Protein AF-0000000082933936 (afdb_homodimer)

Sequence (1116 aa):
MKKISDKMVIATLLIILVTALGIGIPSYHTTVTQSDQILYTQMDQQTASLFSIIEGFRAVAPSEEAAKNQFVKYLSNRVIGKTGYGFIISGEGKFVFHPKKELIGTDALQYPFAQIMLDNKDNVNNNGYGRAKVRMISYIWEGKEKFAYYTYHQDWDIFVALSGVYDEFIAAQKTALRTLILFGTIVLILSGILVYVIMTQQMKPIEFLSKAMKEVEKGDLSVKITNIKSKDEIGILTNGFNGMIHTLRELTSNIKDSTDILHTAIQDTKQSIDQTVNNSKEVAKAINEIAHSNQVLAMDVEKGTSAMQVISKSAQHTRDTITYMSKITDEVEMAVEQGSMATEDLSAKSNETIKTFNWLNEQIKLLEEKSIEISSVTGVIRSILDQTNLLSLNAAIESARAGESGKGFAVVADEIRKLAIKTAEQTVSINHFIKEIQQQIQGVAEYMIKGRETVEEQDQTVKKTNIALFEIHNKMKDMSKYINSITKQIIEVTKSTESSVAMVENILITSQQTCANSQEVTALTEQQLASVQTIEITVNKLNELSNNLTLMVNKFALMKKISDKMVIATLLIILVTALGIGIPSYHTTVTQSDQILYTQMDQQTASLFSIIEGFRAVAPSEEAAKNQFVKYLSNRVIGKTGYGFIISGEGKFVFHPKKELIGTDALQYPFAQIMLDNKDNVNNNGYGRAKVRMISYIWEGKEKFAYYTYHQDWDIFVALSGVYDEFIAAQKTALRTLILFGTIVLILSGILVYVIMTQQMKPIEFLSKAMKEVEKGDLSVKITNIKSKDEIGILTNGFNGMIHTLRELTSNIKDSTDILHTAIQDTKQSIDQTVNNSKEVAKAINEIAHSNQVLAMDVEKGTSAMQVISKSAQHTRDTITYMSKITDEVEMAVEQGSMATEDLSAKSNETIKTFNWLNEQIKLLEEKSIEISSVTGVIRSILDQTNLLSLNAAIESARAGESGKGFAVVADEIRKLAIKTAEQTVSINHFIKEIQQQIQGVAEYMIKGRETVEEQDQTVKKTNIALFEIHNKMKDMSKYINSITKQIIEVTKSTESSVAMVENILITSQQTCANSQEVTALTEQQLASVQTIEITVNKLNELSNNLTLMVNKFAL

Nearest PDB structures (foldseek):
  3zx6-assembly1_B  TM=6.314E-01  e=4.617E-11  Archaeoglobus fulgidus DSM 4304
  1qu7-assembly1_B  TM=8.188E-01  e=7.909E-07  Escherichia coli
  8c5v-assembly1_I  TM=3.299E-01  e=2.379E-09  Escherichia coli
  6h2f-assembly1_I  TM=2.685E-01  e=3.048E-03  Aeromonas hydrophila subsp. hydrophila AL09-71
  8to0-assembly1_F  TM=2.772E-01  e=9.609E-01  Mus musculus

Foldseek 3Di:
DDAPLNVQLVVVLVVLVVVLCVVLVVVLVVVVVVLVVVVVVVQLQVQQVLQVQLVVLVVPPPDNVRSVVVSLVVQLVDADQPHKGKWKAALVQATCHDNPPVRHRPGNVVFVVSVVCNVCQVVQEDDDDDGGDWDKDWDDDPRFIKMWIWHAYPVRRMIMIIMDTPCSSCVVSVVVSVVSVVVSVVVSVVVSVVSSVVSCVVCVLVVVLVVQVVVVVQFELVDADDPDPDPDPSVVSNVVSVVVSVVLVVVLVVLVVVLVVLVVVLVVLVVVLVVLLVVLVVLLVVLVVLLVVLVVLLVVLVVLLVVLVVLLVVLVVLLVVLVVVLVVLVVLLVVLVVLLVVLVVLLVVLVVVLVVLVVVLVVLVVLLVVLVVQLVVLVVLLVVLVVQLVVLVVQLVVLVVVPPVRPVSNVVSVVSNVVSVVVNVVSVVSNVVSVVSNVVSVVVSVVSVVVSVVSVVVSVVSVVSNVVSVVSNVVSVVVSVVSVVVNVVSVVSNVVSVVSSVVSVVSNVVSVVSNVVSVVSNVVSVVSNVVSVVVVVVSVVSVVVSVVSVVVSVSHDD/DDAPLNVQLVVVLVVLVVVLCVVLVVVLVVVVVVLVVVVVVVQQQVQQVLQVQLVVLVVPPPDNVRSVVVSLVVQLPDDDQPHKGKWKAALVQATCHDNPPVRHGPGNVVFVVSVVCNVCCVVQEDPPDDGGDWDKDWDDDPRFIKIWIWHAYPVRRMIMIIMDTPCSSCVVSVVVSVVSVVVSVVVSVVVSVVSSVVSCVVCVLVVVLVVVVVVVVQFELVDADDPDPDPDVSVVSNV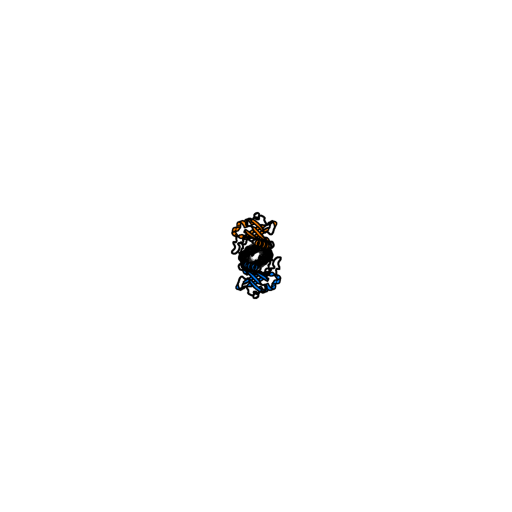VSNVVSVVLVVVLVVLVVVLVVLVVVLVVLVVVLVVLLVVLVVLLVVLVVLLVVLVVLLVVLVVLLVVLVVLLVVLVVLLVVLVVVLVVLVVLLVVLVVLLVVLVVLLVVLVVVLVVLVVVLVVLVVLLVVLVVQLVVLVVLLVVLVVQLVVLVVQLVVLVVVPPVRPVSNVVSVVSNVVSVVVNVVSVVSNVVSVVSNVVSVVVSVVSVVVSVVSVVVSVVSVVSNVVSVVSNVVSVVVSVVSVVVNVVSVVSNVVSVVSSVVSVVSNVVSVVSNVVSVVSNVVSVVSNVVSVVVVVVSVVSVVVSVVSVVVSVSHDD

Secondary structure (DSSP, 8-state):
---HHHHHHHHHHHHHHHHHHHHHHHHHHHHHHHHHHHHHHHHHHHHHHHHHHHHHHHHH-SSHHHHHHHHHHHHHT-EETTTEEEEEEETTSBEEE-SSGGGTTSBGGGSHHHHHHHHTGGGGEE-SSSSPP-EEEEEEETTEEEEEEEEEETTTTEEEEEEEEHHHHHHHHHHHHHHHHHHHHHHHHHHHHHHHHHHHHHHHHHHHHHHHHHHHHTTB------S---SSHHHHHHHHHHHHHHHHHHHHHHHHHHHHHHHHHHHHHHHHHHHHHHHHHHHHHHHHHHHHHHHHHHHHHHHHHHHHHHHHHHHHHHHHHHHHHHHHHHHHHHHHHHHHHHHHHHHHHHHHHHHHHHHHHHHHHHHHHHHHHHHHHHHHHHHHHHHHHHHHHHHHHHHHHTGGGGHHHHHHHHHHHHHHHHHHHHHHHHHHHHHHHHHHHHHHHHHHHHHHHHHHHHHHHHHHHHHHHHHHHHHHHHHHHHHHHHHHHHHHHHHHHHHHHHHHHHHHHHHHHHHHHHHHHHHHHHHHHHHHHHHHHHHHHHHHHHHHHHHHHTT-B-/---HHHHHHHHHHHHHHHHHHHHHHHHHHHHHHHHHHHHHHHHHHHHHHHHHHHHHHHHHSSSHHHHHHHHHHHHHT-EETTTEEEEEEETTSBEEE-SSGGGTTSBGGGSHHHHHHHHTGGGGEE-SSSSPP-EEEEEEETTEEEEEEEEEETTTTEEEEEEEEHHHHHHHHHHHHHHHHHHHHHHHHHHHHHHHHHHHHHHHHHHHHHHHHHHHHTTB------S---SSHHHHHHHHHHHHHHHHHHHHHHHHHHHHHHHHHHHHHHHHHHHHHHHHHHHHHHHHHHHHHHHHHHHHHHHHHHHHHHHHHHHHHHHHHHHHHHHHHHHHHHHHHHHHHHHHHHHHHHHHHHHHHHHHHHHHHHHHHHHHHHHHHHHHHHHHHHHHHHHHHHHHHHHHHTGGGGHHHHHHHHHHHHHHHHHHHHHHHHHHHHHHHHHHHHHHHHHHHHHHHHHHHHHHHHHHHHHHHHHHHHHHHHHHHHHHHHHHHHHHHHHHHHHHHHHHHHHHHHHHHHHHHHHHHHHHHHHHHHHHHHHHHHHHHHHHHHHHHHHHHHT-B-

InterPro domains:
  IPR003660 HAMP domain [PF00672] (199-250)
  IPR003660 HAMP domain [PS50885] (200-253)
  IPR003660 HAMP domain [SM00304] (200-253)
  IPR004010 Double Cache domain 2 [PF08269] (64-170)
  IPR004089 Methyl-accepting chemotaxis protein (MCP) signalling domain [PF00015] (356-500)
  IPR004089 Methyl-accepting chemotaxis protein (MCP) signalling domain [PS50111] (272-508)
  IPR004089 Methyl-accepting chemotaxis protein (MCP) signalling domain [SM00283] (282-557)
  IPR033480 Single Cache domain 2 [SM01049] (35-115)

Structure (mmCIF, N/CA/C/O backbone):
data_AF-0000000082933936-model_v1
#
loop_
_entity.id
_entity.type
_entity.pdbx_description
1 polymer 'HAMP domain-containing protein'
#
loop_
_atom_site.group_PDB
_atom_site.id
_atom_site.type_symbol
_atom_site.label_atom_id
_atom_site.label_alt_id
_atom_site.label_comp_id
_atom_site.label_asym_id
_atom_site.label_entity_id
_atom_site.label_seq_id
_atom_site.pdbx_PDB_ins_code
_atom_site.Cartn_x
_atom_site.Cartn_y
_atom_site.Cartn_z
_atom_site.occupancy
_atom_site.B_iso_or_equiv
_atom_site.auth_seq_id
_atom_site.auth_comp_id
_atom_site.auth_asym_id
_atom_site.auth_atom_id
_atom_site.pdbx_PDB_model_num
ATOM 1 N N . MET A 1 1 ? -8.008 72.688 18.672 1 52.91 1 MET A N 1
ATOM 2 C CA . MET A 1 1 ? -8.258 72 19.922 1 52.91 1 MET A CA 1
ATOM 3 C C . MET A 1 1 ? -7.613 72.75 21.094 1 52.91 1 MET A C 1
ATOM 5 O O . MET A 1 1 ? -6.48 73.25 20.984 1 52.91 1 MET A O 1
ATOM 9 N N . LYS A 1 2 ? -8.414 73.25 21.844 1 70.75 2 LYS A N 1
ATOM 10 C CA . LYS A 1 2 ? -7.934 74.125 22.938 1 70.75 2 LYS A CA 1
ATOM 11 C C . LYS A 1 2 ? -7.113 73.312 23.922 1 70.75 2 LYS A C 1
ATOM 13 O O . LYS A 1 2 ? -7.543 72.188 24.359 1 70.75 2 LYS A O 1
ATOM 18 N N . LYS A 1 3 ? -5.828 73.688 24.078 1 83 3 LYS A N 1
ATOM 19 C CA . LYS A 1 3 ? -4.91 72.938 24.969 1 83 3 LYS A CA 1
ATOM 20 C C . LYS A 1 3 ? -5.371 73 26.422 1 83 3 LYS A C 1
ATOM 22 O O . LYS A 1 3 ? -5.949 74 26.844 1 83 3 LYS A O 1
ATOM 27 N N . ILE A 1 4 ? -5.293 71.938 27.156 1 80.25 4 ILE A N 1
ATOM 28 C CA . ILE A 1 4 ? -5.645 71.875 28.562 1 80.25 4 ILE A CA 1
ATOM 29 C C . ILE A 1 4 ? -4.855 72.938 29.344 1 80.25 4 ILE A C 1
ATOM 31 O O . ILE A 1 4 ? -5.375 73.562 30.266 1 80.25 4 ILE A O 1
ATOM 35 N N . SER A 1 5 ? -3.627 73.125 28.891 1 81.44 5 SER A N 1
ATOM 36 C CA . SER A 1 5 ? -2.822 74.188 29.547 1 81.44 5 SER A CA 1
ATOM 37 C C . SER A 1 5 ? -3.475 75.562 29.422 1 81.44 5 SER A C 1
ATOM 39 O O . SER A 1 5 ? -3.518 76.312 30.391 1 81.44 5 SER A O 1
ATOM 41 N N . ASP A 1 6 ? -4.031 75.875 28.234 1 82.94 6 ASP A N 1
ATOM 42 C CA . ASP A 1 6 ? -4.66 77.188 27.984 1 82.94 6 ASP A CA 1
ATOM 43 C C . ASP A 1 6 ? -5.902 77.312 28.844 1 82.94 6 ASP A C 1
ATOM 45 O O . ASP A 1 6 ? -6.141 78.438 29.391 1 82.94 6 ASP A O 1
ATOM 49 N N . LYS A 1 7 ? -6.609 76.25 28.984 1 81.94 7 LYS A N 1
ATOM 50 C CA . LYS A 1 7 ? -7.809 76.312 29.828 1 81.94 7 LYS A CA 1
ATOM 51 C C . LYS A 1 7 ? -7.449 76.625 31.281 1 81.94 7 LYS A C 1
ATOM 53 O O . LYS A 1 7 ? -8.109 77.438 31.938 1 81.94 7 LYS A O 1
ATOM 58 N N . MET A 1 8 ? -6.375 76 31.719 1 82.5 8 MET A N 1
ATOM 59 C CA . MET A 1 8 ? -5.945 76.188 33.094 1 82.5 8 MET A CA 1
ATOM 60 C C . MET A 1 8 ? -5.363 77.625 33.312 1 82.5 8 MET A C 1
ATOM 62 O O . MET A 1 8 ? -5.598 78.25 34.344 1 82.5 8 MET A O 1
ATOM 66 N N . VAL A 1 9 ? -4.668 78.062 32.312 1 83.25 9 VAL A N 1
ATOM 67 C CA . VAL A 1 9 ? -4.074 79.375 32.406 1 83.25 9 VAL A CA 1
ATOM 68 C C . VAL A 1 9 ? -5.176 80.438 32.469 1 83.25 9 VAL A C 1
ATOM 70 O O . VAL A 1 9 ? -5.133 81.312 33.344 1 83.25 9 VAL A O 1
ATOM 73 N N . ILE A 1 10 ? -6.184 80.312 31.656 1 84.25 10 ILE A N 1
ATOM 74 C CA . ILE A 1 10 ? -7.266 81.312 31.609 1 84.25 10 ILE A CA 1
ATOM 75 C C . ILE A 1 10 ? -8.023 81.312 32.938 1 84.25 10 ILE A C 1
ATOM 77 O O . ILE A 1 10 ? -8.32 82.375 33.5 1 84.25 10 ILE A O 1
ATOM 81 N N . ALA A 1 11 ? -8.258 80.062 33.438 1 82.12 11 ALA A N 1
ATOM 82 C CA . ALA A 1 11 ? -8.992 79.938 34.688 1 82.12 11 ALA A CA 1
ATOM 83 C C . ALA A 1 11 ? -8.203 80.562 35.844 1 82.12 11 ALA A C 1
ATOM 85 O O . ALA A 1 11 ? -8.75 81.25 36.688 1 82.12 11 ALA A O 1
ATOM 86 N N . THR A 1 12 ? -6.895 80.312 35.844 1 83.5 12 THR A N 1
ATOM 87 C CA . THR A 1 12 ? -6.047 80.812 36.906 1 83.5 12 THR A CA 1
ATOM 88 C C . THR A 1 12 ? -5.891 82.375 36.812 1 83.5 12 THR A C 1
ATOM 90 O O . THR A 1 12 ? -5.906 83.062 37.844 1 83.5 12 THR A O 1
ATOM 93 N N . LEU A 1 13 ? -5.848 82.875 35.562 1 84.31 13 LEU A N 1
ATOM 94 C CA . LEU A 1 13 ? -5.715 84.312 35.375 1 84.31 13 LEU A CA 1
ATOM 95 C C . LEU A 1 13 ? -6.973 85.062 35.844 1 84.31 13 LEU A C 1
ATOM 97 O O . LEU A 1 13 ? -6.891 86.125 36.406 1 84.31 13 LEU A O 1
ATOM 101 N N . LEU A 1 14 ? -8.07 84.375 35.625 1 84.38 14 LEU A N 1
ATOM 102 C CA . LEU A 1 14 ? -9.328 85 36.062 1 84.38 14 LEU A CA 1
ATOM 103 C C . LEU A 1 14 ? -9.391 85.062 37.594 1 84.38 14 LEU A C 1
ATOM 105 O O . LEU A 1 14 ? -9.844 86.062 38.156 1 84.38 14 LEU A O 1
ATOM 109 N N . ILE A 1 15 ? -8.859 84.062 38.219 1 84.56 15 ILE A N 1
ATOM 110 C CA . ILE A 1 15 ? -8.875 84.062 39.656 1 84.56 15 ILE A CA 1
ATOM 111 C C . ILE A 1 15 ? -7.906 85.125 40.219 1 84.56 15 ILE A C 1
ATOM 113 O O . ILE A 1 15 ? -8.219 85.812 41.188 1 84.56 15 ILE A O 1
ATOM 117 N N . ILE A 1 16 ? -6.777 85.25 39.531 1 84.12 16 ILE A N 1
ATOM 118 C CA . ILE A 1 16 ? -5.785 86.25 39.938 1 84.12 16 ILE A CA 1
ATOM 119 C C . ILE A 1 16 ? -6.348 87.625 39.781 1 84.12 16 ILE A C 1
ATOM 121 O O . ILE A 1 16 ? -6.152 88.5 40.625 1 84.12 16 ILE A O 1
ATOM 125 N N . LEU A 1 17 ? -7.109 87.812 38.719 1 83.62 17 LEU A N 1
ATOM 126 C CA . LEU A 1 17 ? -7.727 89.125 38.469 1 83.62 17 LEU A CA 1
ATOM 127 C C . LEU A 1 17 ? -8.773 89.438 39.5 1 83.62 17 LEU A C 1
ATOM 129 O O . LEU A 1 17 ? -8.82 90.562 40.031 1 83.62 17 LEU A O 1
ATOM 133 N N . VAL A 1 18 ? -9.539 88.5 39.906 1 82.25 18 VAL A N 1
ATOM 134 C CA . VAL A 1 18 ? -10.57 88.688 40.938 1 82.25 18 VAL A CA 1
ATOM 135 C C . VAL A 1 18 ? -9.914 89 42.281 1 82.25 18 VAL A C 1
ATOM 137 O O . VAL A 1 18 ? -10.398 89.812 43.062 1 82.25 18 VAL A O 1
ATOM 140 N N . THR A 1 19 ? -8.773 88.312 42.5 1 80.06 19 THR A N 1
ATOM 141 C CA . THR A 1 19 ? -8.047 88.562 43.719 1 80.06 19 THR A CA 1
ATOM 142 C C . THR A 1 19 ? -7.457 89.938 43.781 1 80.06 19 THR A C 1
ATOM 144 O O . THR A 1 19 ? -7.535 90.625 44.812 1 80.06 19 THR A O 1
ATOM 147 N N . ALA A 1 20 ? -6.957 90.375 42.625 1 80.19 20 ALA A N 1
ATOM 148 C CA . ALA A 1 20 ? -6.352 91.688 42.562 1 80.19 20 ALA A CA 1
ATOM 149 C C . ALA A 1 20 ? -7.398 92.812 42.75 1 80.19 20 ALA A C 1
ATOM 151 O O . ALA A 1 20 ? -7.172 93.75 43.5 1 80.19 20 ALA A O 1
ATOM 152 N N . LEU A 1 21 ? -8.555 92.625 42.219 1 80.5 21 LEU A N 1
ATOM 153 C CA . LEU A 1 21 ? -9.633 93.625 42.312 1 80.5 21 LEU A CA 1
ATOM 154 C C . LEU A 1 21 ? -10.266 93.562 43.719 1 80.5 21 LEU A C 1
ATOM 156 O O . LEU A 1 21 ? -10.641 94.562 44.25 1 80.5 21 LEU A O 1
ATOM 160 N N . GLY A 1 22 ? -10.32 92.375 44.25 1 78.56 22 GLY A N 1
ATOM 161 C CA . GLY A 1 22 ? -10.906 92.25 45.594 1 78.56 22 GLY A CA 1
ATOM 162 C C . GLY A 1 22 ? -10.086 92.875 46.688 1 78.56 22 GLY A C 1
ATOM 163 O O . GLY A 1 22 ? -10.633 93.312 47.688 1 78.56 22 GLY A O 1
ATOM 164 N N . ILE A 1 23 ? -8.812 93 46.406 1 76.94 23 ILE A N 1
ATOM 165 C CA . ILE A 1 23 ? -7.934 93.625 47.375 1 76.94 23 ILE A CA 1
ATOM 166 C C . ILE A 1 23 ? -7.742 95.062 47.031 1 76.94 23 ILE A C 1
ATOM 168 O O . ILE A 1 23 ? -7.773 95.938 47.906 1 76.94 23 ILE A O 1
ATOM 172 N N . GLY A 1 24 ? -7.711 95.438 45.719 1 75.94 24 GLY A N 1
ATOM 173 C CA . GLY A 1 24 ? -7.402 96.75 45.25 1 75.94 24 GLY A CA 1
ATOM 174 C C . GLY A 1 24 ? -8.516 97.75 45.5 1 75.94 24 GLY A C 1
ATOM 175 O O . GLY A 1 24 ? -8.273 98.875 45.969 1 75.94 24 GLY A O 1
ATOM 176 N N . ILE A 1 25 ? -9.75 97.375 45.375 1 79.38 25 ILE A N 1
ATOM 177 C CA . ILE A 1 25 ? -10.875 98.312 45.469 1 79.38 25 ILE A CA 1
ATOM 178 C C . ILE A 1 25 ? -11.125 98.688 46.906 1 79.38 25 ILE A C 1
ATOM 180 O O . ILE A 1 25 ? -11.164 99.875 47.25 1 79.38 25 ILE A O 1
ATOM 184 N N . PRO A 1 26 ? -11.172 97.688 47.75 1 76.44 26 PRO A N 1
ATOM 185 C CA . PRO A 1 26 ? -11.367 98.062 49.156 1 76.44 26 PRO A CA 1
ATOM 186 C C . PRO A 1 26 ? -10.172 98.875 49.688 1 76.44 26 PRO A C 1
ATOM 188 O O . PRO A 1 26 ? -10.352 99.75 50.531 1 76.44 26 PRO A O 1
ATOM 191 N N . SER A 1 27 ? -8.969 98.562 49.25 1 76.25 27 SER A N 1
ATOM 192 C CA . SER A 1 27 ? -7.781 99.312 49.656 1 76.25 27 SER A CA 1
ATOM 193 C C . SER A 1 27 ? -7.852 100.75 49.25 1 76.25 27 SER A C 1
ATOM 195 O O . SER A 1 27 ? -7.543 101.688 50.062 1 76.25 27 SER A O 1
ATOM 197 N N . TYR A 1 28 ? -8.383 101.062 48.094 1 76.69 28 TYR A N 1
ATOM 198 C CA . TYR A 1 28 ? -8.516 102.438 47.625 1 76.69 28 TYR A CA 1
ATOM 199 C C . TYR A 1 28 ? -9.617 103.188 48.375 1 76.69 28 TYR A C 1
ATOM 201 O O . TYR A 1 28 ? -9.438 104.312 48.781 1 76.69 28 TYR A O 1
ATOM 209 N N . HIS A 1 29 ? -10.688 102.5 48.625 1 77.19 29 HIS A N 1
ATOM 210 C CA . HIS A 1 29 ? -11.805 103.125 49.344 1 77.19 29 HIS A CA 1
ATOM 211 C C . HIS A 1 29 ? -11.414 103.5 50.75 1 77.19 29 HIS A C 1
ATOM 213 O O . HIS A 1 29 ? -11.789 104.562 51.25 1 77.19 29 HIS A O 1
ATOM 219 N N . THR A 1 30 ? -10.641 102.625 51.312 1 74.88 30 THR A N 1
ATOM 220 C CA . THR A 1 30 ? -10.203 102.875 52.688 1 74.88 30 THR A CA 1
ATOM 221 C C . THR A 1 30 ? -9.227 104.062 52.719 1 74.88 30 THR A C 1
ATOM 223 O O . THR A 1 30 ? -9.289 104.875 53.625 1 74.88 30 THR A O 1
ATOM 226 N N . THR A 1 31 ? -8.383 104.188 51.656 1 74.06 31 THR A N 1
ATOM 227 C CA . THR A 1 31 ? -7.418 105.312 51.562 1 74.06 31 THR A CA 1
ATOM 228 C C . THR A 1 31 ? -8.133 106.625 51.438 1 74.06 31 THR A C 1
ATOM 230 O O . THR A 1 31 ? -7.793 107.625 52.094 1 74.06 31 THR A O 1
ATOM 233 N N . VAL A 1 32 ? -9.219 106.688 50.656 1 75.81 32 VAL A N 1
ATOM 234 C CA . VAL A 1 32 ? -9.961 107.875 50.406 1 75.81 32 VAL A CA 1
ATOM 235 C C . VAL A 1 32 ? -10.734 108.312 51.656 1 75.81 32 VAL A C 1
ATOM 237 O O . VAL A 1 32 ? -10.68 109.5 52.062 1 75.81 32 VAL A O 1
ATOM 240 N N . THR A 1 33 ? -11.359 107.375 52.281 1 76.06 33 THR A N 1
ATOM 241 C CA . THR A 1 33 ? -12.195 107.688 53.438 1 76.06 33 THR A CA 1
ATOM 242 C C . THR A 1 33 ? -11.352 108.188 54.594 1 76.06 33 THR A C 1
ATOM 244 O O . THR A 1 33 ? -11.734 109.125 55.281 1 76.06 33 THR A O 1
ATOM 247 N N . GLN A 1 34 ? -10.203 107.625 54.719 1 74 34 GLN A N 1
ATOM 248 C CA . GLN A 1 34 ? -9.344 108.062 55.812 1 74 34 GLN A CA 1
ATOM 249 C C . GLN A 1 34 ? -8.734 109.438 55.562 1 74 34 GLN A C 1
ATOM 251 O O . GLN A 1 34 ? -8.625 110.25 56.5 1 74 34 GLN A O 1
ATOM 256 N N . SER A 1 35 ? -8.391 109.688 54.375 1 74.62 35 SER A N 1
ATOM 257 C CA . SER A 1 35 ? -7.852 111 54 1 74.62 35 SER A CA 1
ATOM 258 C C . SER A 1 35 ? -8.883 112.125 54.219 1 74.62 35 SER A C 1
ATOM 260 O O . SER A 1 35 ? -8.562 113.188 54.719 1 74.62 35 SER A O 1
ATOM 262 N N . ASP A 1 36 ? -10.094 111.688 53.938 1 75 36 ASP A N 1
ATOM 263 C CA . ASP A 1 36 ? -11.18 112.688 54.094 1 75 36 ASP A CA 1
ATOM 264 C C . ASP A 1 36 ? -11.453 112.938 55.562 1 75 36 ASP A C 1
ATOM 266 O O . ASP A 1 36 ? -11.711 114.125 55.938 1 75 36 ASP A O 1
ATOM 270 N N . GLN A 1 37 ? -11.359 112 56.375 1 76.31 37 GLN A N 1
ATOM 271 C CA . GLN A 1 37 ? -11.625 112.188 57.812 1 76.31 37 GLN A CA 1
ATOM 272 C C . GLN A 1 37 ? -10.578 113.062 58.469 1 76.31 37 GLN A C 1
ATOM 274 O O . GLN A 1 37 ? -10.906 113.875 59.312 1 76.31 37 GLN A O 1
ATOM 279 N N . ILE A 1 38 ? -9.398 112.875 58.094 1 73.88 38 ILE A N 1
ATOM 280 C CA . ILE A 1 38 ? -8.32 113.625 58.656 1 73.88 38 ILE A CA 1
ATOM 281 C C . ILE A 1 38 ? -8.5 115.125 58.25 1 73.88 38 ILE A C 1
ATOM 283 O O . ILE A 1 38 ? -8.367 116 59.094 1 73.88 38 ILE A O 1
ATOM 287 N N . LEU A 1 39 ? -8.867 115.312 57.031 1 75.31 39 LEU A N 1
ATOM 288 C CA . LEU A 1 39 ? -9.086 116.625 56.531 1 75.31 39 LEU A CA 1
ATOM 289 C C . LEU A 1 39 ? -10.234 117.312 57.281 1 75.31 39 LEU A C 1
ATOM 291 O O . LEU A 1 39 ? -10.109 118.5 57.688 1 75.31 39 LEU A O 1
ATOM 295 N N . TYR A 1 40 ? -11.234 116.625 57.438 1 77.75 40 TYR A N 1
ATOM 296 C CA . TYR A 1 40 ? -12.414 117.188 58.125 1 77.75 40 TYR A CA 1
ATOM 297 C C . TYR A 1 40 ? -12.094 117.562 59.562 1 77.75 40 TYR A C 1
ATOM 299 O O . TYR A 1 40 ? -12.43 118.688 59.969 1 77.75 40 TYR A O 1
ATOM 307 N N . THR A 1 41 ? -11.461 116.625 60.188 1 77.12 41 THR A N 1
ATOM 308 C CA . THR A 1 41 ? -11.172 116.875 61.594 1 77.12 41 THR A CA 1
ATOM 309 C C . THR A 1 41 ? -10.266 118.125 61.75 1 77.12 41 THR A C 1
ATOM 311 O O . THR A 1 41 ? -10.5 118.938 62.594 1 77.12 41 THR A O 1
ATOM 314 N N . GLN A 1 42 ? -9.352 118.25 60.875 1 76.31 42 GLN A N 1
ATOM 315 C CA . GLN A 1 42 ? -8.375 119.312 60.969 1 76.31 42 GLN A CA 1
ATOM 316 C C . GLN A 1 42 ? -9 120.688 60.594 1 76.31 42 GLN A C 1
ATOM 318 O O . GLN A 1 42 ? -8.789 121.688 61.281 1 76.31 42 GLN A O 1
ATOM 323 N N . MET A 1 43 ? -9.82 120.625 59.625 1 82.5 43 MET A N 1
ATOM 324 C CA . MET A 1 43 ? -10.453 121.875 59.188 1 82.5 43 MET A CA 1
ATOM 325 C C . MET A 1 43 ? -11.523 122.312 60.156 1 82.5 43 MET A C 1
ATOM 327 O O . MET A 1 43 ? -11.695 123.5 60.406 1 82.5 43 MET A O 1
ATOM 331 N N . ASP A 1 44 ? -12.172 121.375 60.656 1 83.5 44 ASP A N 1
ATOM 332 C CA . ASP A 1 44 ? -13.172 121.688 61.688 1 83.5 44 ASP A CA 1
ATOM 333 C C . ASP A 1 44 ? -12.539 122.375 62.875 1 83.5 44 ASP A C 1
ATOM 335 O O . ASP A 1 44 ? -13.047 123.438 63.344 1 83.5 44 ASP A O 1
ATOM 339 N N . GLN A 1 45 ? -11.445 121.938 63.281 1 79.88 45 GLN A N 1
ATOM 340 C CA . GLN A 1 45 ? -10.773 122.5 64.438 1 79.88 45 GLN A CA 1
ATOM 341 C C . GLN A 1 45 ? -10.18 123.875 64.125 1 79.88 45 GLN A C 1
ATOM 343 O O . GLN A 1 45 ? -10.242 124.75 64.938 1 79.88 45 GLN A O 1
ATOM 348 N N . GLN A 1 46 ? -9.688 124 63 1 81.06 46 GLN A N 1
ATOM 349 C CA . GLN A 1 46 ? -9.125 125.312 62.594 1 81.06 46 GLN A CA 1
ATOM 350 C C . GLN A 1 46 ? -10.203 126.375 62.531 1 81.06 46 GLN A C 1
ATOM 352 O O . GLN A 1 46 ? -9.992 127.5 62.969 1 81.06 46 GLN A O 1
ATOM 357 N N . THR A 1 47 ? -11.289 126.062 62.062 1 85.44 47 THR A N 1
ATOM 358 C CA . THR A 1 47 ? -12.383 127 61.938 1 85.44 47 THR A CA 1
ATOM 359 C C . THR A 1 47 ? -12.992 127.312 63.281 1 85.44 47 THR A C 1
ATOM 361 O O . THR A 1 47 ? -13.312 128.5 63.562 1 85.44 47 THR A O 1
ATOM 364 N N . ALA A 1 48 ? -13.047 126.375 64.125 1 84.81 48 ALA A N 1
ATOM 365 C CA . ALA A 1 48 ? -13.555 126.625 65.5 1 84.81 48 ALA A CA 1
ATOM 366 C C . ALA A 1 48 ? -12.656 127.625 66.25 1 84.81 48 ALA A C 1
ATOM 368 O O . ALA A 1 48 ? -13.141 128.375 67 1 84.81 48 ALA A O 1
ATOM 369 N N . SER A 1 49 ? -11.445 127.5 65.938 1 84 49 SER A N 1
ATOM 370 C CA . SER A 1 49 ? -10.477 128.375 66.625 1 84 49 SER A CA 1
ATOM 371 C C . SER A 1 49 ? -10.641 129.875 66.25 1 84 49 SER A C 1
ATOM 373 O O . SER A 1 49 ? -10.234 130.75 67 1 84 49 SER A O 1
ATOM 375 N N . LEU A 1 50 ? -11.188 130.125 65.125 1 86.81 50 LEU A N 1
ATOM 376 C CA . LEU A 1 50 ? -11.422 131.5 64.688 1 86.81 50 LEU A CA 1
ATOM 377 C C . LEU A 1 50 ? -12.352 132.125 65.688 1 86.81 50 LEU A C 1
ATOM 379 O O . LEU A 1 50 ? -12.18 133.375 65.938 1 86.81 50 LEU A O 1
ATOM 383 N N . PHE A 1 51 ? -13.273 131.5 66.188 1 85.06 51 PHE A N 1
ATOM 384 C CA . PHE A 1 51 ? -14.188 132.125 67.125 1 85.06 51 PHE A CA 1
ATOM 385 C C . PHE A 1 51 ? -13.438 132.625 68.375 1 85.06 51 PHE A C 1
ATOM 387 O O . PHE A 1 51 ? -13.648 133.75 68.812 1 85.06 51 PHE A O 1
ATOM 394 N N . SER A 1 52 ? -12.578 131.75 68.812 1 83.75 52 SER A N 1
ATOM 395 C CA . SER A 1 52 ? -11.781 132.125 70 1 83.75 52 SER A CA 1
ATOM 396 C C . SER A 1 52 ? -10.859 133.25 69.688 1 83.75 52 SER A C 1
ATOM 398 O O . SER A 1 52 ? -10.602 134.125 70.562 1 83.75 52 SER A O 1
ATOM 400 N N . ILE A 1 53 ? -10.492 133.375 68.562 1 88.25 53 ILE A N 1
ATOM 401 C CA . ILE A 1 53 ? -9.625 134.5 68.188 1 88.25 53 ILE A CA 1
ATOM 402 C C . ILE A 1 53 ? -10.414 135.75 68.125 1 88.25 53 ILE A C 1
ATOM 404 O O . ILE A 1 53 ? -9.953 136.75 68.688 1 88.25 53 ILE A O 1
ATOM 408 N N . ILE A 1 54 ? -11.523 135.75 67.688 1 89.12 54 ILE A N 1
ATOM 409 C CA . ILE A 1 54 ? -12.398 136.875 67.688 1 89.12 54 ILE A CA 1
ATOM 410 C C . ILE A 1 54 ? -12.688 137.375 69.125 1 89.12 54 ILE A C 1
ATOM 412 O O . ILE A 1 54 ? -12.531 138.5 69.438 1 89.12 54 ILE A O 1
ATOM 416 N N . GLU A 1 55 ? -13.031 136.375 69.875 1 87.56 55 GLU A N 1
ATOM 417 C CA . GLU A 1 55 ? -13.344 136.75 71.25 1 87.56 55 GLU A CA 1
ATOM 418 C C . GLU A 1 55 ? -12.117 137.25 72 1 87.56 55 GLU A C 1
ATOM 420 O O . GLU A 1 55 ? -12.234 138.125 72.875 1 87.56 55 GLU A O 1
ATOM 425 N N . GLY A 1 56 ? -11.039 136.75 71.625 1 87.12 56 GLY A N 1
ATOM 426 C CA . GLY A 1 56 ? -9.805 137.25 72.188 1 87.12 56 GLY A CA 1
ATOM 427 C C . GLY A 1 56 ? -9.508 138.75 71.812 1 87.12 56 GLY A C 1
ATOM 428 O O . GLY A 1 56 ? -9.148 139.5 72.688 1 87.12 56 GLY A O 1
ATOM 429 N N . PHE A 1 57 ? -9.695 139 70.625 1 90.94 57 PHE A N 1
ATOM 430 C CA . PHE A 1 57 ? -9.492 140.375 70.188 1 90.94 57 PHE A CA 1
ATOM 431 C C . PHE A 1 57 ? -10.516 141.375 70.812 1 90.94 57 PHE A C 1
ATOM 433 O O . PHE A 1 57 ? -10.18 142.5 71.188 1 90.94 57 PHE A O 1
ATOM 440 N N . ARG A 1 58 ? -11.656 140.875 70.938 1 89.69 58 ARG A N 1
ATOM 441 C CA . ARG A 1 58 ? -12.711 141.75 71.562 1 89.69 58 ARG A CA 1
ATOM 442 C C . ARG A 1 58 ? -12.391 142 73 1 89.69 58 ARG A C 1
ATOM 444 O O . ARG A 1 58 ? -12.711 143.125 73.562 1 89.69 58 ARG A O 1
ATOM 451 N N . ALA A 1 59 ? -11.828 141.125 73.625 1 88.69 59 ALA A N 1
ATOM 452 C CA . ALA A 1 59 ? -11.555 141.25 75.062 1 88.69 59 ALA A CA 1
ATOM 453 C C . ALA A 1 59 ? -10.414 142.25 75.312 1 88.69 59 ALA A C 1
ATOM 455 O O . ALA A 1 59 ? -10.383 142.875 76.375 1 88.69 59 ALA A O 1
ATOM 456 N N . VAL A 1 60 ? -9.586 142.375 74.375 1 88.31 60 VAL A N 1
ATOM 457 C CA . VAL A 1 60 ? -8.375 143.125 74.688 1 88.31 60 VAL A CA 1
ATOM 458 C C . VAL A 1 60 ? -8.32 144.5 73.875 1 88.31 60 VAL A C 1
ATOM 460 O O . VAL A 1 60 ? -7.633 145.375 74.25 1 88.31 60 VAL A O 1
ATOM 463 N N . ALA A 1 61 ? -9.07 144.5 72.875 1 89.69 61 ALA A N 1
ATOM 464 C CA . ALA A 1 61 ? -9.016 145.625 72.062 1 89.69 61 ALA A CA 1
ATOM 465 C C . ALA A 1 61 ? -9.695 146.875 72.688 1 89.69 61 ALA A C 1
ATOM 467 O O . ALA A 1 61 ? -10.633 146.75 73.5 1 89.69 61 ALA A O 1
ATOM 468 N N . PRO A 1 62 ? -9.219 148.125 72.375 1 88.81 62 PRO A N 1
ATOM 469 C CA . PRO A 1 62 ? -9.805 149.375 73 1 88.81 62 PRO A CA 1
ATOM 470 C C . PRO A 1 62 ? -11.203 149.625 72.438 1 88.81 62 PRO A C 1
ATOM 472 O O . PRO A 1 62 ? -11.977 150.375 73.125 1 88.81 62 PRO A O 1
ATOM 475 N N . SER A 1 63 ? -11.469 149.25 71.312 1 89.5 63 SER A N 1
ATOM 476 C CA . SER A 1 63 ? -12.781 149.5 70.688 1 89.5 63 SER A CA 1
ATOM 477 C C . SER A 1 63 ? -13.172 148.25 69.812 1 89.5 63 SER A C 1
ATOM 479 O O . SER A 1 63 ? -12.312 147.5 69.438 1 89.5 63 SER A O 1
ATOM 481 N N . GLU A 1 64 ? -14.367 148.25 69.5 1 91 64 GLU A N 1
ATOM 482 C CA . GLU A 1 64 ? -14.867 147.125 68.688 1 91 64 GLU A CA 1
ATOM 483 C C . GLU A 1 64 ? -14.305 147.25 67.25 1 91 64 GLU A C 1
ATOM 485 O O . GLU A 1 64 ? -14.016 146.25 66.625 1 91 64 GLU A O 1
ATOM 490 N N . GLU A 1 65 ? -14.188 148.5 66.875 1 89.06 65 GLU A N 1
ATOM 491 C CA . GLU A 1 65 ? -13.656 148.75 65.562 1 89.06 65 GLU A CA 1
ATOM 492 C C . GLU A 1 65 ? -12.195 148.25 65.438 1 89.06 65 GLU A C 1
ATOM 494 O O . GLU A 1 65 ? -11.789 147.625 64.438 1 89.06 65 GLU A O 1
ATOM 499 N N . ALA A 1 66 ? -11.516 148.375 66.438 1 90.25 66 ALA A N 1
ATOM 500 C CA . ALA A 1 66 ? -10.117 148 66.5 1 90.25 66 ALA A CA 1
ATOM 501 C C . ALA A 1 66 ? -10.008 146.5 66.438 1 90.25 66 ALA A C 1
ATOM 503 O O . ALA A 1 66 ? -9.125 145.875 65.812 1 90.25 66 ALA A O 1
ATOM 504 N N . ALA A 1 67 ? -10.867 146 67.188 1 91.94 67 ALA A N 1
ATOM 505 C CA . ALA A 1 67 ? -10.898 144.5 67.188 1 91.94 67 ALA A CA 1
ATOM 506 C C . ALA A 1 67 ? -11.219 143.875 65.812 1 91.94 67 ALA A C 1
ATOM 508 O O . ALA A 1 67 ? -10.57 143 65.375 1 91.94 67 ALA A O 1
ATOM 509 N N . LYS A 1 68 ? -12.141 144.5 65.25 1 93.06 68 LYS A N 1
ATOM 510 C CA . LYS A 1 68 ? -12.555 144 63.906 1 93.06 68 LYS A CA 1
ATOM 511 C C . LYS A 1 68 ? -11.438 144.125 62.875 1 93.06 68 LYS A C 1
ATOM 513 O O . LYS A 1 68 ? -11.172 143.25 62.094 1 93.06 68 LYS A O 1
ATOM 518 N N . ASN A 1 69 ? -10.82 145.25 62.906 1 90.38 69 ASN A N 1
ATOM 519 C CA . ASN A 1 69 ? -9.734 145.5 61.969 1 90.38 69 ASN A CA 1
ATOM 520 C C . ASN A 1 69 ? -8.57 144.625 62.188 1 90.38 69 ASN A C 1
ATOM 522 O O . ASN A 1 69 ? -7.988 144.125 61.219 1 90.38 69 ASN A O 1
ATOM 526 N N . GLN A 1 70 ? -8.352 144.25 63.375 1 89.88 70 GLN A N 1
ATOM 527 C CA . GLN A 1 70 ? -7.254 143.375 63.656 1 89.88 70 GLN A CA 1
ATOM 528 C C . 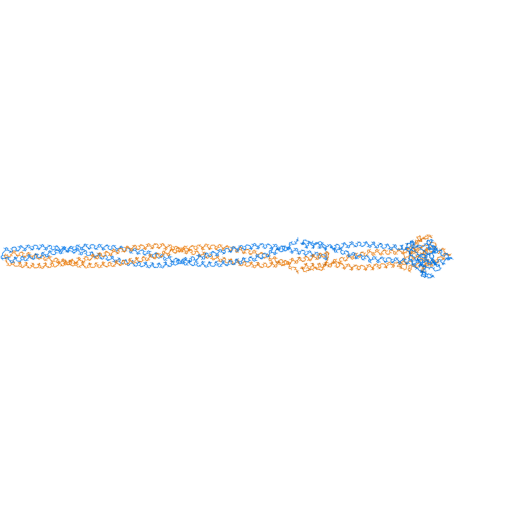GLN A 1 70 ? -7.602 142 63.219 1 89.88 70 GLN A C 1
ATOM 530 O O . GLN A 1 70 ? -6.738 141.25 62.75 1 89.88 70 GLN A O 1
ATOM 535 N N . PHE A 1 71 ? -8.711 141.5 63.469 1 89.56 71 PHE A N 1
ATOM 536 C CA . PHE A 1 71 ? -9.141 140.125 63.031 1 89.56 71 PHE A CA 1
ATOM 537 C C . PHE A 1 71 ? -9.07 140 61.531 1 89.56 71 PHE A C 1
ATOM 539 O O . PHE A 1 71 ? -8.633 139 61 1 89.56 71 PHE A O 1
ATOM 546 N N . VAL A 1 72 ? -9.578 141 60.812 1 90.62 72 VAL A N 1
ATOM 547 C CA . VAL A 1 72 ? -9.516 141 59.344 1 90.62 72 VAL A CA 1
ATOM 548 C C . VAL A 1 72 ? -8.062 140.875 58.906 1 90.62 72 VAL A C 1
ATOM 550 O O . VAL A 1 72 ? -7.75 140.125 57.938 1 90.62 72 VAL A O 1
ATOM 553 N N . LYS A 1 73 ? -7.234 141.625 59.562 1 89.12 73 LYS A N 1
ATOM 554 C CA . LYS A 1 73 ? -5.812 141.5 59.219 1 89.12 73 LYS A CA 1
ATOM 555 C C . LYS A 1 73 ? -5.277 140.125 59.469 1 89.12 73 LYS A C 1
ATOM 557 O O . LYS A 1 73 ? -4.52 139.625 58.656 1 89.12 73 LYS A O 1
ATOM 562 N N . TYR A 1 74 ? -5.672 139.5 60.531 1 85.81 74 TYR A N 1
ATOM 563 C CA . TYR A 1 74 ? -5.301 138.125 60.812 1 85.81 74 TYR A CA 1
ATOM 564 C C . TYR A 1 74 ? -5.793 137.25 59.719 1 85.81 74 TYR A C 1
ATOM 566 O O . TYR A 1 74 ? -5.023 136.375 59.219 1 85.81 74 TYR A O 1
ATOM 574 N N . LEU A 1 75 ? -7.031 137.375 59.5 1 89.44 75 LEU A N 1
ATOM 575 C CA . LEU A 1 75 ? -7.648 136.5 58.5 1 89.44 75 LEU A CA 1
ATOM 576 C C . LEU A 1 75 ? -7.023 136.625 57.125 1 89.44 75 LEU A C 1
ATOM 578 O O . LEU A 1 75 ? -6.902 135.625 56.375 1 89.44 75 LEU A O 1
ATOM 582 N N . SER A 1 76 ? -6.668 137.875 56.781 1 86.94 76 SER A N 1
ATOM 583 C CA . SER A 1 76 ? -6.074 138.125 55.5 1 86.94 76 SER A CA 1
ATOM 584 C C . SER A 1 76 ? -4.715 137.5 55.344 1 86.94 76 SER A C 1
ATOM 586 O O . SER A 1 76 ? -4.312 137.125 54.219 1 86.94 76 SER A O 1
ATOM 588 N N . ASN A 1 77 ? -4.094 137.125 56.375 1 83 77 ASN A N 1
ATOM 589 C CA . ASN A 1 77 ? -2.756 136.625 56.312 1 83 77 ASN A CA 1
ATOM 590 C C . ASN A 1 77 ? -2.801 135 56.469 1 83 77 ASN A C 1
ATOM 592 O O . ASN A 1 77 ? -1.765 134.375 56.375 1 83 77 ASN A O 1
ATOM 596 N N . ARG A 1 78 ? -3.99 134.5 56.625 1 80.81 78 ARG A N 1
ATOM 597 C CA . ARG A 1 78 ? -4.133 133.125 56.812 1 80.81 78 ARG A CA 1
ATOM 598 C C . ARG A 1 78 ? -4.301 132.375 55.5 1 80.81 78 ARG A C 1
ATOM 600 O O . ARG A 1 78 ? -5.133 132.75 54.656 1 80.81 78 ARG A O 1
ATOM 607 N N . VAL A 1 79 ? -3.449 131.375 55.312 1 82.69 79 VAL A N 1
ATOM 608 C CA . VAL A 1 79 ? -3.535 130.625 54.094 1 82.69 79 VAL A CA 1
ATOM 609 C C . VAL A 1 79 ? -3.934 129.125 54.469 1 82.69 79 VAL A C 1
ATOM 611 O O . VAL A 1 79 ? -3.404 128.625 55.406 1 82.69 79 VAL A O 1
ATOM 614 N N . ILE A 1 80 ? -4.961 128.75 53.906 1 81.06 80 ILE A N 1
ATOM 615 C CA . ILE A 1 80 ? -5.426 127.312 54.062 1 81.06 80 ILE A CA 1
ATOM 616 C C . ILE A 1 80 ? -4.992 126.5 52.875 1 81.06 80 ILE A C 1
ATOM 618 O O . ILE A 1 80 ? -5.363 126.812 51.719 1 81.06 80 ILE A O 1
ATOM 622 N N . GLY A 1 81 ? -4.293 125.438 53.156 1 77.81 81 GLY A N 1
ATOM 623 C CA . GLY A 1 81 ? -3.729 124.688 52.062 1 77.81 81 GLY A CA 1
ATOM 624 C C . GLY A 1 81 ? -2.674 125.438 51.281 1 77.81 81 GLY A C 1
ATOM 625 O O . GLY A 1 81 ? -1.722 125.938 51.875 1 77.81 81 GLY A O 1
ATOM 626 N N . LYS A 1 82 ? -2.734 125.375 49.969 1 81.62 82 LYS A N 1
ATOM 627 C CA . LYS A 1 82 ? -1.792 126.125 49.125 1 81.62 82 LYS A CA 1
ATOM 628 C C . LYS A 1 82 ? -2.391 127.5 48.688 1 81.62 82 LYS A C 1
ATOM 630 O O . LYS A 1 82 ? -1.703 128.5 48.688 1 81.62 82 LYS A O 1
ATOM 635 N N . THR A 1 83 ? -3.648 127.312 48.469 1 82.75 83 THR A N 1
ATOM 636 C CA . THR A 1 83 ? -4.238 128.5 47.875 1 82.75 83 THR A CA 1
ATOM 637 C C . THR A 1 83 ? -5.516 128.875 48.625 1 82.75 83 THR A C 1
ATOM 639 O O . THR A 1 83 ? -6.227 129.875 48.219 1 82.75 83 THR A O 1
ATOM 642 N N . GLY A 1 84 ? -5.809 128.25 49.75 1 87.44 84 GLY A N 1
ATOM 643 C CA . GLY A 1 84 ? -7.027 128.5 50.469 1 87.44 84 GLY A CA 1
ATOM 644 C C . GLY A 1 84 ? -6.934 129.875 51.281 1 87.44 84 GLY A C 1
ATOM 645 O O . GLY A 1 84 ? -5.84 130.375 51.5 1 87.44 84 GLY A O 1
ATOM 646 N N . TYR A 1 85 ? -8.102 130.5 51.625 1 89.81 85 TYR A N 1
ATOM 647 C CA . TYR A 1 85 ? -8.148 131.75 52.375 1 89.81 85 TYR A CA 1
ATOM 648 C C . TYR A 1 85 ? -9.391 131.875 53.25 1 89.81 85 TYR A C 1
ATOM 650 O O . TYR A 1 85 ? -10.289 131 53.125 1 89.81 85 TYR A O 1
ATOM 658 N N . GLY A 1 86 ? -9.344 132.75 54.094 1 89.88 86 GLY A N 1
ATOM 659 C CA . GLY A 1 86 ? -10.508 133 54.906 1 89.88 86 GLY A CA 1
ATOM 660 C C . GLY A 1 86 ? -11.344 134.25 54.375 1 89.88 86 GLY A C 1
ATOM 661 O O . GLY A 1 86 ? -10.82 135.125 53.688 1 89.88 86 GLY A O 1
ATOM 662 N N . PHE A 1 87 ? -12.562 134.125 54.625 1 93.56 87 PHE A N 1
ATOM 663 C CA . PHE A 1 87 ? -13.438 135.25 54.25 1 93.56 87 PHE A CA 1
ATOM 664 C C . PHE A 1 87 ? -14.516 135.5 55.312 1 93.56 87 PHE A C 1
ATOM 666 O O . PHE A 1 87 ? -14.719 134.625 56.188 1 93.56 87 PHE A O 1
ATOM 673 N N . ILE A 1 88 ? -15.102 136.625 55.188 1 93.31 88 ILE A N 1
ATOM 674 C CA . ILE A 1 88 ? -16.141 137 56.156 1 93.31 88 ILE A CA 1
ATOM 675 C C . ILE A 1 88 ? -17.391 137.5 55.438 1 93.31 88 ILE A C 1
ATOM 677 O O . ILE A 1 88 ? -17.297 138.375 54.531 1 93.31 88 ILE A O 1
ATOM 681 N N . ILE A 1 89 ? -18.484 137 55.875 1 94.88 89 ILE A N 1
ATOM 682 C CA . ILE A 1 89 ? -19.781 137.375 55.344 1 94.88 89 ILE A CA 1
ATOM 683 C C . ILE A 1 89 ? -20.641 137.875 56.5 1 94.88 89 ILE A C 1
ATOM 685 O O . ILE A 1 89 ? -20.703 137.25 57.562 1 94.88 89 ILE A O 1
ATOM 689 N N . SER A 1 90 ? -21.328 139.125 56.281 1 93.5 90 SER A N 1
ATOM 690 C CA . SER A 1 90 ? -22.188 139.625 57.312 1 93.5 90 SER A CA 1
ATOM 691 C C . SER A 1 90 ? -23.5 138.875 57.406 1 93.5 90 SER A C 1
ATOM 693 O O . SER A 1 90 ? -23.875 138.125 56.5 1 93.5 90 SER A O 1
ATOM 695 N N . GLY A 1 91 ? -24.078 139 58.531 1 90.56 91 GLY A N 1
ATOM 696 C CA . GLY A 1 91 ? -25.375 138.375 58.75 1 90.56 91 GLY A CA 1
ATOM 697 C C . GLY A 1 91 ? -26.422 138.75 57.719 1 90.56 91 GLY A C 1
ATOM 698 O O . GLY A 1 91 ? -27.422 138 57.562 1 90.56 91 GLY A O 1
ATOM 699 N N . GLU A 1 92 ? -26.172 139.875 57.094 1 87.88 92 GLU A N 1
ATOM 700 C CA . GLU A 1 92 ? -27.094 140.375 56.062 1 87.88 92 GLU A CA 1
ATOM 701 C C . GLU A 1 92 ? -26.688 139.875 54.688 1 87.88 92 GLU A C 1
ATOM 703 O O . GLU A 1 92 ? -27.375 140.125 53.688 1 87.88 92 GLU A O 1
ATOM 708 N N . GLY A 1 93 ? -25.609 139.125 54.531 1 91.44 93 GLY A N 1
ATOM 709 C CA . GLY A 1 93 ? -25.219 138.5 53.281 1 91.44 93 GLY A CA 1
ATOM 710 C C . GLY A 1 93 ? -24.266 139.375 52.438 1 91.44 93 GLY A C 1
ATOM 711 O O . GLY A 1 93 ? -24.312 139.375 51.219 1 91.44 93 GLY A O 1
ATOM 712 N N . LYS A 1 94 ? -23.484 140.25 53.062 1 91.81 94 LYS A N 1
ATOM 713 C CA . LYS A 1 94 ? -22.5 141.125 52.375 1 91.81 94 LYS A CA 1
ATOM 714 C C . LYS A 1 94 ? -21.078 140.625 52.719 1 91.81 94 LYS A C 1
ATOM 716 O O . LYS A 1 94 ? -20.797 140.25 53.875 1 91.81 94 LYS A O 1
ATOM 721 N N . PHE A 1 95 ? -20.219 140.625 51.75 1 94.38 95 PHE A N 1
ATOM 722 C CA . PHE A 1 95 ? -18.828 140.375 52.031 1 94.38 95 PHE A CA 1
ATOM 723 C C . PHE A 1 95 ? -18.219 141.5 52.906 1 94.38 95 PHE A C 1
ATOM 725 O O . PHE A 1 95 ? -18.156 142.625 52.5 1 94.38 95 PHE A O 1
ATOM 732 N N . VAL A 1 96 ? -17.906 141.125 54 1 94.19 96 VAL A N 1
ATOM 733 C CA . VAL A 1 96 ? -17.234 142.125 54.906 1 94.19 96 VAL A CA 1
ATOM 734 C C . VAL A 1 96 ? -15.734 142.125 54.625 1 94.19 96 VAL A C 1
ATOM 736 O O . VAL A 1 96 ? -15.078 143.125 54.656 1 94.19 96 VAL A O 1
ATOM 739 N N . PHE A 1 97 ? -15.234 140.875 54.375 1 93.31 97 PHE A N 1
ATOM 740 C CA . PHE A 1 97 ? -13.836 140.75 54 1 93.31 97 PHE A CA 1
ATOM 741 C C . PHE A 1 97 ? -13.672 139.625 53 1 93.31 97 PHE A C 1
ATOM 743 O O . PHE A 1 97 ? -14.32 138.5 53.125 1 93.31 97 PHE A O 1
ATOM 750 N N . HIS A 1 98 ? -12.859 139.75 52.125 1 92.12 98 HIS A N 1
ATOM 751 C CA . HIS A 1 98 ? -12.438 138.75 51.125 1 92.12 98 HIS A CA 1
ATOM 752 C C . HIS A 1 98 ? -11.086 139.125 50.531 1 92.12 98 HIS A C 1
ATOM 754 O O . HIS A 1 98 ? -10.781 140.375 50.344 1 92.12 98 HIS A O 1
ATOM 760 N N . PRO A 1 99 ? -10.328 138.125 50.281 1 88.75 99 PRO A N 1
ATOM 761 C CA . PRO A 1 99 ? -9.023 138.5 49.688 1 88.75 99 PRO A CA 1
ATOM 762 C C . PRO A 1 99 ? -9.148 139.25 48.375 1 88.75 99 PRO A C 1
ATOM 764 O O . PRO A 1 99 ? -8.258 140 48 1 88.75 99 PRO A O 1
ATOM 767 N N . LYS A 1 100 ? -10.133 139.125 47.562 1 91.81 100 LYS A N 1
ATOM 768 C CA . LYS A 1 100 ? -10.469 140 46.406 1 91.81 100 LYS A CA 1
ATOM 769 C C . LYS A 1 100 ? -11.172 141.25 46.812 1 91.81 100 LYS A C 1
ATOM 771 O O . LYS A 1 100 ? -12.375 141.25 47.094 1 91.81 100 LYS A O 1
ATOM 776 N N . LYS A 1 101 ? -10.438 142.25 46.812 1 91.19 101 LYS A N 1
ATOM 777 C CA . LYS A 1 101 ? -10.898 143.5 47.312 1 91.19 101 LYS A CA 1
ATOM 778 C C . LYS A 1 101 ? -12.156 144 46.594 1 91.19 101 LYS A C 1
ATOM 780 O O . LYS A 1 101 ? -12.984 144.625 47.156 1 91.19 101 LYS A O 1
ATOM 785 N N . GLU A 1 102 ? -12.344 143.5 45.375 1 91.19 102 GLU A N 1
ATOM 786 C CA . GLU A 1 102 ? -13.5 143.875 44.562 1 91.19 102 GLU A CA 1
ATOM 787 C C . GLU A 1 102 ? -14.797 143.25 45.156 1 91.19 102 GLU A C 1
ATOM 789 O O . GLU A 1 102 ? -15.883 143.875 44.906 1 91.19 102 GLU A O 1
ATOM 794 N N . LEU A 1 103 ? -14.664 142.375 46.062 1 91.56 103 LEU A N 1
ATOM 795 C CA . LEU A 1 103 ? -15.852 141.625 46.594 1 91.56 103 LEU A CA 1
ATOM 796 C C . LEU A 1 103 ? -16.297 142.375 47.906 1 91.56 103 LEU A C 1
ATOM 798 O O . LEU A 1 103 ? -17.422 142.125 48.344 1 91.56 103 LEU A O 1
ATOM 802 N N . ILE A 1 104 ? -15.5 143 48.375 1 90 104 ILE A N 1
ATOM 803 C CA . ILE A 1 104 ? -15.797 143.625 49.688 1 90 104 ILE A CA 1
ATOM 804 C C . ILE A 1 104 ? -16.938 144.625 49.562 1 90 104 ILE A C 1
ATOM 806 O O . ILE A 1 104 ? -16.906 145.5 48.688 1 90 104 ILE A O 1
ATOM 810 N N . GLY A 1 105 ? -17.859 144.375 50.25 1 90.25 105 GLY A N 1
ATOM 811 C CA . GLY A 1 105 ? -19.016 145.375 50.25 1 90.25 105 GLY A CA 1
ATOM 812 C C . GLY A 1 105 ? -20.109 144.875 49.312 1 90.25 105 GLY A C 1
ATOM 813 O O . GLY A 1 105 ? -21.234 145.375 49.344 1 90.25 105 GLY A O 1
ATOM 814 N N . THR A 1 106 ? -19.812 143.875 48.469 1 92.56 106 THR A N 1
ATOM 815 C CA . THR A 1 106 ? -20.797 143.375 47.531 1 92.56 106 THR A CA 1
ATOM 816 C C . THR A 1 106 ? -21.672 142.25 48.156 1 92.56 106 THR A C 1
ATOM 818 O O . THR A 1 106 ? -21.344 141.75 49.25 1 92.56 106 THR A O 1
ATOM 821 N N . ASP A 1 107 ? -22.75 142 47.531 1 93 107 ASP A N 1
ATOM 822 C CA . ASP A 1 107 ? -23.703 141 48 1 93 107 ASP A CA 1
ATOM 823 C C . ASP A 1 107 ? -23.203 139.625 47.75 1 93 107 ASP A C 1
ATOM 825 O O . ASP A 1 107 ? -23.062 139.125 46.594 1 93 107 ASP A O 1
ATOM 829 N N . ALA A 1 108 ? -22.938 138.875 48.844 1 93.31 108 ALA A N 1
ATOM 830 C CA . ALA A 1 108 ? -22.453 137.5 48.75 1 93.31 108 ALA A CA 1
ATOM 831 C C . ALA A 1 108 ? -23.578 136.625 48.375 1 93.31 108 ALA A C 1
ATOM 833 O O . ALA A 1 108 ? -23.312 135.5 47.938 1 93.31 108 ALA A O 1
ATOM 834 N N . LEU A 1 109 ? -24.891 137 48.562 1 91.31 109 LEU A N 1
ATOM 835 C CA . LEU A 1 109 ? -26.062 136.125 48.344 1 91.31 109 LEU A CA 1
ATOM 836 C C . LEU A 1 109 ? -26.219 135.875 46.875 1 91.31 109 LEU A C 1
ATOM 838 O O . LEU A 1 109 ? -27.031 135 46.5 1 91.31 109 LEU A O 1
ATOM 842 N N . GLN A 1 110 ? -25.453 136.625 45.969 1 90.5 110 GLN A N 1
ATOM 843 C CA . GLN A 1 110 ? -25.453 136.25 44.562 1 90.5 110 GLN A CA 1
ATOM 844 C C . GLN A 1 110 ? -24.812 134.875 44.312 1 90.5 110 GLN A C 1
ATOM 846 O O . GLN A 1 110 ? -25.031 134.25 43.25 1 90.5 110 GLN A O 1
ATOM 851 N N . TYR A 1 111 ? -24.094 134.5 45.25 1 89.19 111 TYR A N 1
ATOM 852 C CA . TYR A 1 111 ? -23.469 133.125 45.156 1 89.19 111 TYR A CA 1
ATOM 853 C C . TYR A 1 111 ? -24.203 132.125 46.031 1 89.19 111 TYR A C 1
ATOM 855 O O . TYR A 1 111 ? -24.469 132.375 47.219 1 89.19 111 TYR A O 1
ATOM 863 N N . PRO A 1 112 ? -24.484 131.125 45.531 1 90.06 112 PRO A N 1
ATOM 864 C CA . PRO A 1 112 ? -25.312 130.125 46.25 1 90.06 112 PRO A CA 1
ATOM 865 C C . PRO A 1 112 ? -24.703 129.625 47.594 1 90.06 112 PRO A C 1
ATOM 867 O O . PRO A 1 112 ? -25.438 129.375 48.562 1 90.06 112 PRO A O 1
ATOM 870 N N . PHE A 1 113 ? -23.406 129.625 47.75 1 91.88 113 PHE A N 1
ATOM 871 C CA . PHE A 1 113 ? -22.812 129.125 49 1 91.88 113 PHE A CA 1
ATOM 872 C C . PHE A 1 113 ? -23.141 130.125 50.156 1 91.88 113 PHE A C 1
ATOM 874 O O . PHE A 1 113 ? -23.312 129.625 51.281 1 91.88 113 PHE A O 1
ATOM 881 N N . ALA A 1 114 ? -23.219 131.375 49.906 1 91.62 114 ALA A N 1
ATOM 882 C CA . ALA A 1 114 ? -23.5 132.375 50.906 1 91.62 114 ALA A CA 1
ATOM 883 C C . ALA A 1 114 ? -24.938 132.25 51.438 1 91.62 114 ALA A C 1
ATOM 885 O O . ALA A 1 114 ? -25.188 132.375 52.625 1 91.62 114 ALA A O 1
ATOM 886 N N . GLN A 1 115 ? -25.844 131.875 50.531 1 91.44 115 GLN A N 1
ATOM 887 C CA . GLN A 1 115 ? -27.219 131.625 50.938 1 91.44 115 GLN A CA 1
ATOM 888 C C . GLN A 1 115 ? -27.312 130.5 51.875 1 91.44 115 GLN A C 1
ATOM 890 O O . GLN A 1 115 ? -28.047 130.5 52.875 1 91.44 115 GLN A O 1
ATOM 895 N N . ILE A 1 116 ? -26.562 129.5 51.531 1 89.75 116 ILE A N 1
ATOM 896 C CA . ILE A 1 116 ? -26.562 128.375 52.375 1 89.75 116 ILE A CA 1
ATOM 897 C C . ILE A 1 116 ? -26.016 128.625 53.75 1 89.75 116 ILE A C 1
ATOM 899 O O . ILE A 1 116 ? -26.531 128.25 54.781 1 89.75 116 ILE A O 1
ATOM 903 N N . MET A 1 117 ? -25 129.375 53.844 1 90.31 117 MET A N 1
ATOM 904 C CA . MET A 1 117 ? -24.422 129.75 55.125 1 90.31 117 MET A CA 1
ATOM 905 C C . MET A 1 117 ? -25.438 130.5 55.938 1 90.31 117 MET A C 1
ATOM 907 O O . MET A 1 117 ? -25.609 130.25 57.125 1 90.31 117 MET A O 1
ATOM 911 N N . LEU A 1 118 ? -26.141 131.5 55.219 1 90.94 118 LEU A N 1
ATOM 912 C CA . LEU A 1 118 ? -27.125 132.375 55.906 1 90.94 118 LEU A CA 1
ATOM 913 C C . LEU A 1 118 ? -28.297 131.5 56.406 1 90.94 118 LEU A C 1
ATOM 915 O O . LEU A 1 118 ? -28.797 131.75 57.531 1 90.94 118 LEU A O 1
ATOM 919 N N . ASP A 1 119 ? -28.703 130.5 55.625 1 90.06 119 ASP A N 1
ATOM 920 C CA . ASP A 1 119 ? -29.797 129.625 56 1 90.06 119 ASP A CA 1
ATOM 921 C C . ASP A 1 119 ? -29.438 128.75 57.219 1 90.06 119 ASP A C 1
ATOM 923 O O . ASP A 1 119 ? -30.312 128.375 57.938 1 90.06 119 ASP A O 1
ATOM 927 N N . ASN A 1 120 ? -28.141 128.625 57.469 1 87.94 120 ASN A N 1
ATOM 928 C CA . ASN A 1 120 ? -27.688 127.75 58.562 1 87.94 120 ASN A CA 1
ATOM 929 C C . ASN A 1 120 ? -27.219 128.625 59.75 1 87.94 120 ASN A C 1
ATOM 931 O O . ASN A 1 120 ? -26.484 128.125 60.594 1 87.94 120 ASN A O 1
ATOM 935 N N . LYS A 1 121 ? -27.594 129.875 59.812 1 88.69 121 LYS A N 1
ATOM 936 C CA . LYS A 1 121 ? -27.109 130.75 60.844 1 88.69 121 LYS A CA 1
ATOM 937 C C . LYS A 1 121 ? -27.422 130.25 62.219 1 88.69 121 LYS A C 1
ATOM 939 O O . LYS A 1 121 ? -26.562 130.25 63.125 1 88.69 121 LYS A O 1
ATOM 944 N N . ASP A 1 122 ? -28.453 129.625 62.406 1 81.44 122 ASP A N 1
ATOM 945 C CA . ASP A 1 122 ? -28.891 129.25 63.719 1 81.44 122 ASP A CA 1
ATOM 946 C C . ASP A 1 122 ? -28.078 128 64.125 1 81.44 122 ASP A C 1
ATOM 948 O O . ASP A 1 122 ? -27.828 127.75 65.312 1 81.44 122 ASP A O 1
ATOM 952 N N . ASN A 1 123 ? -27.578 127.25 63.156 1 80.69 123 ASN A N 1
ATOM 953 C CA . ASN A 1 123 ? -26.859 126 63.438 1 80.69 123 ASN A CA 1
ATOM 954 C C . ASN A 1 123 ? -25.391 126.25 63.75 1 80.69 123 ASN A C 1
ATOM 956 O O . ASN A 1 123 ? -24.719 125.375 64.312 1 80.69 123 ASN A O 1
ATOM 960 N N . VAL A 1 124 ? -24.875 127.312 63.375 1 80.94 124 VAL A N 1
ATOM 961 C CA . VAL A 1 124 ? -23.469 127.625 63.625 1 80.94 124 VAL A CA 1
ATOM 962 C C . VAL A 1 124 ? -23.359 128.75 64.562 1 80.94 124 VAL A C 1
ATOM 964 O O . VAL A 1 124 ? -22.297 129.375 64.688 1 80.94 124 VAL A O 1
ATOM 967 N N . ASN A 1 125 ? -24.469 129.125 65.125 1 70.25 125 ASN A N 1
ATOM 968 C CA . ASN A 1 125 ? -24.484 130.25 66.062 1 70.25 125 ASN A CA 1
ATOM 969 C C . ASN A 1 125 ? -23.781 129.875 67.375 1 70.25 125 ASN A C 1
ATOM 971 O O . ASN A 1 125 ? -24.094 129 68.062 1 70.25 125 ASN A O 1
ATOM 975 N N . ASN A 1 126 ? -22.703 130.625 67.688 1 69.88 126 ASN A N 1
ATOM 976 C CA . ASN A 1 126 ? -21.906 130.5 68.875 1 69.88 126 ASN A CA 1
ATOM 977 C C . ASN A 1 126 ? -22.109 131.625 69.875 1 69.88 126 ASN A C 1
ATOM 979 O O . ASN A 1 126 ? -22.047 132.75 69.5 1 69.88 126 ASN A O 1
ATOM 983 N N . ASN A 1 127 ? -22.844 131.5 71 1 56.81 127 ASN A N 1
ATOM 984 C CA . ASN A 1 127 ? -23.156 132.625 72 1 56.81 127 ASN A CA 1
ATOM 985 C C . ASN A 1 127 ? -22.109 132.625 73.062 1 56.81 127 ASN A C 1
ATOM 987 O O . ASN A 1 127 ? -22.359 133.25 74.125 1 56.81 127 ASN A O 1
ATOM 991 N N . GLY A 1 128 ? -21.078 132.25 73.125 1 52.41 128 GLY A N 1
ATOM 992 C CA . GLY A 1 128 ? -20.062 132.625 74.062 1 52.41 128 GLY A CA 1
ATOM 993 C C . GLY A 1 128 ? -19.234 131.5 74.5 1 52.41 128 GLY A C 1
ATOM 994 O O . GLY A 1 128 ? -18.016 131.5 74.625 1 52.41 128 GLY A O 1
ATOM 995 N N . TYR A 1 129 ? -19.781 130.375 75.375 1 51.19 129 TYR A N 1
ATOM 996 C CA . TYR A 1 129 ? -18.984 129.375 76.125 1 51.19 129 TYR A CA 1
ATOM 997 C C . TYR A 1 129 ? -18.922 128 75.375 1 51.19 129 TYR A C 1
ATOM 999 O O . TYR A 1 129 ? -19.922 127.625 74.75 1 51.19 129 TYR A O 1
ATOM 1007 N N . GLY A 1 130 ? -17.703 127.625 75.062 1 56.69 130 GLY A N 1
ATOM 1008 C CA . GLY A 1 130 ? -17.438 126.25 74.562 1 56.69 130 GLY A CA 1
ATOM 1009 C C . GLY A 1 130 ? -16.891 126.25 73.188 1 56.69 130 GLY A C 1
ATOM 1010 O O . GLY A 1 130 ? -16.469 127.25 72.625 1 56.69 130 GLY A O 1
ATOM 1011 N N . ARG A 1 131 ? -16.875 125.125 72.562 1 67.81 131 ARG A N 1
ATOM 1012 C CA . ARG A 1 131 ? -16.359 124.938 71.25 1 67.81 131 ARG A CA 1
ATOM 1013 C C . ARG A 1 131 ? -17.344 125.438 70.188 1 67.81 131 ARG A C 1
ATOM 1015 O O . ARG A 1 131 ? -18.516 125.062 70.188 1 67.81 131 ARG A O 1
ATOM 1022 N N . ALA A 1 132 ? -16.812 126.438 69.312 1 76 132 ALA A N 1
ATOM 1023 C CA . ALA A 1 132 ? -17.641 127.062 68.25 1 76 132 ALA A CA 1
ATOM 1024 C C . ALA A 1 132 ? -18.172 126 67.25 1 76 132 ALA A C 1
ATOM 1026 O O . ALA A 1 132 ? -17.453 125.062 66.938 1 76 132 ALA A O 1
ATOM 1027 N N . LYS A 1 133 ? -19.5 126 67 1 85.75 133 LYS A N 1
ATOM 1028 C CA . LYS A 1 133 ? -20.078 125.125 65.938 1 85.75 133 LYS A CA 1
ATOM 1029 C C . LYS A 1 133 ? -19.562 125.5 64.562 1 85.75 133 LYS A C 1
ATOM 1031 O O . LYS A 1 133 ? -19.5 126.625 64.188 1 85.75 133 LYS A O 1
ATOM 1036 N N . VAL A 1 134 ? -18.953 124.5 63.875 1 87.62 134 VAL A N 1
ATOM 1037 C CA . VAL A 1 134 ? -18.391 124.688 62.531 1 87.62 134 VAL A CA 1
ATOM 1038 C C . VAL A 1 134 ? -19.172 123.812 61.531 1 87.62 134 VAL A C 1
ATOM 1040 O O . VAL A 1 134 ? -19.609 122.688 61.844 1 87.62 134 VAL A O 1
ATOM 1043 N N . ARG A 1 135 ? -19.469 124.312 60.438 1 88.75 135 ARG A N 1
ATOM 1044 C CA . ARG A 1 135 ? -20.094 123.562 59.344 1 88.75 135 ARG A CA 1
ATOM 1045 C C . ARG A 1 135 ? -19.266 123.625 58.062 1 88.75 135 ARG A C 1
ATOM 1047 O O . ARG A 1 135 ? -18.5 124.625 57.906 1 88.75 135 ARG A O 1
ATOM 1054 N N . MET A 1 136 ? -19.406 122.625 57.312 1 87.94 136 MET A N 1
ATOM 1055 C CA . MET A 1 136 ? -18.656 122.625 56.062 1 87.94 136 MET A CA 1
ATOM 1056 C C . MET A 1 136 ? -19.594 122.75 54.875 1 87.94 136 MET A C 1
ATOM 1058 O O . MET A 1 136 ? -20.703 122.188 54.875 1 87.94 136 MET A O 1
ATOM 1062 N N . ILE A 1 137 ? -19.219 123.5 53.938 1 86.75 137 ILE A N 1
ATOM 1063 C CA . ILE A 1 137 ? -19.953 123.562 52.656 1 86.75 137 ILE A CA 1
ATOM 1064 C C . ILE A 1 137 ? -18.984 123.438 51.5 1 86.75 137 ILE A C 1
ATOM 1066 O O . ILE A 1 137 ? -17.859 123.875 51.531 1 86.75 137 ILE A O 1
ATOM 1070 N N . SER A 1 138 ? -19.391 122.625 50.594 1 87.12 138 SER A N 1
ATOM 1071 C CA . SER A 1 138 ? -18.672 122.5 49.312 1 87.12 138 SER A CA 1
ATOM 1072 C C . SER A 1 138 ? -19.312 123.375 48.219 1 87.12 138 SER A C 1
ATOM 1074 O O . SER A 1 138 ? -20.547 123.438 48.125 1 87.12 138 SER A O 1
ATOM 1076 N N . TYR A 1 139 ? -18.531 124.125 47.531 1 84.75 139 TYR A N 1
ATOM 1077 C CA . TYR A 1 139 ? -19.062 125 46.5 1 84.75 139 TYR A CA 1
ATOM 1078 C C . TYR A 1 139 ? -18.062 125.188 45.375 1 84.75 139 TYR A C 1
ATOM 1080 O O . TYR A 1 139 ? -16.906 124.812 45.5 1 84.75 139 TYR A O 1
ATOM 1088 N N . ILE A 1 140 ? -18.578 125.688 44.281 1 88.69 140 ILE A N 1
ATOM 1089 C CA . ILE A 1 140 ? -17.766 126 43.094 1 88.69 140 ILE A CA 1
ATOM 1090 C C . ILE A 1 140 ? -17.453 127.5 43.031 1 88.69 140 ILE A C 1
ATOM 1092 O O . ILE A 1 140 ? -18.344 128.25 43.156 1 88.69 140 ILE A O 1
ATOM 1096 N N . TRP A 1 141 ? -16.25 127.812 43.094 1 87.38 141 TRP A N 1
ATOM 1097 C CA . TRP A 1 141 ? -15.781 129.25 43 1 87.38 141 TRP A CA 1
ATOM 1098 C C . TRP A 1 141 ? -14.789 129.375 41.875 1 87.38 141 TRP A C 1
ATOM 1100 O O . TRP A 1 141 ? -13.742 128.75 41.844 1 87.38 141 TRP A O 1
ATOM 1110 N N . GLU A 1 142 ? -15.164 130.125 40.844 1 86.31 142 GLU A N 1
ATOM 1111 C CA . GLU A 1 142 ? -14.32 130.375 39.688 1 86.31 142 GLU A CA 1
ATOM 1112 C C . GLU A 1 142 ? -13.883 129.125 39 1 86.31 142 GLU A C 1
ATOM 1114 O O . GLU A 1 142 ? -12.711 128.875 38.656 1 86.31 142 GLU A O 1
ATOM 1119 N N . GLY A 1 143 ? -14.742 128 38.969 1 84.44 143 GLY A N 1
ATOM 1120 C CA . GLY A 1 143 ? -14.523 126.812 38.219 1 84.44 143 GLY A CA 1
ATOM 1121 C C . GLY A 1 143 ? -13.828 125.75 39.031 1 84.44 143 GLY A C 1
ATOM 1122 O O . GLY A 1 143 ? -13.594 124.625 38.531 1 84.44 143 GLY A O 1
ATOM 1123 N N . LYS A 1 144 ? -13.492 126.062 40.156 1 89.38 144 LYS A N 1
ATOM 1124 C CA . LYS A 1 144 ? -12.82 125.062 40.969 1 89.38 144 LYS A CA 1
ATOM 1125 C C . LYS A 1 144 ? -13.719 124.625 42.125 1 89.38 144 LYS A C 1
ATOM 1127 O O . LYS A 1 144 ? -14.445 125.438 42.719 1 89.38 144 LYS A O 1
ATOM 1132 N N . GLU A 1 145 ? -13.656 123.375 42.469 1 87.62 145 GLU A N 1
ATOM 1133 C CA . GLU A 1 145 ? -14.383 122.875 43.625 1 87.62 145 GLU A CA 1
ATOM 1134 C C . GLU A 1 145 ? -13.688 123.25 44.938 1 87.62 145 GLU A C 1
ATOM 1136 O O . GLU A 1 145 ? -12.523 122.875 45.156 1 87.62 145 GLU A O 1
ATOM 1141 N N . LYS A 1 146 ? -14.375 124 45.75 1 86.94 146 LYS A N 1
ATOM 1142 C CA . LYS A 1 146 ? -13.828 124.5 47 1 86.94 146 LYS A CA 1
ATOM 1143 C C . LYS A 1 146 ? -14.68 124 48.188 1 86.94 146 LYS A C 1
ATOM 1145 O O . LYS A 1 146 ? -15.82 123.562 48 1 86.94 146 LYS A O 1
ATOM 1150 N N . PHE A 1 147 ? -14.031 123.875 49.312 1 89.44 147 PHE A N 1
ATOM 1151 C CA . PHE A 1 147 ? -14.75 123.688 50.562 1 89.44 147 PHE A CA 1
ATOM 1152 C C . PHE A 1 147 ? -14.531 124.875 51.5 1 89.44 147 PHE A C 1
ATOM 1154 O O . PHE A 1 147 ? -13.531 125.625 51.406 1 89.44 147 PHE A O 1
ATOM 1161 N N . ALA A 1 148 ? -15.539 125.25 52.25 1 89.44 148 ALA A N 1
ATOM 1162 C CA . ALA A 1 148 ? -15.406 126.25 53.281 1 89.44 148 ALA A CA 1
ATOM 1163 C C . ALA A 1 148 ? -15.953 125.75 54.625 1 89.44 148 ALA A C 1
ATOM 1165 O O . ALA A 1 148 ? -17.031 125.188 54.688 1 89.44 148 ALA A O 1
ATOM 1166 N N . TYR A 1 149 ? -15.164 125.75 55.562 1 90.31 149 TYR A N 1
ATOM 1167 C CA . TYR A 1 149 ? -15.602 125.562 56.938 1 90.31 149 TYR A CA 1
ATOM 1168 C C . TYR A 1 149 ? -15.906 126.938 57.594 1 90.31 149 TYR A C 1
ATOM 1170 O O . TYR A 1 149 ? -15.086 127.875 57.531 1 90.31 149 TYR A O 1
ATOM 1178 N N . TYR A 1 150 ? -17.016 127 58.125 1 91.25 150 TYR A N 1
ATOM 1179 C CA . TYR A 1 150 ? -17.391 128.375 58.594 1 91.25 150 TYR A CA 1
ATOM 1180 C C . TYR A 1 150 ? -18.078 128.25 59.969 1 91.25 150 TYR A C 1
ATOM 1182 O O . TYR A 1 150 ? -18.609 127.188 60.312 1 91.25 150 TYR A O 1
ATOM 1190 N N . THR A 1 151 ? -17.984 129.25 60.594 1 90.62 151 THR A N 1
ATOM 1191 C CA . THR A 1 151 ? -18.656 129.375 61.875 1 90.62 151 THR A CA 1
ATOM 1192 C C . THR A 1 151 ? -19.297 130.875 61.938 1 90.62 151 THR A C 1
ATOM 1194 O O . THR A 1 151 ? -19.094 131.625 61.031 1 90.62 151 THR A O 1
ATOM 1197 N N . TYR A 1 152 ? -20.172 131.125 62.938 1 92.12 152 TYR A N 1
ATOM 1198 C CA . TYR A 1 152 ? -20.922 132.375 63.062 1 92.12 152 TYR A CA 1
ATOM 1199 C C . TYR A 1 152 ? -20.703 133 64.438 1 92.12 152 TYR A C 1
ATOM 1201 O O . TYR A 1 152 ? -20.828 132.375 65.438 1 92.12 152 TYR A O 1
ATOM 1209 N N . HIS A 1 153 ? -20.375 134.125 64.312 1 90.69 153 HIS A N 1
ATOM 1210 C CA . HIS A 1 153 ? -20.203 135 65.5 1 90.69 153 HIS A CA 1
ATOM 1211 C C . HIS A 1 153 ? -21.406 135.875 65.688 1 90.69 153 HIS A C 1
ATOM 1213 O O . HIS A 1 153 ? -21.531 136.875 65 1 90.69 153 HIS A O 1
ATOM 1219 N N . GLN A 1 154 ? -22.156 135.75 66.625 1 88.88 154 GLN A N 1
ATOM 1220 C CA . GLN A 1 154 ? -23.453 136.5 66.875 1 88.88 154 GLN A CA 1
ATOM 1221 C C . GLN A 1 154 ? -23.266 138 67.125 1 88.88 154 GLN A C 1
ATOM 1223 O O . GLN A 1 154 ? -23.969 138.75 66.625 1 88.88 154 GLN A O 1
ATOM 1228 N N . ASP A 1 155 ? -22.453 138.375 68 1 87.81 155 ASP A N 1
ATOM 1229 C CA . ASP A 1 155 ? -22.281 139.75 68.438 1 87.81 155 ASP A CA 1
ATOM 1230 C C . ASP A 1 155 ? -21.891 140.625 67.25 1 87.81 155 ASP A C 1
ATOM 1232 O O . ASP A 1 155 ? -22.375 141.75 67.125 1 87.81 155 ASP A O 1
ATOM 1236 N N . TRP A 1 156 ? -21.078 140.125 66.438 1 90.88 156 TRP A N 1
ATOM 1237 C CA . TRP A 1 156 ? -20.641 141 65.312 1 90.88 156 TRP A CA 1
ATOM 1238 C C . TRP A 1 156 ? -21.531 140.625 64.062 1 90.88 156 TRP A C 1
ATOM 1240 O O . TRP A 1 156 ? -21.406 141.375 63.062 1 90.88 156 TRP A O 1
ATOM 1250 N N . ASP A 1 157 ? -22.344 139.75 64.188 1 91.88 157 ASP A N 1
ATOM 1251 C CA . ASP A 1 157 ? -23.25 139.25 63.156 1 91.88 157 ASP A CA 1
ATOM 1252 C C . ASP A 1 157 ? -22.469 139 61.875 1 91.88 157 ASP A C 1
ATOM 1254 O O . ASP A 1 157 ? -22.812 139.5 60.812 1 91.88 157 ASP A O 1
ATOM 1258 N N . ILE A 1 158 ? -21.438 138.125 61.938 1 93.38 158 ILE A N 1
ATOM 1259 C CA . ILE A 1 158 ? -20.609 137.875 60.781 1 93.38 158 ILE A CA 1
ATOM 1260 C C . ILE A 1 158 ? -20.375 136.375 60.75 1 93.38 158 ILE A C 1
ATOM 1262 O O . ILE A 1 158 ? -20.281 135.625 61.781 1 93.38 158 ILE A O 1
ATOM 1266 N N . PHE A 1 159 ? -20.266 135.75 59.531 1 91.81 159 PHE A N 1
ATOM 1267 C CA . PHE A 1 159 ? -19.766 134.5 59.25 1 91.81 159 PHE A CA 1
ATOM 1268 C C . PHE A 1 159 ? -18.266 134.5 58.906 1 91.81 159 PHE A C 1
ATOM 1270 O O . PHE A 1 159 ? -17.844 135.25 58.062 1 91.81 159 PHE A O 1
ATOM 1277 N N . VAL A 1 160 ? -17.484 133.75 59.531 1 93.38 160 VAL A N 1
ATOM 1278 C CA . VAL A 1 160 ? -16.062 133.625 59.219 1 93.38 160 VAL A CA 1
ATOM 1279 C C . VAL A 1 160 ? -15.812 132.25 58.625 1 93.38 160 VAL A C 1
ATOM 1281 O O . VAL A 1 160 ? -16.188 131.25 59.219 1 93.38 160 VAL A O 1
ATOM 1284 N N . ALA A 1 161 ? -15.219 132.25 57.562 1 92.25 161 ALA A N 1
ATOM 1285 C CA . ALA A 1 161 ? -15.023 131 56.844 1 92.25 161 ALA A CA 1
ATOM 1286 C C . ALA A 1 161 ? -13.57 130.75 56.406 1 92.25 161 ALA A C 1
ATOM 1288 O O . ALA A 1 161 ? -12.891 131.75 56.094 1 92.25 161 ALA A O 1
ATOM 1289 N N . LEU A 1 162 ? -13.125 129.5 56.469 1 91.31 162 LEU A N 1
ATOM 1290 C CA . LEU A 1 162 ? -11.867 129.125 55.875 1 91.31 162 LEU A CA 1
ATOM 1291 C C . LEU A 1 162 ? -12.117 128.25 54.656 1 91.31 162 LEU A C 1
ATOM 1293 O O . LEU A 1 162 ? -12.711 127.125 54.812 1 91.31 162 LEU A O 1
ATOM 1297 N N . SER A 1 163 ? -11.75 128.625 53.594 1 91.25 163 SER A N 1
ATOM 1298 C CA . SER A 1 163 ? -12.039 128 52.344 1 91.25 163 SER A CA 1
ATOM 1299 C C . SER A 1 163 ? -10.766 127.438 51.688 1 91.25 163 SER A C 1
ATOM 1301 O O . SER A 1 163 ? -9.711 128.125 51.781 1 91.25 163 SER A O 1
ATOM 1303 N N . GLY A 1 164 ? -10.797 126.25 51.156 1 85.69 164 GLY A N 1
ATOM 1304 C CA . GLY A 1 164 ? -9.711 125.625 50.438 1 85.69 164 GLY A CA 1
ATOM 1305 C C . GLY A 1 164 ? -10.164 124.938 49.156 1 85.69 164 GLY A C 1
ATOM 1306 O O . GLY A 1 164 ? -11.367 124.75 48.938 1 85.69 164 GLY A O 1
ATOM 1307 N N . VAL A 1 165 ? -9.211 124.688 48.25 1 85.88 165 VAL A N 1
ATOM 1308 C CA . VAL A 1 165 ? -9.477 124 47 1 85.88 165 VAL A CA 1
ATOM 1309 C C . VAL A 1 165 ? -9.391 122.5 47.219 1 85.88 165 VAL A C 1
ATOM 1311 O O . VAL A 1 165 ? -8.383 122 47.719 1 85.88 165 VAL A O 1
ATOM 1314 N N . TYR A 1 166 ? -10.516 121.938 46.875 1 79.56 166 TYR A N 1
ATOM 1315 C CA . TYR A 1 166 ? -10.656 120.5 47.125 1 79.56 166 TYR A CA 1
ATOM 1316 C C . TYR A 1 166 ? -9.523 119.75 46.5 1 79.56 166 TYR A C 1
ATOM 1318 O O . TYR A 1 166 ? -8.969 118.812 47.094 1 79.56 166 TYR A O 1
ATOM 1326 N N . ASP A 1 167 ? -9.094 120.062 45.281 1 80 167 ASP A N 1
ATOM 1327 C CA . ASP A 1 167 ? -8.094 119.312 44.5 1 80 167 ASP A CA 1
ATOM 1328 C C . ASP A 1 167 ? -6.746 119.312 45.219 1 80 167 ASP A C 1
ATOM 1330 O O . ASP A 1 167 ? -5.965 118.375 45.062 1 80 167 ASP A O 1
ATOM 1334 N N . GLU A 1 168 ? -6.5 120.375 46 1 73.56 168 GLU A N 1
ATOM 1335 C CA . GLU A 1 168 ? -5.23 120.438 46.719 1 73.56 168 GLU A CA 1
ATOM 1336 C C . GLU A 1 168 ? -5.121 119.375 47.812 1 73.56 168 GLU A C 1
ATOM 1338 O O . GLU A 1 168 ? -4.016 119 48.188 1 73.56 168 GLU A O 1
ATOM 1343 N N . PHE A 1 169 ? -6.234 118.875 48.156 1 69.19 169 PHE A N 1
ATOM 1344 C CA . PHE A 1 169 ? -6.219 117.938 49.281 1 69.19 169 PHE A CA 1
ATOM 1345 C C . PHE A 1 169 ? -6.395 116.5 48.781 1 69.19 169 PHE A C 1
ATOM 1347 O O . PHE A 1 169 ? -6.113 115.562 49.5 1 69.19 169 PHE A O 1
ATOM 1354 N N . ILE A 1 170 ? -6.855 116.375 47.562 1 73.5 170 ILE A N 1
ATOM 1355 C CA . ILE A 1 170 ? -7.066 115.062 47.031 1 73.5 170 ILE A CA 1
ATOM 1356 C C . ILE A 1 170 ? -5.867 114.625 46.188 1 73.5 170 ILE A C 1
ATOM 1358 O O . ILE A 1 170 ? -5.852 113.562 45.625 1 73.5 170 ILE A O 1
ATOM 1362 N N . ALA A 1 171 ? -4.922 115.5 46.031 1 70.81 171 ALA A N 1
ATOM 1363 C CA . ALA A 1 171 ? -3.734 115.188 45.25 1 70.81 171 ALA A CA 1
ATOM 1364 C C . ALA A 1 171 ? -3.068 113.938 45.781 1 70.81 171 ALA A C 1
ATOM 1366 O O . ALA A 1 171 ? -2.605 113.062 45 1 70.81 171 ALA A O 1
ATOM 1367 N N . ALA A 1 172 ? -3.182 113.812 47.031 1 67 172 ALA A N 1
ATOM 1368 C CA . ALA A 1 172 ? -2.6 112.625 47.656 1 67 172 ALA A CA 1
ATOM 1369 C C . ALA A 1 172 ? -3.367 111.312 47.281 1 67 172 ALA A C 1
ATOM 1371 O O . ALA A 1 172 ? -2.771 110.312 47.094 1 67 172 ALA A O 1
ATOM 1372 N N . GLN A 1 173 ? -4.68 111.562 47.156 1 73.06 173 GLN A N 1
ATOM 1373 C CA . GLN A 1 173 ? -5.531 110.438 46.781 1 73.06 173 GLN A CA 1
ATOM 1374 C C . GLN A 1 173 ? -5.246 109.938 45.344 1 73.06 173 GLN A C 1
ATOM 1376 O O . GLN A 1 173 ? -5.219 108.75 45.094 1 73.06 173 GLN A O 1
ATOM 1381 N N . LYS A 1 174 ? -5.043 110.812 44.406 1 76.31 174 LYS A N 1
ATOM 1382 C CA . LYS A 1 174 ? -4.758 110.5 43.031 1 76.31 174 LYS A CA 1
ATOM 1383 C C . LYS A 1 174 ? -3.422 109.75 42.906 1 76.31 174 LYS A C 1
ATOM 1385 O O . LYS A 1 174 ? -3.299 108.812 42.125 1 76.31 174 LYS A O 1
ATOM 1390 N N . THR A 1 175 ? -2.471 110.125 43.781 1 72.12 175 THR A N 1
ATOM 1391 C CA . THR A 1 175 ? -1.167 109.438 43.75 1 72.12 175 THR A CA 1
ATOM 1392 C C . THR A 1 175 ? -1.267 108 44.312 1 72.12 175 THR A C 1
ATOM 1394 O O . THR A 1 175 ? -0.642 107.125 43.781 1 72.12 175 THR A O 1
ATOM 1397 N N . ALA A 1 176 ? -2.203 107.938 45.281 1 71.38 176 ALA A N 1
ATOM 1398 C CA . ALA A 1 176 ? -2.406 106.625 45.812 1 71.38 176 ALA A CA 1
ATOM 1399 C C . ALA A 1 176 ? -3.025 105.688 44.781 1 71.38 176 ALA A C 1
ATOM 1401 O O . ALA A 1 176 ? -2.611 104.5 44.656 1 71.38 176 ALA A O 1
ATOM 1402 N N . LEU A 1 177 ? -4 106.188 44.125 1 77.31 177 LEU A N 1
ATOM 1403 C CA . LEU A 1 177 ? -4.676 105.375 43.094 1 77.31 177 LEU A CA 1
ATOM 1404 C C . LEU A 1 177 ? -3.705 105 42 1 77.31 177 LEU A C 1
ATOM 1406 O O . LEU A 1 177 ? -3.699 103.812 41.562 1 77.31 177 LEU A O 1
ATOM 1410 N N . ARG A 1 178 ? -2.877 105.938 41.594 1 78.31 178 ARG A N 1
ATOM 1411 C CA . ARG A 1 178 ? -1.928 105.688 40.5 1 78.31 178 ARG A CA 1
ATOM 1412 C C . ARG A 1 178 ? -0.903 104.625 40.938 1 78.31 178 ARG A C 1
ATOM 1414 O O . ARG A 1 178 ? -0.549 103.75 40.156 1 78.31 178 ARG A O 1
ATOM 1421 N N . THR A 1 179 ? -0.533 104.688 42.25 1 75.31 179 THR A N 1
ATOM 1422 C CA . THR A 1 179 ? 0.43 103.688 42.75 1 75.31 179 THR A CA 1
ATOM 1423 C C . THR A 1 179 ? -0.195 102.312 42.844 1 75.31 179 THR A C 1
ATOM 1425 O O . THR A 1 179 ? 0.435 101.312 42.438 1 75.31 179 THR A O 1
ATOM 1428 N N . LEU A 1 180 ? -1.451 102.312 43.188 1 76.06 180 LEU A N 1
ATOM 1429 C CA . LEU A 1 180 ? -2.143 101 43.281 1 76.06 180 LEU A CA 1
ATOM 1430 C C . LEU A 1 180 ? -2.32 100.375 41.906 1 76.06 180 LEU A C 1
ATOM 1432 O O . LEU A 1 180 ? -2.104 99.188 41.75 1 76.06 180 LEU A O 1
ATOM 1436 N N . ILE A 1 181 ? -2.709 101.188 40.938 1 79.94 181 ILE A N 1
ATOM 1437 C CA . ILE A 1 181 ? -2.953 100.688 39.594 1 79.94 181 ILE A CA 1
ATOM 1438 C C . ILE A 1 181 ? -1.641 100.25 38.969 1 79.94 181 ILE A C 1
ATOM 1440 O O . ILE A 1 181 ? -1.585 99.188 38.344 1 79.94 181 ILE A O 1
ATOM 1444 N N . LEU A 1 182 ? -0.573 101.062 39.25 1 81 182 LEU A N 1
ATOM 1445 C CA . LEU A 1 182 ? 0.716 100.688 38.688 1 81 182 LEU A CA 1
ATOM 1446 C C . LEU A 1 182 ? 1.245 99.375 39.25 1 81 182 LEU A C 1
ATOM 1448 O O . LEU A 1 182 ? 1.602 98.5 38.5 1 81 182 LEU A O 1
ATOM 1452 N N . PHE A 1 183 ? 1.146 99.25 40.594 1 78.38 183 PHE A N 1
ATOM 1453 C CA . PHE A 1 183 ? 1.664 98 41.219 1 78.38 183 PHE A CA 1
ATOM 1454 C C . PHE A 1 183 ? 0.739 96.812 40.938 1 78.38 183 PHE A C 1
ATOM 1456 O O . PHE A 1 183 ? 1.202 95.688 40.75 1 78.38 183 PHE A O 1
ATOM 1463 N N . GLY A 1 184 ? -0.503 97.188 40.906 1 76.75 184 GLY A N 1
ATOM 1464 C CA . GLY A 1 184 ? -1.449 96.125 40.594 1 76.75 184 GLY A CA 1
ATOM 1465 C C . GLY A 1 184 ? -1.259 95.562 39.188 1 76.75 184 GLY A C 1
ATOM 1466 O O . GLY A 1 184 ? -1.271 94.375 39 1 76.75 184 GLY A O 1
ATOM 1467 N N . THR A 1 185 ? -1.041 96.438 38.188 1 83.12 185 THR A N 1
ATOM 1468 C CA . THR A 1 185 ? -0.87 96 36.812 1 83.12 185 THR A CA 1
ATOM 1469 C C . THR A 1 185 ? 0.429 95.188 36.625 1 83.12 185 THR A C 1
ATOM 1471 O O . THR A 1 185 ? 0.461 94.188 35.938 1 83.12 185 THR A O 1
ATOM 1474 N N . ILE A 1 186 ? 1.501 95.562 37.375 1 83.19 186 ILE A N 1
ATOM 1475 C CA . ILE A 1 186 ? 2.787 94.875 37.281 1 83.19 186 ILE A CA 1
ATOM 1476 C C . ILE A 1 186 ? 2.67 93.5 37.875 1 83.19 186 ILE A C 1
ATOM 1478 O O . ILE A 1 186 ? 3.127 92.5 37.25 1 83.19 186 ILE A O 1
ATOM 1482 N N . VAL A 1 187 ? 1.95 93.375 38.969 1 81.12 187 VAL A N 1
ATOM 1483 C CA . VAL A 1 187 ? 1.82 92.062 39.625 1 81.12 187 VAL A CA 1
ATOM 1484 C C . VAL A 1 187 ? 0.945 91.125 38.781 1 81.12 187 VAL A C 1
ATOM 1486 O O . VAL A 1 187 ? 1.221 89.938 38.656 1 81.12 187 VAL A O 1
ATOM 1489 N N . LEU A 1 188 ? -0.035 91.688 38.156 1 83.06 188 LEU A N 1
ATOM 1490 C CA . LEU A 1 188 ? -0.917 90.938 37.312 1 83.06 188 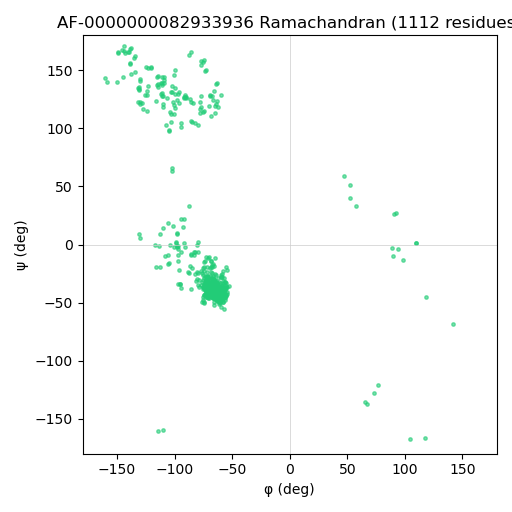LEU A CA 1
ATOM 1491 C C . LEU A 1 188 ? -0.16 90.375 36.094 1 83.06 188 LEU A C 1
ATOM 1493 O O . LEU A 1 188 ? -0.333 89.188 35.75 1 83.06 188 LEU A O 1
ATOM 1497 N N . ILE A 1 189 ? 0.689 91.188 35.5 1 86.19 189 ILE A N 1
ATOM 1498 C CA . ILE A 1 189 ? 1.446 90.75 34.312 1 86.19 189 ILE A CA 1
ATOM 1499 C C . ILE A 1 189 ? 2.463 89.688 34.719 1 86.19 189 ILE A C 1
ATOM 1501 O O . ILE A 1 189 ? 2.578 88.688 34.062 1 86.19 189 ILE A O 1
ATOM 1505 N N . LEU A 1 190 ? 3.131 89.875 35.906 1 85.19 190 LEU A N 1
ATOM 1506 C CA . LEU A 1 190 ? 4.133 88.938 36.375 1 85.19 190 LEU A CA 1
ATOM 1507 C C . LEU A 1 190 ? 3.484 87.562 36.75 1 85.19 190 LEU A C 1
ATOM 1509 O O . LEU A 1 190 ? 4.004 86.5 36.375 1 85.19 190 LEU A O 1
ATOM 1513 N N . SER A 1 191 ? 2.342 87.688 37.375 1 83.06 191 SER A N 1
ATOM 1514 C CA . SER A 1 191 ? 1.622 86.5 37.75 1 83.06 191 SER A CA 1
ATOM 1515 C C . SER A 1 191 ? 1.115 85.75 36.5 1 83.06 191 SER A C 1
ATOM 1517 O O . SER A 1 191 ? 1.147 84.5 36.469 1 83.06 191 SER A O 1
ATOM 1519 N N . GLY A 1 192 ? 0.692 86.5 35.562 1 83.25 192 GLY A N 1
ATOM 1520 C CA . GLY A 1 192 ? 0.235 85.938 34.312 1 83.25 192 GLY A CA 1
ATOM 1521 C C . GLY A 1 192 ? 1.321 85.125 33.562 1 83.25 192 GLY A C 1
ATOM 1522 O O . GLY A 1 192 ? 1.093 84 33.094 1 83.25 192 GLY A O 1
ATOM 1523 N N . ILE A 1 193 ? 2.494 85.688 33.5 1 87.25 193 ILE A N 1
ATOM 1524 C CA . ILE A 1 193 ? 3.623 85 32.844 1 87.25 193 ILE A CA 1
ATOM 1525 C C . ILE A 1 193 ? 4 83.75 33.625 1 87.25 193 ILE A C 1
ATOM 1527 O O . ILE A 1 193 ? 4.211 82.688 33 1 87.25 193 ILE A O 1
ATOM 1531 N N . LEU A 1 194 ? 3.902 83.75 34.969 1 84.75 194 LEU A N 1
ATOM 1532 C CA . LEU A 1 194 ? 4.289 82.625 35.781 1 84.75 194 LEU A CA 1
ATOM 1533 C C . LEU A 1 194 ? 3.293 81.5 35.625 1 84.75 194 LEU A C 1
ATOM 1535 O O . LEU A 1 194 ? 3.691 80.312 35.5 1 84.75 194 LEU A O 1
ATOM 1539 N N . VAL A 1 195 ? 2.016 81.812 35.562 1 83.5 195 VAL A N 1
ATOM 1540 C CA . VAL A 1 195 ? 0.978 80.812 35.406 1 83.5 195 VAL A CA 1
ATOM 1541 C C . VAL A 1 195 ? 1.109 80.125 34.062 1 83.5 195 VAL A C 1
ATOM 1543 O O . VAL A 1 195 ? 1.006 78.938 33.938 1 83.5 195 VAL A O 1
ATOM 1546 N N . TYR A 1 196 ? 1.376 80.938 33.094 1 85.25 196 TYR A N 1
ATOM 1547 C CA . TYR A 1 196 ? 1.503 80.438 31.734 1 85.25 196 TYR A CA 1
ATOM 1548 C C . TYR A 1 196 ? 2.668 79.438 31.625 1 85.25 196 TYR A C 1
ATOM 1550 O O . TYR A 1 196 ? 2.518 78.375 31.094 1 85.25 196 TYR A O 1
ATOM 1558 N N . VAL A 1 197 ? 3.787 79.75 32.219 1 86.25 197 VAL A N 1
ATOM 1559 C CA . VAL A 1 197 ? 4.984 78.938 32.125 1 86.25 197 VAL A CA 1
ATOM 1560 C C . VAL A 1 197 ? 4.77 77.625 32.906 1 86.25 197 VAL A C 1
ATOM 1562 O O . VAL A 1 197 ? 5.062 76.562 32.438 1 86.25 197 VAL A O 1
ATOM 1565 N N . ILE A 1 198 ? 4.141 77.688 34.031 1 81.62 198 ILE A N 1
ATOM 1566 C CA . ILE A 1 198 ? 3.973 76.5 34.906 1 81.62 198 ILE A CA 1
ATOM 1567 C C . ILE A 1 198 ? 2.955 75.562 34.281 1 81.62 198 ILE A C 1
ATOM 1569 O O . ILE A 1 198 ? 3.201 74.312 34.188 1 81.62 198 ILE A O 1
ATOM 1573 N N . MET A 1 199 ? 1.891 76.188 33.844 1 81.88 199 MET A N 1
ATOM 1574 C CA . MET A 1 199 ? 0.83 75.312 33.281 1 81.88 199 MET A CA 1
ATOM 1575 C C . MET A 1 199 ? 1.283 74.625 32 1 81.88 199 MET A C 1
ATOM 1577 O O . MET A 1 199 ? 1.01 73.5 31.781 1 81.88 199 MET A O 1
ATOM 1581 N N . THR A 1 200 ? 2.02 75.375 31.203 1 82.75 200 THR A N 1
ATOM 1582 C CA . THR A 1 200 ? 2.484 74.812 29.938 1 82.75 200 THR A CA 1
ATOM 1583 C C . THR A 1 200 ? 3.559 73.75 30.172 1 82.75 200 THR A C 1
ATOM 1585 O O . THR A 1 200 ? 3.588 72.75 29.484 1 82.75 200 THR A O 1
ATOM 1588 N N . GLN A 1 201 ? 4.387 73.938 31.125 1 82.56 201 GLN A N 1
ATOM 1589 C CA . GLN A 1 201 ? 5.453 73 31.422 1 82.56 201 GLN A CA 1
ATOM 1590 C C . GLN A 1 201 ? 4.887 71.688 32 1 82.56 201 GLN A C 1
ATOM 1592 O O . GLN A 1 201 ? 5.348 70.625 31.688 1 82.56 201 GLN A O 1
ATOM 1597 N N . GLN A 1 202 ? 3.855 71.812 32.75 1 78.31 202 GLN A N 1
ATOM 1598 C CA . GLN A 1 202 ? 3.309 70.625 33.438 1 78.31 202 GLN A CA 1
ATOM 1599 C C . GLN A 1 202 ? 2.445 69.812 32.5 1 78.31 202 GLN A C 1
ATOM 1601 O O . GLN A 1 202 ? 2.299 68.562 32.688 1 78.31 202 GLN A O 1
ATOM 1606 N N . MET A 1 203 ? 1.912 70.375 31.484 1 84.06 203 MET A N 1
ATOM 1607 C CA . MET A 1 203 ? 0.983 69.688 30.609 1 84.06 203 MET A CA 1
ATOM 1608 C C . MET A 1 203 ? 1.692 69.125 29.359 1 84.06 203 MET A C 1
ATOM 1610 O O . MET A 1 203 ? 1.118 68.375 28.578 1 84.06 203 MET A O 1
ATOM 1614 N N . LYS A 1 204 ? 2.977 69.5 29.156 1 86 204 LYS A N 1
ATOM 1615 C CA . LYS A 1 204 ? 3.746 69.125 27.984 1 86 204 LYS A CA 1
ATOM 1616 C C . LYS A 1 204 ? 3.801 67.562 27.844 1 86 204 LYS A C 1
ATOM 1618 O O . LYS A 1 204 ? 3.607 67.062 26.734 1 86 204 LYS A O 1
ATOM 1623 N N . PRO A 1 205 ? 3.975 66.875 28.969 1 85 205 PRO A N 1
ATOM 1624 C CA . PRO A 1 205 ? 4.008 65.375 28.844 1 85 205 PRO A CA 1
ATOM 1625 C C . PRO A 1 205 ? 2.695 64.812 28.328 1 85 205 PRO A C 1
ATOM 1627 O O . PRO A 1 205 ? 2.701 63.844 27.578 1 85 205 PRO A O 1
ATOM 1630 N N . ILE A 1 206 ? 1.631 65.375 28.688 1 83.75 206 ILE A N 1
ATOM 1631 C CA . ILE A 1 206 ? 0.321 64.875 28.25 1 83.75 206 ILE A CA 1
ATOM 1632 C C . ILE A 1 206 ? 0.184 65.125 26.734 1 83.75 206 ILE A C 1
ATOM 1634 O O . ILE A 1 206 ? -0.4 64.25 26.031 1 83.75 206 ILE A O 1
ATOM 1638 N N . GLU A 1 207 ? 0.708 66.188 26.297 1 84.62 207 GLU A N 1
ATOM 1639 C CA . GLU A 1 207 ? 0.711 66.5 24.859 1 84.62 207 GLU A CA 1
ATOM 1640 C C . GLU A 1 207 ? 1.55 65.438 24.109 1 84.62 207 GLU A C 1
ATOM 1642 O O . GLU A 1 207 ? 1.139 64.938 23.062 1 84.62 207 GLU A O 1
ATOM 1647 N N . PHE A 1 208 ? 2.678 65.125 24.672 1 86.06 208 PHE A N 1
ATOM 1648 C CA . PHE A 1 208 ? 3.557 64.125 24.078 1 86.06 208 PHE A CA 1
ATOM 1649 C C . PHE A 1 208 ? 2.887 62.75 24.047 1 86.06 208 PHE A C 1
ATOM 1651 O O . PHE A 1 208 ? 2.939 62.031 23.031 1 86.06 208 PHE A O 1
ATOM 1658 N N . LEU A 1 209 ? 2.297 62.312 25.078 1 86.75 209 LEU A N 1
ATOM 1659 C CA . LEU A 1 209 ? 1.591 61.031 25.172 1 86.75 209 LEU A CA 1
ATOM 1660 C C . LEU A 1 209 ? 0.452 60.969 24.156 1 86.75 209 LEU A C 1
ATOM 1662 O O . LEU A 1 209 ? 0.23 59.938 23.531 1 86.75 209 LEU A O 1
ATOM 1666 N N . SER A 1 210 ? -0.272 62.094 24.094 1 87 210 SER A N 1
ATOM 1667 C CA . SER A 1 210 ? -1.382 62.156 23.156 1 87 210 SER A CA 1
ATOM 1668 C C . SER A 1 210 ? -0.895 62 21.719 1 87 210 SER A C 1
ATOM 1670 O O . SER A 1 210 ? -1.52 61.281 20.922 1 87 210 SER A O 1
ATOM 1672 N N . LYS A 1 211 ? 0.257 62.625 21.312 1 85.31 211 LYS A N 1
ATOM 1673 C CA . LYS A 1 211 ? 0.833 62.469 19.984 1 85.31 211 LYS A CA 1
ATOM 1674 C C . LYS A 1 211 ? 1.289 61.031 19.734 1 85.31 211 LYS A C 1
ATOM 1676 O O . LYS A 1 211 ? 1.052 60.469 18.656 1 85.31 211 LYS A O 1
ATOM 1681 N N . ALA A 1 212 ? 1.904 60.406 20.719 1 86.94 212 ALA A N 1
ATOM 1682 C CA . ALA A 1 212 ? 2.357 59.031 20.609 1 86.94 212 ALA A CA 1
ATOM 1683 C C . ALA A 1 212 ? 1.178 58.094 20.438 1 86.94 212 ALA A C 1
ATOM 1685 O O . ALA A 1 212 ? 1.251 57.125 19.672 1 86.94 212 ALA A O 1
ATOM 1686 N N . MET A 1 213 ? 0.16 58.312 21.125 1 85.62 213 MET A N 1
ATOM 1687 C CA . MET A 1 213 ? -1.05 57.5 21.047 1 85.62 213 MET A CA 1
ATOM 1688 C C . MET A 1 213 ? -1.634 57.562 19.641 1 85.62 213 MET A C 1
ATOM 1690 O O . MET A 1 213 ? -2.098 56.531 19.141 1 85.62 213 MET A O 1
ATOM 1694 N N . LYS A 1 214 ? -1.614 58.719 19.016 1 85.12 214 LYS A N 1
ATOM 1695 C CA . LYS A 1 214 ? -2.115 58.844 17.641 1 85.12 214 LYS A CA 1
ATOM 1696 C C . LYS A 1 214 ? -1.283 58 16.672 1 85.12 214 LYS A C 1
ATOM 1698 O O . LYS A 1 214 ? -1.822 57.406 15.742 1 85.12 214 LYS A O 1
ATOM 1703 N N . GLU A 1 215 ? -0.056 57.969 16.891 1 87.06 215 GLU A N 1
ATOM 1704 C CA . GLU A 1 215 ? 0.822 57.188 16.047 1 87.06 215 GLU A CA 1
ATOM 1705 C C . GLU A 1 215 ? 0.536 55.688 16.219 1 87.06 215 GLU A C 1
ATOM 1707 O O . GLU A 1 215 ? 0.545 54.938 15.234 1 87.06 215 GLU A O 1
ATOM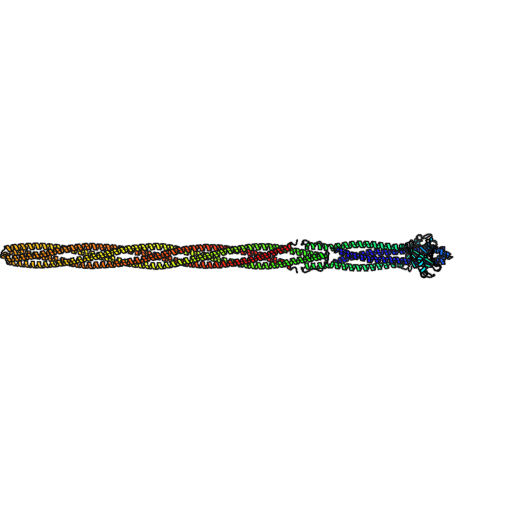 1712 N N . VAL A 1 216 ? 0.35 55.312 17.406 1 85 216 VAL A N 1
ATOM 1713 C CA . VAL A 1 216 ? 0.033 53.906 17.688 1 85 216 VAL A CA 1
ATOM 1714 C C . VAL A 1 216 ? -1.3 53.531 17.031 1 85 216 VAL A C 1
ATOM 1716 O O . VAL A 1 216 ? -1.463 52.438 16.516 1 85 216 VAL A O 1
ATOM 1719 N N . GLU A 1 217 ? -2.266 54.438 17.109 1 82.06 217 GLU A N 1
ATOM 1720 C CA . GLU A 1 217 ? -3.557 54.219 16.469 1 82.06 217 GLU A CA 1
ATOM 1721 C C . GLU A 1 217 ? -3.387 53.938 14.969 1 82.06 217 GLU A C 1
ATOM 1723 O O . GLU A 1 217 ? -4.184 53.219 14.375 1 82.06 217 GLU A O 1
ATOM 1728 N N . LYS A 1 218 ? -2.348 54.562 14.352 1 82.38 218 LYS A N 1
ATOM 1729 C CA . LYS A 1 218 ? -2.07 54.375 12.938 1 82.38 218 LYS A CA 1
ATOM 1730 C C . LYS A 1 218 ? -1.278 53.094 12.703 1 82.38 218 LYS A C 1
ATOM 1732 O O . LYS A 1 218 ? -0.976 52.719 11.562 1 82.38 218 LYS A O 1
ATOM 1737 N N . GLY A 1 219 ? -0.881 52.469 13.789 1 85.31 219 GLY A N 1
ATOM 1738 C CA . GLY A 1 219 ? -0.248 51.156 13.672 1 85.31 219 GLY A CA 1
ATOM 1739 C C . GLY A 1 219 ? 1.235 51.188 13.984 1 85.31 219 GLY A C 1
ATOM 1740 O O . GLY A 1 219 ? 1.912 50.156 13.898 1 85.31 219 GLY A O 1
ATOM 1741 N N . ASP A 1 220 ? 1.831 52.312 14.344 1 88.75 220 ASP A N 1
ATOM 1742 C CA . ASP A 1 220 ? 3.252 52.406 14.664 1 88.75 220 ASP A CA 1
ATOM 1743 C C . ASP A 1 220 ? 3.52 52.031 16.109 1 88.75 220 ASP A C 1
ATOM 1745 O O . ASP A 1 220 ? 3.268 52.812 17.031 1 88.75 220 ASP A O 1
ATOM 1749 N N . LEU A 1 221 ? 4.078 50.844 16.281 1 87.5 221 LEU A N 1
ATOM 1750 C CA . LEU A 1 221 ? 4.355 50.375 17.641 1 87.5 221 LEU A CA 1
ATOM 1751 C C . LEU A 1 221 ? 5.82 50.625 18 1 87.5 221 LEU A C 1
ATOM 1753 O O . LEU A 1 221 ? 6.293 50.094 19.031 1 87.5 221 LEU A O 1
ATOM 1757 N N . SER A 1 222 ? 6.574 51.344 17.25 1 88.06 222 SER A N 1
ATOM 1758 C CA . SER A 1 222 ? 7.984 51.594 17.516 1 88.06 222 SER A CA 1
ATOM 1759 C C . SER A 1 222 ? 8.156 52.781 18.469 1 88.06 222 SER A C 1
ATOM 1761 O O . SER A 1 222 ? 9.258 53.031 18.969 1 88.06 222 SER A O 1
ATOM 1763 N N . VAL A 1 223 ? 7.086 53.469 18.734 1 84.19 223 VAL A N 1
ATOM 1764 C CA . VAL A 1 223 ? 7.141 54.656 19.547 1 84.19 223 VAL A CA 1
ATOM 1765 C C . VAL A 1 223 ? 7.445 54.312 21 1 84.19 223 VAL A C 1
ATOM 1767 O O . VAL A 1 223 ? 6.949 53.312 21.516 1 84.19 223 VAL A O 1
ATOM 1770 N N . LYS A 1 224 ? 8.43 54.875 21.703 1 83.5 224 LYS A N 1
ATOM 1771 C CA . LYS A 1 224 ? 8.758 54.75 23.125 1 83.5 224 LYS A CA 1
ATOM 1772 C C . LYS A 1 224 ? 8.953 56.094 23.781 1 83.5 224 LYS A C 1
ATOM 1774 O O . LYS A 1 224 ? 9.672 56.969 23.25 1 83.5 224 LYS A O 1
ATOM 1779 N N . ILE A 1 225 ? 8.172 56.25 24.75 1 80.31 225 ILE A N 1
ATOM 1780 C CA . ILE A 1 225 ? 8.312 57.531 25.484 1 80.31 225 ILE A CA 1
ATOM 1781 C C . ILE A 1 225 ? 9.25 57.312 26.672 1 80.31 225 ILE A C 1
ATOM 1783 O O . ILE A 1 225 ? 8.906 56.625 27.625 1 80.31 225 ILE A O 1
ATOM 1787 N N . THR A 1 226 ? 10.523 57.75 26.656 1 76.19 226 THR A N 1
ATOM 1788 C CA . THR A 1 226 ? 11.516 57.5 27.703 1 76.19 226 THR A CA 1
ATOM 1789 C C . THR A 1 226 ? 11.789 58.781 28.484 1 76.19 226 THR A C 1
ATOM 1791 O O . THR A 1 226 ? 12.273 58.75 29.625 1 76.19 226 THR A O 1
ATOM 1794 N N . ASN A 1 227 ? 11.344 59.875 28.078 1 72.38 227 ASN A N 1
ATOM 1795 C CA . ASN A 1 227 ? 11.852 61.156 28.609 1 72.38 227 ASN A CA 1
ATOM 1796 C C . ASN A 1 227 ? 10.93 61.719 29.688 1 72.38 227 ASN A C 1
ATOM 1798 O O . ASN A 1 227 ? 11.156 62.812 30.188 1 72.38 227 ASN A O 1
ATOM 1802 N N . ILE A 1 228 ? 9.883 61.062 30.031 1 75.44 228 ILE A N 1
ATOM 1803 C CA . ILE A 1 228 ? 8.953 61.625 31.016 1 75.44 228 ILE A CA 1
ATOM 1804 C C . ILE A 1 228 ? 9.133 60.906 32.344 1 75.44 228 ILE A C 1
ATOM 1806 O O . ILE A 1 228 ? 8.805 59.75 32.5 1 75.44 228 ILE A O 1
ATOM 1810 N N . LYS A 1 229 ? 9.961 61.531 33.344 1 78.25 229 LYS A N 1
ATOM 1811 C CA . LYS A 1 229 ? 10.188 61 34.688 1 78.25 229 LYS A CA 1
ATOM 1812 C C . LYS A 1 229 ? 9.344 61.75 35.719 1 78.25 229 LYS A C 1
ATOM 1814 O O . LYS A 1 229 ? 9.781 62.75 36.312 1 78.25 229 LYS A O 1
ATOM 1819 N N . SER A 1 230 ? 8.023 61.562 35.562 1 77.62 230 SER A N 1
ATOM 1820 C CA . SER A 1 230 ? 7.141 62.156 36.531 1 77.62 230 SER A CA 1
ATOM 1821 C C . SER A 1 230 ? 6.633 61.125 37.531 1 77.62 230 SER A C 1
ATOM 1823 O O . SER A 1 230 ? 6.434 59.969 37.188 1 77.62 230 SER A O 1
ATOM 1825 N N . LYS A 1 231 ? 6.59 61.406 38.75 1 83.44 231 LYS A N 1
ATOM 1826 C CA . LYS A 1 231 ? 6.141 60.469 39.781 1 83.44 231 LYS A CA 1
ATOM 1827 C C . LYS A 1 231 ? 4.652 60.625 40.062 1 83.44 231 LYS A C 1
ATOM 1829 O O . LYS A 1 231 ? 4.156 60.156 41.094 1 83.44 231 LYS A O 1
ATOM 1834 N N . ASP A 1 232 ? 3.934 61.312 39.188 1 82 232 ASP A N 1
ATOM 1835 C CA . ASP A 1 232 ? 2.502 61.531 39.375 1 82 232 ASP A CA 1
ATOM 1836 C C . ASP A 1 232 ? 1.688 60.75 38.375 1 82 232 ASP A C 1
ATOM 1838 O O . ASP A 1 232 ? 2.164 59.719 37.844 1 82 232 ASP A O 1
ATOM 1842 N N . GLU A 1 233 ? 0.356 61.125 38.094 1 85.5 233 GLU A N 1
ATOM 1843 C CA . GLU A 1 233 ? -0.548 60.438 37.188 1 85.5 233 GLU A CA 1
ATOM 1844 C C . GLU A 1 233 ? 0.011 60.406 35.781 1 85.5 233 GLU A C 1
ATOM 1846 O O . GLU A 1 233 ? -0.257 59.469 35 1 85.5 233 GLU A O 1
ATOM 1851 N N . ILE A 1 234 ? 0.814 61.375 35.438 1 82.88 234 ILE A N 1
ATOM 1852 C CA . ILE A 1 234 ? 1.419 61.406 34.094 1 82.88 234 ILE A CA 1
ATOM 1853 C C . ILE A 1 234 ? 2.453 60.312 33.969 1 82.88 234 ILE A C 1
ATOM 1855 O O . ILE A 1 234 ? 2.551 59.656 32.906 1 82.88 234 ILE A O 1
ATOM 1859 N N . GLY A 1 235 ? 3.236 60.094 35 1 86.06 235 GLY A N 1
ATOM 1860 C CA . GLY A 1 235 ? 4.184 59 35 1 86.06 235 GLY A CA 1
ATOM 1861 C C . GLY A 1 235 ? 3.521 57.656 34.875 1 86.06 235 GLY A C 1
ATOM 1862 O O . GLY A 1 235 ? 3.988 56.781 34.094 1 86.06 235 GLY A O 1
ATOM 1863 N N . ILE A 1 236 ? 2.416 57.438 35.562 1 84.31 236 ILE A N 1
ATOM 1864 C CA . ILE A 1 236 ? 1.667 56.188 35.5 1 84.31 236 ILE A CA 1
ATOM 1865 C C . ILE A 1 236 ? 1.133 56 34.062 1 84.31 236 ILE A C 1
ATOM 1867 O O . ILE A 1 236 ? 1.221 54.906 33.531 1 84.31 236 ILE A O 1
ATOM 1871 N N . LEU A 1 237 ? 0.623 57 33.5 1 85.56 237 LEU A N 1
ATOM 1872 C CA . LEU A 1 237 ? 0.1 56.938 32.156 1 85.56 237 LEU A CA 1
ATOM 1873 C C . LEU A 1 237 ? 1.208 56.594 31.156 1 85.56 237 LEU A C 1
ATOM 1875 O O . LEU A 1 237 ? 1.008 55.781 30.25 1 85.56 237 LEU A O 1
ATOM 1879 N N . THR A 1 238 ? 2.379 57.281 31.344 1 87.75 238 THR A N 1
ATOM 1880 C CA . THR A 1 238 ? 3.51 57.031 30.453 1 87.75 238 THR A CA 1
ATOM 1881 C C . THR A 1 238 ? 3.977 55.594 30.547 1 87.75 238 THR A C 1
ATOM 1883 O O . THR A 1 238 ? 4.168 54.938 29.531 1 87.75 238 THR A O 1
ATOM 1886 N N . ASN A 1 239 ? 4.129 55.062 31.781 1 87.12 239 ASN A N 1
ATOM 1887 C CA . ASN A 1 239 ? 4.547 53.688 32 1 87.12 239 ASN A CA 1
ATOM 1888 C C . ASN A 1 239 ? 3.506 52.719 31.469 1 87.12 239 ASN A C 1
ATOM 1890 O O . ASN A 1 239 ? 3.855 51.688 30.859 1 87.12 239 ASN A O 1
ATOM 1894 N N . GLY A 1 240 ? 2.27 53.031 31.766 1 84.06 240 GLY A N 1
ATOM 1895 C CA . GLY A 1 240 ? 1.199 52.188 31.25 1 84.06 240 GLY A CA 1
ATOM 1896 C C . GLY A 1 240 ? 1.154 52.156 29.734 1 84.06 240 GLY A C 1
ATOM 1897 O O . GLY A 1 240 ? 0.968 51.094 29.141 1 84.06 240 GLY A O 1
ATOM 1898 N N . PHE A 1 241 ? 1.31 53.312 29.078 1 87.62 241 PHE A N 1
ATOM 1899 C CA . PHE A 1 241 ? 1.379 53.406 27.625 1 87.62 241 PHE A CA 1
ATOM 1900 C C . PHE A 1 241 ? 2.527 52.562 27.094 1 87.62 241 PHE A C 1
ATOM 1902 O O . PHE A 1 241 ? 2.33 51.75 26.203 1 87.62 241 PHE A O 1
ATOM 1909 N N . ASN A 1 242 ? 3.691 52.719 27.656 1 87.25 242 ASN A N 1
ATOM 1910 C CA . ASN A 1 242 ? 4.852 51.938 27.234 1 87.25 242 ASN A CA 1
ATOM 1911 C C . ASN A 1 242 ? 4.637 50.438 27.438 1 87.25 242 ASN A C 1
ATOM 1913 O O . ASN A 1 242 ? 5.035 49.625 26.594 1 87.25 242 ASN A O 1
ATOM 1917 N N . GLY A 1 243 ? 4.07 50.094 28.547 1 85.81 243 GLY A N 1
ATOM 1918 C CA . GLY A 1 243 ? 3.752 48.719 28.797 1 85.81 243 GLY A CA 1
ATOM 1919 C C . GLY A 1 243 ? 2.795 48.125 27.781 1 85.81 243 GLY A C 1
ATOM 1920 O O . GLY A 1 243 ? 2.992 46.969 27.328 1 85.81 243 GLY A O 1
ATOM 1921 N N . MET A 1 244 ? 1.807 48.781 27.391 1 83.88 244 MET A N 1
ATOM 1922 C CA . MET A 1 244 ? 0.836 48.344 26.391 1 83.88 244 MET A CA 1
ATOM 1923 C C . MET A 1 244 ? 1.487 48.188 25.016 1 83.88 244 MET A C 1
ATOM 1925 O O . MET A 1 244 ? 1.223 47.219 24.312 1 83.88 244 MET A O 1
ATOM 1929 N N . ILE A 1 245 ? 2.25 49.188 24.672 1 87 245 ILE A N 1
ATOM 1930 C CA . ILE A 1 245 ? 2.959 49.094 23.391 1 87 245 ILE A CA 1
ATOM 1931 C C . ILE A 1 245 ? 3.861 47.875 23.375 1 87 245 ILE A C 1
ATOM 1933 O O . ILE A 1 245 ? 3.924 47.156 22.375 1 87 245 ILE A O 1
ATOM 1937 N N . HIS A 1 246 ? 4.562 47.656 24.484 1 88.12 246 HIS A N 1
ATOM 1938 C CA . HIS A 1 246 ? 5.426 46.5 24.609 1 88.12 246 HIS A CA 1
ATOM 1939 C C . HIS A 1 246 ? 4.633 45.188 24.438 1 88.12 246 HIS A C 1
ATOM 1941 O O . HIS A 1 246 ? 5.055 44.281 23.703 1 88.12 246 HIS A O 1
ATOM 1947 N N . THR A 1 247 ? 3.545 45.125 25.062 1 85.81 247 THR A N 1
ATOM 1948 C CA . THR A 1 247 ? 2.689 43.938 24.969 1 85.81 247 THR A CA 1
ATOM 1949 C C . THR A 1 247 ? 2.174 43.75 23.547 1 85.81 247 THR A C 1
ATOM 1951 O O . THR A 1 247 ? 2.178 42.656 23.016 1 85.81 247 THR A O 1
ATOM 1954 N N . LEU A 1 248 ? 1.718 44.812 22.906 1 85.69 248 LEU A N 1
ATOM 1955 C CA . LEU A 1 248 ? 1.255 44.781 21.516 1 85.69 248 LEU A CA 1
ATOM 1956 C C . LEU A 1 248 ? 2.373 44.312 20.594 1 85.69 248 LEU A C 1
ATOM 1958 O O . LEU A 1 248 ? 2.148 43.5 19.688 1 85.69 248 LEU A O 1
ATOM 1962 N N . ARG A 1 249 ? 3.58 44.844 20.828 1 89.81 249 ARG A N 1
ATOM 1963 C CA . ARG A 1 249 ? 4.734 44.438 20.031 1 89.81 249 ARG A CA 1
ATOM 1964 C C . ARG A 1 249 ? 5.039 42.969 20.234 1 89.81 249 ARG A C 1
ATOM 1966 O O . ARG A 1 249 ? 5.301 42.25 19.266 1 89.81 249 ARG A O 1
ATOM 1973 N N . GLU A 1 250 ? 4.992 42.562 21.422 1 87.44 250 GLU A N 1
ATOM 1974 C CA . GLU A 1 250 ? 5.258 41.156 21.734 1 87.44 250 GLU A CA 1
ATOM 1975 C C . GLU A 1 250 ? 4.223 40.219 21.094 1 87.44 250 GLU A C 1
ATOM 1977 O O . GLU A 1 250 ? 4.578 39.219 20.469 1 87.44 250 GLU A O 1
ATOM 1982 N N . LEU A 1 251 ? 2.994 40.531 21.219 1 85.25 251 LEU A N 1
ATOM 1983 C CA . LEU A 1 251 ? 1.929 39.75 20.625 1 85.25 251 LEU A CA 1
ATOM 1984 C C . LEU A 1 251 ? 2.068 39.719 19.094 1 85.25 251 LEU A C 1
ATOM 1986 O O . LEU A 1 251 ? 1.989 38.656 18.484 1 85.25 251 LEU A O 1
ATOM 1990 N N . THR A 1 252 ? 2.215 40.906 18.5 1 88.06 252 THR A N 1
ATOM 1991 C CA . THR A 1 252 ? 2.344 41 17.047 1 88.06 252 THR A CA 1
ATOM 1992 C C . THR A 1 252 ? 3.557 40.219 16.562 1 88.06 252 THR A C 1
ATOM 1994 O O . THR A 1 252 ? 3.471 39.469 15.586 1 88.06 252 THR A O 1
ATOM 1997 N N . SER A 1 253 ? 4.707 40.344 17.25 1 89.94 253 SER A N 1
ATOM 1998 C CA . SER A 1 253 ? 5.914 39.594 16.891 1 89.94 253 SER A CA 1
ATOM 1999 C C . SER A 1 253 ? 5.703 38.094 17.016 1 89.94 253 SER A C 1
ATOM 2001 O O . SER A 1 253 ? 6.102 37.312 16.125 1 89.94 253 SER A O 1
ATOM 2003 N N . ASN A 1 254 ? 5.09 37.656 18.062 1 86.88 254 ASN A N 1
ATOM 2004 C CA . ASN A 1 254 ? 4.82 36.25 18.281 1 86.88 254 ASN A CA 1
ATOM 2005 C C . ASN A 1 254 ? 3.879 35.688 17.203 1 86.88 254 ASN A C 1
ATOM 2007 O O . ASN A 1 254 ? 4.051 34.562 16.75 1 86.88 254 ASN A O 1
ATOM 2011 N N . ILE A 1 255 ? 2.893 36.469 16.875 1 87.25 255 ILE A N 1
ATOM 2012 C CA . ILE A 1 255 ? 1.979 36.031 15.812 1 87.25 255 ILE A CA 1
ATOM 2013 C C . ILE A 1 255 ? 2.742 35.906 14.492 1 87.25 255 ILE A C 1
ATOM 2015 O O . ILE A 1 255 ? 2.547 34.938 13.75 1 87.25 255 ILE A O 1
ATOM 2019 N N . LYS A 1 256 ? 3.557 36.938 14.242 1 89.06 256 LYS A N 1
ATOM 2020 C CA . LYS A 1 256 ? 4.359 36.875 13.023 1 89.06 256 LYS A CA 1
ATOM 2021 C C . LYS A 1 256 ? 5.238 35.625 13.008 1 89.06 256 LYS A C 1
ATOM 2023 O O . LYS A 1 256 ? 5.281 34.875 12.008 1 89.06 256 LYS A O 1
ATOM 2028 N N . ASP A 1 257 ? 5.926 35.281 14.094 1 88.94 257 ASP A N 1
ATOM 2029 C CA . ASP A 1 257 ? 6.75 34.062 14.219 1 88.94 257 ASP A CA 1
ATOM 2030 C C . ASP A 1 257 ? 5.914 32.812 14.039 1 88.94 257 ASP A C 1
ATOM 2032 O O . ASP A 1 257 ? 6.328 31.875 13.344 1 88.94 257 ASP A O 1
ATOM 2036 N N . SER A 1 258 ? 4.797 32.844 14.711 1 86.38 258 SER A N 1
ATOM 2037 C CA . SER A 1 258 ? 3.898 31.688 14.617 1 86.38 258 SER A CA 1
ATOM 2038 C C . SER A 1 258 ? 3.426 31.469 13.188 1 86.38 258 SER A C 1
ATOM 2040 O O . SER A 1 258 ? 3.332 30.328 12.727 1 86.38 258 SER A O 1
ATOM 2042 N N . THR A 1 259 ? 3.078 32.531 12.5 1 88.69 259 THR A N 1
ATOM 2043 C CA . THR A 1 259 ? 2.631 32.438 11.117 1 88.69 259 THR A CA 1
ATOM 2044 C C . THR A 1 259 ? 3.748 31.891 10.227 1 88.69 259 THR A C 1
ATOM 2046 O O . THR A 1 259 ? 3.49 31.125 9.289 1 88.69 259 THR A O 1
ATOM 2049 N N . ASP A 1 260 ? 4.988 32.25 10.484 1 89.44 260 ASP A N 1
ATOM 2050 C CA . ASP A 1 260 ? 6.121 31.719 9.734 1 89.44 260 ASP A CA 1
ATOM 2051 C C . ASP A 1 260 ? 6.27 30.219 9.953 1 89.44 260 ASP A C 1
ATOM 2053 O O . ASP A 1 260 ? 6.465 29.453 9 1 89.44 260 ASP A O 1
ATOM 2057 N N . ILE A 1 261 ? 6.176 29.812 11.172 1 87.19 261 ILE A N 1
ATOM 2058 C CA . ILE A 1 261 ? 6.254 28.406 11.5 1 87.19 261 ILE A CA 1
ATOM 2059 C C . ILE A 1 261 ? 5.102 27.656 10.844 1 87.19 261 ILE A C 1
ATOM 2061 O O . ILE A 1 261 ? 5.293 26.578 10.273 1 87.19 261 ILE A O 1
ATOM 2065 N N . LEU A 1 262 ? 3.92 28.25 10.922 1 86.69 262 LEU A N 1
ATOM 2066 C CA . LEU A 1 262 ? 2.738 27.641 10.32 1 86.69 262 LEU A CA 1
ATOM 2067 C C . LEU A 1 262 ? 2.906 27.516 8.805 1 86.69 262 LEU A C 1
ATOM 2069 O O . LEU A 1 262 ? 2.605 26.469 8.234 1 86.69 262 LEU A O 1
ATOM 2073 N N . HIS A 1 263 ? 3.422 28.547 8.195 1 89.31 263 HIS A N 1
ATOM 2074 C CA . HIS A 1 263 ? 3.646 28.516 6.758 1 89.31 263 HIS A CA 1
ATOM 2075 C C . HIS A 1 263 ? 4.605 27.391 6.371 1 89.31 263 HIS A C 1
ATOM 2077 O O . HIS A 1 263 ? 4.352 26.656 5.418 1 89.31 263 HIS A O 1
ATOM 2083 N N . THR A 1 264 ? 5.688 27.266 7.047 1 89.12 264 THR A N 1
ATOM 2084 C CA . THR A 1 264 ? 6.66 26.219 6.785 1 89.12 264 THR A CA 1
ATOM 2085 C C . THR A 1 264 ? 6.039 24.844 7.004 1 89.12 264 THR A C 1
ATOM 2087 O O . THR A 1 264 ? 6.234 23.922 6.199 1 89.12 264 THR A O 1
ATOM 2090 N N . ALA A 1 265 ? 5.316 24.703 8.109 1 85.81 265 ALA A N 1
ATOM 2091 C CA . ALA A 1 265 ? 4.648 23.438 8.414 1 85.81 265 ALA A CA 1
ATOM 2092 C C . ALA A 1 265 ? 3.666 23.062 7.309 1 85.81 265 ALA A C 1
ATOM 2094 O O . ALA A 1 265 ? 3.59 21.906 6.91 1 85.81 265 ALA A O 1
ATOM 2095 N N . ILE A 1 266 ? 2.916 24.031 6.84 1 88.69 266 ILE A N 1
ATOM 2096 C CA . ILE A 1 266 ? 1.945 23.828 5.77 1 88.69 266 ILE A CA 1
ATOM 2097 C C . ILE A 1 266 ? 2.664 23.359 4.508 1 88.69 266 ILE A C 1
ATOM 2099 O O . ILE A 1 266 ? 2.24 22.391 3.865 1 88.69 266 ILE A O 1
ATOM 2103 N N . GLN A 1 267 ? 3.771 24 4.176 1 89.94 267 GLN A N 1
ATOM 2104 C CA . GLN A 1 267 ? 4.527 23.641 2.982 1 89.94 267 GLN A CA 1
ATOM 2105 C C . GLN A 1 267 ? 5.094 22.234 3.1 1 89.94 267 GLN A C 1
ATOM 2107 O O . GLN A 1 267 ? 5.008 21.438 2.154 1 89.94 267 GLN A O 1
ATOM 2112 N N . ASP A 1 268 ? 5.633 21.906 4.23 1 88 268 ASP A N 1
ATOM 2113 C CA . ASP A 1 268 ? 6.18 20.562 4.469 1 88 268 ASP A CA 1
ATOM 2114 C C . ASP A 1 268 ? 5.086 19.5 4.383 1 88 268 ASP A C 1
ATOM 2116 O O . ASP A 1 268 ? 5.289 18.453 3.777 1 88 268 ASP A O 1
ATOM 2120 N N . THR A 1 269 ? 3.984 19.766 4.965 1 87.06 269 THR A N 1
ATOM 2121 C CA . THR A 1 269 ? 2.877 18.812 4.957 1 87.06 269 THR A CA 1
ATOM 2122 C C . THR A 1 269 ? 2.334 18.625 3.543 1 87.06 269 THR A C 1
ATOM 2124 O O . THR A 1 269 ? 2.029 17.5 3.133 1 87.06 269 THR A O 1
ATOM 2127 N N . LYS A 1 270 ? 2.24 19.766 2.826 1 89.12 270 LYS A N 1
ATOM 2128 C CA . LYS A 1 270 ? 1.769 19.672 1.447 1 89.12 270 LYS A CA 1
ATOM 2129 C C . LYS A 1 270 ? 2.682 18.781 0.608 1 89.12 270 LYS A C 1
ATOM 2131 O O . LYS A 1 270 ? 2.205 17.984 -0.192 1 89.12 270 LYS A O 1
ATOM 2136 N N . GLN A 1 271 ? 3.969 18.969 0.73 1 89.12 271 GLN A N 1
ATOM 2137 C CA . GLN A 1 271 ? 4.93 18.125 0.019 1 89.12 271 GLN A CA 1
ATOM 2138 C C . GLN A 1 271 ? 4.754 16.656 0.386 1 89.12 271 GLN A C 1
ATOM 2140 O O . GLN A 1 271 ? 4.777 15.781 -0.487 1 89.12 271 GLN A O 1
ATOM 2145 N N . SER A 1 272 ? 4.586 16.406 1.659 1 86 272 SER A N 1
ATOM 2146 C CA . SER A 1 272 ? 4.41 15.039 2.131 1 86 272 SER A CA 1
ATOM 2147 C C . SER A 1 272 ? 3.096 14.445 1.629 1 86 272 SER A C 1
ATOM 2149 O O . SER A 1 272 ? 3.027 13.258 1.305 1 86 272 SER A O 1
ATOM 2151 N N . ILE A 1 273 ? 2.057 15.234 1.545 1 87.44 273 ILE A N 1
ATOM 2152 C CA . ILE A 1 273 ? 0.766 14.812 1.009 1 87.44 273 ILE A CA 1
ATOM 2153 C C . ILE A 1 273 ? 0.919 14.422 -0.458 1 87.44 273 ILE A C 1
ATOM 2155 O O . ILE A 1 273 ? 0.459 13.352 -0.87 1 87.44 273 ILE A O 1
ATOM 2159 N N . ASP A 1 274 ? 1.614 15.242 -1.192 1 89.31 274 ASP A N 1
ATOM 2160 C CA . ASP A 1 274 ? 1.835 14.953 -2.607 1 89.31 274 ASP A CA 1
ATOM 2161 C C . ASP A 1 274 ? 2.582 13.641 -2.793 1 89.31 274 ASP A C 1
ATOM 2163 O O . ASP A 1 274 ? 2.227 12.836 -3.658 1 89.31 274 ASP A O 1
ATOM 2167 N N . GLN A 1 275 ? 3.547 13.484 -2.008 1 87 275 GLN A N 1
ATOM 2168 C CA . GLN A 1 275 ? 4.324 12.25 -2.078 1 87 275 GLN A CA 1
ATOM 2169 C C . GLN A 1 275 ? 3.467 11.039 -1.72 1 87 275 GLN A C 1
ATOM 2171 O O . GLN A 1 275 ? 3.537 10 -2.385 1 87 275 GLN A O 1
ATOM 2176 N N . THR A 1 276 ? 2.656 11.125 -0.713 1 84.31 276 THR A N 1
ATOM 2177 C CA . THR A 1 276 ? 1.811 10.016 -0.276 1 84.31 276 THR A CA 1
ATOM 2178 C C . THR A 1 276 ? 0.769 9.68 -1.339 1 84.31 276 THR A C 1
ATOM 2180 O O . THR A 1 276 ? 0.501 8.508 -1.603 1 84.31 276 THR A O 1
ATOM 2183 N N . VAL A 1 277 ? 0.168 10.758 -1.901 1 87.5 277 VAL A N 1
ATOM 2184 C CA . VAL A 1 277 ? -0.811 10.555 -2.965 1 87.5 277 VAL A CA 1
ATOM 2185 C C . VAL A 1 277 ? -0.155 9.828 -4.141 1 87.5 277 VAL A C 1
ATOM 2187 O O . VAL A 1 277 ? -0.698 8.852 -4.652 1 87.5 277 VAL A O 1
ATOM 2190 N N . ASN A 1 278 ? 1.015 10.242 -4.543 1 90.44 278 ASN A N 1
ATOM 2191 C CA . ASN A 1 278 ? 1.73 9.617 -5.645 1 90.44 278 ASN A CA 1
ATOM 2192 C C . ASN A 1 278 ? 2.086 8.164 -5.328 1 90.44 278 ASN A C 1
ATOM 2194 O O . ASN A 1 278 ? 1.906 7.277 -6.164 1 90.44 278 ASN A O 1
ATOM 2198 N N . ASN A 1 279 ? 2.621 7.961 -4.117 1 87.75 279 ASN A N 1
ATOM 2199 C CA . ASN A 1 279 ? 2.939 6.602 -3.695 1 87.75 279 ASN A CA 1
ATOM 2200 C C . ASN A 1 279 ? 1.704 5.707 -3.705 1 87.75 279 ASN A C 1
ATOM 2202 O O . ASN A 1 279 ? 1.771 4.555 -4.137 1 87.75 279 ASN A O 1
ATOM 2206 N N . SER A 1 280 ? 0.599 6.195 -3.246 1 86.88 280 SER A N 1
ATOM 2207 C CA . SER A 1 280 ? -0.643 5.426 -3.209 1 86.88 280 SER A CA 1
ATOM 2208 C C . SER A 1 280 ? -1.113 5.07 -4.617 1 86.88 280 SER A C 1
ATOM 2210 O O . SER A 1 280 ? -1.597 3.963 -4.852 1 86.88 280 SER A O 1
ATOM 2212 N N . LYS A 1 281 ? -0.968 6.023 -5.559 1 87.81 281 LYS A N 1
ATOM 2213 C CA . LYS A 1 281 ? -1.328 5.75 -6.945 1 87.81 281 LYS A CA 1
ATOM 2214 C C . LYS A 1 281 ? -0.454 4.648 -7.535 1 87.81 281 LYS A C 1
ATOM 2216 O O . LYS A 1 281 ? -0.948 3.77 -8.242 1 87.81 281 LYS A O 1
ATOM 2221 N N . GLU A 1 282 ? 0.802 4.699 -7.195 1 89.88 282 GLU A N 1
ATOM 2222 C CA . GLU A 1 282 ? 1.728 3.68 -7.684 1 89.88 282 GLU A CA 1
ATOM 2223 C C . GLU A 1 282 ? 1.422 2.316 -7.066 1 89.88 282 GLU A C 1
ATOM 2225 O O . GLU A 1 282 ? 1.519 1.29 -7.742 1 89.88 282 GLU A O 1
ATOM 2230 N N . VAL A 1 283 ? 1.107 2.281 -5.805 1 87.81 283 VAL A N 1
ATOM 2231 C CA . VAL A 1 283 ? 0.701 1.043 -5.148 1 87.81 283 VAL A CA 1
ATOM 2232 C C . VAL A 1 283 ? -0.544 0.48 -5.828 1 87.81 283 VAL A C 1
ATOM 2234 O O . VAL A 1 283 ? -0.605 -0.711 -6.141 1 87.81 283 VAL A O 1
ATOM 2237 N N . ALA A 1 284 ? -1.517 1.383 -6.062 1 87.5 284 ALA A N 1
ATOM 2238 C CA . ALA A 1 284 ? -2.748 0.963 -6.727 1 87.5 284 ALA A CA 1
ATOM 2239 C C . ALA A 1 284 ? -2.455 0.353 -8.094 1 87.5 284 ALA A C 1
ATOM 2241 O O . ALA A 1 284 ? -3.027 -0.678 -8.461 1 87.5 284 ALA A O 1
ATOM 2242 N N . LYS A 1 285 ? -1.574 0.944 -8.852 1 90.38 285 LYS A N 1
ATOM 2243 C CA . LYS A 1 285 ? -1.186 0.436 -10.164 1 90.38 285 LYS A CA 1
ATOM 2244 C C . LYS A 1 285 ? -0.527 -0.936 -10.047 1 90.38 285 LYS A C 1
ATOM 2246 O O . LYS A 1 285 ? -0.873 -1.86 -10.789 1 90.38 285 LYS A O 1
ATOM 2251 N N . ALA A 1 286 ? 0.436 -1.014 -9.102 1 87.88 286 ALA A N 1
ATOM 2252 C CA . ALA A 1 286 ? 1.157 -2.268 -8.898 1 87.88 286 ALA A CA 1
ATOM 2253 C C . ALA A 1 286 ? 0.207 -3.387 -8.484 1 87.88 286 ALA A C 1
ATOM 2255 O O . ALA A 1 286 ? 0.319 -4.516 -8.969 1 87.88 286 ALA A O 1
ATOM 2256 N N . ILE A 1 287 ? -0.715 -3.111 -7.656 1 89.44 287 ILE A N 1
ATOM 2257 C CA . ILE A 1 287 ? -1.657 -4.113 -7.164 1 89.44 287 ILE A CA 1
ATOM 2258 C C . ILE A 1 287 ? -2.607 -4.52 -8.289 1 89.44 287 ILE A C 1
ATOM 2260 O O . ILE A 1 287 ? -3.021 -5.68 -8.367 1 89.44 287 ILE A O 1
ATOM 2264 N N . ASN A 1 288 ? -3.023 -3.561 -9.141 1 88.94 288 ASN A N 1
ATOM 2265 C CA . ASN A 1 288 ? -3.844 -3.889 -10.305 1 88.94 288 ASN A CA 1
ATOM 2266 C C . ASN A 1 288 ? -3.117 -4.836 -11.25 1 88.94 288 ASN A C 1
ATOM 2268 O O . ASN A 1 288 ? -3.73 -5.734 -11.828 1 88.94 288 ASN A O 1
ATOM 2272 N N . GLU A 1 289 ? -1.872 -4.652 -11.391 1 89.06 289 GLU A N 1
ATOM 2273 C CA . GLU A 1 289 ? -1.066 -5.543 -12.219 1 89.06 289 GLU A CA 1
ATOM 2274 C C . GLU A 1 289 ? -0.995 -6.941 -11.617 1 89.06 289 GLU A C 1
ATOM 2276 O O . GLU A 1 289 ? -1.071 -7.941 -12.336 1 89.06 289 GLU A O 1
ATOM 2281 N N . ILE A 1 290 ? -0.855 -6.965 -10.281 1 86.75 290 ILE A N 1
ATOM 2282 C CA . ILE A 1 290 ? -0.838 -8.25 -9.586 1 86.75 290 ILE A CA 1
ATOM 2283 C C . ILE A 1 290 ? -2.178 -8.953 -9.773 1 86.75 290 ILE A C 1
ATOM 2285 O O . ILE A 1 290 ? -2.219 -10.156 -10.07 1 86.75 290 ILE A O 1
ATOM 2289 N N . ALA A 1 291 ? -3.268 -8.164 -9.641 1 85.81 291 ALA A N 1
ATOM 2290 C CA . ALA A 1 291 ? -4.602 -8.727 -9.828 1 85.81 291 ALA A CA 1
ATOM 2291 C C . ALA A 1 291 ? -4.781 -9.266 -11.242 1 85.81 291 ALA A C 1
ATOM 2293 O O . ALA A 1 291 ? -5.32 -10.359 -11.438 1 85.81 291 ALA A O 1
ATOM 2294 N N . HIS A 1 292 ? -4.324 -8.57 -12.281 1 87.75 292 HIS A N 1
ATOM 2295 C CA . HIS A 1 292 ? -4.395 -9 -13.672 1 87.75 292 HIS A CA 1
ATOM 2296 C C . HIS A 1 292 ? -3.559 -10.258 -13.906 1 87.75 292 HIS A C 1
ATOM 2298 O O . HIS A 1 292 ? -4.008 -11.195 -14.562 1 87.75 292 HIS A O 1
ATOM 2304 N N . SER A 1 293 ? -2.307 -10.227 -13.367 1 84.12 293 SER A N 1
ATOM 2305 C CA . SER A 1 293 ? -1.43 -11.391 -13.453 1 84.12 293 SER A CA 1
ATOM 2306 C C . SER A 1 293 ? -2.09 -12.625 -12.852 1 84.12 293 SER A C 1
ATOM 2308 O O . SER A 1 293 ? -1.958 -13.727 -13.383 1 84.12 293 SER A O 1
ATOM 2310 N N . ASN A 1 294 ? -2.818 -12.469 -11.797 1 85.06 294 ASN A N 1
ATOM 2311 C CA . ASN A 1 294 ? -3.512 -13.57 -11.133 1 85.06 294 ASN A CA 1
ATOM 2312 C C . ASN A 1 294 ? -4.652 -14.109 -11.992 1 85.06 294 ASN A C 1
ATOM 2314 O O . ASN A 1 294 ? -4.949 -15.305 -11.961 1 85.06 294 ASN A O 1
ATOM 2318 N N . GLN A 1 295 ? -5.359 -13.203 -12.719 1 84.12 295 GLN A N 1
ATOM 2319 C CA . GLN A 1 295 ? -6.41 -13.641 -13.633 1 84.12 295 GLN A CA 1
ATOM 2320 C C . GLN A 1 295 ? -5.844 -14.508 -14.75 1 84.12 295 GLN A C 1
ATOM 2322 O O . GLN A 1 295 ? -6.414 -15.547 -15.094 1 84.12 295 GLN A O 1
ATOM 2327 N N . VAL A 1 296 ? -4.73 -14.07 -15.312 1 84.81 296 VAL A N 1
ATOM 2328 C CA . VAL A 1 296 ? -4.051 -14.828 -16.359 1 84.81 296 VAL A CA 1
ATOM 2329 C C . VAL A 1 296 ? -3.592 -16.172 -15.797 1 84.81 296 VAL A C 1
ATOM 2331 O O . VAL A 1 296 ? -3.734 -17.203 -16.469 1 84.81 296 VAL A O 1
ATOM 2334 N N . LEU A 1 297 ? -3.076 -16.141 -14.539 1 84.06 297 LEU A N 1
ATOM 2335 C CA . LEU A 1 297 ? -2.625 -17.359 -13.875 1 84.06 297 LEU A CA 1
ATOM 2336 C C . LEU A 1 297 ? -3.777 -18.344 -13.695 1 84.06 297 LEU A C 1
ATOM 2338 O O . LEU A 1 297 ? -3.611 -19.547 -13.914 1 84.06 297 LEU A O 1
ATOM 2342 N N . ALA A 1 298 ? -4.984 -17.844 -13.305 1 82.81 298 ALA A N 1
ATOM 2343 C CA . ALA A 1 298 ? -6.156 -18.703 -13.125 1 82.81 298 ALA A CA 1
ATOM 2344 C C . ALA A 1 298 ? -6.535 -19.391 -14.422 1 82.81 298 ALA A C 1
ATOM 2346 O O . ALA A 1 298 ? -6.867 -20.578 -14.422 1 82.81 298 ALA A O 1
ATOM 2347 N N . MET A 1 299 ? -6.449 -18.703 -15.555 1 86.38 299 MET A N 1
ATOM 2348 C CA . MET A 1 299 ? -6.758 -19.281 -16.859 1 86.38 299 MET A CA 1
ATOM 2349 C C . MET A 1 299 ? -5.742 -20.344 -17.234 1 86.38 299 MET A C 1
ATOM 2351 O O . MET A 1 299 ? -6.113 -21.406 -17.766 1 86.38 299 MET A O 1
ATOM 2355 N N . ASP A 1 300 ? -4.469 -20.047 -16.938 1 85.31 300 ASP A N 1
ATOM 2356 C CA . ASP A 1 300 ? -3.406 -21 -17.234 1 85.31 300 ASP A CA 1
ATOM 2357 C C . ASP A 1 300 ? -3.555 -22.266 -16.391 1 85.31 300 ASP A C 1
ATOM 2359 O O . ASP A 1 300 ? -3.346 -23.375 -16.891 1 85.31 300 ASP A O 1
ATOM 2363 N N . VAL A 1 301 ? -3.922 -22.125 -15.18 1 84.56 301 VAL A N 1
ATOM 2364 C CA . VAL A 1 301 ? -4.121 -23.25 -14.266 1 84.56 301 VAL A CA 1
ATOM 2365 C C . VAL A 1 301 ? -5.262 -24.141 -14.773 1 84.56 301 VAL A C 1
ATOM 2367 O O . VAL A 1 301 ? -5.172 -25.359 -14.727 1 84.56 301 VAL A O 1
ATOM 2370 N N . GLU A 1 302 ? -6.312 -23.484 -15.266 1 86.62 302 GLU A N 1
ATOM 2371 C CA . GLU A 1 302 ? -7.43 -24.25 -15.82 1 86.62 302 GLU A CA 1
ATOM 2372 C C . GLU A 1 302 ? -6.984 -25.078 -17.016 1 86.62 302 GLU A C 1
ATOM 2374 O O . GLU A 1 302 ? -7.348 -26.266 -17.125 1 86.62 302 GLU A O 1
ATOM 2379 N N . LYS A 1 303 ? -6.234 -24.484 -17.891 1 87.56 303 LYS A N 1
ATOM 2380 C CA . LYS A 1 303 ? -5.695 -25.188 -19.047 1 87.56 303 LYS A CA 1
ATOM 2381 C C . LYS A 1 303 ? -4.793 -26.344 -18.609 1 87.56 303 LYS A C 1
ATOM 2383 O O . LYS A 1 303 ? -4.855 -27.438 -19.172 1 87.56 303 LYS A O 1
ATOM 2388 N N . GLY A 1 304 ? -4.012 -26.031 -17.625 1 84.81 304 GLY A N 1
ATOM 2389 C CA . GLY A 1 304 ? -3.127 -27.062 -17.094 1 84.81 304 GLY A CA 1
ATOM 2390 C C . GLY A 1 304 ? -3.871 -28.219 -16.469 1 84.81 304 GLY A C 1
ATOM 2391 O O . GLY A 1 304 ? -3.52 -29.375 -16.703 1 84.81 304 GLY A O 1
ATOM 2392 N N . THR A 1 305 ? -4.879 -27.953 -15.734 1 87.19 305 THR A N 1
ATOM 2393 C CA . THR A 1 305 ? -5.695 -28.984 -15.109 1 87.19 305 THR A CA 1
ATOM 2394 C C . THR A 1 305 ? -6.305 -29.891 -16.172 1 87.19 305 THR A C 1
ATOM 2396 O O . THR A 1 305 ? -6.297 -31.125 -16.016 1 87.19 305 THR A O 1
ATOM 2399 N N . SER A 1 306 ? -6.785 -29.297 -17.234 1 92.06 306 SER A N 1
ATOM 2400 C CA . SER A 1 306 ? -7.379 -30.062 -18.328 1 92.06 306 SER A CA 1
ATOM 2401 C C . SER A 1 306 ? -6.348 -30.953 -19 1 92.06 306 SER A C 1
ATOM 2403 O O . SER A 1 306 ? -6.637 -32.125 -19.312 1 92.06 306 SER A O 1
ATOM 2405 N N . ALA A 1 307 ? -5.156 -30.359 -19.203 1 91.44 307 ALA A N 1
ATOM 2406 C CA . ALA A 1 307 ? -4.078 -31.141 -19.812 1 91.44 307 ALA A CA 1
ATOM 2407 C C . ALA A 1 307 ? -3.713 -32.344 -18.938 1 91.44 307 ALA A C 1
ATOM 2409 O O . ALA A 1 307 ? -3.506 -33.438 -19.453 1 91.44 307 ALA A O 1
ATOM 2410 N N . MET A 1 308 ? -3.693 -32.188 -17.672 1 90.25 308 MET A N 1
ATOM 2411 C CA . MET A 1 308 ? -3.336 -33.25 -16.734 1 90.25 308 MET A CA 1
ATOM 2412 C C . MET A 1 308 ? -4.41 -34.344 -16.703 1 90.25 308 MET A C 1
ATOM 2414 O O . MET A 1 308 ? -4.102 -35.531 -16.547 1 90.25 308 MET A O 1
ATOM 2418 N N . GLN A 1 309 ? -5.617 -33.906 -16.891 1 91.56 309 GLN A N 1
ATOM 2419 C CA . GLN A 1 309 ? -6.711 -34.875 -16.938 1 91.56 309 GLN A CA 1
ATOM 2420 C C . GLN A 1 309 ? -6.598 -35.781 -18.172 1 91.56 309 GLN A C 1
ATOM 2422 O O . GLN A 1 309 ? -6.832 -36.969 -18.109 1 91.56 309 GLN A O 1
ATOM 2427 N N . VAL A 1 310 ? -6.254 -35.125 -19.266 1 94.56 310 VAL A N 1
ATOM 2428 C CA . VAL A 1 310 ? -6.066 -35.875 -20.516 1 94.56 310 VAL A CA 1
ATOM 2429 C C . VAL A 1 310 ? -4.926 -36.875 -20.344 1 94.56 310 VAL A C 1
ATOM 2431 O O . VAL A 1 310 ? -5.055 -38.031 -20.719 1 94.56 310 VAL A O 1
ATOM 2434 N N . ILE A 1 311 ? -3.842 -36.438 -19.719 1 94.19 311 ILE A N 1
ATOM 2435 C CA . ILE A 1 311 ? -2.691 -37.312 -19.5 1 94.19 311 ILE A CA 1
ATOM 2436 C C . ILE A 1 311 ? -3.09 -38.5 -18.594 1 94.19 311 ILE A C 1
ATOM 2438 O O . ILE A 1 311 ? -2.766 -39.625 -18.875 1 94.19 311 ILE A O 1
ATOM 2442 N N . SER A 1 312 ? -3.773 -38.188 -17.531 1 94.06 312 SER A N 1
ATOM 2443 C CA . SER A 1 312 ? -4.211 -39.219 -16.578 1 94.06 312 SER A CA 1
ATOM 2444 C C . SER A 1 312 ? -5.09 -40.25 -17.266 1 94.06 312 SER A C 1
ATOM 2446 O O . SER A 1 312 ? -4.887 -41.469 -17.078 1 94.06 312 SER A O 1
ATOM 2448 N N . LYS A 1 313 ? -6.055 -39.812 -18.062 1 95.5 313 LYS A N 1
ATOM 2449 C CA . LYS A 1 313 ? -6.953 -40.719 -18.781 1 95.5 313 LYS A CA 1
ATOM 2450 C C . LYS A 1 313 ? -6.188 -41.562 -19.781 1 95.5 313 LYS A C 1
ATOM 2452 O O . LYS A 1 313 ? -6.43 -42.781 -19.875 1 95.5 313 LYS A O 1
ATOM 2457 N N . SER A 1 314 ? -5.285 -40.875 -20.438 1 96 314 SER A N 1
ATOM 2458 C CA . SER A 1 314 ? -4.48 -41.594 -21.422 1 96 314 SER A CA 1
ATOM 2459 C C . SER A 1 314 ? -3.584 -42.625 -20.766 1 96 314 SER A C 1
ATOM 2461 O O . SER A 1 314 ? -3.404 -43.719 -21.297 1 96 314 SER A O 1
ATOM 2463 N N . ALA A 1 315 ? -2.998 -42.281 -19.656 1 93.81 315 ALA A N 1
ATOM 2464 C CA . ALA A 1 315 ? -2.156 -43.219 -18.906 1 93.81 315 ALA A CA 1
ATOM 2465 C C . ALA A 1 315 ? -2.959 -44.438 -18.438 1 93.81 315 ALA A C 1
ATOM 2467 O O . ALA A 1 315 ? -2.498 -45.562 -18.531 1 93.81 315 ALA A O 1
ATOM 2468 N N . GLN A 1 316 ? -4.16 -44.188 -17.969 1 94.19 316 GLN A N 1
ATOM 2469 C CA . GLN A 1 316 ? -5.023 -45.281 -17.516 1 94.19 316 GLN A CA 1
ATOM 2470 C C . GLN A 1 316 ? -5.398 -46.188 -18.672 1 94.19 316 GLN A C 1
ATOM 2472 O O . GLN A 1 316 ? -5.359 -47.438 -18.531 1 94.19 316 GLN A O 1
ATOM 2477 N N . HIS A 1 317 ? -5.742 -45.562 -19.781 1 95.69 317 HIS A N 1
ATOM 2478 C CA . HIS A 1 317 ? -6.066 -46.344 -20.969 1 95.69 317 HIS A CA 1
ATOM 2479 C C . HIS A 1 317 ? -4.883 -47.219 -21.406 1 95.69 317 HIS A C 1
ATOM 2481 O O . HIS A 1 317 ? -5.051 -48.375 -21.766 1 95.69 317 HIS A O 1
ATOM 2487 N N . THR A 1 318 ? -3.756 -46.625 -21.375 1 96.06 318 THR A N 1
ATOM 2488 C CA . THR A 1 318 ? -2.551 -47.344 -21.766 1 96.06 318 THR A CA 1
ATOM 2489 C C . THR A 1 318 ? -2.287 -48.5 -20.797 1 96.06 318 THR A C 1
ATOM 2491 O O . THR A 1 318 ? -1.928 -49.594 -21.234 1 96.06 318 THR A O 1
ATOM 2494 N N . ARG A 1 319 ? -2.428 -48.281 -19.531 1 95.44 319 ARG A N 1
ATOM 2495 C CA . ARG A 1 319 ? -2.25 -49.312 -18.547 1 95.44 319 ARG A CA 1
ATOM 2496 C C . ARG A 1 319 ? -3.174 -50.5 -18.828 1 95.44 319 ARG A C 1
ATOM 2498 O O . ARG A 1 319 ? -2.742 -51.656 -18.797 1 95.44 319 ARG A O 1
ATOM 2505 N N . ASP A 1 320 ? -4.422 -50.25 -19.125 1 96.19 320 ASP A N 1
ATOM 2506 C CA . ASP A 1 320 ? -5.395 -51.281 -19.422 1 96.19 320 ASP A CA 1
ATOM 2507 C C . ASP A 1 320 ? -5.012 -52.031 -20.703 1 96.19 320 ASP A C 1
ATOM 2509 O O . ASP A 1 320 ? -5.074 -53.281 -20.75 1 96.19 320 ASP A O 1
ATOM 2513 N N . THR A 1 321 ? -4.625 -51.219 -21.656 1 97.31 321 THR A N 1
ATOM 2514 C CA . THR A 1 321 ? -4.262 -51.781 -22.938 1 97.31 321 THR A CA 1
ATOM 2515 C C . THR A 1 321 ? -3.061 -52.719 -22.797 1 97.31 321 THR A C 1
ATOM 2517 O O . THR A 1 321 ? -3.031 -53.812 -23.375 1 97.31 321 THR A O 1
ATOM 2520 N N . ILE A 1 322 ? -2.129 -52.312 -21.969 1 96.88 322 ILE A N 1
ATOM 2521 C CA . ILE A 1 322 ? -0.915 -53.094 -21.75 1 96.88 322 ILE A CA 1
ATOM 2522 C C . ILE A 1 322 ? -1.262 -54.438 -21.062 1 96.88 322 ILE A C 1
ATOM 2524 O O . ILE A 1 322 ? -0.65 -55.469 -21.344 1 96.88 322 ILE A O 1
ATOM 2528 N N . THR A 1 323 ? -2.182 -54.406 -20.141 1 96.12 323 THR A N 1
ATOM 2529 C CA . THR A 1 323 ? -2.627 -55.625 -19.453 1 96.12 323 THR A CA 1
ATOM 2530 C C . THR A 1 323 ? -3.203 -56.625 -20.453 1 96.12 323 THR A C 1
ATOM 2532 O O . THR A 1 323 ? -2.9 -57.812 -20.391 1 96.12 323 THR A O 1
ATOM 2535 N N . TYR A 1 324 ? -3.934 -56.094 -21.406 1 96.94 324 TYR A N 1
ATOM 2536 C CA . TYR A 1 324 ? -4.504 -56.969 -22.438 1 96.94 324 TYR A CA 1
ATOM 2537 C C . TYR A 1 324 ? -3.42 -57.5 -23.359 1 96.94 324 TYR A C 1
ATOM 2539 O O . TYR A 1 324 ? -3.461 -58.656 -23.766 1 96.94 324 TYR A O 1
ATOM 2547 N N . MET A 1 325 ? -2.475 -56.625 -23.656 1 97.81 325 MET A N 1
ATOM 2548 C CA . MET A 1 325 ? -1.372 -57.062 -24.516 1 97.81 325 MET A CA 1
ATOM 2549 C C . MET A 1 325 ? -0.563 -58.156 -23.859 1 97.81 325 MET A C 1
ATOM 2551 O O . MET A 1 325 ? -0.111 -59.094 -24.531 1 97.81 325 MET A O 1
ATOM 2555 N N . SER A 1 326 ? -0.392 -58.062 -22.562 1 97.62 326 SER A N 1
ATOM 2556 C CA . SER A 1 326 ? 0.303 -59.125 -21.812 1 97.62 326 SER A CA 1
ATOM 2557 C C . SER A 1 326 ? -0.427 -60.469 -21.938 1 97.62 326 SER A C 1
ATOM 2559 O O . SER A 1 326 ? 0.2 -61.5 -22.125 1 97.62 326 SER A O 1
ATOM 2561 N N . LYS A 1 327 ? -1.732 -60.438 -21.844 1 97.75 327 LYS A N 1
ATOM 2562 C CA . LYS A 1 327 ? -2.537 -61.625 -21.984 1 97.75 327 LYS A CA 1
ATOM 2563 C C . LYS A 1 327 ? -2.393 -62.219 -23.375 1 97.75 327 LYS A C 1
ATOM 2565 O O . LYS A 1 327 ? -2.27 -63.438 -23.531 1 97.75 327 LYS A O 1
ATOM 2570 N N . ILE A 1 328 ? -2.398 -61.344 -24.359 1 98 328 ILE A N 1
ATOM 2571 C CA . ILE A 1 328 ? -2.24 -61.781 -25.734 1 98 328 ILE A CA 1
ATOM 2572 C C . ILE A 1 328 ? -0.889 -62.469 -25.891 1 98 328 ILE A C 1
ATOM 2574 O O . ILE A 1 328 ? -0.798 -63.531 -26.531 1 98 328 ILE A O 1
ATOM 2578 N N . THR A 1 329 ? 0.125 -61.906 -25.344 1 98 329 THR A N 1
ATOM 2579 C CA . THR A 1 329 ? 1.461 -62.469 -25.438 1 98 329 THR A CA 1
ATOM 2580 C C . THR A 1 329 ? 1.484 -63.875 -24.828 1 98 329 THR A C 1
ATOM 2582 O O . THR A 1 329 ? 2.068 -64.812 -25.406 1 98 329 THR A O 1
ATOM 2585 N N . ASP A 1 330 ? 0.8 -64.062 -23.703 1 97 330 ASP A N 1
ATOM 2586 C CA . ASP A 1 330 ? 0.71 -65.375 -23.062 1 97 330 ASP A CA 1
ATOM 2587 C C . ASP A 1 330 ? -0.028 -66.375 -23.938 1 97 330 ASP A C 1
ATOM 2589 O O . ASP A 1 330 ? 0.391 -67.562 -24.062 1 97 330 ASP A O 1
ATOM 2593 N N . GLU A 1 331 ? -1.048 -65.938 -24.547 1 97.44 331 GLU A N 1
ATOM 2594 C CA . GLU A 1 331 ? -1.853 -66.812 -25.391 1 97.44 331 GLU A CA 1
ATOM 2595 C C . GLU A 1 331 ? -1.083 -67.188 -26.641 1 97.44 331 GLU A C 1
ATOM 2597 O O . GLU A 1 331 ? -1.175 -68.375 -27.078 1 97.44 331 GLU A O 1
ATOM 2602 N N . VAL A 1 332 ? -0.367 -66.25 -27.156 1 98.38 332 VAL A N 1
ATOM 2603 C CA . VAL A 1 332 ? 0.455 -66.562 -28.328 1 98.38 332 VAL A CA 1
ATOM 2604 C C . VAL A 1 332 ? 1.52 -67.625 -27.938 1 98.38 332 VAL A C 1
ATOM 2606 O O . VAL A 1 332 ? 1.769 -68.562 -28.688 1 98.38 332 VAL A O 1
ATOM 2609 N N . GLU A 1 333 ? 2.117 -67.438 -26.766 1 97.38 333 GLU A N 1
ATOM 2610 C CA . GLU A 1 333 ? 3.127 -68.375 -26.297 1 97.38 333 GLU A CA 1
ATOM 2611 C C . GLU A 1 333 ? 2.543 -69.75 -26.125 1 97.38 333 GLU A C 1
ATOM 2613 O O . GLU A 1 333 ? 3.195 -70.75 -26.438 1 97.38 333 GLU A O 1
ATOM 2618 N N . MET A 1 334 ? 1.341 -69.812 -25.656 1 97.12 334 MET A N 1
ATOM 2619 C CA . MET A 1 334 ? 0.672 -71.125 -25.5 1 97.12 334 MET A CA 1
ATOM 2620 C C . MET A 1 334 ? 0.424 -71.75 -26.859 1 97.12 334 MET A C 1
ATOM 2622 O O . MET A 1 334 ? 0.622 -73 -27.031 1 97.12 334 MET A O 1
ATOM 2626 N N . ALA A 1 335 ? -0.029 -70.938 -27.781 1 97.25 335 ALA A N 1
ATOM 2627 C CA . ALA A 1 335 ? -0.26 -71.438 -29.125 1 97.25 335 ALA A CA 1
ATOM 2628 C C . ALA A 1 335 ? 1.039 -71.938 -29.766 1 97.25 335 ALA A C 1
ATOM 2630 O O . ALA A 1 335 ? 1.053 -72.938 -30.453 1 97.25 335 ALA A O 1
ATOM 2631 N N . VAL A 1 336 ? 2.109 -71.25 -29.516 1 97.88 336 VAL A N 1
ATOM 2632 C CA . VAL A 1 336 ? 3.424 -71.625 -30.016 1 97.88 336 VAL A CA 1
ATOM 2633 C C . VAL A 1 336 ? 3.838 -72.938 -29.406 1 97.88 336 VAL A C 1
ATOM 2635 O O . VAL A 1 336 ? 4.352 -73.812 -30.109 1 97.88 336 VAL A O 1
ATOM 2638 N N . GLU A 1 337 ? 3.611 -73.125 -28.125 1 96.5 337 GLU A N 1
ATOM 2639 C CA . GLU A 1 337 ? 3.939 -74.375 -27.453 1 96.5 337 GLU A CA 1
ATOM 2640 C C . GLU A 1 337 ? 3.145 -75.562 -28.047 1 96.5 337 GLU A C 1
ATOM 2642 O O . GLU A 1 337 ? 3.699 -76.625 -28.297 1 96.5 337 GLU A O 1
ATOM 2647 N N . GLN A 1 338 ? 1.921 -75.312 -28.281 1 95.69 338 GLN A N 1
ATOM 2648 C CA . GLN A 1 338 ? 1.077 -76.375 -28.891 1 95.69 338 GLN A CA 1
ATOM 2649 C C . GLN A 1 338 ? 1.554 -76.688 -30.297 1 95.69 338 GLN A C 1
ATOM 2651 O O . GLN A 1 338 ? 1.623 -77.875 -30.672 1 95.69 338 GLN A O 1
ATOM 2656 N N . GLY A 1 339 ? 1.847 -75.562 -30.969 1 95.44 339 GLY A N 1
ATOM 2657 C CA . GLY A 1 339 ? 2.371 -75.812 -32.312 1 95.44 339 GLY A CA 1
ATOM 2658 C C . GLY A 1 339 ? 3.684 -76.562 -32.344 1 95.44 339 GLY A C 1
ATOM 2659 O O . GLY A 1 339 ? 3.879 -77.438 -33.156 1 95.44 339 GLY A O 1
ATOM 2660 N N . SER A 1 340 ? 4.531 -76.25 -31.422 1 95.75 340 SER A N 1
ATOM 2661 C CA . SER A 1 340 ? 5.828 -76.938 -31.328 1 95.75 340 SER A CA 1
ATOM 2662 C C . SER A 1 340 ? 5.676 -78.438 -30.969 1 95.75 340 SER A C 1
ATOM 2664 O O . SER A 1 340 ? 6.371 -79.25 -31.531 1 95.75 340 SER A O 1
ATOM 2666 N N . MET A 1 341 ? 4.766 -78.75 -30.109 1 95.94 341 MET A N 1
ATOM 2667 C CA . MET A 1 341 ? 4.492 -80.125 -29.75 1 95.94 341 MET A CA 1
ATOM 2668 C C . MET A 1 341 ? 3.951 -80.875 -30.953 1 95.94 341 MET A C 1
ATOM 2670 O O . MET A 1 341 ? 4.344 -82.062 -31.203 1 95.94 341 MET A O 1
ATOM 2674 N N . ALA A 1 342 ? 3.104 -80.188 -31.641 1 95.94 342 ALA A N 1
ATOM 2675 C CA . ALA A 1 342 ? 2.535 -80.812 -32.844 1 95.94 342 ALA A CA 1
ATOM 2676 C C . ALA A 1 342 ? 3.619 -81.062 -33.875 1 95.94 342 ALA A C 1
ATOM 2678 O O . ALA A 1 342 ? 3.637 -82.188 -34.5 1 95.94 342 ALA A O 1
ATOM 2679 N N . THR A 1 343 ? 4.508 -80.188 -34 1 95.81 343 THR A N 1
ATOM 2680 C CA . THR A 1 343 ? 5.574 -80.375 -35 1 95.81 343 THR A CA 1
ATOM 2681 C C . THR A 1 343 ? 6.535 -81.438 -34.562 1 95.81 343 THR A C 1
ATOM 2683 O O . THR A 1 343 ? 7.078 -82.188 -35.375 1 95.81 343 THR A O 1
ATOM 2686 N N . GLU A 1 344 ? 6.773 -81.625 -33.281 1 95.19 344 GLU A N 1
ATOM 2687 C CA . GLU A 1 344 ? 7.586 -82.75 -32.781 1 95.19 344 GLU A CA 1
ATOM 2688 C C . GLU A 1 344 ? 6.934 -84.062 -33.062 1 95.19 344 GLU A C 1
ATOM 2690 O O . GLU A 1 344 ? 7.605 -85 -33.469 1 95.19 344 GLU A O 1
ATOM 2695 N N . ASP A 1 345 ? 5.664 -84.062 -32.906 1 96.06 345 ASP A N 1
ATOM 2696 C CA . ASP A 1 345 ? 4.906 -85.312 -33.219 1 96.06 345 ASP A CA 1
ATOM 2697 C C . ASP A 1 345 ? 4.969 -85.625 -34.719 1 96.06 345 ASP A C 1
ATOM 2699 O O . ASP A 1 345 ? 5.145 -86.812 -35.094 1 96.06 345 ASP A O 1
ATOM 2703 N N . LEU A 1 346 ? 4.883 -84.562 -35.469 1 95.69 346 LEU A N 1
ATOM 2704 C CA . LEU A 1 346 ? 4.949 -84.75 -36.906 1 95.69 346 LEU A CA 1
ATOM 2705 C C . LEU A 1 346 ? 6.305 -85.312 -37.312 1 95.69 346 LEU A C 1
ATOM 2707 O O . LEU A 1 346 ? 6.375 -86.188 -38.188 1 95.69 346 LEU A O 1
ATOM 2711 N N . SER A 1 347 ? 7.328 -84.812 -36.719 1 95.25 347 SER A N 1
ATOM 2712 C CA . SER A 1 347 ? 8.672 -85.312 -37.031 1 95.25 347 SER A CA 1
ATOM 2713 C C . SER A 1 347 ? 8.82 -86.75 -36.656 1 95.25 347 SER A C 1
ATOM 2715 O O . SER A 1 347 ? 9.383 -87.562 -37.406 1 95.25 347 SER A O 1
ATOM 2717 N N . ALA A 1 348 ? 8.289 -87.188 -35.531 1 95.62 348 ALA A N 1
ATOM 2718 C CA . ALA A 1 348 ? 8.344 -88.562 -35.062 1 95.62 348 ALA A CA 1
ATOM 2719 C C . ALA A 1 348 ? 7.578 -89.5 -36.031 1 95.62 348 ALA A C 1
ATOM 2721 O O . ALA A 1 348 ? 8.055 -90.562 -36.375 1 95.62 348 ALA A O 1
ATOM 2722 N N . LYS A 1 349 ? 6.465 -89 -36.375 1 94.56 349 LYS A N 1
ATOM 2723 C CA . LYS A 1 349 ? 5.633 -89.812 -37.281 1 94.56 349 LYS A CA 1
ATOM 2724 C C . LYS A 1 349 ? 6.27 -89.938 -38.656 1 94.56 349 LYS A C 1
ATOM 2726 O O . LYS A 1 349 ? 6.176 -90.938 -39.312 1 94.56 349 LYS A O 1
ATOM 2731 N N . SER A 1 350 ? 6.871 -88.812 -39.094 1 94.19 350 SER A N 1
ATOM 2732 C CA . SER A 1 350 ? 7.602 -88.875 -40.344 1 94.19 350 SER A CA 1
ATOM 2733 C C . SER A 1 350 ? 8.719 -89.938 -40.312 1 94.19 350 SER A C 1
ATOM 2735 O O . SER A 1 350 ? 8.883 -90.688 -41.219 1 94.19 350 SER A O 1
ATOM 2737 N N . ASN A 1 351 ? 9.406 -90 -39.219 1 94.5 351 ASN A N 1
ATOM 2738 C CA . ASN A 1 351 ? 10.477 -90.938 -39.031 1 94.5 351 ASN A CA 1
ATOM 2739 C C . ASN A 1 351 ? 9.93 -92.375 -39.031 1 94.5 351 ASN A C 1
ATOM 2741 O O . ASN A 1 351 ? 10.531 -93.312 -39.594 1 94.5 351 ASN A O 1
ATOM 2745 N N . GLU A 1 352 ? 8.812 -92.562 -38.406 1 95.38 352 GLU A N 1
ATOM 2746 C CA . GLU A 1 352 ? 8.164 -93.812 -38.375 1 95.38 352 GLU A CA 1
ATOM 2747 C C . GLU A 1 352 ? 7.762 -94.312 -39.781 1 95.38 352 GLU A C 1
ATOM 2749 O O . GLU A 1 352 ? 7.938 -95.438 -40.156 1 95.38 352 GLU A O 1
ATOM 2754 N N . THR A 1 353 ? 7.285 -93.312 -40.5 1 95.12 353 THR A N 1
ATOM 2755 C CA . THR A 1 353 ? 6.848 -93.625 -41.875 1 95.12 353 THR A CA 1
ATOM 2756 C C . THR A 1 353 ? 8.039 -94 -42.75 1 95.12 353 THR A C 1
ATOM 2758 O O . THR A 1 353 ? 7.961 -94.875 -43.594 1 95.12 353 THR A O 1
ATOM 2761 N N . ILE A 1 354 ? 9.094 -93.25 -42.531 1 94.44 354 ILE A N 1
ATOM 2762 C CA . ILE A 1 354 ? 10.312 -93.562 -43.281 1 94.44 354 ILE A CA 1
ATOM 2763 C C . ILE A 1 354 ? 10.797 -95 -42.969 1 94.44 354 ILE A C 1
ATOM 2765 O O . ILE A 1 354 ? 11.148 -95.75 -43.875 1 94.44 354 ILE A O 1
ATOM 2769 N N . LYS A 1 355 ? 10.75 -95.438 -41.75 1 94.94 355 LYS A N 1
ATOM 2770 C CA . LYS A 1 355 ? 11.133 -96.75 -41.375 1 94.94 355 LYS A CA 1
ATOM 2771 C C . LYS A 1 355 ? 10.227 -97.812 -42 1 94.94 355 LYS A C 1
ATOM 2773 O O . LYS A 1 355 ? 10.688 -98.875 -42.406 1 94.94 355 LYS A O 1
ATOM 2778 N N . THR A 1 356 ? 9 -97.375 -42 1 94.5 356 THR A N 1
ATOM 2779 C CA . THR A 1 356 ? 8.031 -98.25 -42.625 1 94.5 356 THR A CA 1
ATOM 2780 C C . THR A 1 356 ? 8.367 -98.5 -44.094 1 94.5 356 THR A C 1
ATOM 2782 O O . THR A 1 356 ? 8.414 -99.625 -44.594 1 94.5 356 THR A O 1
ATOM 2785 N N . PHE A 1 357 ? 8.719 -97.438 -44.781 1 95.12 357 PHE A N 1
ATOM 2786 C CA . PHE A 1 357 ? 9.078 -97.5 -46.188 1 95.12 357 PHE A CA 1
ATOM 2787 C C . PHE A 1 357 ? 10.367 -98.312 -46.375 1 95.12 357 PHE A C 1
ATOM 2789 O O . PHE A 1 357 ? 10.508 -99.062 -47.344 1 95.12 357 PHE A O 1
ATOM 2796 N N . ASN A 1 358 ? 11.305 -98.188 -45.5 1 94.06 358 ASN A N 1
ATOM 2797 C CA . ASN A 1 358 ? 12.547 -99 -45.562 1 94.06 358 ASN A CA 1
ATOM 2798 C C . ASN A 1 358 ? 12.297 -100.5 -45.406 1 94.06 358 ASN A C 1
ATOM 2800 O O . ASN A 1 358 ? 12.852 -101.25 -46.156 1 94.06 358 ASN A O 1
ATOM 2804 N N . TRP A 1 359 ? 11.438 -100.75 -44.469 1 94.88 359 TRP A N 1
ATOM 2805 C CA . TRP A 1 359 ? 11.094 -102.188 -44.25 1 94.88 359 TRP A CA 1
ATOM 2806 C C . TRP A 1 359 ? 10.375 -102.75 -45.469 1 94.88 359 TRP A C 1
ATOM 2808 O O . TRP A 1 359 ? 10.688 -103.875 -45.906 1 94.88 359 TRP A O 1
ATOM 2818 N N . LEU A 1 360 ? 9.531 -101.938 -45.938 1 94.5 360 LEU A N 1
ATOM 2819 C CA . LEU A 1 360 ? 8.781 -102.375 -47.094 1 94.5 360 LEU A CA 1
ATOM 2820 C C . LEU A 1 360 ? 9.703 -102.562 -48.281 1 94.5 360 LEU A C 1
ATOM 2822 O O . LEU A 1 360 ? 9.539 -103.562 -49.031 1 94.5 360 LEU A O 1
ATOM 2826 N N . ASN A 1 361 ? 10.633 -101.75 -48.438 1 92.81 361 ASN A N 1
ATOM 2827 C CA . ASN A 1 361 ? 11.609 -101.875 -49.5 1 92.81 361 ASN A CA 1
ATOM 2828 C C . ASN A 1 361 ? 12.398 -103.188 -49.406 1 92.81 361 ASN A C 1
ATOM 2830 O O . ASN A 1 361 ? 12.664 -103.812 -50.406 1 92.81 361 ASN A O 1
ATOM 2834 N N . GLU A 1 362 ? 12.75 -103.562 -48.25 1 94.62 362 GLU A N 1
ATOM 2835 C CA . GLU A 1 362 ? 13.469 -104.812 -48 1 94.62 362 GLU A CA 1
ATOM 2836 C C . GLU A 1 362 ? 12.602 -106.062 -48.344 1 94.62 362 GLU A C 1
ATOM 2838 O O . GLU A 1 362 ? 13.07 -107 -48.969 1 94.62 362 GLU A O 1
ATOM 2843 N N . GLN A 1 363 ? 11.359 -105.875 -47.969 1 94.25 363 GLN A N 1
ATOM 2844 C CA . GLN A 1 363 ? 10.438 -106.938 -48.219 1 94.25 363 GLN A CA 1
ATOM 2845 C C . GLN A 1 363 ? 10.211 -107.125 -49.719 1 94.25 363 GLN A C 1
ATOM 2847 O O . GLN A 1 363 ? 10.125 -108.25 -50.219 1 94.25 363 GLN A O 1
ATOM 2852 N N . ILE A 1 364 ? 10.188 -106 -50.375 1 93.94 364 ILE A N 1
ATOM 2853 C CA . ILE A 1 364 ? 9.945 -106.062 -51.812 1 93.94 364 ILE A CA 1
ATOM 2854 C C . ILE A 1 364 ? 11.148 -106.625 -52.531 1 93.94 364 ILE A C 1
ATOM 2856 O O . ILE A 1 364 ? 11 -107.375 -53.5 1 93.94 364 ILE A O 1
ATOM 2860 N N . LYS A 1 365 ? 12.312 -106.5 -52.062 1 94 365 LYS A N 1
ATOM 2861 C CA . LYS A 1 365 ? 13.516 -107.125 -52.625 1 94 365 LYS A CA 1
ATOM 2862 C C . LYS A 1 365 ? 13.5 -108.625 -52.438 1 94 365 LYS A C 1
ATOM 2864 O O . LYS A 1 365 ? 13.875 -109.375 -53.344 1 94 365 LYS A O 1
ATOM 2869 N N . LEU A 1 366 ? 13.031 -109.062 -51.375 1 94.75 366 LEU A N 1
ATOM 2870 C CA . LEU A 1 366 ? 12.93 -110.5 -51.094 1 94.75 366 LEU A CA 1
ATOM 2871 C C . LEU A 1 366 ? 11.906 -111.125 -52.031 1 94.75 366 LEU A C 1
ATOM 2873 O O . LEU A 1 366 ? 12.117 -112.25 -52.531 1 94.75 366 LEU A O 1
ATOM 2877 N N . LEU A 1 367 ? 10.859 -110.312 -52.156 1 94.5 367 LEU A N 1
ATOM 2878 C CA . LEU A 1 367 ? 9.836 -110.812 -53.062 1 94.5 367 LEU A CA 1
ATOM 2879 C C . LEU A 1 367 ? 10.391 -110.938 -54.5 1 94.5 367 LEU A C 1
ATOM 2881 O O . LEU A 1 367 ? 10.07 -111.875 -55.188 1 94.5 367 LEU A O 1
ATOM 2885 N N . GLU A 1 368 ? 11.148 -110 -54.844 1 94 368 GLU A N 1
ATOM 2886 C CA . GLU A 1 368 ? 11.797 -110.062 -56.156 1 94 368 GLU A CA 1
ATOM 2887 C C . GLU A 1 368 ? 12.703 -111.25 -56.312 1 94 368 GLU A C 1
ATOM 2889 O O . GLU A 1 368 ? 12.664 -111.938 -57.312 1 94 368 GLU A O 1
ATOM 2894 N N . GLU A 1 369 ? 13.469 -111.562 -55.344 1 95.25 369 GLU A N 1
ATOM 2895 C CA . GLU A 1 369 ? 14.391 -112.688 -55.375 1 95.25 369 GLU A CA 1
ATOM 2896 C C . GLU A 1 369 ? 13.641 -114 -55.469 1 95.25 369 GLU A C 1
ATOM 2898 O O . GLU A 1 369 ? 14.008 -114.875 -56.25 1 95.25 369 GLU A O 1
ATOM 2903 N N . LYS A 1 370 ? 12.648 -114.062 -54.688 1 94.81 370 LYS A N 1
ATOM 2904 C CA . LYS A 1 370 ? 11.867 -115.312 -54.688 1 94.81 370 LYS A CA 1
ATOM 2905 C C . LYS A 1 370 ? 11.164 -115.5 -56.031 1 94.81 370 LYS A C 1
ATOM 2907 O O . LYS A 1 370 ? 11.039 -116.625 -56.5 1 94.81 370 LYS A O 1
ATOM 2912 N N . SER A 1 371 ? 10.734 -114.375 -56.562 1 95.25 371 SER A N 1
ATOM 2913 C CA . SER A 1 371 ? 10.07 -114.438 -57.875 1 95.25 371 SER A CA 1
ATOM 2914 C C . SER A 1 371 ? 11.047 -114.938 -58.969 1 95.25 371 SER A C 1
ATOM 2916 O O . SER A 1 371 ? 10.664 -115.688 -59.875 1 95.25 371 SER A O 1
ATOM 2918 N N . ILE A 1 372 ? 12.25 -114.562 -58.812 1 95.31 372 ILE A N 1
ATOM 2919 C CA . ILE A 1 372 ? 13.281 -115 -59.75 1 95.31 372 ILE A CA 1
ATOM 2920 C C . ILE A 1 372 ? 13.578 -116.5 -59.594 1 95.31 372 ILE A C 1
ATOM 2922 O O . ILE A 1 372 ? 13.75 -117.188 -60.562 1 95.31 372 ILE A O 1
ATOM 2926 N N . GLU A 1 373 ? 13.531 -116.938 -58.406 1 94.88 373 GLU A N 1
ATOM 2927 C CA . GLU A 1 373 ? 13.742 -118.375 -58.125 1 94.88 373 GLU A CA 1
ATOM 2928 C C . GLU A 1 373 ? 12.633 -119.188 -58.719 1 94.88 373 GLU A C 1
ATOM 2930 O O . GLU A 1 373 ? 12.898 -120.25 -59.312 1 94.88 373 GLU A O 1
ATOM 2935 N N . ILE A 1 374 ? 11.539 -118.688 -58.562 1 94.62 374 ILE A N 1
ATOM 2936 C CA . ILE A 1 374 ? 10.414 -119.375 -59.125 1 94.62 374 ILE A CA 1
ATOM 2937 C C . ILE A 1 374 ? 10.547 -119.438 -60.656 1 94.62 374 ILE A C 1
ATOM 2939 O O . ILE A 1 374 ? 10.32 -120.5 -61.25 1 94.62 374 ILE A O 1
ATOM 2943 N N . SER A 1 375 ? 10.867 -118.375 -61.219 1 94.31 375 SER A N 1
ATOM 2944 C CA . SER A 1 375 ? 11.078 -118.312 -62.688 1 94.31 375 SER A CA 1
ATOM 2945 C C . SER A 1 375 ? 12.148 -119.312 -63.125 1 94.31 375 SER A C 1
ATOM 2947 O O . SER A 1 375 ? 11.984 -120 -64.125 1 94.31 375 SER A O 1
ATOM 2949 N N . SER A 1 376 ? 13.156 -119.5 -62.375 1 95.25 376 SER A N 1
ATOM 2950 C CA . SER A 1 376 ? 14.25 -120.438 -62.688 1 95.25 376 SER A CA 1
ATOM 2951 C C . SER A 1 376 ? 13.797 -121.875 -62.594 1 95.25 376 SER A C 1
ATOM 2953 O O . SER A 1 376 ? 14.062 -122.688 -63.5 1 95.25 376 SER A O 1
ATOM 2955 N N . VAL A 1 377 ? 13.156 -122.062 -61.594 1 95.31 377 VAL A N 1
ATOM 2956 C CA . VAL A 1 377 ? 12.695 -123.438 -61.344 1 95.31 377 VAL A CA 1
ATOM 2957 C C . VAL A 1 377 ? 11.672 -123.812 -62.406 1 95.31 377 VAL A C 1
ATOM 2959 O O 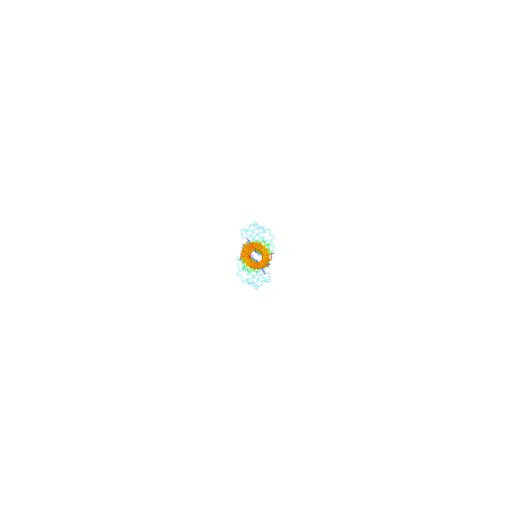. VAL A 1 377 ? 11.656 -124.938 -62.875 1 95.31 377 VAL A O 1
ATOM 2962 N N . THR A 1 378 ? 10.859 -122.812 -62.75 1 94.12 378 THR A N 1
ATOM 2963 C CA . THR A 1 378 ? 9.859 -123.062 -63.781 1 94.12 378 THR A CA 1
ATOM 2964 C C . THR A 1 378 ? 10.539 -123.375 -65.125 1 94.12 378 THR A C 1
ATOM 2966 O O . THR A 1 378 ? 10.055 -124.188 -65.938 1 94.12 378 THR A O 1
ATOM 2969 N N . GLY A 1 379 ? 11.641 -122.812 -65.312 1 92.56 379 GLY A N 1
ATOM 2970 C CA . GLY A 1 379 ? 12.43 -123.125 -66.5 1 92.56 379 GLY A CA 1
ATOM 2971 C C . GLY A 1 379 ? 12.984 -124.5 -66.562 1 92.56 379 GLY A C 1
ATOM 2972 O O . GLY A 1 379 ? 12.961 -125.188 -67.562 1 92.56 379 GLY A O 1
ATOM 2973 N N . VAL A 1 380 ? 13.391 -124.938 -65.438 1 94.19 380 VAL A N 1
ATOM 2974 C CA . VAL A 1 380 ? 13.922 -126.25 -65.312 1 94.19 380 VAL A CA 1
ATOM 2975 C C . VAL A 1 380 ? 12.805 -127.312 -65.562 1 94.19 380 VAL A C 1
ATOM 2977 O O . VAL A 1 380 ? 12.992 -128.25 -66.312 1 94.19 380 VAL A O 1
ATOM 2980 N N . ILE A 1 381 ? 11.758 -126.875 -65.062 1 92.81 381 ILE A N 1
ATOM 2981 C CA . ILE A 1 381 ? 10.609 -127.75 -65.188 1 92.81 381 ILE A CA 1
ATOM 2982 C C . ILE A 1 381 ? 10.242 -127.875 -66.688 1 92.81 381 ILE A C 1
ATOM 2984 O O . ILE A 1 381 ? 10.008 -129 -67.188 1 92.81 381 ILE A O 1
ATOM 2988 N N . ARG A 1 382 ? 10.188 -126.875 -67.375 1 92.25 382 ARG A N 1
ATOM 2989 C CA . ARG A 1 382 ? 9.867 -126.875 -68.75 1 92.25 382 ARG A CA 1
ATOM 2990 C C . ARG A 1 382 ? 10.852 -127.688 -69.562 1 92.25 382 ARG A C 1
ATOM 2992 O O . ARG A 1 382 ? 10.453 -128.375 -70.5 1 92.25 382 ARG A O 1
ATOM 2999 N N . SER A 1 383 ? 12.039 -127.625 -69.188 1 93.69 383 SER A N 1
ATOM 3000 C CA . SER A 1 383 ? 13.07 -128.375 -69.875 1 93.69 383 SER A CA 1
ATOM 3001 C C . SER A 1 383 ? 12.875 -129.875 -69.625 1 93.69 383 SER A C 1
ATOM 3003 O O . SER A 1 383 ? 13.078 -130.75 -70.562 1 93.69 383 SER A O 1
ATOM 3005 N N . ILE A 1 384 ? 12.57 -130.125 -68.5 1 91.75 384 ILE A N 1
ATOM 3006 C CA . ILE A 1 384 ? 12.344 -131.5 -68.125 1 91.75 384 ILE A CA 1
ATOM 3007 C C . ILE A 1 384 ? 11.117 -132 -68.875 1 91.75 384 ILE A C 1
ATOM 3009 O O . ILE A 1 384 ? 11.109 -133.125 -69.375 1 91.75 384 ILE A O 1
ATOM 3013 N N . LEU A 1 385 ? 10.172 -131.25 -69 1 92.5 385 LEU A N 1
ATOM 3014 C CA . LEU A 1 385 ? 8.938 -131.625 -69.625 1 92.5 385 LEU A CA 1
ATOM 3015 C C . LEU A 1 385 ? 9.156 -131.75 -71.125 1 92.5 385 LEU A C 1
ATOM 3017 O O . LEU A 1 385 ? 8.562 -132.625 -71.75 1 92.5 385 LEU A O 1
ATOM 3021 N N . ASP A 1 386 ? 10.008 -131.125 -71.688 1 92.12 386 ASP A N 1
ATOM 3022 C CA . ASP A 1 386 ? 10.383 -131.25 -73.062 1 92.12 386 ASP A CA 1
ATOM 3023 C C . ASP A 1 386 ? 11.102 -132.625 -73.312 1 92.12 386 ASP A C 1
ATOM 3025 O O . ASP A 1 386 ? 10.859 -133.25 -74.312 1 92.12 386 ASP A O 1
ATOM 3029 N N . GLN A 1 387 ? 11.836 -132.875 -72.438 1 93 387 GLN A N 1
ATOM 3030 C CA . GLN A 1 387 ? 12.547 -134.125 -72.5 1 93 387 GLN A CA 1
ATOM 3031 C C . GLN A 1 387 ? 11.586 -135.25 -72.312 1 93 387 GLN A C 1
ATOM 3033 O O . GLN A 1 387 ? 11.703 -136.25 -73 1 93 387 GLN A O 1
ATOM 3038 N N . THR A 1 388 ? 10.727 -135 -71.375 1 89.44 388 THR A N 1
ATOM 3039 C CA . THR A 1 388 ? 9.734 -136 -71.125 1 89.44 388 THR A CA 1
ATOM 3040 C C . THR A 1 388 ? 8.836 -136.25 -72.312 1 89.44 388 THR A C 1
ATOM 3042 O O . THR A 1 388 ? 8.516 -137.375 -72.688 1 89.44 388 THR A O 1
ATOM 3045 N N . ASN A 1 389 ? 8.43 -135.25 -72.938 1 90.69 389 ASN A N 1
ATOM 3046 C CA . ASN A 1 389 ? 7.621 -135.375 -74.125 1 90.69 389 ASN A CA 1
ATOM 3047 C C . ASN A 1 389 ? 8.359 -136 -75.312 1 90.69 389 ASN A C 1
ATOM 3049 O O . ASN A 1 389 ? 7.781 -136.875 -76 1 90.69 389 ASN A O 1
ATOM 3053 N N . LEU A 1 390 ? 9.586 -135.75 -75.375 1 91.19 390 LEU A N 1
ATOM 3054 C CA . LEU A 1 390 ? 10.398 -136.375 -76.438 1 91.19 390 LEU A CA 1
ATOM 3055 C C . LEU A 1 390 ? 10.602 -137.875 -76.188 1 91.19 390 LEU A C 1
ATOM 3057 O O . LEU A 1 390 ? 10.523 -138.75 -77.125 1 91.19 390 LEU A O 1
ATOM 3061 N N . LEU A 1 391 ? 10.891 -138.125 -75.062 1 90.81 391 LEU A N 1
ATOM 3062 C CA . LEU A 1 391 ? 11.086 -139.5 -74.688 1 90.81 391 LEU A CA 1
ATOM 3063 C C . LEU A 1 391 ? 9.797 -140.25 -74.875 1 90.81 391 LEU A C 1
ATOM 3065 O O . LEU A 1 391 ? 9.828 -141.375 -75.375 1 90.81 391 LEU A O 1
ATOM 3069 N N . SER A 1 392 ? 8.688 -139.75 -74.562 1 87.69 392 SER A N 1
ATOM 3070 C CA . SER A 1 392 ? 7.395 -140.375 -74.688 1 87.69 392 SER A CA 1
ATOM 3071 C C . SER A 1 392 ? 6.996 -140.5 -76.125 1 87.69 392 SER A C 1
ATOM 3073 O O . SER A 1 392 ? 6.406 -141.5 -76.562 1 87.69 392 SER A O 1
ATOM 3075 N N . LEU A 1 393 ? 7.398 -139.625 -76.938 1 89.44 393 LEU A N 1
ATOM 3076 C CA . LEU A 1 393 ? 7.152 -139.75 -78.375 1 89.44 393 LEU A CA 1
ATOM 3077 C C . LEU A 1 393 ? 7.977 -140.875 -79.062 1 89.44 393 LEU A C 1
ATOM 3079 O O . LEU A 1 393 ? 7.453 -141.625 -79.812 1 89.44 393 LEU A O 1
ATOM 3083 N N . ASN A 1 394 ? 9.102 -140.875 -78.625 1 86.56 394 ASN A N 1
ATOM 3084 C CA . ASN A 1 394 ? 9.969 -142 -79.188 1 86.56 394 ASN A CA 1
ATOM 3085 C C . ASN A 1 394 ? 9.5 -143.375 -78.75 1 86.56 394 ASN A C 1
ATOM 3087 O O . ASN A 1 394 ? 9.562 -144.25 -79.562 1 86.56 394 ASN A O 1
ATOM 3091 N N . ALA A 1 395 ? 9.102 -143.25 -77.5 1 84.75 395 ALA A N 1
ATOM 3092 C CA . ALA A 1 395 ? 8.578 -144.5 -77 1 84.75 395 ALA A CA 1
ATOM 3093 C C . ALA A 1 395 ? 7.285 -144.875 -77.688 1 84.75 395 ALA A C 1
ATOM 3095 O O . ALA A 1 395 ? 7.059 -146.125 -77.938 1 84.75 395 ALA A O 1
ATOM 3096 N N . ALA A 1 396 ? 6.5 -144 -78.062 1 86 396 ALA A N 1
ATOM 3097 C CA . ALA A 1 396 ? 5.266 -144.25 -78.812 1 86 396 ALA A CA 1
ATOM 3098 C C . ALA A 1 396 ? 5.566 -144.75 -80.25 1 86 396 ALA A C 1
ATOM 3100 O O . ALA A 1 396 ? 4.922 -145.625 -80.75 1 86 396 ALA A O 1
ATOM 3101 N N . ILE A 1 397 ? 6.484 -144.375 -80.812 1 83.62 397 ILE A N 1
ATOM 3102 C CA . ILE A 1 397 ? 6.879 -144.625 -82.188 1 83.62 397 ILE A CA 1
ATOM 3103 C C . ILE A 1 397 ? 7.453 -146.125 -82.188 1 83.62 397 ILE A C 1
ATOM 3105 O O . ILE A 1 397 ? 7.086 -146.875 -83.062 1 83.62 397 ILE A O 1
ATOM 3109 N N . GLU A 1 398 ? 8.281 -146.375 -81.312 1 80.38 398 GLU A N 1
ATOM 3110 C CA . GLU A 1 398 ? 8.945 -147.625 -81.25 1 80.38 398 GLU A CA 1
ATOM 3111 C C . GLU A 1 398 ? 7.957 -148.75 -80.875 1 80.38 398 GLU A C 1
ATOM 3113 O O . GLU A 1 398 ? 8.047 -149.875 -81.438 1 80.38 398 GLU A O 1
ATOM 3118 N N . SER A 1 399 ? 7.031 -148.375 -80 1 84 399 SER A N 1
ATOM 3119 C CA . SER A 1 399 ? 6.004 -149.375 -79.625 1 84 399 SER A CA 1
ATOM 3120 C C . SER A 1 399 ? 5.086 -149.625 -80.812 1 84 399 SER A C 1
ATOM 3122 O O . SER A 1 399 ? 4.648 -150.75 -80.938 1 84 399 SER A O 1
ATOM 3124 N N . ALA A 1 400 ? 4.871 -148.875 -81.625 1 80.69 400 ALA A N 1
ATOM 3125 C CA . ALA A 1 400 ? 4.062 -149 -82.812 1 80.69 400 ALA A CA 1
ATOM 3126 C C . ALA A 1 400 ? 4.801 -150 -83.812 1 80.69 400 ALA A C 1
ATOM 3128 O O . ALA A 1 400 ? 4.188 -150.75 -84.5 1 80.69 400 ALA A O 1
ATOM 3129 N N . ARG A 1 401 ? 5.98 -149.875 -83.938 1 79.38 401 ARG A N 1
ATOM 3130 C CA . ARG A 1 401 ? 6.832 -150.625 -84.812 1 79.38 401 ARG A CA 1
ATOM 3131 C C . ARG A 1 401 ? 6.926 -152.125 -84.438 1 79.38 401 ARG A C 1
ATOM 3133 O O . ARG A 1 401 ? 7.121 -153 -85.312 1 79.38 401 ARG A O 1
ATOM 3140 N N . ALA A 1 402 ? 6.75 -152.25 -83.125 1 80.44 402 ALA A N 1
ATOM 3141 C CA . ALA A 1 402 ? 6.887 -153.625 -82.562 1 80.44 402 ALA A CA 1
ATOM 3142 C C . ALA A 1 402 ? 5.613 -154.375 -82.812 1 80.44 402 ALA A C 1
ATOM 3144 O O . ALA A 1 402 ? 5.535 -155.625 -82.438 1 80.44 402 ALA A O 1
ATOM 3145 N N . GLY A 1 403 ? 4.52 -153.875 -83.5 1 77.5 403 GLY A N 1
ATOM 3146 C CA . GLY A 1 403 ? 3.322 -154.625 -83.938 1 77.5 403 GLY A CA 1
ATOM 3147 C C . GLY A 1 403 ? 2.365 -155 -82.812 1 77.5 403 GLY A C 1
ATOM 3148 O O . GLY A 1 403 ? 2.023 -154.125 -82 1 77.5 403 GLY A O 1
ATOM 3149 N N . GLU A 1 404 ? 2.035 -156.25 -82.75 1 76.12 404 GLU A N 1
ATOM 3150 C CA . GLU A 1 404 ? 1.001 -156.75 -81.812 1 76.12 404 GLU A CA 1
ATOM 3151 C C . GLU A 1 404 ? 1.512 -156.875 -80.375 1 76.12 404 GLU A C 1
ATOM 3153 O O . GLU A 1 404 ? 0.745 -156.625 -79.438 1 76.12 404 GLU A O 1
ATOM 3158 N N . SER A 1 405 ? 2.789 -157 -80.188 1 75.5 405 SER A N 1
ATOM 3159 C CA . SER A 1 405 ? 3.412 -157.125 -78.875 1 75.5 405 SER A CA 1
ATOM 3160 C C . SER A 1 405 ? 3.611 -155.75 -78.25 1 75.5 405 SER A C 1
ATOM 3162 O O . SER A 1 405 ? 3.807 -155.625 -77 1 75.5 405 SER A O 1
ATOM 3164 N N . GLY A 1 406 ? 3.324 -154.625 -79 1 79.56 406 GLY A N 1
ATOM 3165 C CA . GLY A 1 406 ? 3.625 -153.25 -78.5 1 79.56 406 GLY A CA 1
ATOM 3166 C C . GLY A 1 406 ? 2.393 -152.375 -78.312 1 79.56 406 GLY A C 1
ATOM 3167 O O . GLY A 1 406 ? 2.494 -151.25 -77.938 1 79.56 406 GLY A O 1
ATOM 3168 N N . LYS A 1 407 ? 1.355 -153 -78.625 1 84.06 407 LYS A N 1
ATOM 3169 C CA . LYS A 1 407 ? 0.126 -152.125 -78.625 1 84.06 407 LYS A CA 1
ATOM 3170 C C . LYS A 1 407 ? -0.188 -151.625 -77.25 1 84.06 407 LYS A C 1
ATOM 3172 O O . LYS A 1 407 ? -0.572 -150.375 -77.125 1 84.06 407 LYS A O 1
ATOM 3177 N N . GLY A 1 408 ? 0.002 -152.25 -76.188 1 81.31 408 GLY A N 1
ATOM 3178 C CA . GLY A 1 408 ? -0.233 -151.875 -74.875 1 81.31 408 GLY A CA 1
ATOM 3179 C C . GLY A 1 408 ? 0.716 -150.75 -74.438 1 81.31 408 GLY A C 1
ATOM 3180 O O . GLY A 1 408 ? 0.299 -149.75 -73.812 1 81.31 408 GLY A O 1
ATOM 3181 N N . PHE A 1 409 ? 1.966 -150.75 -74.938 1 83.5 409 PHE A N 1
ATOM 3182 C CA . PHE A 1 409 ? 2.99 -149.875 -74.562 1 83.5 409 PHE A CA 1
ATOM 3183 C C . PHE A 1 409 ? 2.787 -148.5 -75.312 1 83.5 409 PHE A C 1
ATOM 3185 O O . PHE A 1 409 ? 3.076 -147.5 -74.812 1 83.5 409 PHE A O 1
ATOM 3192 N N . ALA A 1 410 ? 2.191 -148.625 -76.5 1 85.81 410 ALA A N 1
ATOM 3193 C CA . ALA A 1 410 ? 1.893 -147.5 -77.312 1 85.81 410 ALA A CA 1
ATOM 3194 C C . ALA A 1 410 ? 0.826 -146.625 -76.625 1 85.81 410 ALA A C 1
ATOM 3196 O O . ALA A 1 410 ? 0.922 -145.375 -76.625 1 85.81 410 ALA A O 1
ATOM 3197 N N . VAL A 1 411 ? -0.036 -147.25 -75.875 1 88.06 411 VAL A N 1
ATOM 3198 C CA . VAL A 1 411 ? -1.119 -146.5 -75.188 1 88.06 411 VAL A CA 1
ATOM 3199 C C . VAL A 1 411 ? -0.577 -145.875 -74 1 88.06 411 VAL A C 1
ATOM 3201 O O . VAL A 1 411 ? -0.911 -144.625 -73.75 1 88.06 411 VAL A O 1
ATOM 3204 N N . VAL A 1 412 ? 0.318 -146.5 -73.375 1 88.62 412 VAL A N 1
ATOM 3205 C CA . VAL A 1 412 ? 0.91 -145.875 -72.188 1 88.62 412 VAL A CA 1
ATOM 3206 C C . VAL A 1 412 ? 1.831 -144.75 -72.562 1 88.62 412 VAL A C 1
ATOM 3208 O O . VAL A 1 412 ? 1.799 -143.625 -71.875 1 88.62 412 VAL A O 1
ATOM 3211 N N . ALA A 1 413 ? 2.6 -144.875 -73.5 1 86.88 413 ALA A N 1
ATOM 3212 C CA . ALA A 1 413 ? 3.506 -143.875 -74 1 86.88 413 ALA A CA 1
ATOM 3213 C C . ALA A 1 413 ? 2.73 -142.625 -74.5 1 86.88 413 ALA A C 1
ATOM 3215 O O . ALA A 1 413 ? 3.141 -141.5 -74.25 1 86.88 413 ALA A O 1
ATOM 3216 N N . ASP A 1 414 ? 1.571 -142.875 -75 1 87.81 414 ASP A N 1
ATOM 3217 C CA . ASP A 1 414 ? 0.748 -141.75 -75.5 1 87.81 414 ASP A CA 1
ATOM 3218 C C . ASP A 1 414 ? 0.083 -141.125 -74.375 1 87.81 414 ASP A C 1
ATOM 3220 O O . ASP A 1 414 ? -0.078 -139.875 -74.438 1 87.81 414 ASP A O 1
ATOM 3224 N N . GLU A 1 415 ? -0.224 -141.875 -73.375 1 92.06 415 GLU A N 1
ATOM 3225 C CA . GLU A 1 415 ? -0.835 -141.25 -72.25 1 92.06 415 GLU A CA 1
ATOM 3226 C C . GLU A 1 415 ? 0.176 -140.375 -71.438 1 92.06 415 GLU A C 1
ATOM 3228 O O . GLU A 1 415 ? -0.152 -139.25 -71 1 92.06 415 GLU A O 1
ATOM 3233 N N . ILE A 1 416 ? 1.364 -140.75 -71.375 1 91.5 416 ILE A N 1
ATOM 3234 C CA . ILE A 1 416 ? 2.422 -140 -70.688 1 91.5 416 ILE A CA 1
ATOM 3235 C C . ILE A 1 416 ? 2.758 -138.75 -71.5 1 91.5 416 ILE A C 1
ATOM 3237 O O . ILE A 1 416 ? 3.014 -137.75 -70.938 1 91.5 416 ILE A O 1
ATOM 3241 N N . ARG A 1 417 ? 2.697 -139 -72.75 1 91.19 417 ARG A N 1
ATOM 3242 C CA . ARG A 1 417 ? 2.924 -137.875 -73.625 1 91.19 417 ARG A CA 1
ATOM 3243 C C . ARG A 1 417 ? 1.855 -136.75 -73.438 1 91.19 417 ARG A C 1
ATOM 3245 O O . ARG A 1 417 ? 2.172 -135.625 -73.312 1 91.19 417 ARG A O 1
ATOM 3252 N N . LYS A 1 418 ? 0.654 -137.125 -73.25 1 92.44 418 LYS A N 1
ATOM 3253 C CA . LYS A 1 418 ? -0.456 -136.25 -73.062 1 92.44 418 LYS A CA 1
ATOM 3254 C C . LYS A 1 418 ? -0.331 -135.625 -71.688 1 92.44 418 LYS A C 1
ATOM 3256 O O . LYS A 1 418 ? -0.617 -134.375 -71.562 1 92.44 418 LYS A O 1
ATOM 3261 N N . LEU A 1 419 ? 0.174 -136.25 -70.812 1 91.31 419 LEU A N 1
ATOM 3262 C CA . LEU A 1 419 ? 0.363 -135.625 -69.5 1 91.31 419 LEU A CA 1
ATOM 3263 C C . LEU A 1 419 ? 1.525 -134.625 -69.438 1 91.31 419 LEU A C 1
ATOM 3265 O O . LEU A 1 419 ? 1.465 -133.625 -68.75 1 91.31 419 LEU A O 1
ATOM 3269 N N . ALA A 1 420 ? 2.508 -134.875 -70.188 1 91 420 ALA A N 1
ATOM 3270 C CA . ALA A 1 420 ? 3.641 -134 -70.312 1 91 420 ALA A CA 1
ATOM 3271 C C . ALA A 1 420 ? 3.225 -132.75 -71 1 91 420 ALA A C 1
ATOM 3273 O O . ALA A 1 420 ? 3.648 -131.625 -70.562 1 91 420 ALA A O 1
ATOM 3274 N N . ILE A 1 421 ? 2.355 -132.875 -71.938 1 92.12 421 ILE A N 1
ATOM 3275 C CA . ILE A 1 421 ? 1.868 -131.75 -72.688 1 92.12 421 ILE A CA 1
ATOM 3276 C C . ILE A 1 421 ? 0.975 -130.875 -71.75 1 92.12 421 ILE A C 1
ATOM 3278 O O . ILE A 1 421 ? 1.082 -129.625 -71.688 1 92.12 421 ILE A O 1
ATOM 3282 N N . LYS A 1 422 ? 0.241 -131.625 -71 1 92.81 422 LYS A N 1
ATOM 3283 C CA . LYS A 1 422 ? -0.636 -130.875 -70.062 1 92.81 422 LYS A CA 1
ATOM 3284 C C . LYS A 1 422 ? 0.171 -130.125 -68.938 1 92.81 422 LYS A C 1
ATOM 3286 O O . LYS A 1 422 ? -0.146 -129 -68.562 1 92.81 422 LYS A O 1
ATOM 3291 N N . THR A 1 423 ? 1.175 -130.75 -68.5 1 92.94 423 THR A N 1
ATOM 3292 C CA . THR A 1 423 ? 2.035 -130.125 -67.5 1 92.94 423 THR A CA 1
ATOM 3293 C C . THR A 1 423 ? 2.797 -128.875 -68.062 1 92.94 423 THR A C 1
ATOM 3295 O O . THR A 1 423 ? 2.986 -127.875 -67.375 1 92.94 423 THR A O 1
ATOM 3298 N N . ALA A 1 424 ? 3.201 -129.125 -69.25 1 91.94 424 ALA A N 1
ATOM 3299 C CA . ALA A 1 424 ? 3.9 -128 -69.938 1 91.94 424 ALA A CA 1
ATOM 3300 C C . ALA A 1 424 ? 2.998 -126.812 -70.062 1 91.94 424 ALA A C 1
ATOM 3302 O O . ALA A 1 424 ? 3.451 -125.688 -69.938 1 91.94 424 ALA A O 1
ATOM 3303 N N . GLU A 1 425 ? 1.758 -127.125 -70.312 1 93.56 425 GLU A N 1
ATOM 3304 C CA . GLU A 1 425 ? 0.795 -126.062 -70.438 1 93.56 425 GLU A CA 1
ATOM 3305 C C . GLU A 1 425 ? 0.61 -125.312 -69.062 1 93.56 425 GLU A C 1
ATOM 3307 O O . GLU A 1 425 ? 0.526 -124.125 -69.062 1 93.56 425 GLU A O 1
ATOM 3312 N N . GLN A 1 426 ? 0.588 -126.062 -68.125 1 93.12 426 GLN A N 1
ATOM 3313 C CA . GLN A 1 426 ? 0.486 -125.5 -66.75 1 93.12 426 GLN A CA 1
ATOM 3314 C C . GLN A 1 426 ? 1.744 -124.688 -66.438 1 93.12 426 GLN A C 1
ATOM 3316 O O . GLN A 1 426 ? 1.665 -123.625 -65.75 1 93.12 426 GLN A O 1
ATOM 3321 N N . THR A 1 427 ? 2.867 -125.125 -66.812 1 93.5 427 THR A N 1
ATOM 3322 C CA . THR A 1 427 ? 4.129 -124.5 -66.562 1 93.5 427 THR A CA 1
ATOM 3323 C C . THR A 1 427 ? 4.199 -123.125 -67.25 1 93.5 427 THR A C 1
ATOM 3325 O O . THR A 1 427 ? 4.762 -122.188 -66.75 1 93.5 427 THR A O 1
ATOM 3328 N N . VAL A 1 428 ? 3.551 -123.188 -68.438 1 94.25 428 VAL A N 1
ATOM 3329 C CA . VAL A 1 428 ? 3.473 -121.938 -69.188 1 94.25 428 VAL A CA 1
ATOM 3330 C C . VAL A 1 428 ? 2.602 -120.938 -68.438 1 94.25 428 VAL A C 1
ATOM 3332 O O . VAL A 1 428 ? 2.918 -119.75 -68.375 1 94.25 428 VAL A O 1
ATOM 3335 N N . SER A 1 429 ? 1.632 -121.438 -67.812 1 94.19 429 SER A N 1
ATOM 3336 C CA . SER A 1 429 ? 0.765 -120.625 -67 1 94.19 429 SER A CA 1
ATOM 3337 C C . SER A 1 429 ? 1.506 -120.062 -65.812 1 94.19 429 SER A C 1
ATOM 3339 O O . SER A 1 429 ? 1.377 -118.875 -65.438 1 94.19 429 SER A O 1
ATOM 3341 N N . ILE A 1 430 ? 2.273 -120.75 -65.188 1 93.94 430 ILE A N 1
ATOM 3342 C CA . ILE A 1 430 ? 3.049 -120.312 -64.062 1 93.94 430 ILE A CA 1
ATOM 3343 C C . ILE A 1 430 ? 4.027 -119.188 -64.438 1 93.94 430 ILE A C 1
ATOM 3345 O O . ILE A 1 430 ? 4.176 -118.188 -63.781 1 93.94 430 ILE A O 1
ATOM 3349 N N . ASN A 1 431 ? 4.645 -119.562 -65.625 1 93.69 431 ASN A N 1
ATOM 3350 C CA . ASN A 1 431 ? 5.598 -118.562 -66.125 1 93.69 431 ASN A CA 1
ATOM 3351 C C . ASN A 1 431 ? 4.934 -117.25 -66.375 1 93.69 431 ASN A C 1
ATOM 3353 O O . ASN A 1 431 ? 5.527 -116.188 -66.188 1 93.69 431 ASN A O 1
ATOM 3357 N N . HIS A 1 432 ? 3.691 -117.312 -66.812 1 94.94 432 HIS A N 1
ATOM 3358 C CA . HIS A 1 432 ? 2.943 -116.062 -67.125 1 94.94 432 HIS A CA 1
ATOM 3359 C C . HIS A 1 432 ? 2.635 -115.312 -65.812 1 94.94 432 HIS A C 1
ATOM 3361 O O . HIS A 1 432 ? 2.861 -114.125 -65.688 1 94.94 432 HIS A O 1
ATOM 3367 N N . PHE A 1 433 ? 2.238 -116 -64.812 1 93.56 433 PHE A N 1
ATOM 3368 C CA . PHE A 1 433 ? 1.886 -115.375 -63.562 1 93.56 433 PHE A CA 1
ATOM 3369 C C . PHE A 1 433 ? 3.121 -114.812 -62.844 1 93.56 433 PHE A C 1
ATOM 3371 O O . PHE A 1 433 ? 3.072 -113.75 -62.281 1 93.56 433 PHE A O 1
ATOM 3378 N N . ILE A 1 434 ? 4.203 -115.5 -62.969 1 95.06 434 ILE A N 1
ATOM 3379 C CA . ILE A 1 434 ? 5.414 -115.062 -62.281 1 95.06 434 ILE A CA 1
ATOM 3380 C C . ILE A 1 434 ? 5.953 -113.812 -62.938 1 95.06 434 ILE A C 1
ATOM 3382 O O . ILE A 1 434 ? 6.492 -112.938 -62.281 1 95.06 434 ILE A O 1
ATOM 3386 N N . LYS A 1 435 ? 5.797 -113.812 -64.312 1 94.56 435 LYS A N 1
ATOM 3387 C CA . LYS A 1 435 ? 6.211 -112.625 -65 1 94.56 435 LYS A CA 1
ATOM 3388 C C . LYS A 1 435 ? 5.363 -111.438 -64.562 1 94.56 435 LYS A C 1
ATOM 3390 O O . LYS A 1 435 ? 5.879 -110.312 -64.438 1 94.56 435 LYS A O 1
ATOM 3395 N N . GLU A 1 436 ? 4.133 -111.625 -64.312 1 93.75 436 GLU A N 1
ATOM 3396 C CA . GLU A 1 436 ? 3.242 -110.562 -63.844 1 93.75 436 GLU A CA 1
ATOM 3397 C C . GLU A 1 436 ? 3.607 -110.125 -62.438 1 93.75 436 GLU A C 1
ATOM 3399 O O . GLU A 1 436 ? 3.605 -108.938 -62.125 1 93.75 436 GLU A O 1
ATOM 3404 N N . ILE A 1 437 ? 3.934 -111.062 -61.656 1 94.38 437 ILE A N 1
ATOM 3405 C CA . ILE A 1 437 ? 4.336 -110.75 -60.281 1 94.38 437 ILE A CA 1
ATOM 3406 C C . ILE A 1 437 ? 5.609 -109.875 -60.312 1 94.38 437 ILE A C 1
ATOM 3408 O O . ILE A 1 437 ? 5.711 -108.938 -59.562 1 94.38 437 ILE A O 1
ATOM 3412 N N . GLN A 1 438 ? 6.555 -110.375 -61.125 1 94.62 438 GLN A N 1
ATOM 3413 C CA . GLN A 1 438 ? 7.82 -109.625 -61.219 1 94.62 438 GLN A CA 1
ATOM 3414 C C . GLN A 1 438 ? 7.609 -108.188 -61.688 1 94.62 438 GLN A C 1
ATOM 3416 O O . GLN A 1 438 ? 8.242 -107.25 -61.156 1 94.62 438 GLN A O 1
ATOM 3421 N N . GLN A 1 439 ? 6.617 -108 -62.656 1 94.31 439 GLN A N 1
ATOM 3422 C CA . GLN A 1 439 ? 6.312 -106.688 -63.125 1 94.31 439 GLN A CA 1
ATOM 3423 C C . GLN A 1 439 ? 5.645 -105.812 -62.062 1 94.31 439 GLN A C 1
ATOM 3425 O O . GLN A 1 439 ? 5.969 -104.688 -61.875 1 94.31 439 GLN A O 1
ATOM 3430 N N . GLN A 1 440 ? 4.832 -106.438 -61.312 1 92.81 440 GLN A N 1
ATOM 3431 C CA . GLN A 1 440 ? 4.137 -105.75 -60.25 1 92.81 440 GLN A CA 1
ATOM 3432 C C . GLN A 1 440 ? 5.098 -105.375 -59.125 1 92.81 440 GLN A C 1
ATOM 3434 O O . GLN A 1 440 ? 5.004 -104.312 -58.531 1 92.81 440 GLN A O 1
ATOM 3439 N N . ILE A 1 441 ? 6 -106.25 -58.812 1 94.88 441 ILE A N 1
ATOM 3440 C CA . ILE A 1 441 ? 6.996 -106 -57.781 1 94.88 441 ILE A CA 1
ATOM 3441 C C . ILE A 1 441 ? 7.852 -104.812 -58.156 1 94.88 441 ILE A C 1
ATOM 3443 O O . ILE A 1 441 ? 8.156 -103.938 -57.312 1 94.88 441 ILE A O 1
ATOM 3447 N N . GLN A 1 442 ? 8.164 -104.812 -59.469 1 93.75 442 GLN A N 1
ATOM 3448 C CA . GLN A 1 442 ? 8.961 -103.688 -59.938 1 93.75 442 GLN A CA 1
ATOM 3449 C C . GLN A 1 442 ? 8.211 -102.375 -59.781 1 93.75 442 GLN A C 1
ATOM 3451 O O . GLN A 1 442 ? 8.789 -101.312 -59.375 1 93.75 442 GLN A O 1
ATOM 3456 N N . GLY A 1 443 ? 6.91 -102.375 -60.094 1 91.56 443 GLY A N 1
ATOM 3457 C CA . GLY A 1 443 ? 6.082 -101.188 -59.906 1 91.56 443 GLY A CA 1
ATOM 3458 C C . GLY A 1 443 ? 5.957 -100.75 -58.438 1 91.56 443 GLY A C 1
ATOM 3459 O O . GLY A 1 443 ? 6.07 -99.562 -58.125 1 91.56 443 GLY A O 1
ATOM 3460 N N . VAL A 1 444 ? 5.801 -101.688 -57.594 1 94.69 444 VAL A N 1
ATOM 3461 C CA . VAL A 1 444 ? 5.68 -101.375 -56.156 1 94.69 444 VAL A CA 1
ATOM 3462 C C . VAL A 1 444 ? 6.98 -100.812 -55.625 1 94.69 444 VAL A C 1
ATOM 3464 O O . VAL A 1 444 ? 6.961 -99.812 -54.875 1 94.69 444 VAL A O 1
ATOM 3467 N N . ALA A 1 445 ? 8.133 -101.438 -56.031 1 93.25 445 ALA A N 1
ATOM 3468 C CA . ALA A 1 445 ? 9.438 -100.938 -55.594 1 93.25 445 ALA A CA 1
ATOM 3469 C C . ALA A 1 445 ? 9.625 -99.438 -56 1 93.25 445 ALA A C 1
ATOM 3471 O O . ALA A 1 445 ? 10.117 -98.688 -55.188 1 93.25 445 ALA A O 1
ATOM 3472 N N . GLU A 1 446 ? 9.156 -99.062 -57.219 1 92.94 446 GLU A N 1
ATOM 3473 C CA . GLU A 1 446 ? 9.297 -97.688 -57.719 1 92.94 446 GLU A CA 1
ATOM 3474 C C . GLU A 1 446 ? 8.422 -96.75 -56.906 1 92.94 446 GLU A C 1
ATOM 3476 O O . GLU A 1 446 ? 8.867 -95.625 -56.562 1 92.94 446 GLU A O 1
ATOM 3481 N N . TYR A 1 447 ? 7.293 -97.125 -56.562 1 91.56 447 TYR A N 1
ATOM 3482 C CA . TYR A 1 447 ? 6.371 -96.312 -55.844 1 91.56 447 TYR A CA 1
ATOM 3483 C C . TYR A 1 447 ? 6.805 -96.125 -54.375 1 91.56 447 TYR A C 1
ATOM 3485 O O . TYR A 1 447 ? 6.594 -95.125 -53.75 1 91.56 447 TYR A O 1
ATOM 3493 N N . MET A 1 448 ? 7.441 -97.125 -53.875 1 92.81 448 MET A N 1
ATOM 3494 C CA . MET A 1 448 ? 7.949 -97.062 -52.5 1 92.81 448 MET A CA 1
ATOM 3495 C C . MET A 1 448 ? 9.086 -96 -52.406 1 92.81 448 MET A C 1
ATOM 3497 O O . MET A 1 448 ? 9.164 -95.25 -51.406 1 92.81 448 MET A O 1
ATOM 3501 N N . ILE A 1 449 ? 9.875 -96.062 -53.469 1 93.25 449 ILE A N 1
ATOM 3502 C CA . ILE A 1 449 ? 10.977 -95.062 -53.5 1 93.25 449 ILE A CA 1
ATOM 3503 C C . ILE A 1 449 ? 10.414 -93.688 -53.562 1 93.25 449 ILE A C 1
ATOM 3505 O O . ILE A 1 449 ? 10.852 -92.812 -52.812 1 93.25 449 ILE A O 1
ATOM 3509 N N . LYS A 1 450 ? 9.391 -93.5 -54.344 1 93.5 450 LYS A N 1
ATOM 3510 C CA . LYS A 1 450 ? 8.766 -92.188 -54.438 1 93.5 450 LYS A CA 1
ATOM 3511 C C . LYS A 1 450 ? 8.055 -91.812 -53.156 1 93.5 450 LYS A C 1
ATOM 3513 O O . LYS A 1 450 ? 8.125 -90.625 -52.719 1 93.5 450 LYS A O 1
ATOM 3518 N N . GLY A 1 451 ? 7.383 -92.688 -52.594 1 93.12 451 GLY A N 1
ATOM 3519 C CA . GLY A 1 451 ? 6.719 -92.438 -51.312 1 93.12 451 GLY A CA 1
ATOM 3520 C C . GLY A 1 451 ? 7.684 -92.062 -50.219 1 93.12 451 GLY A C 1
ATOM 3521 O O . GLY A 1 451 ? 7.43 -91.125 -49.469 1 93.12 451 GLY A O 1
ATOM 3522 N N . ARG A 1 452 ? 8.781 -92.75 -50.125 1 93.81 452 ARG A N 1
ATOM 3523 C CA . ARG A 1 452 ? 9.797 -92.438 -49.125 1 93.81 452 ARG A CA 1
ATOM 3524 C C . ARG A 1 452 ? 10.352 -91.062 -49.312 1 93.81 452 ARG A C 1
ATOM 3526 O O . ARG A 1 452 ? 10.547 -90.312 -48.344 1 93.81 452 ARG A O 1
ATOM 3533 N N . GLU A 1 453 ? 10.539 -90.625 -50.594 1 95.38 453 GLU A N 1
ATOM 3534 C CA . GLU A 1 453 ? 11.039 -89.312 -50.906 1 95.38 453 GLU A CA 1
ATOM 3535 C C . GLU A 1 453 ? 10.055 -88.25 -50.469 1 95.38 453 GLU A C 1
ATOM 3537 O O . GLU A 1 453 ? 10.445 -87.188 -49.969 1 95.38 453 GLU A O 1
ATOM 3542 N N . THR A 1 454 ? 8.797 -88.562 -50.656 1 95 454 THR A N 1
ATOM 3543 C CA . THR A 1 454 ? 7.758 -87.625 -50.25 1 95 454 THR A CA 1
ATOM 3544 C C . THR A 1 454 ? 7.746 -87.375 -48.75 1 95 454 THR A C 1
ATOM 3546 O O . THR A 1 454 ? 7.621 -86.25 -48.281 1 95 454 THR A O 1
ATOM 3549 N N . VAL A 1 455 ? 7.941 -88.438 -47.969 1 95.5 455 VAL A N 1
ATOM 3550 C CA . VAL A 1 455 ? 7.938 -88.312 -46.531 1 95.5 455 VAL A CA 1
ATOM 3551 C C . VAL A 1 455 ? 9.195 -87.625 -46.031 1 95.5 455 VAL A C 1
ATOM 3553 O O . VAL A 1 455 ? 9.164 -86.875 -45.062 1 95.5 455 VAL A O 1
ATOM 3556 N N . GLU A 1 456 ? 10.312 -87.812 -46.781 1 94.88 456 GLU A N 1
ATOM 3557 C CA . GLU A 1 456 ? 11.539 -87.125 -46.469 1 94.88 456 GLU A CA 1
ATOM 3558 C C . GLU A 1 456 ? 11.375 -85.625 -46.656 1 94.88 456 GLU A C 1
ATOM 3560 O O . GLU A 1 456 ? 11.836 -84.812 -45.844 1 94.88 456 GLU A O 1
ATOM 3565 N N . GLU A 1 457 ? 10.648 -85.25 -47.75 1 95 457 GLU A N 1
ATOM 3566 C CA . GLU A 1 457 ? 10.344 -83.875 -48 1 95 457 GLU A CA 1
ATOM 3567 C C . GLU A 1 457 ? 9.406 -83.312 -46.938 1 95 457 GLU A C 1
ATOM 3569 O O . GLU A 1 457 ? 9.531 -82.125 -46.531 1 95 457 GLU A O 1
ATOM 3574 N N . GLN A 1 458 ? 8.508 -84.125 -46.5 1 94.38 458 GLN A N 1
ATOM 3575 C CA . GLN A 1 458 ? 7.594 -83.75 -45.438 1 94.38 458 GLN A CA 1
ATOM 3576 C C . GLN A 1 458 ? 8.352 -83.438 -44.125 1 94.38 458 GLN A C 1
ATOM 3578 O O . GLN A 1 458 ? 8.055 -82.5 -43.438 1 94.38 458 GLN A O 1
ATOM 3583 N N . ASP A 1 459 ? 9.281 -84.25 -43.875 1 93.75 459 ASP A N 1
ATOM 3584 C CA . ASP A 1 459 ? 10.078 -84.062 -42.656 1 93.75 459 ASP A CA 1
ATOM 3585 C C . ASP A 1 459 ? 10.844 -82.75 -42.719 1 93.75 459 ASP A C 1
ATOM 3587 O O . ASP A 1 459 ? 10.961 -82.062 -41.719 1 93.75 459 ASP A O 1
ATOM 3591 N N . GLN A 1 460 ? 11.344 -82.375 -43.906 1 94.88 460 GLN A N 1
ATOM 3592 C CA . GLN A 1 460 ? 12.039 -81.125 -44.094 1 94.88 460 GLN A CA 1
ATOM 3593 C C . GLN A 1 460 ? 11.086 -79.938 -43.875 1 94.88 460 GLN A C 1
ATOM 3595 O O . GLN A 1 460 ? 11.461 -78.875 -43.281 1 94.88 460 GLN A O 1
ATOM 3600 N N . THR A 1 461 ? 9.891 -80.062 -44.312 1 95.19 461 THR A N 1
ATOM 3601 C CA . THR A 1 461 ? 8.898 -79.062 -44.188 1 95.19 461 THR A CA 1
ATOM 3602 C C . THR A 1 461 ? 8.469 -78.875 -42.719 1 95.19 461 THR A C 1
ATOM 3604 O O . THR A 1 461 ? 8.188 -77.75 -42.25 1 95.19 461 THR A O 1
ATOM 3607 N N . VAL A 1 462 ? 8.422 -79.938 -41.969 1 96.12 462 VAL A N 1
ATOM 3608 C CA . VAL A 1 462 ? 8.133 -79.938 -40.531 1 96.12 462 VAL A CA 1
ATOM 3609 C C . VAL A 1 462 ? 9.211 -79.062 -39.812 1 96.12 462 VAL A C 1
ATOM 3611 O O . VAL A 1 462 ? 8.898 -78.25 -38.938 1 96.12 462 VAL A O 1
ATOM 3614 N N . LYS A 1 463 ? 10.453 -79.25 -40.25 1 94.5 463 LYS A N 1
ATOM 3615 C CA . LYS A 1 463 ? 11.555 -78.5 -39.656 1 94.5 463 LYS A CA 1
ATOM 3616 C C . LYS A 1 463 ? 11.414 -77 -39.938 1 94.5 463 LYS A C 1
ATOM 3618 O O . LYS A 1 463 ? 11.688 -76.188 -39.062 1 94.5 463 LYS A O 1
ATOM 3623 N N . LYS A 1 464 ? 10.906 -76.688 -41.094 1 94.25 464 LYS A N 1
ATOM 3624 C CA . LYS A 1 464 ? 10.664 -75.25 -41.438 1 94.25 464 LYS A CA 1
ATOM 3625 C C . LYS A 1 464 ? 9.562 -74.688 -40.562 1 94.25 464 LYS A C 1
ATOM 3627 O O . LYS A 1 464 ? 9.656 -73.562 -40.125 1 94.25 464 LYS A O 1
ATOM 3632 N N . THR A 1 465 ? 8.57 -75.438 -40.312 1 95.5 465 THR A N 1
ATOM 3633 C CA . THR A 1 465 ? 7.477 -75 -39.469 1 95.5 465 THR A CA 1
ATOM 3634 C C . THR A 1 465 ? 7.961 -74.75 -38.031 1 95.5 465 THR A C 1
ATOM 3636 O O . THR A 1 465 ? 7.586 -73.812 -37.406 1 95.5 465 THR A O 1
ATOM 3639 N N . ASN A 1 466 ? 8.773 -75.688 -37.688 1 95.06 466 ASN A N 1
ATOM 3640 C CA . ASN A 1 466 ? 9.328 -75.562 -36.344 1 95.06 466 ASN A CA 1
ATOM 3641 C C . ASN A 1 466 ? 10.188 -74.312 -36.188 1 95.06 466 ASN A C 1
ATOM 3643 O O . ASN A 1 466 ? 10.172 -73.688 -35.156 1 95.06 466 ASN A O 1
ATOM 3647 N N . ILE A 1 467 ? 10.898 -73.938 -37.25 1 95.06 467 ILE A N 1
ATOM 3648 C CA . ILE A 1 467 ? 11.727 -72.75 -37.219 1 95.06 467 ILE A CA 1
ATOM 3649 C C . ILE A 1 467 ? 10.844 -71.5 -37.156 1 95.06 467 ILE A C 1
ATOM 3651 O O . ILE A 1 467 ? 11.141 -70.562 -36.406 1 95.06 467 ILE A O 1
ATOM 3655 N N . ALA A 1 468 ? 9.766 -71.562 -37.875 1 96.06 468 ALA A N 1
ATOM 3656 C CA . ALA A 1 468 ? 8.828 -70.438 -37.844 1 96.06 468 ALA A CA 1
ATOM 3657 C C . ALA A 1 468 ? 8.242 -70.25 -36.438 1 96.06 468 ALA A C 1
ATOM 3659 O O . ALA A 1 468 ? 8.172 -69.125 -35.938 1 96.06 468 ALA A O 1
ATOM 3660 N N . LEU A 1 469 ? 7.887 -71.375 -35.781 1 97 469 LEU A N 1
ATOM 3661 C CA . LEU A 1 469 ? 7.32 -71.312 -34.469 1 97 469 LEU A CA 1
ATOM 3662 C C . LEU A 1 469 ? 8.359 -70.812 -33.438 1 97 469 LEU A C 1
ATOM 3664 O O . LEU A 1 469 ? 8.031 -70.062 -32.531 1 97 469 LEU A O 1
ATOM 3668 N N . PHE A 1 470 ? 9.555 -71.25 -33.719 1 95.81 470 PHE A N 1
ATOM 3669 C CA . PHE A 1 470 ? 10.641 -70.812 -32.844 1 95.81 470 PHE A CA 1
ATOM 3670 C C . PHE A 1 470 ? 10.891 -69.312 -32.969 1 95.81 470 PHE A C 1
ATOM 3672 O O . PHE A 1 470 ? 11.133 -68.625 -31.984 1 95.81 470 PHE A O 1
ATOM 3679 N N . GLU A 1 471 ? 10.82 -68.875 -34.156 1 96.75 471 GLU A N 1
ATOM 3680 C CA . GLU A 1 471 ? 10.961 -67.438 -34.375 1 96.75 471 GLU A CA 1
ATOM 3681 C C . GLU A 1 471 ? 9.852 -66.625 -33.688 1 96.75 471 GLU A C 1
ATOM 3683 O O . GLU A 1 471 ? 10.102 -65.562 -33.094 1 96.75 471 GLU A O 1
ATOM 3688 N N . ILE A 1 472 ? 8.688 -67.125 -33.75 1 97.56 472 ILE A N 1
ATOM 3689 C CA . ILE A 1 472 ? 7.555 -66.438 -33.094 1 97.56 472 ILE A CA 1
ATOM 3690 C C . ILE A 1 472 ? 7.777 -66.438 -31.578 1 97.56 472 ILE A C 1
ATOM 3692 O O . ILE A 1 472 ? 7.547 -65.438 -30.922 1 97.56 472 ILE A O 1
ATOM 3696 N N . HIS A 1 473 ? 8.227 -67.562 -31.078 1 97.5 473 HIS A N 1
ATOM 3697 C CA . HIS A 1 473 ? 8.523 -67.625 -29.641 1 97.5 473 HIS A CA 1
ATOM 3698 C C . HIS A 1 473 ? 9.516 -66.562 -29.219 1 97.5 473 HIS A C 1
ATOM 3700 O O . HIS A 1 473 ? 9.281 -65.875 -28.234 1 97.5 473 HIS A O 1
ATOM 3706 N N . ASN A 1 474 ? 10.586 -66.375 -30 1 97.44 474 ASN A N 1
ATOM 3707 C CA . ASN A 1 474 ? 11.617 -65.375 -29.672 1 97.44 474 ASN A CA 1
ATOM 3708 C C . ASN A 1 474 ? 11.086 -63.938 -29.766 1 97.44 474 ASN A C 1
ATOM 3710 O O . ASN A 1 474 ? 11.383 -63.094 -28.906 1 97.44 474 ASN A O 1
ATOM 3714 N N . LYS A 1 475 ? 10.336 -63.719 -30.734 1 97.56 475 LYS A N 1
ATOM 3715 C CA . LYS A 1 475 ? 9.766 -62.375 -30.922 1 97.56 475 LYS A CA 1
ATOM 3716 C C . LYS A 1 475 ? 8.766 -62.062 -29.812 1 97.56 475 LYS A C 1
ATOM 3718 O O . LYS A 1 475 ? 8.68 -60.906 -29.375 1 97.56 475 LYS A O 1
ATOM 3723 N N . MET A 1 476 ? 8.055 -63.094 -29.375 1 97.44 476 MET A N 1
ATOM 3724 C CA . MET A 1 476 ? 7.086 -62.875 -28.312 1 97.44 476 MET A CA 1
ATOM 3725 C C . MET A 1 476 ? 7.789 -62.625 -26.984 1 97.44 476 MET A C 1
ATOM 3727 O O . MET A 1 476 ? 7.301 -61.844 -26.156 1 97.44 476 MET A O 1
ATOM 3731 N N . LYS A 1 477 ? 8.961 -63.156 -26.812 1 97.12 477 LYS A N 1
ATOM 3732 C CA . LYS A 1 477 ? 9.789 -62.844 -25.641 1 97.12 477 LYS A CA 1
ATOM 3733 C C . LYS A 1 477 ? 10.211 -61.375 -25.656 1 97.12 477 LYS A C 1
ATOM 3735 O O . LYS A 1 477 ? 10.164 -60.719 -24.641 1 97.12 477 LYS A O 1
ATOM 3740 N N . ASP A 1 478 ? 10.555 -60.969 -26.797 1 97.06 478 ASP A N 1
ATOM 3741 C CA . ASP A 1 478 ? 10.898 -59.531 -26.969 1 97.06 478 ASP A CA 1
ATOM 3742 C C . ASP A 1 478 ? 9.688 -58.656 -26.688 1 97.06 478 ASP A C 1
ATOM 3744 O O . ASP A 1 478 ? 9.805 -57.625 -26 1 97.06 478 ASP A O 1
ATOM 3748 N N . MET A 1 479 ? 8.578 -59.094 -27.203 1 97.5 479 MET A N 1
ATOM 3749 C CA . MET A 1 479 ? 7.344 -58.344 -26.984 1 97.5 479 MET A CA 1
ATOM 3750 C C . MET A 1 479 ? 7.051 -58.188 -25.5 1 97.5 479 MET A C 1
ATOM 3752 O O . MET A 1 479 ? 6.707 -57.125 -25.016 1 97.5 479 MET A O 1
ATOM 3756 N N . SER A 1 480 ? 7.207 -59.281 -24.797 1 97.69 480 SER A N 1
ATOM 3757 C CA . SER A 1 480 ? 6.973 -59.281 -23.359 1 97.69 480 SER A CA 1
ATOM 3758 C C . SER A 1 480 ? 7.891 -58.281 -22.656 1 97.69 480 SER A C 1
ATOM 3760 O O . SER A 1 480 ? 7.473 -57.594 -21.703 1 97.69 480 SER A O 1
ATOM 3762 N N . LYS A 1 481 ? 9.141 -58.156 -23.109 1 97.38 481 LYS A N 1
ATOM 3763 C CA . LYS A 1 481 ? 10.086 -57.188 -22.547 1 97.38 481 LYS A CA 1
ATOM 3764 C C . LYS A 1 481 ? 9.609 -55.75 -22.766 1 97.38 481 LYS A C 1
ATOM 3766 O O . LYS A 1 481 ? 9.695 -54.938 -21.859 1 97.38 481 LYS A O 1
ATOM 3771 N N . TYR A 1 482 ? 9.125 -55.5 -23.906 1 96.5 482 TYR A N 1
ATOM 3772 C CA . TYR A 1 482 ? 8.68 -54.156 -24.234 1 96.5 482 TYR A CA 1
ATOM 3773 C C . TYR A 1 482 ? 7.391 -53.812 -23.5 1 96.5 482 TYR A C 1
ATOM 3775 O O . TYR A 1 482 ? 7.199 -52.688 -23.062 1 96.5 482 TYR A O 1
ATOM 3783 N N . ILE A 1 483 ? 6.52 -54.781 -23.344 1 97.38 483 ILE A N 1
ATOM 3784 C CA . ILE A 1 483 ? 5.309 -54.594 -22.547 1 97.38 483 ILE A CA 1
ATOM 3785 C C . ILE A 1 483 ? 5.68 -54.219 -21.109 1 97.38 483 ILE A C 1
ATOM 3787 O O . ILE A 1 483 ? 5.125 -53.281 -20.547 1 97.38 483 ILE A O 1
ATOM 3791 N N . ASN A 1 484 ? 6.668 -54.906 -20.609 1 96.81 484 ASN A N 1
ATOM 3792 C CA . ASN A 1 484 ? 7.141 -54.625 -19.266 1 96.81 484 ASN A CA 1
ATOM 3793 C C . ASN A 1 484 ? 7.762 -53.219 -19.188 1 96.81 484 ASN A C 1
ATOM 3795 O O . ASN A 1 484 ? 7.59 -52.531 -18.188 1 96.81 484 ASN A O 1
ATOM 3799 N N . SER A 1 485 ? 8.445 -52.875 -20.188 1 96.62 485 SER A N 1
ATOM 3800 C CA . SER A 1 485 ? 9.055 -51.562 -20.25 1 96.62 485 SER A CA 1
ATOM 3801 C C . SER A 1 485 ? 8 -50.469 -20.234 1 96.62 485 SER A C 1
ATOM 3803 O O . SER A 1 485 ? 8.109 -49.469 -19.5 1 96.62 485 SER A O 1
ATOM 3805 N N . ILE A 1 486 ? 6.957 -50.594 -21 1 96.12 486 ILE A N 1
ATOM 3806 C CA . ILE A 1 486 ? 5.891 -49.594 -21.062 1 96.12 486 ILE A CA 1
ATOM 3807 C C . ILE A 1 486 ? 5.145 -49.562 -19.734 1 96.12 486 ILE A C 1
ATOM 3809 O O . ILE A 1 486 ? 4.727 -48.5 -19.281 1 96.12 486 ILE A O 1
ATOM 3813 N N . THR A 1 487 ? 4.988 -50.75 -19.172 1 96.5 487 THR A N 1
ATOM 3814 C CA . THR A 1 487 ? 4.34 -50.812 -17.859 1 96.5 487 THR A CA 1
ATOM 3815 C C . THR A 1 487 ? 5.074 -49.938 -16.844 1 96.5 487 THR A C 1
ATOM 3817 O O . THR A 1 487 ? 4.453 -49.156 -16.125 1 96.5 487 THR A O 1
ATOM 3820 N N . LYS A 1 488 ? 6.395 -49.969 -16.844 1 96.5 488 LYS A N 1
ATOM 3821 C CA . LYS A 1 488 ? 7.211 -49.156 -15.93 1 96.5 488 LYS A CA 1
ATOM 3822 C C . LYS A 1 488 ? 7.082 -47.688 -16.234 1 96.5 488 LYS A C 1
ATOM 3824 O O . LYS A 1 488 ? 6.965 -46.875 -15.328 1 96.5 488 LYS A O 1
ATOM 3829 N N . GLN A 1 489 ? 7.07 -47.375 -17.5 1 95.69 489 GLN A N 1
ATOM 3830 C CA . GLN A 1 489 ? 6.957 -46 -17.906 1 95.69 489 GLN A CA 1
ATOM 3831 C C . GLN A 1 489 ? 5.602 -45.406 -17.516 1 95.69 489 GLN A C 1
ATOM 3833 O O . GLN A 1 489 ? 5.523 -44.25 -17.062 1 95.69 489 GLN A O 1
ATOM 3838 N N . ILE A 1 490 ? 4.57 -46.156 -17.625 1 95.19 490 ILE A N 1
ATOM 3839 C CA . ILE A 1 490 ? 3.221 -45.656 -17.359 1 95.19 490 ILE A CA 1
ATOM 3840 C C . ILE A 1 490 ? 3.037 -45.469 -15.852 1 95.19 490 ILE A C 1
ATOM 3842 O O . ILE A 1 490 ? 2.32 -44.562 -15.43 1 95.19 490 ILE A O 1
ATOM 3846 N N . ILE A 1 491 ? 3.688 -46.25 -15.055 1 94.38 491 ILE A N 1
ATOM 3847 C CA . ILE A 1 491 ? 3.666 -46.062 -13.609 1 94.38 491 ILE A CA 1
ATOM 3848 C C . ILE A 1 491 ? 4.305 -44.719 -13.258 1 94.38 491 ILE A C 1
ATOM 3850 O O . ILE A 1 491 ? 3.758 -43.969 -12.469 1 94.38 491 ILE A O 1
ATOM 3854 N N . GLU A 1 492 ? 5.383 -44.406 -13.961 1 93.62 492 GLU A N 1
ATOM 3855 C CA . GLU A 1 492 ? 6.062 -43.125 -13.75 1 93.62 492 GLU A CA 1
ATOM 3856 C C . GLU A 1 492 ? 5.199 -41.969 -14.211 1 93.62 492 GLU A C 1
ATOM 3858 O O . GLU A 1 492 ? 5.125 -40.938 -13.531 1 93.62 492 GLU A O 1
ATOM 3863 N N . VAL A 1 493 ? 4.562 -42.125 -15.281 1 94.44 493 VAL A N 1
ATOM 3864 C CA . VAL A 1 493 ? 3.678 -41.094 -15.812 1 94.44 493 VAL A CA 1
ATOM 3865 C C . VAL A 1 493 ? 2.523 -40.844 -14.844 1 94.44 493 VAL A C 1
ATOM 3867 O O . VAL A 1 493 ? 2.178 -39.688 -14.555 1 94.44 493 VAL A O 1
ATOM 3870 N N . THR A 1 494 ? 1.95 -41.938 -14.367 1 94.25 494 THR A N 1
ATOM 3871 C CA . THR A 1 494 ? 0.83 -41.844 -13.438 1 94.25 494 THR A CA 1
ATOM 3872 C C . THR A 1 494 ? 1.251 -41.094 -12.164 1 94.25 494 THR A C 1
ATOM 3874 O O . THR A 1 494 ? 0.566 -40.188 -11.719 1 94.25 494 THR A O 1
ATOM 3877 N N . LYS A 1 495 ? 2.414 -41.406 -11.602 1 94.25 495 LYS A N 1
ATOM 3878 C CA . LYS A 1 495 ? 2.932 -40.781 -10.398 1 94.25 495 LYS A CA 1
ATOM 3879 C C . LYS A 1 495 ? 3.227 -39.281 -10.648 1 94.25 495 LYS A C 1
ATOM 3881 O O . LYS A 1 495 ? 2.861 -38.438 -9.844 1 94.25 495 LYS A O 1
ATOM 3886 N N . SER A 1 496 ? 3.863 -39.062 -11.75 1 93.81 496 SER A N 1
ATOM 3887 C CA . SER A 1 496 ? 4.23 -37.688 -12.086 1 93.81 496 SER A CA 1
ATOM 3888 C C . SER A 1 496 ? 2.994 -36.844 -12.367 1 93.81 496 SER A C 1
ATOM 3890 O O . SER A 1 496 ? 2.965 -35.656 -12.039 1 93.81 496 SER A O 1
ATOM 3892 N N . THR A 1 497 ? 1.988 -37.406 -12.945 1 92.56 497 THR A N 1
ATOM 3893 C CA . THR A 1 497 ? 0.74 -36.688 -13.211 1 92.56 497 THR A CA 1
ATOM 3894 C C . THR A 1 497 ? 0.033 -36.344 -11.906 1 92.56 497 THR A C 1
ATOM 3896 O O . THR A 1 497 ? -0.494 -35.25 -11.758 1 92.56 497 THR A O 1
ATOM 3899 N N . GLU A 1 498 ? 0.048 -37.281 -10.977 1 91.12 498 GLU A N 1
ATOM 3900 C CA . GLU A 1 498 ? -0.543 -37 -9.672 1 91.12 498 GLU A CA 1
ATOM 3901 C C . GLU A 1 498 ? 0.164 -35.844 -8.969 1 91.12 498 GLU A C 1
ATOM 3903 O O . GLU A 1 498 ? -0.487 -34.969 -8.398 1 91.12 498 GLU A O 1
ATOM 3908 N N . SER A 1 499 ? 1.424 -35.875 -9.078 1 90.44 499 SER A N 1
ATOM 3909 C CA . SER A 1 499 ? 2.215 -34.781 -8.5 1 90.44 499 SER A CA 1
ATOM 3910 C C . SER A 1 499 ? 1.906 -33.469 -9.188 1 90.44 499 SER A C 1
ATOM 3912 O O . SER A 1 499 ? 1.813 -32.406 -8.523 1 90.44 499 SER A O 1
ATOM 3914 N N . SER A 1 500 ? 1.739 -33.469 -10.445 1 89.81 500 SER A N 1
ATOM 3915 C CA . SER A 1 500 ? 1.44 -32.281 -11.219 1 89.81 500 SER A CA 1
ATOM 3916 C C . SER A 1 500 ? 0.047 -31.734 -10.891 1 89.81 500 SER A C 1
ATOM 3918 O O . SER A 1 500 ? -0.157 -30.516 -10.805 1 89.81 500 SER A O 1
ATOM 3920 N N . VAL A 1 501 ? -0.891 -32.688 -10.734 1 88.69 501 VAL A N 1
ATOM 3921 C CA . VAL A 1 501 ? -2.244 -32.281 -10.359 1 88.69 501 VAL A CA 1
ATOM 3922 C C . VAL A 1 501 ? -2.225 -31.609 -9 1 88.69 501 VAL A C 1
ATOM 3924 O O . VAL A 1 501 ? -2.857 -30.562 -8.812 1 88.69 501 VAL A O 1
ATOM 3927 N N . ALA A 1 502 ? -1.477 -32.156 -8.102 1 87.88 502 ALA A N 1
ATOM 3928 C CA . ALA A 1 502 ? -1.338 -31.562 -6.773 1 87.88 502 ALA A CA 1
ATOM 3929 C C . ALA A 1 502 ? -0.714 -30.172 -6.863 1 87.88 502 ALA A C 1
ATOM 3931 O O . ALA A 1 502 ? -1.145 -29.25 -6.176 1 87.88 502 ALA A O 1
ATOM 3932 N N . MET A 1 503 ? 0.226 -30 -7.711 1 86.81 503 MET A N 1
ATOM 3933 C CA . MET A 1 503 ? 0.887 -28.703 -7.926 1 86.81 503 MET A CA 1
ATOM 3934 C C . MET A 1 503 ? -0.1 -27.672 -8.445 1 86.81 503 MET A C 1
ATOM 3936 O O . MET A 1 503 ? -0.146 -26.547 -7.945 1 86.81 503 MET A O 1
ATOM 3940 N N . VAL A 1 504 ? -0.866 -28.078 -9.375 1 87.06 504 VAL A N 1
ATOM 3941 C CA . VAL A 1 504 ? -1.825 -27.156 -9.992 1 87.06 504 VAL A CA 1
ATOM 3942 C C . VAL A 1 504 ? -2.879 -26.75 -8.969 1 87.06 504 VAL A C 1
ATOM 3944 O O . VAL A 1 504 ? -3.281 -25.578 -8.922 1 87.06 504 VAL A O 1
ATOM 3947 N N . GLU A 1 505 ? -3.252 -27.672 -8.164 1 87.5 505 GLU A N 1
ATOM 3948 C CA . GLU A 1 505 ? -4.207 -27.375 -7.105 1 87.5 505 GLU A CA 1
ATOM 3949 C C . GLU A 1 505 ? -3.631 -26.359 -6.109 1 87.5 505 GLU A C 1
ATOM 3951 O O . GLU A 1 505 ? -4.32 -25.438 -5.688 1 87.5 505 GLU A O 1
ATOM 3956 N N . ASN A 1 506 ? -2.42 -26.547 -5.805 1 88.25 506 ASN A N 1
ATOM 3957 C CA . ASN A 1 506 ? -1.753 -25.625 -4.887 1 88.25 506 ASN A CA 1
ATOM 3958 C C . ASN A 1 506 ? -1.604 -24.234 -5.5 1 88.25 506 ASN A C 1
ATOM 3960 O O . ASN A 1 506 ? -1.761 -23.234 -4.809 1 88.25 506 ASN A O 1
ATOM 3964 N N . ILE A 1 507 ? -1.281 -24.203 -6.734 1 85.88 507 ILE A N 1
ATOM 3965 C CA . ILE A 1 507 ? -1.143 -22.938 -7.438 1 85.88 507 ILE A CA 1
ATOM 3966 C C . ILE A 1 507 ? -2.479 -22.203 -7.434 1 85.88 507 ILE A C 1
ATOM 3968 O O . ILE A 1 507 ? -2.52 -20.984 -7.242 1 85.88 507 ILE A O 1
ATOM 3972 N N . LEU A 1 508 ? -3.561 -22.953 -7.625 1 85.5 508 LEU A N 1
ATOM 3973 C CA . LEU A 1 508 ? -4.891 -22.344 -7.594 1 85.5 508 LEU A CA 1
ATOM 3974 C C . LEU A 1 508 ? -5.176 -21.734 -6.23 1 85.5 508 LEU A C 1
ATOM 3976 O O . LEU A 1 508 ? -5.688 -20.609 -6.148 1 85.5 508 LEU A O 1
ATOM 3980 N N . ILE A 1 509 ? -4.859 -22.406 -5.145 1 87.44 509 ILE A N 1
ATOM 3981 C CA . ILE A 1 509 ? -5.062 -21.922 -3.783 1 87.44 509 ILE A CA 1
ATOM 3982 C C . ILE A 1 509 ? -4.234 -20.656 -3.553 1 87.44 509 ILE A C 1
ATOM 3984 O O . ILE A 1 509 ? -4.746 -19.656 -3.053 1 87.44 509 ILE A O 1
ATOM 3988 N N . THR A 1 510 ? -2.975 -20.703 -3.988 1 83.44 510 THR A N 1
ATOM 3989 C CA . THR A 1 510 ? -2.076 -19.578 -3.83 1 83.44 510 THR A CA 1
ATOM 3990 C C . THR A 1 510 ? -2.566 -18.375 -4.648 1 83.44 510 THR A C 1
ATOM 3992 O O . THR A 1 510 ? -2.498 -17.234 -4.188 1 83.44 510 THR A O 1
ATOM 3995 N N . SER A 1 511 ? -3.018 -18.562 -5.863 1 85 511 SER A N 1
ATOM 3996 C CA . SER A 1 511 ? -3.566 -17.531 -6.723 1 85 511 SER A CA 1
ATOM 3997 C C . SER A 1 511 ? -4.781 -16.859 -6.082 1 85 511 SER A C 1
ATOM 3999 O O . SER A 1 511 ? -4.918 -15.641 -6.113 1 85 511 SER A O 1
ATOM 4001 N N . GLN A 1 512 ? -5.66 -17.703 -5.469 1 85.75 512 GLN A N 1
ATOM 4002 C CA . GLN A 1 512 ? -6.84 -17.172 -4.793 1 85.75 512 GLN A CA 1
ATOM 4003 C C . GLN A 1 512 ? -6.449 -16.297 -3.604 1 85.75 512 GLN A C 1
ATOM 4005 O O . GLN A 1 512 ? -7.039 -15.242 -3.379 1 85.75 512 GLN A O 1
ATOM 4010 N N . GLN A 1 513 ? -5.484 -16.734 -2.902 1 86.31 513 GLN A N 1
ATOM 4011 C CA . GLN A 1 513 ? -4.984 -15.969 -1.769 1 86.31 513 GLN A CA 1
ATOM 4012 C C . GLN A 1 513 ? -4.379 -14.648 -2.225 1 86.31 513 GLN A C 1
ATOM 4014 O O . GLN A 1 513 ? -4.617 -13.602 -1.61 1 86.31 513 GLN A O 1
ATOM 4019 N N . THR A 1 514 ? -3.596 -14.664 -3.27 1 85.38 514 THR A N 1
ATOM 4020 C CA . THR A 1 514 ? -2.994 -13.453 -3.83 1 85.38 514 THR A CA 1
ATOM 4021 C C . THR A 1 514 ? -4.074 -12.484 -4.297 1 85.38 514 THR A C 1
ATOM 4023 O O . THR A 1 514 ? -3.959 -11.273 -4.082 1 85.38 514 THR A O 1
ATOM 4026 N N . CYS A 1 515 ? -5.121 -13.023 -4.914 1 86.25 515 CYS A N 1
ATOM 4027 C CA . CYS A 1 515 ? -6.242 -12.203 -5.344 1 86.25 515 CYS A CA 1
ATOM 4028 C C . CYS A 1 515 ? -6.91 -11.523 -4.152 1 86.25 515 CYS A C 1
ATOM 4030 O O . CYS A 1 515 ? -7.164 -10.32 -4.18 1 86.25 515 CYS A O 1
ATOM 4032 N N . ALA A 1 516 ? -7.172 -12.281 -3.086 1 88.88 516 ALA A N 1
ATOM 4033 C CA . ALA A 1 516 ? -7.797 -11.734 -1.884 1 88.88 516 ALA A CA 1
ATOM 4034 C C . ALA A 1 516 ? -6.926 -10.648 -1.256 1 88.88 516 ALA A C 1
ATOM 4036 O O . ALA A 1 516 ? -7.422 -9.578 -0.903 1 88.88 516 ALA A O 1
ATOM 4037 N N . ASN A 1 517 ? -5.637 -10.945 -1.19 1 89.31 517 ASN A N 1
ATOM 4038 C CA . ASN A 1 517 ? -4.699 -9.984 -0.625 1 89.31 517 ASN A CA 1
ATOM 4039 C C . ASN A 1 517 ? -4.598 -8.727 -1.489 1 89.31 517 ASN A C 1
ATOM 4041 O O . ASN A 1 517 ? -4.477 -7.617 -0.968 1 89.31 517 ASN A O 1
ATOM 4045 N N . SER A 1 518 ? -4.598 -8.859 -2.801 1 88.44 518 SER A N 1
ATOM 4046 C CA . SER A 1 518 ? -4.555 -7.719 -3.715 1 88.44 518 SER A CA 1
ATOM 4047 C C . SER A 1 518 ? -5.785 -6.836 -3.557 1 88.44 518 SER A C 1
ATOM 4049 O O . SER A 1 518 ? -5.684 -5.609 -3.582 1 88.44 518 SER A O 1
ATOM 4051 N N . GLN A 1 519 ? -6.977 -7.465 -3.35 1 89.06 519 GLN A N 1
ATOM 4052 C CA . GLN A 1 519 ? -8.203 -6.711 -3.117 1 89.06 519 GLN A CA 1
ATOM 4053 C C . GLN A 1 519 ? -8.133 -5.934 -1.807 1 89.06 519 GLN A C 1
ATOM 4055 O O . GLN A 1 519 ? -8.562 -4.777 -1.738 1 89.06 519 GLN A O 1
ATOM 4060 N N . GLU A 1 520 ? -7.582 -6.629 -0.844 1 90.25 520 GLU A N 1
ATOM 4061 C CA . GLU A 1 520 ? -7.406 -5.969 0.446 1 90.25 520 GLU A CA 1
ATOM 4062 C C . GLU A 1 520 ? -6.484 -4.758 0.327 1 90.25 520 GLU A C 1
ATOM 4064 O O . GLU A 1 520 ? -6.785 -3.688 0.857 1 90.25 520 GLU A O 1
ATOM 4069 N N . VAL A 1 521 ? -5.359 -4.879 -0.402 1 89.5 521 VAL A N 1
ATOM 4070 C CA . VAL A 1 521 ? -4.414 -3.783 -0.594 1 89.5 521 VAL A CA 1
ATOM 4071 C C . VAL A 1 521 ? -5.086 -2.648 -1.36 1 89.5 521 VAL A C 1
ATOM 4073 O O . VAL A 1 521 ? -4.879 -1.473 -1.049 1 89.5 521 VAL A O 1
ATOM 4076 N N . THR A 1 522 ? -5.891 -2.992 -2.363 1 90 522 THR A N 1
ATOM 4077 C CA . THR A 1 522 ? -6.629 -1.984 -3.117 1 90 522 THR A CA 1
ATOM 4078 C C . THR A 1 522 ? -7.543 -1.183 -2.195 1 90 522 THR A C 1
ATOM 4080 O O . THR A 1 522 ? -7.543 0.05 -2.232 1 90 522 THR A O 1
ATOM 4083 N N . ALA A 1 523 ? -8.312 -1.88 -1.327 1 90.5 523 ALA A N 1
ATOM 4084 C CA . ALA A 1 523 ? -9.227 -1.229 -0.386 1 90.5 523 ALA A CA 1
ATOM 4085 C C . ALA A 1 523 ? -8.461 -0.332 0.583 1 90.5 523 ALA A C 1
ATOM 4087 O O . ALA A 1 523 ? -8.867 0.798 0.853 1 90.5 523 ALA A O 1
ATOM 4088 N N . LEU A 1 524 ? -7.328 -0.872 1.061 1 88.69 524 LEU A N 1
ATOM 4089 C CA . LEU A 1 524 ? -6.5 -0.127 2.004 1 88.69 524 LEU A CA 1
ATOM 4090 C C . LEU A 1 524 ? -5.91 1.115 1.347 1 88.69 524 LEU A C 1
ATOM 4092 O O . LEU A 1 524 ? -5.824 2.174 1.973 1 88.69 524 LEU A O 1
ATOM 4096 N N . THR A 1 525 ? -5.496 1.021 0.123 1 88.69 525 THR A N 1
ATOM 4097 C CA . THR A 1 525 ? -4.938 2.145 -0.623 1 88.69 525 THR A CA 1
ATOM 4098 C C . THR A 1 525 ? -5.996 3.219 -0.852 1 88.69 525 THR A C 1
ATOM 4100 O O . THR A 1 525 ? -5.711 4.414 -0.747 1 88.69 525 THR A O 1
ATOM 4103 N N . GLU A 1 526 ? -7.266 2.826 -1.109 1 89.56 526 GLU A N 1
ATOM 4104 C CA . GLU A 1 526 ? -8.367 3.775 -1.255 1 89.56 526 GLU A CA 1
ATOM 4105 C C . GLU A 1 526 ? -8.625 4.52 0.051 1 89.56 526 GLU A C 1
ATOM 4107 O O . GLU A 1 526 ? -8.844 5.734 0.045 1 89.56 526 GLU A O 1
ATOM 4112 N N . GLN A 1 527 ? -8.617 3.777 1.132 1 88.88 527 GLN A N 1
ATOM 4113 C CA . GLN A 1 527 ? -8.789 4.391 2.443 1 88.88 527 GLN A CA 1
ATOM 4114 C C . GLN A 1 527 ? -7.664 5.379 2.74 1 88.88 527 GLN A C 1
ATOM 4116 O O . GLN A 1 527 ? -7.902 6.445 3.314 1 88.88 527 GLN A O 1
ATOM 4121 N N . GLN A 1 528 ? -6.449 5 2.324 1 85.06 528 GLN A N 1
ATOM 4122 C CA . GLN A 1 528 ? -5.293 5.875 2.51 1 85.06 528 GLN A CA 1
ATOM 4123 C C . GLN A 1 528 ? -5.453 7.168 1.718 1 85.06 528 GLN A C 1
ATOM 4125 O O . GLN A 1 528 ? -5.164 8.25 2.227 1 85.06 528 GLN A O 1
ATOM 4130 N N . LEU A 1 529 ? -5.941 7.07 0.499 1 87.19 529 LEU A N 1
ATOM 4131 C CA . LEU A 1 529 ? -6.168 8.25 -0.33 1 87.19 529 LEU A CA 1
ATOM 4132 C C . LEU A 1 529 ? -7.23 9.148 0.288 1 87.19 529 LEU A C 1
ATOM 4134 O O . LEU A 1 529 ? -7.094 10.375 0.273 1 87.19 529 LEU A O 1
ATOM 4138 N N . ALA A 1 530 ? -8.266 8.508 0.901 1 88.31 530 ALA A N 1
ATOM 4139 C CA . ALA A 1 530 ? -9.297 9.273 1.592 1 88.31 530 ALA A CA 1
ATOM 4140 C C . ALA A 1 530 ? -8.727 10 2.807 1 88.31 530 ALA A C 1
ATOM 4142 O O . ALA A 1 530 ? -9.055 11.156 3.057 1 88.31 530 ALA A O 1
ATOM 4143 N N . SER A 1 531 ? -7.859 9.281 3.533 1 85.62 531 SER A N 1
ATOM 4144 C CA . SER A 1 531 ? -7.227 9.875 4.707 1 85.62 531 SER A CA 1
ATOM 4145 C C . SER A 1 531 ? -6.332 11.047 4.324 1 85.62 531 SER A C 1
ATOM 4147 O O . SER A 1 531 ? -6.332 12.078 4.996 1 85.62 531 SER A O 1
ATOM 4149 N N . VAL A 1 532 ? -5.605 11 3.223 1 85.06 532 VAL A N 1
ATOM 4150 C CA . VAL A 1 532 ? -4.703 12.047 2.754 1 85.06 532 VAL A CA 1
ATOM 4151 C C . VAL A 1 532 ? -5.512 13.25 2.27 1 85.06 532 VAL A C 1
ATOM 4153 O O . VAL A 1 532 ? -5.09 14.391 2.441 1 85.06 532 VAL A O 1
ATOM 4156 N N . GLN A 1 533 ? -6.68 13 1.703 1 87.38 533 GLN A N 1
ATOM 4157 C CA . GLN A 1 533 ? -7.562 14.094 1.297 1 87.38 533 GLN A CA 1
ATOM 4158 C C . GLN A 1 533 ? -8.031 14.898 2.504 1 87.38 533 GLN A C 1
ATOM 4160 O O . GLN A 1 533 ? -8.117 16.125 2.439 1 87.38 533 GLN A O 1
ATOM 4165 N N . THR A 1 534 ? -8.352 14.156 3.596 1 88.12 534 THR A N 1
ATOM 4166 C CA . THR A 1 534 ? -8.742 14.836 4.828 1 88.12 534 THR A CA 1
ATOM 4167 C C . THR A 1 534 ? -7.605 15.703 5.352 1 88.12 534 THR A C 1
ATOM 4169 O O . THR A 1 534 ? -7.836 16.844 5.785 1 88.12 534 THR A O 1
ATOM 4172 N N . ILE A 1 535 ? -6.359 15.234 5.266 1 86.5 535 ILE A N 1
ATOM 4173 C CA . ILE A 1 535 ? -5.199 16.016 5.684 1 86.5 535 ILE A CA 1
ATOM 4174 C C . ILE A 1 535 ? -5.051 17.234 4.789 1 86.5 535 ILE A C 1
ATOM 4176 O O . ILE A 1 535 ? -4.754 18.344 5.27 1 86.5 535 ILE A O 1
ATOM 4180 N N . GLU A 1 536 ? -5.277 17.062 3.49 1 88.88 536 GLU A N 1
ATOM 4181 C CA . GLU A 1 536 ? -5.195 18.172 2.539 1 88.88 536 GLU A CA 1
ATOM 4182 C C . GLU A 1 536 ? -6.203 19.266 2.875 1 88.88 536 GLU A C 1
ATOM 4184 O O . GLU A 1 536 ? -5.875 20.453 2.834 1 88.88 536 GLU A O 1
ATOM 4189 N N . ILE A 1 537 ? -7.422 18.891 3.25 1 89.62 537 ILE A N 1
ATOM 4190 C CA . ILE A 1 537 ? -8.461 19.828 3.633 1 89.62 537 ILE A CA 1
ATOM 4191 C C . ILE A 1 537 ? -8.031 20.594 4.883 1 89.62 537 ILE A C 1
ATOM 4193 O O . ILE A 1 537 ? -8.18 21.828 4.953 1 89.62 537 ILE A O 1
ATOM 4197 N N . THR A 1 538 ? -7.453 19.797 5.809 1 88.31 538 THR A N 1
ATOM 4198 C CA . THR A 1 538 ? -6.984 20.406 7.051 1 88.31 538 THR A CA 1
ATOM 4199 C C . THR A 1 538 ? -5.848 21.391 6.773 1 88.31 538 THR A C 1
ATOM 4201 O O . THR A 1 538 ? -5.816 22.484 7.336 1 88.31 538 THR A O 1
ATOM 4204 N N . VAL A 1 539 ? -4.91 21.094 5.859 1 88.75 539 VAL A N 1
ATOM 4205 C CA . VAL A 1 539 ? -3.779 21.938 5.496 1 88.75 539 VAL A CA 1
ATOM 4206 C C . VAL A 1 539 ? -4.281 23.219 4.828 1 88.75 539 VAL A C 1
ATOM 4208 O O . VAL A 1 539 ? -3.746 24.297 5.07 1 88.75 539 VAL A O 1
ATOM 4211 N N . ASN A 1 540 ? -5.312 23.141 4.055 1 89.69 540 ASN A N 1
ATOM 4212 C CA . ASN A 1 540 ? -5.898 24.328 3.424 1 89.69 540 ASN A CA 1
ATOM 4213 C C . ASN A 1 540 ? -6.512 25.266 4.457 1 89.69 540 ASN A C 1
ATOM 4215 O O . ASN A 1 540 ? -6.375 26.484 4.348 1 89.69 540 ASN A O 1
ATOM 4219 N N . LYS A 1 541 ? -7.199 24.672 5.453 1 87.38 541 LYS A N 1
ATOM 4220 C CA . LYS A 1 541 ? -7.734 25.469 6.551 1 87.38 541 LYS A CA 1
ATOM 4221 C C . LYS A 1 541 ? -6.617 26.188 7.301 1 87.38 541 LYS A C 1
A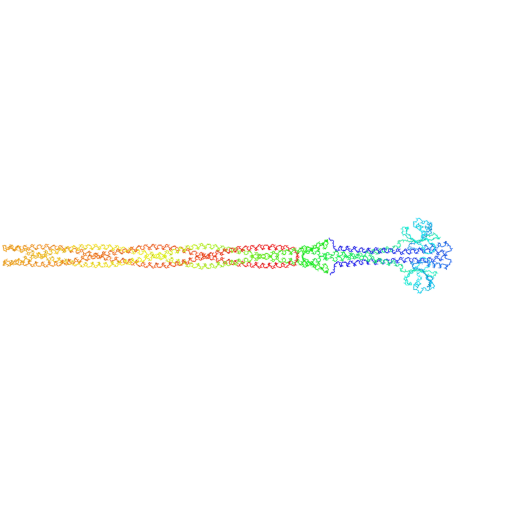TOM 4223 O O . LYS A 1 541 ? -6.758 27.359 7.656 1 87.38 541 LYS A O 1
ATOM 4228 N N . LEU A 1 542 ? -5.52 25.453 7.484 1 88.06 542 LEU A N 1
ATOM 4229 C CA . LEU A 1 542 ? -4.363 26.031 8.164 1 88.06 542 LEU A CA 1
ATOM 4230 C C . LEU A 1 542 ? -3.742 27.141 7.332 1 88.06 542 LEU A C 1
ATOM 4232 O O . LEU A 1 542 ? -3.281 28.141 7.875 1 88.06 542 LEU A O 1
ATOM 4236 N N . ASN A 1 543 ? -3.713 26.969 6.047 1 90.5 543 ASN A N 1
ATOM 4237 C CA . ASN A 1 543 ? -3.219 28 5.148 1 90.5 543 ASN A CA 1
ATOM 4238 C C . ASN A 1 543 ? -4.062 29.281 5.234 1 90.5 543 ASN A C 1
ATOM 4240 O O . ASN A 1 543 ? -3.525 30.391 5.266 1 90.5 543 ASN A O 1
ATOM 4244 N N . GLU A 1 544 ? -5.371 29.141 5.297 1 89.69 544 GLU A N 1
ATOM 4245 C CA . GLU A 1 544 ? -6.277 30.281 5.465 1 89.69 544 GLU A CA 1
ATOM 4246 C C . GLU A 1 544 ? -6.031 30.984 6.797 1 89.69 544 GLU A C 1
ATOM 4248 O O . GLU A 1 544 ? -6.004 32.219 6.855 1 89.69 544 GLU A O 1
ATOM 4253 N N . LEU A 1 545 ? -5.879 30.125 7.773 1 86.12 545 LEU A N 1
ATOM 4254 C CA . LEU A 1 545 ? -5.582 30.656 9.094 1 86.12 545 LEU A CA 1
ATOM 4255 C C . LEU A 1 545 ? -4.285 31.469 9.078 1 86.12 545 LEU A C 1
ATOM 4257 O O . LEU A 1 545 ? -4.219 32.562 9.641 1 86.12 545 LEU A O 1
ATOM 4261 N N . SER A 1 546 ? -3.25 30.922 8.484 1 89.19 546 SER A N 1
ATOM 4262 C CA . SER A 1 546 ? -1.954 31.578 8.359 1 89.19 546 SER A CA 1
ATOM 4263 C C . SER A 1 546 ? -2.084 32.906 7.641 1 89.19 546 SER A C 1
ATOM 4265 O O . SER A 1 546 ? -1.531 33.938 8.086 1 89.19 546 SER A O 1
ATOM 4267 N N . ASN A 1 547 ? -2.824 33.031 6.59 1 89.25 547 ASN A N 1
ATOM 4268 C CA . ASN A 1 547 ? -3.047 34.25 5.828 1 89.25 547 ASN A CA 1
ATOM 4269 C C . ASN A 1 547 ? -3.789 35.312 6.656 1 89.25 547 ASN A C 1
ATOM 4271 O O . ASN A 1 547 ? -3.422 36.469 6.648 1 89.25 547 ASN A O 1
ATOM 4275 N N . ASN A 1 548 ? -4.797 34.812 7.387 1 86.88 548 ASN A N 1
ATOM 4276 C CA . ASN A 1 548 ? -5.574 35.719 8.227 1 86.88 548 ASN A CA 1
ATOM 4277 C C . ASN A 1 548 ? -4.711 36.344 9.32 1 86.88 548 ASN A C 1
ATOM 4279 O O . ASN A 1 548 ? -4.785 37.531 9.57 1 86.88 548 ASN A O 1
ATOM 4283 N N . LEU A 1 549 ? -3.904 35.5 9.945 1 86.62 549 LEU A N 1
ATOM 4284 C CA . LEU A 1 549 ? -3.012 36 10.992 1 86.62 549 LEU A CA 1
ATOM 4285 C C . LEU A 1 549 ? -1.979 36.969 10.422 1 86.62 549 LEU A C 1
ATOM 4287 O O . LEU A 1 549 ? -1.681 38 11.031 1 86.62 549 LEU A O 1
ATOM 4291 N N . THR A 1 550 ? -1.475 36.688 9.219 1 87.94 550 THR A N 1
ATOM 4292 C CA . THR A 1 550 ? -0.503 37.531 8.547 1 87.94 550 THR A CA 1
ATOM 4293 C C . THR A 1 550 ? -1.109 38.906 8.234 1 87.94 550 THR A C 1
ATOM 4295 O O . THR A 1 550 ? -0.481 39.938 8.477 1 87.94 550 THR A O 1
ATOM 4298 N N . LEU A 1 551 ? -2.318 38.938 7.77 1 85.94 551 LEU A N 1
ATOM 4299 C CA . LEU A 1 551 ? -3.012 40.188 7.453 1 85.94 551 LEU A CA 1
ATOM 4300 C C . LEU A 1 551 ? -3.209 41.031 8.703 1 85.94 551 LEU A C 1
ATOM 4302 O O . LEU A 1 551 ? -3.084 42.25 8.656 1 85.94 551 LEU A O 1
ATOM 4306 N N . MET A 1 552 ? -3.451 40.344 9.812 1 82.62 552 MET A N 1
ATOM 4307 C CA . MET A 1 552 ? -3.703 41.031 11.07 1 82.62 552 MET A CA 1
ATOM 4308 C C . MET A 1 552 ? -2.436 41.719 11.586 1 82.62 552 MET A C 1
ATOM 4310 O O . MET A 1 552 ? -2.484 42.844 12.102 1 82.62 552 MET A O 1
ATOM 4314 N N . VAL A 1 553 ? -1.304 41.062 11.414 1 86.62 553 VAL A N 1
ATOM 4315 C CA . VAL A 1 553 ? -0.068 41.562 12.008 1 86.62 553 VAL A CA 1
ATOM 4316 C C . VAL A 1 553 ? 0.592 42.531 11.047 1 86.62 553 VAL A C 1
ATOM 4318 O O . VAL A 1 553 ? 1.337 43.438 11.469 1 86.62 553 VAL A O 1
ATOM 4321 N N . ASN A 1 554 ? 0.376 42.5 9.766 1 87.56 554 ASN A N 1
ATOM 4322 C CA . ASN A 1 554 ? 0.984 43.375 8.773 1 87.56 554 ASN A CA 1
ATOM 4323 C C . ASN A 1 554 ? 0.489 44.812 8.93 1 87.56 554 ASN A C 1
ATOM 4325 O O . ASN A 1 554 ? 1.117 45.75 8.422 1 87.56 554 ASN A O 1
ATOM 4329 N N . LYS A 1 555 ? -0.599 45.062 9.695 1 83.5 555 LYS A N 1
ATOM 4330 C CA . LYS A 1 555 ? -1.127 46.406 9.938 1 83.5 555 LYS A CA 1
ATOM 4331 C C . LYS A 1 555 ? -0.248 47.188 10.914 1 83.5 555 LYS A C 1
ATOM 4333 O O . LYS A 1 555 ? -0.357 48.406 11.031 1 83.5 555 LYS A O 1
ATOM 4338 N N . PHE A 1 556 ? 0.619 46.406 11.578 1 85.31 556 PHE A N 1
ATOM 4339 C CA . PHE A 1 556 ? 1.415 47.031 12.633 1 85.31 556 PHE A CA 1
ATOM 4340 C C . PHE A 1 556 ? 2.883 47.094 12.227 1 85.31 556 PHE A C 1
ATOM 4342 O O . PHE A 1 556 ? 3.408 46.156 11.602 1 85.31 556 PHE A O 1
ATOM 4349 N N . ALA A 1 557 ? 3.525 48.281 12.336 1 85 557 ALA A N 1
ATOM 4350 C CA . ALA A 1 557 ? 4.969 48.438 12.188 1 85 557 ALA A CA 1
ATOM 4351 C C . ALA A 1 557 ? 5.68 48.312 13.531 1 85 557 ALA A C 1
ATOM 4353 O O . ALA A 1 557 ? 5.34 49 14.492 1 85 557 ALA A O 1
ATOM 4354 N N . LEU A 1 558 ? 6.703 47.406 13.625 1 76.94 558 LEU A N 1
ATOM 4355 C CA . LEU A 1 558 ? 7.383 47.156 14.891 1 76.94 558 LEU A CA 1
ATOM 4356 C C . LEU A 1 558 ? 8.633 48 15.031 1 76.94 558 LEU A C 1
ATOM 4358 O O . LEU A 1 558 ? 9.258 48.375 14.031 1 76.94 558 LEU A O 1
ATOM 4362 N N . MET B 1 1 ? 1.853 59.344 46.219 1 52.97 1 MET B N 1
ATOM 4363 C CA . MET B 1 1 ? 2.131 59.969 44.938 1 52.97 1 MET B CA 1
ATOM 4364 C C . MET B 1 1 ? 1.39 61.312 44.781 1 52.97 1 MET B C 1
ATOM 4366 O O . MET B 1 1 ? 0.224 61.406 45.188 1 52.97 1 MET B O 1
ATOM 4370 N N . LYS B 1 2 ? 2.113 62.312 44.781 1 71.69 2 LYS B N 1
ATOM 4371 C CA . LYS B 1 2 ? 1.524 63.656 44.75 1 71.69 2 LYS B CA 1
ATOM 4372 C C . LYS B 1 2 ? 0.73 63.875 43.469 1 71.69 2 LYS B C 1
ATOM 4374 O O . LYS B 1 2 ? 1.226 63.625 42.375 1 71.69 2 LYS B O 1
ATOM 4379 N N . LYS B 1 3 ? -0.585 64.125 43.625 1 83.75 3 LYS B N 1
ATOM 4380 C CA . LYS B 1 3 ? -1.48 64.312 42.5 1 83.75 3 LYS B CA 1
ATOM 4381 C C . LYS B 1 3 ? -1.086 65.562 41.719 1 83.75 3 LYS B C 1
ATOM 4383 O O . LYS B 1 3 ? -0.597 66.5 42.281 1 83.75 3 LYS B O 1
ATOM 4388 N N . ILE B 1 4 ? -1.111 65.5 40.375 1 80.31 4 ILE B N 1
ATOM 4389 C CA . ILE B 1 4 ? -0.808 66.625 39.5 1 80.31 4 ILE B CA 1
ATOM 4390 C C . ILE B 1 4 ? -1.699 67.812 39.875 1 80.31 4 ILE B C 1
ATOM 4392 O O . ILE B 1 4 ? -1.259 68.938 39.812 1 80.31 4 ILE B O 1
ATOM 4396 N N . SER B 1 5 ? -2.918 67.5 40.25 1 81.62 5 SER B N 1
ATOM 4397 C CA . SER B 1 5 ? -3.82 68.562 40.656 1 81.62 5 SER B CA 1
ATOM 4398 C C . SER B 1 5 ? -3.264 69.312 41.875 1 81.62 5 SER B C 1
ATOM 4400 O O . SER B 1 5 ? -3.314 70.562 41.906 1 81.62 5 SER B O 1
ATOM 4402 N N . ASP B 1 6 ? -2.693 68.625 42.844 1 83.06 6 ASP B N 1
ATOM 4403 C CA . ASP B 1 6 ? -2.154 69.25 44.062 1 83.06 6 ASP B CA 1
ATOM 4404 C C . ASP B 1 6 ? -0.959 70.125 43.719 1 83.06 6 ASP B C 1
ATOM 4406 O O . ASP B 1 6 ? -0.82 71.188 44.281 1 83.06 6 ASP B O 1
ATOM 4410 N N . LYS B 1 7 ? -0.183 69.625 42.812 1 82.19 7 LYS B N 1
ATOM 4411 C CA . LYS B 1 7 ? 0.976 70.438 42.406 1 82.19 7 LYS B CA 1
ATOM 4412 C C . LYS B 1 7 ? 0.546 71.75 41.75 1 82.19 7 LYS B C 1
ATOM 4414 O O . LYS B 1 7 ? 1.12 72.812 42 1 82.19 7 LYS B O 1
ATOM 4419 N N . MET B 1 8 ? -0.501 71.625 40.969 1 82.44 8 MET B N 1
ATOM 4420 C CA . MET B 1 8 ? -0.991 72.812 40.281 1 82.44 8 MET B CA 1
ATOM 4421 C C . MET B 1 8 ? -1.681 73.812 41.25 1 82.44 8 MET B C 1
ATOM 4423 O O . MET B 1 8 ? -1.528 75 41.125 1 82.44 8 MET B O 1
ATOM 4427 N N . VAL B 1 9 ? -2.361 73.188 42.188 1 83.31 9 VAL B N 1
ATOM 4428 C CA . VAL B 1 9 ? -3.051 74.062 43.188 1 83.31 9 VAL B CA 1
ATOM 4429 C C . VAL B 1 9 ? -2.029 74.812 44 1 83.31 9 VAL B C 1
ATOM 4431 O O . VAL B 1 9 ? -2.16 76 44.219 1 83.31 9 VAL B O 1
ATOM 4434 N N . ILE B 1 10 ? -0.982 74.125 44.438 1 84.38 10 ILE B N 1
ATOM 4435 C CA . ILE B 1 10 ? 0.028 74.75 45.281 1 84.38 10 ILE B CA 1
ATOM 4436 C C . ILE B 1 10 ? 0.743 75.875 44.531 1 84.38 10 ILE B C 1
ATOM 4438 O O . ILE B 1 10 ? 0.945 76.938 45.031 1 84.38 10 ILE B O 1
ATOM 4442 N N . ALA B 1 11 ? 1.043 75.562 43.219 1 82.25 11 ALA B N 1
ATOM 4443 C CA . ALA B 1 11 ? 1.736 76.562 42.406 1 82.25 11 ALA B CA 1
ATOM 4444 C C . ALA B 1 11 ? 0.861 77.75 42.188 1 82.25 11 ALA B C 1
ATOM 4446 O O . ALA B 1 11 ? 1.331 78.875 42.281 1 82.25 11 ALA B O 1
ATOM 4447 N N . THR B 1 12 ? -0.422 77.562 41.969 1 83.38 12 THR B N 1
ATOM 4448 C CA . THR B 1 12 ? -1.342 78.625 41.688 1 83.38 12 THR B CA 1
ATOM 4449 C C . THR B 1 12 ? -1.602 79.438 42.969 1 83.38 12 THR B C 1
ATOM 4451 O O . THR B 1 12 ? -1.675 80.688 42.906 1 83.38 12 THR B O 1
ATOM 4454 N N . LEU B 1 13 ? -1.639 78.75 44.125 1 84.31 13 LEU B N 1
ATOM 4455 C CA . LEU B 1 13 ? -1.865 79.438 45.375 1 84.31 13 LEU B CA 1
ATOM 4456 C C . LEU B 1 13 ? -0.678 80.312 45.719 1 84.31 13 LEU B C 1
ATOM 4458 O O . LEU B 1 13 ? -0.857 81.438 46.25 1 84.31 13 LEU B O 1
ATOM 4462 N N . LEU B 1 14 ? 0.474 79.875 45.406 1 84.62 14 LEU B N 1
ATOM 4463 C CA . LEU B 1 14 ? 1.669 80.688 45.656 1 84.62 14 LEU B CA 1
ATOM 4464 C C . LEU B 1 14 ? 1.676 81.938 44.812 1 84.62 14 LEU B C 1
ATOM 4466 O O . LEU B 1 14 ? 2.041 83 45.281 1 84.62 14 LEU B O 1
ATOM 4470 N N . ILE B 1 15 ? 1.199 81.812 43.625 1 84.56 15 ILE B N 1
ATOM 4471 C CA . ILE B 1 15 ? 1.165 82.938 42.75 1 84.56 15 ILE B CA 1
ATOM 4472 C C . ILE B 1 15 ? 0.108 83.938 43.219 1 84.56 15 ILE B C 1
ATOM 4474 O O . ILE B 1 15 ? 0.338 85.125 43.188 1 84.56 15 ILE B O 1
ATOM 4478 N N . ILE B 1 16 ? -1.005 83.375 43.688 1 84.25 16 ILE B N 1
ATOM 4479 C CA . ILE B 1 16 ? -2.078 84.25 44.188 1 84.25 16 ILE B CA 1
ATOM 4480 C C . ILE B 1 16 ? -1.61 85 45.438 1 84.25 16 ILE B C 1
ATOM 4482 O O . ILE B 1 16 ? -1.893 86.188 45.625 1 84.25 16 ILE B O 1
ATOM 4486 N N . LEU B 1 17 ? -0.824 84.312 46.281 1 83.75 17 LEU B N 1
ATOM 4487 C CA . LEU B 1 17 ? -0.293 84.938 47.5 1 83.75 17 LEU B CA 1
ATOM 4488 C C . LEU B 1 17 ? 0.691 86 47.156 1 83.75 17 LEU B C 1
ATOM 4490 O O . LEU B 1 17 ? 0.641 87.125 47.75 1 83.75 17 LEU B O 1
ATOM 4494 N N . VAL B 1 18 ? 1.512 85.812 46.188 1 82.38 18 VAL B N 1
ATOM 4495 C CA . VAL B 1 18 ? 2.49 86.812 45.75 1 82.38 18 VAL B CA 1
ATOM 4496 C C . VAL B 1 18 ? 1.771 88.062 45.156 1 82.38 18 VAL B C 1
ATOM 4498 O O . VAL B 1 18 ? 2.17 89.188 45.375 1 82.38 18 VAL B O 1
ATOM 4501 N N . THR B 1 19 ? 0.673 87.75 44.469 1 80.12 19 THR B N 1
ATOM 4502 C CA . THR B 1 19 ? -0.106 88.812 43.875 1 80.12 19 THR B CA 1
ATOM 4503 C C . THR B 1 19 ? -0.798 89.625 44.938 1 80.12 19 THR B C 1
ATOM 4505 O O . THR B 1 19 ? -0.805 90.875 44.875 1 80.12 19 THR B O 1
ATOM 4508 N N . ALA B 1 20 ? -1.289 88.938 45.969 1 80.12 20 ALA B N 1
ATOM 4509 C CA . ALA B 1 20 ? -1.983 89.625 47.062 1 80.12 20 ALA B CA 1
ATOM 4510 C C . ALA B 1 20 ? -1.024 90.5 47.844 1 80.12 20 ALA B C 1
ATOM 4512 O O . ALA B 1 20 ? -1.342 91.625 48.188 1 80.12 20 ALA B O 1
ATOM 4513 N N . LEU B 1 21 ? 0.166 90.062 48.094 1 80.81 21 LEU B N 1
ATOM 4514 C CA . LEU B 1 21 ? 1.164 90.812 48.844 1 80.81 21 LEU B CA 1
ATOM 4515 C C . LEU B 1 21 ? 1.751 91.938 48 1 80.81 21 LEU B C 1
ATOM 4517 O O . LEU B 1 21 ? 2.041 93 48.531 1 80.81 21 LEU B O 1
ATOM 4521 N N . GLY B 1 22 ? 1.862 91.688 46.75 1 78.69 22 GLY B N 1
ATOM 4522 C CA . GLY B 1 22 ? 2.404 92.688 45.844 1 78.69 22 GLY B CA 1
ATOM 4523 C C . GLY B 1 22 ? 1.503 93.875 45.719 1 78.69 22 GLY B C 1
ATOM 4524 O O . GLY B 1 22 ? 1.981 95 45.5 1 78.69 22 GLY B O 1
ATOM 4525 N N . ILE B 1 23 ? 0.244 93.625 45.906 1 76.88 23 ILE B N 1
ATOM 4526 C CA . ILE B 1 23 ? -0.712 94.75 45.812 1 76.88 23 ILE B CA 1
ATOM 4527 C C . ILE B 1 23 ? -0.986 95.312 47.188 1 76.88 23 ILE B C 1
ATOM 4529 O O . ILE B 1 23 ? -1.047 96.5 47.344 1 76.88 23 ILE B O 1
ATOM 4533 N N . GLY B 1 24 ? -0.996 94.438 48.25 1 75.94 24 GLY B N 1
ATOM 4534 C CA . GLY B 1 24 ? -1.375 94.812 49.594 1 75.94 24 GLY B CA 1
ATOM 4535 C C . GLY B 1 24 ? -0.335 95.688 50.281 1 75.94 24 GLY B C 1
ATOM 4536 O O . GLY B 1 24 ? -0.671 96.75 50.875 1 75.94 24 GLY B O 1
ATOM 4537 N N . ILE B 1 25 ? 0.922 95.438 50.094 1 79.69 25 ILE B N 1
ATOM 4538 C CA . ILE B 1 25 ? 1.984 96.125 50.812 1 79.69 25 ILE B CA 1
ATOM 4539 C C . ILE B 1 25 ? 2.156 97.562 50.281 1 79.69 25 ILE B C 1
ATOM 4541 O O . ILE B 1 25 ? 2.107 98.5 51.062 1 79.69 25 ILE B O 1
ATOM 4545 N N . PRO B 1 26 ? 2.242 97.625 48.969 1 76.5 26 PRO B N 1
ATOM 4546 C CA . PRO B 1 26 ? 2.361 99 48.469 1 76.5 26 PRO B CA 1
ATOM 4547 C C . PRO B 1 26 ? 1.104 99.812 48.75 1 76.5 26 PRO B C 1
ATOM 4549 O O . PRO B 1 26 ? 1.195 101.062 49 1 76.5 26 PRO B O 1
ATOM 4552 N N . SER B 1 27 ? -0.062 99.25 48.75 1 76.31 27 SER B N 1
ATOM 4553 C CA . SER B 1 27 ? -1.31 99.938 49.031 1 76.31 27 SER B CA 1
ATOM 4554 C C . SER B 1 27 ? -1.324 100.438 50.469 1 76.31 27 SER B C 1
ATOM 4556 O O . SER B 1 27 ? -1.714 101.625 50.688 1 76.31 27 SER B O 1
ATOM 4558 N N . TYR B 1 28 ? -0.78 99.75 51.438 1 76.75 28 TYR B N 1
ATOM 4559 C CA . TYR B 1 28 ? -0.72 100.188 52.844 1 76.75 28 TYR B CA 1
ATOM 4560 C C . TYR B 1 28 ? 0.301 101.312 53 1 76.75 28 TYR B C 1
ATOM 4562 O O . TYR B 1 28 ? 0.03 102.25 53.688 1 76.75 28 TYR B O 1
ATOM 4570 N N . HIS B 1 29 ? 1.413 101.188 52.375 1 77.5 29 HIS B N 1
ATOM 4571 C CA . HIS B 1 29 ? 2.459 102.188 52.5 1 77.5 29 HIS B CA 1
ATOM 4572 C C . HIS B 1 29 ? 1.998 103.5 51.938 1 77.5 29 HIS B C 1
ATOM 4574 O O . HIS B 1 29 ? 2.281 104.562 52.5 1 77.5 29 HIS B O 1
ATOM 4580 N N . THR B 1 30 ? 1.265 103.375 50.875 1 75.06 30 THR B N 1
ATOM 4581 C CA . THR B 1 30 ? 0.766 104.625 50.25 1 75.06 30 THR B CA 1
ATOM 4582 C C . THR B 1 30 ? -0.29 105.25 51.156 1 75.06 30 THR B C 1
ATOM 4584 O O . THR B 1 30 ? -0.321 106.5 51.281 1 75.06 30 THR B O 1
ATOM 4587 N N . THR B 1 31 ? -1.105 104.438 51.875 1 74.06 31 THR B N 1
ATOM 4588 C CA . THR B 1 31 ? -2.135 104.938 52.75 1 74.06 31 THR B CA 1
ATOM 4589 C C . THR B 1 31 ? -1.507 105.688 53.969 1 74.06 31 THR B C 1
ATOM 4591 O O . THR B 1 31 ? -1.936 106.75 54.344 1 74.06 31 THR B O 1
ATOM 4594 N N . VAL B 1 32 ? -0.396 105.125 54.469 1 76 32 VAL B N 1
ATOM 4595 C CA . VAL B 1 32 ? 0.271 105.688 55.625 1 76 32 VAL B CA 1
ATOM 4596 C C . VAL B 1 32 ? 0.971 107 55.25 1 76 32 VAL B C 1
ATOM 4598 O O . VAL B 1 32 ? 0.829 108 55.938 1 76 32 VAL B O 1
ATOM 4601 N N . THR B 1 33 ? 1.632 107 54.156 1 76.31 33 THR B N 1
ATOM 4602 C CA . THR B 1 33 ? 2.406 108.125 53.75 1 76.31 33 THR B CA 1
ATOM 4603 C C . THR B 1 33 ? 1.488 109.312 53.438 1 76.31 33 THR B C 1
ATOM 4605 O O . THR B 1 33 ? 1.787 110.438 53.812 1 76.31 33 THR B O 1
ATOM 4608 N N . GLN B 1 34 ? 0.388 109 52.906 1 74.12 34 GLN B N 1
ATOM 4609 C CA . GLN B 1 34 ? -0.531 110.125 52.562 1 74.12 34 GLN B CA 1
ATOM 4610 C C . GLN B 1 34 ? -1.217 110.688 53.781 1 74.12 34 GLN B C 1
ATOM 4612 O O . GLN B 1 34 ? -1.413 111.875 53.906 1 74.12 34 GLN B O 1
ATOM 4617 N N . SER B 1 35 ? -1.554 109.812 54.719 1 74.56 35 SER B N 1
ATOM 4618 C CA . SER B 1 35 ? -2.16 110.25 55.969 1 74.56 35 SER B CA 1
ATOM 4619 C C . SER B 1 35 ? -1.205 111.188 56.75 1 74.56 35 SER B C 1
ATOM 4621 O O . SER B 1 35 ? -1.613 112.188 57.312 1 74.56 35 SER B O 1
ATOM 4623 N N . ASP B 1 36 ? 0.053 110.75 56.656 1 75.06 36 ASP B N 1
ATOM 4624 C CA . ASP B 1 36 ? 1.071 111.562 57.375 1 75.06 36 ASP B CA 1
ATOM 4625 C C . ASP B 1 36 ? 1.274 112.938 56.75 1 75.06 36 ASP B C 1
ATOM 4627 O O . ASP B 1 36 ? 1.453 113.875 57.469 1 75.06 36 ASP B O 1
ATOM 4631 N N . GLN B 1 37 ? 1.201 113 55.5 1 76.44 37 GLN B N 1
ATOM 4632 C CA . GLN B 1 37 ? 1.408 114.25 54.812 1 76.44 37 GLN B CA 1
ATOM 4633 C C . GLN B 1 37 ? 0.282 115.25 55.094 1 76.44 37 GLN B C 1
ATOM 4635 O O . GLN B 1 37 ? 0.529 116.438 55.281 1 76.44 37 GLN B O 1
ATOM 4640 N N . ILE B 1 38 ? -0.868 114.75 55.125 1 73.94 38 ILE B N 1
ATOM 4641 C CA . ILE B 1 38 ? -2.016 115.625 55.406 1 73.94 38 ILE B CA 1
ATOM 4642 C C . ILE B 1 38 ? -1.917 116.125 56.812 1 73.94 38 ILE B C 1
ATOM 4644 O O . ILE B 1 38 ? -2.137 117.312 57.062 1 73.94 38 ILE B O 1
ATOM 4648 N N . LEU B 1 39 ? -1.52 115.25 57.719 1 75.38 39 LEU B N 1
ATOM 4649 C CA . LEU B 1 39 ? -1.375 115.688 59.094 1 75.38 39 LEU B CA 1
ATOM 4650 C C . LEU B 1 39 ? -0.3 116.75 59.25 1 75.38 39 LEU B C 1
ATOM 4652 O O . LEU B 1 39 ? -0.512 117.75 59.938 1 75.38 39 LEU B O 1
ATOM 4656 N N . TYR B 1 40 ? 0.758 116.562 58.625 1 78.19 40 TYR B N 1
ATOM 4657 C CA . TYR B 1 40 ? 1.878 117.5 58.719 1 78.19 40 TYR B CA 1
ATOM 4658 C C . TYR B 1 40 ? 1.485 118.875 58.188 1 78.19 40 TYR B C 1
ATOM 4660 O O . TYR B 1 40 ? 1.738 119.875 58.812 1 78.19 40 TYR B O 1
ATOM 4668 N N . THR B 1 41 ? 0.892 118.75 57.031 1 77.12 41 THR B N 1
ATOM 4669 C CA . THR B 1 41 ? 0.537 120.062 56.406 1 77.12 41 THR B CA 1
ATOM 4670 C C . THR B 1 41 ? -0.448 120.812 57.281 1 77.12 41 THR B C 1
ATOM 4672 O O . THR B 1 41 ? -0.292 122 57.469 1 77.12 41 THR B O 1
ATOM 4675 N N . GLN B 1 42 ? -1.345 120.125 57.844 1 76 42 GLN B N 1
ATOM 4676 C CA . GLN B 1 42 ? -2.387 120.812 58.625 1 76 42 GLN B CA 1
ATOM 4677 C C . GLN B 1 42 ? -1.833 121.312 59.969 1 76 42 GLN B C 1
ATOM 4679 O O . GLN B 1 42 ? -2.131 122.438 60.375 1 76 42 GLN B O 1
ATOM 4684 N N . MET B 1 43 ? -0.98 120.562 60.562 1 82.5 43 MET B N 1
ATOM 4685 C CA . MET B 1 43 ? -0.412 120.938 61.844 1 82.5 43 MET B CA 1
ATOM 4686 C C . MET B 1 43 ? 0.596 122.062 61.656 1 82.5 43 MET B C 1
ATOM 4688 O O . MET B 1 43 ? 0.682 123 62.5 1 82.5 43 MET B O 1
ATOM 4692 N N . ASP B 1 44 ? 1.284 122 60.625 1 83.69 44 ASP B N 1
ATOM 4693 C CA . ASP B 1 44 ? 2.23 123.062 60.281 1 83.69 44 ASP B CA 1
ATOM 4694 C C . ASP B 1 44 ? 1.519 124.375 60.156 1 83.69 44 ASP B C 1
ATOM 4696 O O . ASP B 1 44 ? 1.939 125.375 60.719 1 83.69 44 ASP B O 1
ATOM 4700 N N . GLN B 1 45 ? 0.44 124.375 59.531 1 79.69 45 GLN B N 1
ATOM 4701 C CA . GLN B 1 45 ? -0.302 125.625 59.25 1 79.69 45 GLN B CA 1
ATOM 4702 C C . GLN B 1 45 ? -0.976 126.125 60.531 1 79.69 45 GLN B C 1
ATOM 4704 O O . GLN B 1 45 ? -0.989 127.312 60.781 1 79.69 45 GLN B O 1
ATOM 4709 N N . GLN B 1 46 ? -1.441 125.25 61.312 1 81.12 46 GLN B N 1
ATOM 4710 C CA . GLN B 1 46 ? -2.076 125.625 62.562 1 81.12 46 GLN B CA 1
ATOM 4711 C C . GLN B 1 46 ? -1.068 126.25 63.531 1 81.12 46 GLN B C 1
ATOM 4713 O O . GLN B 1 46 ? -1.365 127.25 64.188 1 81.12 46 GLN B O 1
ATOM 4718 N N . THR B 1 47 ? 0.05 125.75 63.562 1 85.75 47 THR B N 1
ATOM 4719 C CA . THR B 1 47 ? 1.081 126.25 64.438 1 85.75 47 THR B CA 1
ATOM 4720 C C . THR B 1 47 ? 1.63 127.625 63.969 1 85.75 47 THR B C 1
ATOM 4722 O O . THR B 1 47 ? 1.86 128.5 64.75 1 85.75 47 THR B O 1
ATOM 4725 N N . ALA B 1 48 ? 1.708 127.75 62.719 1 85.19 48 ALA B N 1
ATOM 4726 C CA . ALA B 1 48 ? 2.16 129 62.156 1 85.19 48 ALA B CA 1
ATOM 4727 C C . ALA B 1 48 ? 1.172 130.125 62.469 1 85.19 48 ALA B C 1
ATOM 4729 O O . ALA B 1 48 ? 1.573 131.25 62.688 1 85.19 48 ALA B O 1
ATOM 4730 N N . SER B 1 49 ? -0.009 129.75 62.531 1 83.62 49 SER B N 1
ATOM 4731 C CA . SER B 1 49 ? -1.054 130.75 62.75 1 83.62 49 SER B CA 1
ATOM 4732 C C . SER B 1 49 ? -0.977 131.25 64.188 1 83.62 49 SER B C 1
ATOM 4734 O O . SER B 1 49 ? -1.476 132.375 64.438 1 83.62 49 SER B O 1
ATOM 4736 N N . LEU B 1 50 ? -0.41 130.625 65.062 1 87 50 LEU B N 1
ATOM 4737 C CA . LEU B 1 50 ? -0.258 131 66.438 1 87 50 LEU B CA 1
ATOM 4738 C C . LEU B 1 50 ? 0.591 132.25 66.5 1 87 50 LEU B C 1
ATOM 4740 O O . LEU B 1 50 ? 0.327 133.25 67.25 1 87 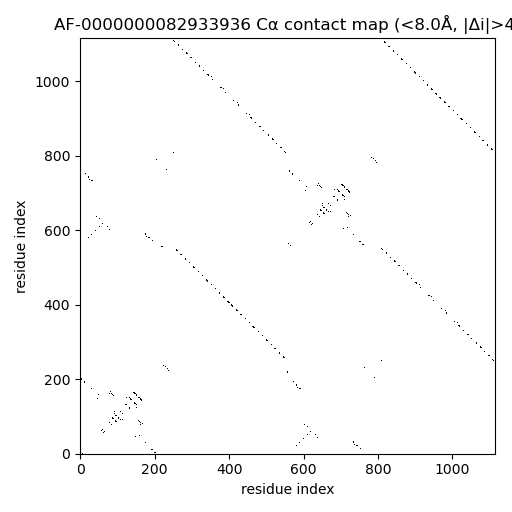50 LEU B O 1
ATOM 4744 N N . PHE B 1 51 ? 1.524 132.375 65.688 1 85.44 51 PHE B N 1
ATOM 4745 C CA . PHE B 1 51 ? 2.363 133.625 65.625 1 85.44 51 PHE B CA 1
ATOM 4746 C C . PHE B 1 51 ? 1.531 134.875 65.25 1 85.44 51 PHE B C 1
ATOM 4748 O O . PHE B 1 51 ? 1.65 135.875 65.938 1 85.44 51 PHE B O 1
ATOM 4755 N N . SER B 1 52 ? 0.712 134.625 64.312 1 83.69 52 SER B N 1
ATOM 4756 C CA . SER B 1 52 ? -0.147 135.75 63.844 1 83.69 52 SER B CA 1
ATOM 4757 C C . SER B 1 52 ? -1.13 136.125 64.938 1 83.69 52 SER B C 1
ATOM 4759 O O . SER B 1 52 ? -1.477 137.25 65.125 1 83.69 52 SER B O 1
ATOM 4761 N N . ILE B 1 53 ? -1.47 135.25 65.688 1 88.25 53 ILE B N 1
ATOM 4762 C CA . ILE B 1 53 ? -2.396 135.5 66.812 1 88.25 53 ILE B CA 1
ATOM 4763 C C . ILE B 1 53 ? -1.69 136.25 67.875 1 88.25 53 ILE B C 1
ATOM 4765 O O . ILE B 1 53 ? -2.238 137.25 68.375 1 88.25 53 ILE B O 1
ATOM 4769 N N . ILE B 1 54 ? -0.567 136 68.125 1 89.19 54 ILE B N 1
ATOM 4770 C CA . ILE B 1 54 ? 0.231 136.625 69.125 1 89.19 54 ILE B CA 1
ATOM 4771 C C . ILE B 1 54 ? 0.438 138.125 68.688 1 89.19 54 ILE B C 1
ATOM 4773 O O . ILE B 1 54 ? 0.187 139 69.438 1 89.19 54 ILE B O 1
ATOM 4777 N N . GLU B 1 55 ? 0.821 138.25 67.5 1 87.75 55 GLU B N 1
ATOM 4778 C CA . GLU B 1 55 ? 1.056 139.625 66.938 1 87.75 55 GLU B CA 1
ATOM 4779 C C . GLU B 1 55 ? -0.23 140.375 66.938 1 87.75 55 GLU B C 1
ATOM 4781 O O . GLU B 1 55 ? -0.202 141.625 67.125 1 87.75 55 GLU B O 1
ATOM 4786 N N . GLY B 1 56 ? -1.248 139.75 66.75 1 87.12 56 GLY B N 1
ATOM 4787 C CA . GLY B 1 56 ? -2.537 140.375 66.75 1 87.12 56 GLY B CA 1
ATOM 4788 C C . GLY B 1 56 ? -2.91 140.875 68.125 1 87.12 56 GLY B C 1
ATOM 4789 O O . GLY B 1 56 ? -3.352 142 68.25 1 87.12 56 GLY B O 1
ATOM 4790 N N . PHE B 1 57 ? -2.713 140.125 69.062 1 90.56 57 PHE B N 1
ATOM 4791 C CA . PHE B 1 57 ? -2.992 140.5 70.438 1 90.56 57 PHE B CA 1
ATOM 4792 C C . PHE B 1 57 ? -2.059 141.625 70.875 1 90.56 57 PHE B C 1
ATOM 4794 O O . PHE B 1 57 ? -2.484 142.625 71.562 1 90.56 57 PHE B O 1
ATOM 4801 N N . ARG B 1 58 ? -0.897 141.625 70.5 1 89.81 58 ARG B N 1
ATOM 4802 C CA . ARG B 1 58 ? 0.074 142.625 70.812 1 89.81 58 ARG B CA 1
ATOM 4803 C C . ARG B 1 58 ? -0.314 144 70.188 1 89.81 58 ARG B C 1
ATOM 4805 O O . ARG B 1 58 ? -0.086 145 70.75 1 89.81 58 ARG B O 1
ATOM 4812 N N . ALA B 1 59 ? -0.842 143.875 69.125 1 88.81 59 ALA B N 1
ATOM 4813 C CA . ALA B 1 59 ? -1.18 145.125 68.375 1 88.81 59 ALA B CA 1
ATOM 4814 C C . ALA B 1 59 ? -2.393 145.875 68.938 1 88.81 59 ALA B C 1
ATOM 4816 O O . ALA B 1 59 ? -2.502 147.125 68.875 1 88.81 59 ALA B O 1
ATOM 4817 N N . VAL B 1 60 ? -3.195 145.125 69.625 1 88.19 60 VAL B N 1
ATOM 4818 C CA . VAL B 1 60 ? -4.469 145.75 70 1 88.19 60 VAL B CA 1
ATOM 4819 C C . VAL B 1 60 ? -4.574 145.875 71.5 1 88.19 60 VAL B C 1
ATOM 4821 O O . VAL B 1 60 ? -5.344 146.625 72.062 1 88.19 60 VAL B O 1
ATOM 4824 N N . ALA B 1 61 ? -3.807 145.125 72.188 1 89.5 61 ALA B N 1
ATOM 4825 C CA . ALA B 1 61 ? -3.906 145 73.625 1 89.5 61 ALA B CA 1
ATOM 4826 C C . ALA B 1 61 ? -3.338 146.375 74.25 1 89.5 61 ALA B C 1
ATOM 4828 O O . ALA B 1 61 ? -2.414 146.875 73.688 1 89.5 61 ALA B O 1
ATOM 4829 N N . PRO B 1 62 ? -3.865 146.75 75.438 1 88.69 62 PRO B N 1
ATOM 4830 C CA . PRO B 1 62 ? -3.383 148 76.062 1 88.69 62 PRO B CA 1
ATOM 4831 C C . PRO B 1 62 ? -1.995 147.875 76.688 1 88.69 62 PRO B C 1
ATOM 4833 O O . PRO B 1 62 ? -1.287 148.875 76.938 1 88.69 62 PRO B O 1
ATOM 4836 N N . SER B 1 63 ? -1.658 146.75 77.062 1 88.94 63 SER B N 1
ATOM 4837 C CA . SER B 1 63 ? -0.345 146.5 77.625 1 88.94 63 SER B CA 1
ATOM 4838 C C . SER B 1 63 ? 0.154 145.125 77.188 1 88.94 63 SER B C 1
ATOM 4840 O O . SER B 1 63 ? -0.632 144.25 76.75 1 88.94 63 SER B O 1
ATOM 4842 N N . GLU B 1 64 ? 1.355 144.875 77.375 1 91.12 64 GLU B N 1
ATOM 4843 C CA . GLU B 1 64 ? 1.96 143.625 77 1 91.12 64 GLU B CA 1
ATOM 4844 C C . GLU B 1 64 ? 1.443 142.5 77.875 1 91.12 64 GLU B C 1
ATOM 4846 O O . GLU B 1 64 ? 1.24 141.375 77.438 1 91.12 64 GLU B O 1
ATOM 4851 N N . GLU B 1 65 ? 1.263 142.875 79.062 1 89 65 GLU B N 1
ATOM 4852 C CA . GLU B 1 65 ? 0.759 141.875 80.062 1 89 65 GLU B CA 1
ATOM 4853 C C . GLU B 1 65 ? -0.659 141.375 79.688 1 89 65 GLU B C 1
ATOM 4855 O O . GLU B 1 65 ? -0.992 140.25 79.75 1 89 65 GLU B O 1
ATOM 4860 N N . ALA B 1 66 ? -1.383 142.25 79.188 1 90.31 66 ALA B N 1
ATOM 4861 C CA . ALA B 1 66 ? -2.748 142 78.812 1 90.31 66 ALA B CA 1
ATOM 4862 C C . ALA B 1 66 ? -2.758 141.125 77.562 1 90.31 66 ALA B C 1
ATOM 4864 O O . ALA B 1 66 ? -3.574 140.125 77.438 1 90.31 66 ALA B O 1
ATOM 4865 N N . ALA B 1 67 ? -1.888 141.375 76.75 1 92.25 67 ALA B N 1
ATOM 4866 C CA . ALA B 1 67 ? -1.762 140.625 75.562 1 92.25 67 ALA B CA 1
ATOM 4867 C C . ALA B 1 67 ? -1.351 139.125 75.875 1 92.25 67 ALA B C 1
ATOM 4869 O O . ALA B 1 67 ? -1.919 138.25 75.375 1 92.25 67 ALA B O 1
ATOM 4870 N N . LYS B 1 68 ? -0.438 139 76.75 1 93.12 68 LYS B N 1
ATOM 4871 C CA . LYS B 1 68 ? 0.051 137.75 77.125 1 93.12 68 LYS B CA 1
ATOM 4872 C C . LYS B 1 68 ? -1.044 137 77.812 1 93.12 68 LYS B C 1
ATOM 4874 O O . LYS B 1 68 ? -1.222 135.75 77.562 1 93.12 68 LYS B O 1
ATOM 4879 N N . ASN B 1 69 ? -1.732 137.625 78.688 1 90.62 69 ASN B N 1
ATOM 4880 C CA . ASN B 1 69 ? -2.803 136.875 79.438 1 90.62 69 ASN B CA 1
ATOM 4881 C C . ASN B 1 69 ? -3.902 136.375 78.5 1 90.62 69 ASN B C 1
ATOM 4883 O O . ASN B 1 69 ? -4.418 135.375 78.625 1 90.62 69 ASN B O 1
ATOM 4887 N N . GLN B 1 70 ? -4.152 137.25 77.562 1 89.56 70 GLN B N 1
ATOM 4888 C CA . GLN B 1 70 ? -5.191 136.875 76.562 1 89.56 70 GLN B CA 1
ATOM 4889 C C . GLN B 1 70 ? -4.73 135.625 75.688 1 89.56 70 GLN B C 1
ATOM 4891 O O . GLN B 1 70 ? -5.523 134.75 75.375 1 89.56 70 GLN B O 1
ATOM 4896 N N . PHE B 1 71 ? -3.598 135.625 75.25 1 89.69 71 PHE B N 1
ATOM 4897 C CA . PHE B 1 71 ? -3.061 134.625 74.438 1 89.69 71 PHE B CA 1
ATOM 4898 C C . PHE B 1 71 ? -3.066 133.25 75.188 1 89.69 71 PHE B C 1
ATOM 4900 O O . PHE B 1 71 ? -3.42 132.25 74.625 1 89.69 71 PHE B O 1
ATOM 4907 N N . VAL B 1 72 ? -2.607 133.375 76.438 1 90.94 72 VAL B N 1
ATOM 4908 C CA . VAL B 1 72 ? -2.617 132.125 77.25 1 90.94 72 VAL B CA 1
ATOM 4909 C C . VAL B 1 72 ? -4.043 131.625 77.375 1 90.94 72 VAL B C 1
ATOM 4911 O O . VAL B 1 72 ? -4.273 130.375 77.312 1 90.94 72 VAL B O 1
ATOM 4914 N N . LYS B 1 73 ? -4.941 132.5 77.562 1 89.44 73 LYS B N 1
ATOM 4915 C CA . LYS B 1 73 ? -6.344 132.125 77.625 1 89.44 73 LYS B CA 1
ATOM 4916 C C . LYS B 1 73 ? -6.789 131.375 76.375 1 89.44 73 LYS B C 1
ATOM 4918 O O . LYS B 1 73 ? -7.477 130.375 76.375 1 89.44 73 LYS B O 1
ATOM 4923 N N . TYR B 1 74 ? -6.395 132 75.25 1 85.81 74 TYR B N 1
ATOM 4924 C CA . TYR B 1 74 ? -6.68 131.375 73.938 1 85.81 74 TYR B CA 1
ATOM 4925 C C . TYR B 1 74 ? -6.086 130 73.875 1 85.81 74 TYR B C 1
ATOM 4927 O O . TYR B 1 74 ? -6.777 129 73.438 1 85.81 74 TYR B O 1
ATOM 4935 N N . LEU B 1 75 ? -4.844 130 74.125 1 89.44 75 LEU B N 1
ATOM 4936 C CA . LEU B 1 75 ? -4.133 128.75 74 1 89.44 75 LEU B CA 1
ATOM 4937 C C . LEU B 1 75 ? -4.723 127.625 74.938 1 89.44 75 LEU B C 1
ATOM 4939 O O . LEU B 1 75 ? -4.754 126.438 74.562 1 89.44 75 LEU B O 1
ATOM 4943 N N . SER B 1 76 ? -5.152 128 76.062 1 86.94 76 SER B N 1
ATOM 4944 C CA . SER B 1 76 ? -5.719 127.125 77.062 1 86.94 76 SER B CA 1
ATOM 4945 C C . SER B 1 76 ? -7.02 126.5 76.562 1 86.94 76 SER B C 1
ATOM 4947 O O . SER B 1 76 ? -7.363 125.375 76.938 1 86.94 76 SER B O 1
ATOM 4949 N N . ASN B 1 77 ? -7.664 127.125 75.688 1 83.19 77 ASN B N 1
ATOM 4950 C CA . ASN B 1 77 ? -8.953 126.625 75.188 1 83.19 77 ASN B CA 1
ATOM 4951 C C . ASN B 1 77 ? -8.812 125.875 73.875 1 83.19 77 ASN B C 1
ATOM 4953 O O . ASN B 1 77 ? -9.797 125.375 73.312 1 83.19 77 ASN B O 1
ATOM 4957 N N . ARG B 1 78 ? -7.582 125.875 73.438 1 80.75 78 ARG B N 1
ATOM 4958 C CA . ARG B 1 78 ? -7.352 125.188 72.125 1 80.75 78 ARG B CA 1
ATOM 4959 C C . ARG B 1 78 ? -7.094 123.688 72.312 1 80.75 78 ARG B C 1
ATOM 4961 O O . ARG B 1 78 ? -6.258 123.312 73.125 1 80.75 78 ARG B O 1
ATOM 4968 N N . VAL B 1 79 ? -7.895 122.875 71.625 1 82.94 79 VAL B N 1
ATOM 4969 C CA . VAL B 1 79 ? -7.723 121.438 71.625 1 82.94 79 VAL B CA 1
ATOM 4970 C C . VAL B 1 79 ? -7.242 120.938 70.312 1 82.94 79 VAL B C 1
ATOM 4972 O O . VAL B 1 79 ? -7.758 121.312 69.25 1 82.94 79 VAL B O 1
ATOM 4975 N N . ILE B 1 80 ? -6.168 120.312 70.25 1 81.19 80 ILE B N 1
ATOM 4976 C CA . ILE B 1 80 ? -5.621 119.625 69.062 1 81.19 80 ILE B CA 1
ATOM 4977 C C . ILE B 1 80 ? -5.957 118.125 69.062 1 81.19 80 ILE B C 1
ATOM 4979 O O . ILE B 1 80 ? -5.57 117.438 70 1 81.19 80 ILE B O 1
ATOM 4983 N N . GLY B 1 81 ? -6.59 117.75 68.062 1 77.88 81 GLY B N 1
ATOM 4984 C CA . GLY B 1 81 ? -7.066 116.375 68.062 1 77.88 81 GLY B CA 1
ATOM 4985 C C . GLY B 1 81 ? -8.141 116.125 69.125 1 77.88 81 GLY B C 1
ATOM 4986 O O . GLY B 1 81 ? -9.141 116.812 69.125 1 77.88 81 GLY B O 1
ATOM 4987 N N . LYS B 1 82 ? -8.023 115 69.812 1 81.44 82 LYS B N 1
ATOM 4988 C CA . LYS B 1 82 ? -8.984 114.75 70.875 1 81.44 82 LYS B CA 1
ATOM 4989 C C . LYS B 1 82 ? -8.469 115.188 72.25 1 81.44 82 LYS B C 1
ATOM 4991 O O . LYS B 1 82 ? -9.219 115.75 73.062 1 81.44 82 LYS B O 1
ATOM 4996 N N . THR B 1 83 ? -7.195 115 72.312 1 82.81 83 THR B N 1
ATOM 4997 C CA . THR B 1 83 ? -6.676 115.25 73.625 1 82.81 83 THR B CA 1
ATOM 4998 C C . THR B 1 83 ? -5.449 116.188 73.562 1 82.81 83 THR B C 1
ATOM 5000 O O . THR B 1 83 ? -4.793 116.438 74.562 1 82.81 83 THR B O 1
ATOM 5003 N N . GLY B 1 84 ? -5.148 116.688 72.375 1 87.56 84 GLY B N 1
ATOM 5004 C CA . GLY B 1 84 ? -3.973 117.562 72.25 1 87.56 84 GLY B CA 1
ATOM 5005 C C . GLY B 1 84 ? -4.18 118.938 72.75 1 87.56 84 GLY B C 1
ATOM 5006 O O . GLY B 1 84 ? -5.312 119.375 73.062 1 87.56 84 GLY B O 1
ATOM 5007 N N . TYR B 1 85 ? -3.082 119.688 73.188 1 89.94 85 TYR B N 1
ATOM 5008 C CA . TYR B 1 85 ? -3.145 121.062 73.75 1 89.94 85 TYR B CA 1
ATOM 5009 C C . TYR B 1 85 ? -1.936 121.875 73.312 1 89.94 85 TYR B C 1
ATOM 5011 O O . TYR B 1 85 ? -0.977 121.312 72.75 1 89.94 85 TYR B O 1
ATOM 5019 N N . GLY B 1 86 ? -2.074 123.062 73.625 1 90.12 86 GLY B N 1
ATOM 5020 C CA . GLY B 1 86 ? -0.958 124 73.438 1 90.12 86 GLY B CA 1
ATOM 5021 C C . GLY B 1 86 ? -0.182 124.312 74.688 1 90.12 86 GLY B C 1
ATOM 5022 O O . GLY B 1 86 ? -0.735 124.25 75.812 1 90.12 86 GLY B O 1
ATOM 5023 N N . PHE B 1 87 ? 1.016 124.5 74.562 1 93.56 87 PHE B N 1
ATOM 5024 C CA . PHE B 1 87 ? 1.825 124.938 75.688 1 93.56 87 PHE B CA 1
ATOM 5025 C C . PHE B 1 87 ? 2.854 126 75.25 1 93.56 87 PHE B C 1
ATOM 5027 O O . PHE B 1 87 ? 3.088 126.188 74.062 1 93.56 87 PHE B O 1
ATOM 5034 N N . ILE B 1 88 ? 3.385 126.625 76.375 1 93.5 88 ILE B N 1
ATOM 5035 C CA . ILE B 1 88 ? 4.359 127.688 76.125 1 93.5 88 ILE B CA 1
ATOM 5036 C C . ILE B 1 88 ? 5.594 127.438 77 1 93.5 88 ILE B C 1
ATOM 5038 O O . ILE B 1 88 ? 5.48 127.188 78.188 1 93.5 88 ILE B O 1
ATOM 5042 N N . ILE B 1 89 ? 6.699 127.562 76.375 1 94.88 89 ILE B N 1
ATOM 5043 C CA . ILE B 1 89 ? 7.98 127.5 77.062 1 94.88 89 ILE B CA 1
ATOM 5044 C C . ILE B 1 89 ? 8.789 128.75 76.812 1 94.88 89 ILE B C 1
ATOM 5046 O O . ILE B 1 89 ? 8.844 129.25 75.688 1 94.88 89 ILE B O 1
ATOM 5050 N N . SER B 1 90 ? 9.406 129.25 77.938 1 93.38 90 SER B N 1
ATOM 5051 C CA . SER B 1 90 ? 10.188 130.5 77.812 1 93.38 90 SER B CA 1
ATOM 5052 C C . SER B 1 90 ? 11.539 130.25 77.125 1 93.38 90 SER B C 1
ATOM 5054 O O . SER B 1 90 ? 11.992 129.125 77.125 1 93.38 90 SER B O 1
ATOM 5056 N N . GLY B 1 91 ? 12.094 131.25 76.562 1 90.62 91 GLY B N 1
ATOM 5057 C CA . GLY B 1 91 ? 13.406 131.125 76 1 90.62 91 GLY B CA 1
ATOM 5058 C C . GLY B 1 91 ? 14.461 130.625 76.938 1 90.62 91 GLY B C 1
ATOM 5059 O O . GLY B 1 91 ? 15.516 130.125 76.5 1 90.62 91 GLY B O 1
ATOM 5060 N N . GLU B 1 92 ? 14.148 130.75 78.25 1 87.44 92 GLU B N 1
ATOM 5061 C CA . GLU B 1 92 ? 15.07 130.25 79.312 1 87.44 92 GLU B CA 1
ATOM 5062 C C . GLU B 1 92 ? 14.742 128.875 79.688 1 87.44 92 GLU B C 1
ATOM 5064 O O . GLU B 1 92 ? 15.445 128.25 80.5 1 87.44 92 GLU B O 1
ATOM 5069 N N . GLY B 1 93 ? 13.734 128.125 79.125 1 91.44 93 GLY B N 1
ATOM 5070 C CA . GLY B 1 93 ? 13.422 126.75 79.312 1 91.44 93 GLY B CA 1
ATOM 5071 C C . GLY B 1 93 ? 12.445 126.562 80.438 1 91.44 93 GLY B C 1
ATOM 5072 O O . GLY B 1 93 ? 12.531 125.562 81.188 1 91.44 93 GLY B O 1
ATOM 5073 N N . LYS B 1 94 ? 11.586 127.5 80.812 1 91.88 94 LYS B N 1
ATOM 5074 C CA . LYS B 1 94 ? 10.562 127.375 81.875 1 91.88 94 LYS B CA 1
ATOM 5075 C C . LYS B 1 94 ? 9.164 127.312 81.25 1 91.88 94 LYS B C 1
ATOM 5077 O O . LYS B 1 94 ? 8.875 128 80.25 1 91.88 94 LYS B O 1
ATOM 5082 N N . PHE B 1 95 ? 8.328 126.5 81.812 1 94.31 95 PHE B N 1
ATOM 5083 C CA . PHE B 1 95 ? 6.934 126.5 81.375 1 94.31 95 PHE B CA 1
ATOM 5084 C C . PHE B 1 95 ? 6.23 127.75 81.75 1 94.31 95 PHE B C 1
ATOM 5086 O O . PHE B 1 95 ? 6.105 128.125 82.875 1 94.31 95 PHE B O 1
ATOM 5093 N N . VAL B 1 96 ? 5.938 128.5 80.812 1 94.25 96 VAL B N 1
ATOM 5094 C CA . VAL B 1 96 ? 5.172 129.625 81 1 94.25 96 VAL B CA 1
ATOM 5095 C C . VAL B 1 96 ? 3.684 129.375 81.125 1 94.25 96 VAL B C 1
ATOM 5097 O O . VAL B 1 96 ? 2.959 129.875 81.938 1 94.25 96 VAL B O 1
ATOM 5100 N N . PHE B 1 97 ? 3.258 128.375 80.312 1 93.38 97 PHE B N 1
ATOM 5101 C CA . PHE B 1 97 ? 1.886 127.938 80.312 1 93.38 97 PHE B CA 1
ATOM 5102 C C . PHE B 1 97 ? 1.836 126.438 79.938 1 93.38 97 PHE B C 1
ATOM 5104 O O . PHE B 1 97 ? 2.555 126 79.062 1 93.38 97 PHE B O 1
ATOM 5111 N N . HIS B 1 98 ? 1.048 125.812 80.562 1 92.38 98 HIS B N 1
ATOM 5112 C CA . HIS B 1 98 ? 0.725 124.375 80.375 1 92.38 98 HIS B CA 1
ATOM 5113 C C . HIS B 1 98 ? -0.633 124 80.938 1 92.38 98 HIS B C 1
ATOM 5115 O O . HIS B 1 98 ? -1.004 124.562 82 1 92.38 98 HIS B O 1
ATOM 5121 N N . PRO B 1 99 ? -1.318 123.188 80.25 1 88.75 99 PRO B N 1
ATOM 5122 C CA . PRO B 1 99 ? -2.617 122.812 80.812 1 88.75 99 PRO B CA 1
ATOM 5123 C C . PRO B 1 99 ? -2.502 122.188 82.25 1 88.75 99 PRO B C 1
ATOM 5125 O O . PRO B 1 99 ? -3.434 122.312 83 1 88.75 99 PRO B O 1
ATOM 5128 N N . LYS B 1 100 ? -1.474 121.562 82.625 1 91.88 100 LYS B N 1
ATOM 5129 C CA . LYS B 1 100 ? -1.164 121.125 84 1 91.88 100 LYS B CA 1
ATOM 5130 C C . LYS B 1 100 ? -0.557 122.25 84.812 1 91.88 100 LYS B C 1
ATOM 5132 O O . LYS B 1 100 ? 0.629 122.562 84.688 1 91.88 100 LYS B O 1
ATOM 5137 N N . LYS B 1 101 ? -1.33 122.75 85.625 1 91.12 101 LYS B N 1
ATOM 5138 C CA . LYS B 1 101 ? -0.98 123.938 86.375 1 91.12 101 LYS B CA 1
ATOM 5139 C C . LYS B 1 101 ? 0.272 123.688 87.188 1 91.12 101 LYS B C 1
ATOM 5141 O O . LYS B 1 101 ? 1.03 124.625 87.5 1 91.12 101 LYS B O 1
ATOM 5146 N N . GLU B 1 102 ? 0.513 122.438 87.5 1 90.94 102 GLU B N 1
ATOM 5147 C CA . GLU B 1 102 ? 1.667 122.125 88.375 1 90.94 102 GLU B CA 1
ATOM 5148 C C . GLU B 1 102 ? 2.975 122.312 87.625 1 90.94 102 GLU B C 1
ATOM 5150 O O . GLU B 1 102 ? 4.031 122.5 88.188 1 90.94 102 GLU B O 1
ATOM 5155 N N . LEU B 1 103 ? 2.881 122.5 86.312 1 91.69 103 LEU B N 1
ATOM 5156 C CA . LEU B 1 103 ? 4.094 122.625 85.5 1 91.69 103 LEU B CA 1
ATOM 5157 C C . LEU B 1 103 ? 4.449 124.062 85.25 1 91.69 103 LEU B C 1
ATOM 5159 O O . LEU B 1 103 ? 5.574 124.375 84.875 1 91.69 103 LEU B O 1
ATOM 5163 N N . ILE B 1 104 ? 3.58 124.812 85.5 1 89.88 104 ILE B N 1
ATOM 5164 C CA . ILE B 1 104 ? 3.791 126.25 85.188 1 89.88 104 ILE B CA 1
ATOM 5165 C C . ILE B 1 104 ? 4.871 126.75 86.125 1 89.88 104 ILE B C 1
ATOM 5167 O O . ILE B 1 104 ? 4.805 126.625 87.375 1 89.88 104 ILE B O 1
ATOM 5171 N N . GLY B 1 105 ? 5.789 127.312 85.625 1 90.31 105 GLY B N 1
ATOM 5172 C CA . GLY B 1 105 ? 6.887 127.875 86.375 1 90.31 105 GLY B CA 1
ATOM 5173 C C . GLY B 1 105 ? 8.047 126.938 86.625 1 90.31 105 GLY B C 1
ATOM 5174 O O . GLY B 1 105 ? 9.125 127.312 87.062 1 90.31 105 GLY B O 1
ATOM 5175 N N . THR B 1 106 ? 7.82 125.688 86.312 1 92.69 106 THR B N 1
ATOM 5176 C CA . THR B 1 106 ? 8.859 124.688 86.5 1 92.69 106 THR B CA 1
ATOM 5177 C C . THR B 1 106 ? 9.781 124.625 85.312 1 92.69 106 THR B C 1
ATOM 5179 O O . THR B 1 106 ? 9.461 125.188 84.25 1 92.69 106 THR B O 1
ATOM 5182 N N . ASP B 1 107 ? 10.914 124 85.438 1 92.94 107 ASP B N 1
ATOM 5183 C CA . ASP B 1 107 ? 11.922 123.875 84.375 1 92.94 107 ASP B CA 1
ATOM 5184 C C . ASP B 1 107 ? 11.516 122.812 83.375 1 92.94 107 ASP B C 1
ATOM 5186 O O . ASP B 1 107 ? 11.438 121.625 83.688 1 92.94 107 ASP B O 1
ATOM 5190 N N . ALA B 1 108 ? 11.242 123.25 82.188 1 93.12 108 ALA B N 1
ATOM 5191 C CA . ALA B 1 108 ? 10.859 122.375 81.125 1 93.12 108 ALA B CA 1
ATOM 5192 C C . ALA B 1 108 ? 12.055 121.562 80.562 1 93.12 108 ALA B C 1
ATOM 5194 O O . ALA B 1 108 ? 11.898 120.562 79.938 1 93.12 108 ALA B O 1
ATOM 5195 N N . LEU B 1 109 ? 13.352 122.125 80.875 1 91.25 109 LEU B N 1
ATOM 5196 C CA . LEU B 1 109 ? 14.578 121.5 80.375 1 91.25 109 LEU B CA 1
ATOM 5197 C C . LEU B 1 109 ? 14.812 120.125 80.938 1 91.25 109 LEU B C 1
ATOM 5199 O O . LEU B 1 109 ? 15.68 119.375 80.5 1 91.25 109 LEU B O 1
ATOM 5203 N N . GLN B 1 110 ? 14 119.75 82 1 90.44 110 GLN B N 1
ATOM 5204 C CA . GLN B 1 110 ? 14.078 118.438 82.562 1 90.44 110 GLN B CA 1
ATOM 5205 C C . GLN B 1 110 ? 13.539 117.375 81.562 1 90.44 110 GLN B C 1
ATOM 5207 O O . GLN B 1 110 ? 13.82 116.188 81.688 1 90.44 110 GLN B O 1
ATOM 5212 N N . TYR B 1 111 ? 12.812 117.875 80.688 1 89.19 111 TYR B N 1
ATOM 5213 C CA . TYR B 1 111 ? 12.281 117 79.688 1 89.19 111 TYR B CA 1
ATOM 5214 C C . TYR B 1 111 ? 13.047 117.125 78.375 1 89.19 111 TYR B C 1
ATOM 5216 O O . TYR B 1 111 ? 13.266 118.25 77.938 1 89.19 111 TYR B O 1
ATOM 5224 N N . PRO B 1 112 ? 13.422 116.125 77.812 1 90.38 112 PRO B N 1
ATOM 5225 C CA . PRO B 1 112 ? 14.281 116.188 76.625 1 90.38 112 PRO B CA 1
ATOM 5226 C C . PRO B 1 112 ? 13.664 117 75.5 1 90.38 112 PRO B C 1
ATOM 5228 O O . PRO B 1 112 ? 14.383 117.688 74.75 1 90.38 112 PRO B O 1
ATOM 5231 N N . PHE B 1 113 ? 12.375 117 75.25 1 91.81 113 PHE B N 1
ATOM 5232 C CA . PHE B 1 113 ? 11.766 117.75 74.125 1 91.81 113 PHE B CA 1
ATOM 5233 C C . PHE B 1 113 ? 11.984 119.25 74.25 1 91.81 113 PHE B C 1
ATOM 5235 O O . PHE B 1 113 ? 12.148 119.938 73.25 1 91.81 113 PHE B O 1
ATOM 5242 N N . ALA B 1 114 ? 12 119.75 75.438 1 91.56 114 ALA B N 1
ATOM 5243 C CA . ALA B 1 114 ? 12.188 121.188 75.688 1 91.56 114 ALA B CA 1
ATOM 5244 C C . ALA B 1 114 ? 13.609 121.625 75.312 1 91.56 114 ALA B C 1
ATOM 5246 O O . ALA B 1 114 ? 13.812 122.688 74.75 1 91.56 114 ALA B O 1
ATOM 5247 N N . GLN B 1 115 ? 14.562 120.75 75.625 1 91.38 115 GLN B N 1
ATOM 5248 C CA . GLN B 1 115 ? 15.938 121.062 75.25 1 91.38 115 GLN B CA 1
ATOM 5249 C C . GLN B 1 115 ? 16.062 121.125 73.688 1 91.38 115 GLN B C 1
ATOM 5251 O O . GLN B 1 115 ? 16.766 122 73.188 1 91.38 115 GLN B O 1
ATOM 5256 N N . ILE B 1 116 ? 15.398 120.25 73.062 1 89.56 116 ILE B N 1
ATOM 5257 C CA . ILE B 1 116 ? 15.438 120.25 71.625 1 89.56 116 ILE B CA 1
ATOM 5258 C C . ILE B 1 116 ? 14.828 121.5 71.062 1 89.56 116 ILE B C 1
ATOM 5260 O O . ILE B 1 116 ? 15.344 122.125 70.125 1 89.56 116 ILE B O 1
ATOM 5264 N N . MET B 1 117 ? 13.758 121.938 71.562 1 90.31 117 MET B N 1
ATOM 5265 C CA . MET B 1 117 ? 13.117 123.188 71.125 1 90.31 117 MET B CA 1
ATOM 5266 C C . MET B 1 117 ? 14.055 124.312 71.312 1 90.31 117 MET B C 1
ATOM 5268 O O . MET B 1 117 ? 14.195 125.188 70.438 1 90.31 117 MET B O 1
ATOM 5272 N N . LEU B 1 118 ? 14.719 124.375 72.562 1 90.94 118 LEU B N 1
ATOM 5273 C CA . LEU B 1 118 ? 15.625 125.438 72.875 1 90.94 118 LEU B CA 1
ATOM 5274 C C . LEU B 1 118 ? 16.828 125.438 71.938 1 90.94 118 LEU B C 1
ATOM 5276 O O . LEU B 1 118 ? 17.266 126.5 71.5 1 90.94 118 LEU B O 1
ATOM 5280 N N . ASP B 1 119 ? 17.312 124.312 71.625 1 90.19 119 ASP B N 1
ATOM 5281 C CA . ASP B 1 119 ? 18.453 124.125 70.75 1 90.19 119 ASP B CA 1
ATOM 5282 C C . ASP B 1 119 ? 18.109 124.625 69.312 1 90.19 119 ASP B C 1
ATOM 5284 O O . ASP B 1 119 ? 18.984 125 68.562 1 90.19 119 ASP B O 1
ATOM 5288 N N . ASN B 1 120 ? 16.828 124.625 68.938 1 88.06 120 ASN B N 1
ATOM 5289 C CA . ASN B 1 120 ? 16.406 125 67.625 1 88.06 120 ASN B CA 1
ATOM 5290 C C . ASN B 1 120 ? 15.844 126.438 67.562 1 88.06 120 ASN B C 1
ATOM 5292 O O . ASN B 1 120 ? 15.125 126.75 66.625 1 88.06 120 ASN B O 1
ATOM 5296 N N . LYS B 1 121 ? 16.109 127.188 68.562 1 88.81 121 LYS B N 1
ATOM 5297 C CA . LYS B 1 121 ? 15.539 128.5 68.688 1 88.81 121 LYS B CA 1
ATOM 5298 C C . LYS B 1 121 ? 15.844 129.375 67.438 1 88.81 121 LYS B C 1
ATOM 5300 O O . LYS B 1 121 ? 14.953 130 66.938 1 88.81 121 LYS B O 1
ATOM 5305 N N . ASP B 1 122 ? 16.906 129.25 66.938 1 81.56 122 ASP B N 1
ATOM 5306 C CA . ASP B 1 122 ? 17.312 130.125 65.812 1 81.56 122 ASP B CA 1
ATOM 5307 C C . ASP B 1 122 ? 16.578 129.625 64.562 1 81.56 122 ASP B C 1
ATOM 5309 O O . ASP B 1 122 ? 16.312 130.5 63.688 1 81.56 122 ASP B O 1
ATOM 5313 N N . ASN B 1 123 ? 16.172 128.375 64.5 1 80.81 123 ASN B N 1
ATOM 5314 C CA . ASN B 1 123 ? 15.539 127.875 63.281 1 80.81 123 ASN B CA 1
ATOM 5315 C C . ASN B 1 123 ? 14.047 128.125 63.25 1 80.81 123 ASN B C 1
ATOM 5317 O O . ASN B 1 123 ? 13.406 128 62.219 1 80.81 123 ASN B O 1
ATOM 5321 N N . VAL B 1 124 ? 13.461 128.375 64.312 1 81.06 124 VAL B N 1
ATOM 5322 C CA . VAL B 1 124 ? 12.031 128.75 64.375 1 81.06 124 VAL B CA 1
ATOM 5323 C C . VAL B 1 124 ? 11.812 130.125 64.75 1 81.06 124 VAL B C 1
ATOM 5325 O O . VAL B 1 124 ? 10.711 130.5 65.188 1 81.06 124 VAL B O 1
ATOM 5328 N N . ASN B 1 125 ? 12.898 130.875 64.688 1 70.5 125 ASN B N 1
ATOM 5329 C CA . ASN B 1 125 ? 12.812 132.25 65.125 1 70.5 125 ASN B CA 1
ATOM 5330 C C . ASN B 1 125 ? 12.078 133.125 64.062 1 70.5 125 ASN B C 1
ATOM 5332 O O . ASN B 1 125 ? 12.438 133.125 62.875 1 70.5 125 ASN B O 1
ATOM 5336 N N . ASN B 1 126 ? 10.922 133.625 64.438 1 70.25 126 ASN B N 1
ATOM 5337 C CA . ASN B 1 126 ? 10.109 134.5 63.531 1 70.25 126 ASN B CA 1
ATOM 5338 C C . ASN B 1 126 ? 10.188 136 63.875 1 70.25 126 ASN B C 1
ATOM 5340 O O . ASN B 1 126 ? 10.07 136.375 65.062 1 70.25 126 ASN B O 1
ATOM 5344 N N . ASN B 1 127 ? 10.867 136.875 63.188 1 57.59 127 ASN B N 1
ATOM 5345 C CA . ASN B 1 127 ? 11.047 138.375 63.469 1 57.59 127 ASN B CA 1
ATOM 5346 C C . ASN B 1 127 ? 9.938 139.125 62.844 1 57.59 127 ASN B C 1
ATOM 5348 O O . ASN B 1 127 ? 10.102 140.375 62.656 1 57.59 127 ASN B O 1
ATOM 5352 N N . GLY B 1 128 ? 8.844 138.875 62.656 1 53.09 128 GLY B N 1
ATOM 5353 C CA . GLY B 1 128 ? 7.688 139.75 62.438 1 53.09 128 GLY B CA 1
ATOM 5354 C C . GLY B 1 128 ? 7.086 139.5 61.031 1 53.09 128 GLY B C 1
ATOM 5355 O O . GLY B 1 128 ? 5.922 139.875 60.812 1 53.09 128 GLY B O 1
ATOM 5356 N N . TYR B 1 129 ? 7.863 139.375 59.812 1 52.19 129 TYR B N 1
ATOM 5357 C CA . TYR B 1 129 ? 7.242 139.375 58.5 1 52.19 129 TYR B CA 1
ATOM 5358 C C . TYR B 1 129 ? 7.227 138 57.875 1 52.19 129 TYR B C 1
ATOM 5360 O O . TYR B 1 129 ? 8.203 137.25 57.969 1 52.19 129 TYR B O 1
ATOM 5368 N N . GLY B 1 130 ? 6.016 137.625 57.5 1 57.12 130 GLY B N 1
ATOM 5369 C CA . GLY B 1 130 ? 5.832 136.375 56.688 1 57.12 130 GLY B CA 1
ATOM 5370 C C . GLY B 1 130 ? 5.312 135.25 57.469 1 57.12 130 GLY B C 1
ATOM 5371 O O . GLY B 1 130 ? 4.848 135.375 58.594 1 57.12 130 GLY B O 1
ATOM 5372 N N . ARG B 1 131 ? 5.383 134.125 56.906 1 67.94 131 ARG B N 1
ATOM 5373 C CA . ARG B 1 131 ? 4.902 132.875 57.562 1 67.94 131 ARG B CA 1
ATOM 5374 C C . ARG B 1 131 ? 5.887 132.375 58.625 1 67.94 131 ARG B C 1
ATOM 5376 O O . ARG B 1 131 ? 7.086 132.25 58.344 1 67.94 131 ARG B O 1
ATOM 5383 N N . ALA B 1 132 ? 5.297 132.125 59.906 1 76.69 132 ALA B N 1
ATOM 5384 C CA . ALA B 1 132 ? 6.117 131.75 61.031 1 76.69 132 ALA B CA 1
ATOM 5385 C C . ALA B 1 132 ? 6.734 130.375 60.75 1 76.69 132 ALA B C 1
ATOM 5387 O O . ALA B 1 132 ? 6.09 129.5 60.188 1 76.69 132 ALA B O 1
ATOM 5388 N N . LYS B 1 133 ? 8.07 130.25 60.969 1 85.88 133 LYS B N 1
ATOM 5389 C CA . LYS B 1 133 ? 8.742 128.875 60.875 1 85.88 133 LYS B CA 1
ATOM 5390 C C . LYS B 1 133 ? 8.258 128 61.969 1 85.88 133 LYS B C 1
ATOM 5392 O O . LYS B 1 133 ? 8.125 128.375 63.125 1 85.88 133 LYS B O 1
ATOM 5397 N N . VAL B 1 134 ? 7.73 126.812 61.531 1 87.81 134 VAL B N 1
ATOM 5398 C CA . VAL B 1 134 ? 7.207 125.812 62.438 1 87.81 134 VAL B CA 1
ATOM 5399 C C . VAL B 1 134 ? 8.07 124.562 62.375 1 87.81 134 VAL B C 1
ATOM 5401 O O . VAL B 1 134 ? 8.578 124.188 61.312 1 87.81 134 VAL B O 1
ATOM 5404 N N . ARG B 1 135 ? 8.391 123.938 63.406 1 88.69 135 ARG B N 1
ATOM 5405 C CA . ARG B 1 135 ? 9.094 122.688 63.438 1 88.69 135 ARG B CA 1
ATOM 5406 C C . ARG B 1 135 ? 8.297 121.625 64.25 1 88.69 135 ARG B C 1
ATOM 5408 O O . ARG B 1 135 ? 7.48 122 65.125 1 88.69 135 ARG B O 1
ATOM 5415 N N . MET B 1 136 ? 8.523 120.438 63.906 1 88.06 136 MET B N 1
ATOM 5416 C CA . MET B 1 136 ? 7.82 119.375 64.562 1 88.06 136 MET B CA 1
ATOM 5417 C C . MET B 1 136 ? 8.781 118.562 65.438 1 88.06 136 MET B C 1
ATOM 5419 O O . MET B 1 136 ? 9.922 118.312 65 1 88.06 136 MET B O 1
ATOM 5423 N N . ILE B 1 137 ? 8.406 118.188 66.562 1 86.69 137 ILE B N 1
ATOM 5424 C CA . ILE B 1 137 ? 9.172 117.312 67.375 1 86.69 137 ILE B CA 1
ATOM 5425 C C . ILE B 1 137 ? 8.258 116.188 67.875 1 86.69 137 ILE B C 1
ATOM 5427 O O . ILE B 1 137 ? 7.09 116.375 68.188 1 86.69 137 ILE B O 1
ATOM 5431 N N . SER B 1 138 ? 8.742 115 67.812 1 86.75 138 SER B N 1
ATOM 5432 C CA . SER B 1 138 ? 8.078 113.875 68.438 1 86.75 138 SER B CA 1
ATOM 5433 C C . SER B 1 138 ? 8.695 113.5 69.812 1 86.75 138 SER B C 1
ATOM 5435 O O . SER B 1 138 ? 9.922 113.562 69.938 1 86.75 138 SER B O 1
ATOM 5437 N N . TYR B 1 139 ? 7.887 113.375 70.812 1 84.88 139 TYR B N 1
ATOM 5438 C CA . TYR B 1 139 ? 8.398 113.062 72.125 1 84.88 139 TYR B CA 1
ATOM 5439 C C . TYR B 1 139 ? 7.43 112.188 72.875 1 84.88 139 TYR B C 1
ATOM 5441 O O . TYR B 1 139 ? 6.281 112 72.5 1 84.88 139 TYR B O 1
ATOM 5449 N N . ILE B 1 140 ? 7.941 111.625 74 1 88.69 140 ILE B N 1
ATOM 5450 C CA . ILE B 1 140 ? 7.137 110.812 74.875 1 88.69 140 ILE B CA 1
ATOM 5451 C C . ILE B 1 140 ? 6.727 111.625 76.062 1 88.69 140 ILE B C 1
ATOM 5453 O O . ILE B 1 140 ? 7.566 112.25 76.75 1 88.69 140 ILE B O 1
ATOM 5457 N N . TRP B 1 141 ? 5.516 111.75 76.312 1 87.31 141 TRP B N 1
ATOM 5458 C CA . TRP B 1 141 ? 4.965 112.438 77.438 1 87.31 141 TRP B CA 1
ATOM 5459 C C . TRP B 1 141 ? 3.992 111.562 78.188 1 87.31 141 TRP B C 1
ATOM 5461 O O . TRP B 1 141 ? 2.998 111.125 77.688 1 87.31 141 TRP B O 1
ATOM 5471 N N . GLU B 1 142 ? 4.324 111.25 79.438 1 86.62 142 GLU B N 1
ATOM 5472 C CA . GLU B 1 142 ? 3.504 110.375 80.312 1 86.62 142 GLU B CA 1
ATOM 5473 C C . GLU B 1 142 ? 3.18 109.062 79.625 1 86.62 142 GLU B C 1
ATOM 5475 O O . GLU B 1 142 ? 2.031 108.625 79.688 1 86.62 142 GLU B O 1
ATOM 5480 N N . GLY B 1 143 ? 4.121 108.438 78.875 1 84.75 143 GLY B N 1
ATOM 5481 C CA . GLY B 1 143 ? 4.004 107.125 78.312 1 84.75 143 GLY B CA 1
ATOM 5482 C C . GLY B 1 143 ? 3.361 107.125 76.938 1 84.75 143 GLY B C 1
ATOM 5483 O O . GLY B 1 143 ? 3.223 106.062 76.312 1 84.75 143 GLY B O 1
ATOM 5484 N N . LYS B 1 144 ? 2.967 108.188 76.5 1 89.44 144 LYS B N 1
ATOM 5485 C CA . LYS B 1 144 ? 2.334 108.25 75.188 1 89.44 144 LYS B CA 1
ATOM 5486 C C . LYS B 1 144 ? 3.215 108.938 74.188 1 89.44 144 LYS B C 1
ATOM 5488 O O . LYS B 1 144 ? 3.875 109.938 74.562 1 89.44 144 LYS B O 1
ATOM 5493 N N . GLU B 1 145 ? 3.215 108.5 72.938 1 87.75 145 GLU B N 1
ATOM 5494 C CA . GLU B 1 145 ? 3.941 109.188 71.875 1 87.75 145 GLU B CA 1
ATOM 5495 C C . GLU B 1 145 ? 3.182 110.438 71.375 1 87.75 145 GLU B C 1
ATOM 5497 O O . GLU B 1 145 ? 2.039 110.312 70.938 1 87.75 145 GLU B O 1
ATOM 5502 N N . LYS B 1 146 ? 3.781 111.562 71.562 1 87 146 LYS B N 1
ATOM 5503 C CA . LYS B 1 146 ? 3.168 112.812 71.188 1 87 146 LYS B CA 1
ATOM 5504 C C . LYS B 1 146 ? 4.012 113.562 70.188 1 87 146 LYS B C 1
ATOM 5506 O O . LYS B 1 146 ? 5.184 113.25 69.938 1 87 146 LYS B O 1
ATOM 5511 N N . PHE B 1 147 ? 3.35 114.375 69.375 1 89.56 147 PHE B N 1
ATOM 5512 C CA . PHE B 1 147 ? 4.043 115.312 68.5 1 89.56 147 PHE B CA 1
ATOM 5513 C C . PHE B 1 147 ? 3.717 116.75 68.938 1 89.56 147 PHE B C 1
ATOM 5515 O O . PHE B 1 147 ? 2.674 117 69.5 1 89.56 147 PHE B O 1
ATOM 5522 N N . ALA B 1 148 ? 4.656 117.625 68.812 1 89.5 148 ALA B N 1
ATOM 5523 C CA . ALA B 1 148 ? 4.422 119.062 69.062 1 89.5 148 ALA B CA 1
ATOM 5524 C C . ALA B 1 148 ? 4.953 119.875 67.875 1 89.5 148 ALA B C 1
ATOM 5526 O O . ALA B 1 148 ? 6.078 119.688 67.375 1 89.5 148 ALA B O 1
ATOM 5527 N N . TYR B 1 149 ? 4.156 120.562 67.312 1 90.44 149 TYR B N 1
ATOM 5528 C CA . TYR B 1 149 ? 4.559 121.625 66.375 1 90.44 149 TYR B CA 1
ATOM 5529 C C . TYR B 1 149 ? 4.75 122.938 67.062 1 90.44 149 TYR B C 1
ATOM 5531 O O . TYR B 1 149 ? 3.877 123.375 67.812 1 90.44 149 TYR B O 1
ATOM 5539 N N . TYR B 1 150 ? 5.824 123.5 66.875 1 91.19 150 TYR B N 1
ATOM 5540 C CA . TYR B 1 150 ? 6.086 124.688 67.688 1 91.19 150 TYR B CA 1
ATOM 5541 C C . TYR B 1 150 ? 6.742 125.75 66.812 1 91.19 150 TYR B C 1
ATOM 5543 O O . TYR B 1 150 ? 7.324 125.5 65.75 1 91.19 150 TYR B O 1
ATOM 5551 N N . THR B 1 151 ? 6.562 126.875 67.25 1 90.56 151 THR B N 1
ATOM 5552 C CA . THR B 1 151 ? 7.184 128 66.688 1 90.56 151 THR B CA 1
ATOM 5553 C C . THR B 1 151 ? 7.73 129 67.812 1 90.56 151 THR B C 1
ATOM 5555 O O . THR B 1 151 ? 7.484 128.625 69 1 90.56 151 THR B O 1
ATOM 5558 N N . TYR B 1 152 ? 8.547 130 67.438 1 92.31 152 TYR B N 1
ATOM 5559 C CA . TYR B 1 152 ? 9.211 130.875 68.438 1 92.31 152 TYR B CA 1
ATOM 5560 C C . TYR B 1 152 ? 8.906 132.25 68.188 1 92.31 152 TYR B C 1
ATOM 5562 O O . TYR B 1 152 ? 9.039 132.75 67.062 1 92.31 152 TYR B O 1
ATOM 5570 N N . HIS B 1 153 ? 8.477 132.875 69.188 1 90.75 153 HIS B N 1
ATOM 5571 C CA . HIS B 1 153 ? 8.227 134.25 69.125 1 90.75 153 HIS B CA 1
ATOM 5572 C C . HIS B 1 153 ? 9.344 135.125 69.812 1 90.75 153 HIS B C 1
ATOM 5574 O O . HIS B 1 153 ? 9.422 135.125 71.062 1 90.75 153 HIS B O 1
ATOM 5580 N N . GLN B 1 154 ? 10.102 135.875 69.25 1 88.94 154 GLN B N 1
ATOM 5581 C CA . GLN B 1 154 ? 11.328 136.5 69.688 1 88.94 154 GLN B CA 1
ATOM 5582 C C . GLN B 1 154 ? 11.039 137.625 70.688 1 88.94 154 GLN B C 1
ATOM 5584 O O . GLN B 1 154 ? 11.695 137.625 71.75 1 88.94 154 GLN B O 1
ATOM 5589 N N . ASP B 1 155 ? 10.164 138.375 70.5 1 87.75 155 ASP B N 1
ATOM 5590 C CA . ASP B 1 155 ? 9.883 139.625 71.375 1 87.75 155 ASP B CA 1
ATOM 5591 C C . ASP B 1 155 ? 9.461 139.125 72.75 1 87.75 155 ASP B C 1
ATOM 5593 O O . ASP B 1 155 ? 9.875 139.75 73.75 1 87.75 155 ASP B O 1
ATOM 5597 N N . TRP B 1 156 ? 8.719 138.125 72.875 1 90.94 156 TRP B N 1
ATOM 5598 C CA . TRP B 1 156 ? 8.273 137.625 74.125 1 90.94 156 TRP B CA 1
ATOM 5599 C C . TRP B 1 156 ? 9.211 136.5 74.625 1 90.94 156 TRP B C 1
ATOM 5601 O O . TRP B 1 156 ? 9.094 136.125 75.75 1 90.94 156 TRP B O 1
ATOM 5611 N N . ASP B 1 157 ? 10.109 136.125 73.812 1 91.81 157 ASP B N 1
ATOM 5612 C CA . ASP B 1 157 ? 11.062 135.125 74.125 1 91.81 157 ASP B CA 1
ATOM 5613 C C . ASP B 1 157 ? 10.359 133.875 74.625 1 91.81 157 ASP B C 1
ATOM 5615 O O . ASP B 1 157 ? 10.688 133.25 75.688 1 91.81 157 ASP B O 1
ATOM 5619 N N . ILE B 1 158 ? 9.367 133.375 73.875 1 93.31 158 ILE B N 1
ATOM 5620 C CA . ILE B 1 158 ? 8.602 132.125 74.25 1 93.31 158 ILE B CA 1
ATOM 5621 C C . ILE B 1 158 ? 8.477 131.25 73 1 93.31 158 ILE B C 1
ATOM 5623 O O . ILE B 1 158 ? 8.398 131.75 71.875 1 93.31 158 ILE B O 1
ATOM 5627 N N . PHE B 1 159 ? 8.453 130 73.312 1 92.31 159 PHE B N 1
ATOM 5628 C CA . PHE B 1 159 ? 8.039 129 72.375 1 92.31 159 PHE B CA 1
ATOM 5629 C C . PHE B 1 159 ? 6.57 128.625 72.562 1 92.31 159 PHE B C 1
ATOM 5631 O O . PHE B 1 159 ? 6.121 128.375 73.688 1 92.31 159 PHE B O 1
ATOM 5638 N N . VAL B 1 160 ? 5.797 128.625 71.562 1 93.44 160 VAL B N 1
ATOM 5639 C CA . VAL B 1 160 ? 4.402 128.125 71.562 1 93.44 160 VAL B CA 1
ATOM 5640 C C . VAL B 1 160 ? 4.258 126.875 70.75 1 93.44 160 VAL B C 1
ATOM 5642 O O . VAL B 1 160 ? 4.688 126.75 69.625 1 93.44 160 VAL B O 1
ATOM 5645 N N . ALA B 1 161 ? 3.707 125.938 71.375 1 92.38 161 ALA B N 1
ATOM 5646 C CA . ALA B 1 161 ? 3.625 124.625 70.75 1 92.38 161 ALA B CA 1
ATOM 5647 C C . ALA B 1 161 ? 2.203 124.062 70.812 1 92.38 161 ALA B C 1
ATOM 5649 O O . ALA B 1 161 ? 1.472 124.375 71.75 1 92.38 161 ALA B O 1
ATOM 5650 N N . LEU B 1 162 ? 1.825 123.438 69.75 1 91.38 162 LEU B N 1
ATOM 5651 C CA . LEU B 1 162 ? 0.619 122.562 69.688 1 91.38 162 LEU B CA 1
ATOM 5652 C C . LEU B 1 162 ? 0.97 121.125 69.688 1 91.38 162 LEU B C 1
ATOM 5654 O O . LEU B 1 162 ? 1.631 120.625 68.75 1 91.38 162 LEU B O 1
ATOM 5658 N N . SER B 1 163 ? 0.616 120.5 70.688 1 91.31 163 SER B N 1
ATOM 5659 C CA . SER B 1 163 ? 0.994 119.062 70.875 1 91.31 163 SER B CA 1
ATOM 5660 C C . SER B 1 163 ? -0.217 118.188 70.75 1 91.31 163 SER B C 1
ATOM 5662 O O . SER B 1 163 ? -1.32 118.5 71.188 1 91.31 163 SER B O 1
ATOM 5664 N N . GLY B 1 164 ? -0.085 117.062 70.062 1 85.62 164 GLY B N 1
ATOM 5665 C CA . GLY B 1 164 ? -1.104 116 70 1 85.62 164 GLY B CA 1
ATOM 5666 C C . GLY B 1 164 ? -0.563 114.625 70.188 1 85.62 164 GLY B C 1
ATOM 5667 O O . GLY B 1 164 ? 0.653 114.375 70.188 1 85.62 164 GLY B O 1
ATOM 5668 N N . VAL B 1 165 ? -1.479 113.688 70.5 1 86.19 165 VAL B N 1
ATOM 5669 C CA . VAL B 1 165 ? -1.128 112.25 70.625 1 86.19 165 VAL B CA 1
ATOM 5670 C C . VAL B 1 165 ? -1.136 111.562 69.312 1 86.19 165 VAL B C 1
ATOM 5672 O O . VAL B 1 165 ? -2.127 111.625 68.562 1 86.19 165 VAL B O 1
ATOM 5675 N N . TYR B 1 166 ? 0.029 111.062 69.125 1 79.56 166 TYR B N 1
ATOM 5676 C CA . TYR B 1 166 ? 0.247 110.438 67.812 1 79.56 166 TYR B CA 1
ATOM 5677 C C . TYR B 1 166 ? -0.817 109.375 67.5 1 79.56 166 TYR B C 1
ATOM 5679 O O . TYR B 1 166 ? -1.34 109.312 66.375 1 79.56 166 TYR B O 1
ATOM 5687 N N . ASP B 1 167 ? -1.226 108.562 68.438 1 79.94 167 ASP B N 1
ATOM 5688 C CA . ASP B 1 167 ? -2.16 107.5 68.312 1 79.94 167 ASP B CA 1
ATOM 5689 C C . ASP B 1 167 ? -3.525 107.938 67.812 1 79.94 167 ASP B C 1
ATOM 5691 O O . ASP B 1 167 ? -4.242 107.25 67.125 1 79.94 167 ASP B O 1
ATOM 5695 N N . GLU B 1 168 ? -3.855 109.188 68.188 1 73.5 168 GLU B N 1
ATOM 5696 C CA . GLU B 1 168 ? -5.148 109.75 67.812 1 73.5 168 GLU B CA 1
ATOM 5697 C C . GLU B 1 168 ? -5.219 110 66.312 1 73.5 168 GLU B C 1
ATOM 5699 O O . GLU B 1 168 ? -6.305 110 65.75 1 73.5 168 GLU B O 1
ATOM 5704 N N . PHE B 1 169 ? -4.09 110.062 65.688 1 69.12 169 PHE B N 1
ATOM 5705 C CA . PHE B 1 169 ? -4.074 110.375 64.312 1 69.12 169 PHE B CA 1
ATOM 5706 C C . PHE B 1 169 ? -3.797 109.188 63.438 1 69.12 169 PHE B C 1
ATOM 5708 O O . PHE B 1 169 ? -4.027 109.188 62.219 1 69.12 169 PHE B O 1
ATOM 5715 N N . ILE B 1 170 ? -3.299 108.125 64.062 1 73.38 170 ILE B N 1
ATOM 5716 C CA . ILE B 1 170 ? -2.98 106.938 63.312 1 73.38 170 ILE B CA 1
ATOM 5717 C C . ILE B 1 170 ? -4.125 105.938 63.438 1 73.38 170 ILE B C 1
ATOM 5719 O O . ILE B 1 170 ? -4.043 104.875 62.875 1 73.38 170 ILE B O 1
ATOM 5723 N N . ALA B 1 171 ? -5.129 106.312 64.188 1 70.94 171 ALA B N 1
ATOM 5724 C CA . ALA B 1 171 ? -6.27 105.375 64.312 1 70.94 171 ALA B CA 1
ATOM 5725 C C . ALA B 1 171 ? -6.859 105 62.969 1 70.94 171 ALA B C 1
ATOM 5727 O O . ALA B 1 171 ? -7.242 103.875 62.75 1 70.94 171 ALA B O 1
ATOM 5728 N N . ALA B 1 172 ? -6.773 105.938 62.125 1 67.19 172 ALA B N 1
ATOM 5729 C CA . ALA B 1 172 ? -7.293 105.75 60.781 1 67.19 172 ALA B CA 1
ATOM 5730 C C . ALA B 1 172 ? -6.43 104.75 60 1 67.19 172 ALA B C 1
ATOM 5732 O O . ALA B 1 172 ? -6.945 103.875 59.25 1 67.19 172 ALA B O 1
ATOM 5733 N N . GLN B 1 173 ? -5.129 104.875 60.312 1 73 173 GLN B N 1
ATOM 5734 C CA . GLN B 1 173 ? -4.191 103.938 59.656 1 73 173 GLN B CA 1
ATOM 5735 C C . GLN B 1 173 ? -4.398 102.5 60.094 1 73 173 GLN B C 1
ATOM 5737 O O . GLN B 1 173 ? -4.34 101.562 59.312 1 73 173 GLN B O 1
ATOM 5742 N N . LYS B 1 174 ? -4.641 102.25 61.344 1 76.44 174 LYS B N 1
ATOM 5743 C CA . LYS B 1 174 ? -4.859 100.938 61.875 1 76.44 174 LYS B CA 1
ATOM 5744 C C . LYS B 1 174 ? -6.137 100.312 61.344 1 76.44 174 LYS B C 1
ATOM 5746 O O . LYS B 1 174 ? -6.172 99.125 61.031 1 76.44 174 LYS B O 1
ATOM 5751 N N . THR B 1 175 ? -7.145 101.188 61.031 1 72.31 175 THR B N 1
ATOM 5752 C CA . THR B 1 175 ? -8.398 100.688 60.469 1 72.31 175 THR B CA 1
ATOM 5753 C C . THR B 1 175 ? -8.219 100.25 59.031 1 72.31 175 THR B C 1
ATOM 5755 O O . THR B 1 175 ? -8.758 99.25 58.562 1 72.31 175 THR B O 1
ATOM 5758 N N . ALA B 1 176 ? -7.309 101.062 58.406 1 71.25 176 ALA B N 1
ATOM 5759 C CA . ALA B 1 176 ? -7.031 100.75 57 1 71.25 176 ALA B CA 1
ATOM 5760 C C . ALA B 1 176 ? -6.32 99.375 56.875 1 71.25 176 ALA B C 1
ATOM 5762 O O . ALA B 1 176 ? -6.648 98.625 56.031 1 71.25 176 ALA B O 1
ATOM 5763 N N . LEU B 1 177 ? -5.359 99.25 57.719 1 77.38 177 LEU B N 1
ATOM 5764 C CA . LEU B 1 177 ? -4.602 98 57.719 1 77.38 177 LEU B CA 1
ATOM 5765 C C . LEU B 1 177 ? -5.508 96.812 58.031 1 77.38 177 LEU B C 1
ATOM 5767 O O . LEU B 1 177 ? -5.418 95.75 57.344 1 77.38 177 LEU B O 1
ATOM 5771 N N . ARG B 1 178 ? -6.398 97 59.031 1 78.31 178 ARG B N 1
ATOM 5772 C CA . ARG B 1 178 ? -7.289 95.875 59.406 1 78.31 178 ARG B CA 1
ATOM 5773 C C . ARG B 1 178 ? -8.25 95.562 58.281 1 78.31 178 ARG B C 1
ATOM 5775 O O . ARG B 1 178 ? -8.523 94.375 58 1 78.31 178 ARG B O 1
ATOM 5782 N N . THR B 1 179 ? -8.664 96.625 57.469 1 75.5 179 THR B N 1
ATOM 5783 C CA . THR B 1 179 ? -9.578 96.375 56.375 1 75.5 179 THR B CA 1
ATOM 5784 C C . THR B 1 179 ? -8.859 95.625 55.219 1 75.5 179 THR B C 1
ATOM 5786 O O . THR B 1 179 ? -9.406 94.75 54.625 1 75.5 179 THR B O 1
ATOM 5789 N N . LEU B 1 180 ? -7.613 96.062 55.031 1 76.31 180 LEU B N 1
ATOM 5790 C CA . LEU B 1 180 ? -6.844 95.438 53.969 1 76.31 180 LEU B CA 1
ATOM 5791 C C . LEU B 1 180 ? -6.574 93.938 54.281 1 76.31 180 LEU B C 1
ATOM 5793 O O . LEU B 1 180 ? -6.699 93.062 53.438 1 76.31 180 LEU B O 1
ATOM 5797 N N . ILE B 1 181 ? -6.211 93.688 55.531 1 79.94 181 ILE B N 1
ATOM 5798 C CA . ILE B 1 181 ? -5.887 92.312 55.938 1 79.94 181 ILE B CA 1
ATOM 5799 C C . ILE B 1 181 ? -7.141 91.438 55.875 1 79.94 181 ILE B C 1
ATOM 5801 O O . ILE B 1 181 ? -7.102 90.312 55.406 1 79.94 181 ILE B O 1
ATOM 5805 N N . LEU B 1 182 ? -8.273 92.062 56.344 1 81.25 182 LEU B N 1
ATOM 5806 C CA . LEU B 1 182 ? -9.516 91.312 56.375 1 81.25 182 LEU B CA 1
ATOM 5807 C C . LEU B 1 182 ? -9.969 90.938 54.969 1 81.25 182 LEU B C 1
ATOM 5809 O O . LEU B 1 182 ? -10.242 89.812 54.656 1 81.25 182 LEU B O 1
ATOM 5813 N N . PHE B 1 183 ? -9.906 92 54.031 1 78.75 183 PHE B N 1
ATOM 5814 C CA . PHE B 1 183 ? -10.359 91.688 52.656 1 78.75 183 PHE B CA 1
ATOM 5815 C C . PHE B 1 183 ? -9.344 90.875 51.906 1 78.75 183 PHE B C 1
ATOM 5817 O O . PHE B 1 183 ? -9.719 90 51.094 1 78.75 183 PHE B O 1
ATOM 5824 N N . GLY B 1 184 ? -8.133 91.125 52.281 1 76.81 184 GLY B N 1
ATOM 5825 C CA . GLY B 1 184 ? -7.105 90.312 51.656 1 76.81 184 GLY B CA 1
ATOM 5826 C C . GLY B 1 184 ? -7.211 88.812 52.031 1 76.81 184 GLY B C 1
ATOM 5827 O O . GLY B 1 184 ? -7.105 87.938 51.156 1 76.81 184 GLY B O 1
ATOM 5828 N N . THR B 1 185 ? -7.445 88.562 53.281 1 83.19 185 THR B N 1
ATOM 5829 C CA . THR B 1 185 ? -7.539 87.125 53.75 1 83.19 185 THR B CA 1
ATOM 5830 C C . THR B 1 185 ? -8.773 86.5 53.188 1 83.19 185 THR B C 1
ATOM 5832 O O . THR B 1 185 ? -8.711 85.312 52.781 1 83.19 185 THR B O 1
ATOM 5835 N N . ILE B 1 186 ? -9.898 87.25 53 1 83.44 186 ILE B N 1
ATOM 5836 C CA . ILE B 1 186 ? -11.133 86.625 52.469 1 83.44 186 ILE B CA 1
ATOM 5837 C C . ILE B 1 186 ? -10.938 86.312 51 1 83.44 186 ILE B C 1
ATOM 5839 O O . ILE B 1 186 ? -11.305 85.188 50.562 1 83.44 186 ILE B O 1
ATOM 5843 N N . VAL B 1 187 ? -10.25 87.125 50.25 1 81.19 187 VAL B N 1
ATOM 5844 C CA . VAL B 1 187 ? -10.047 86.938 48.812 1 81.19 187 VAL B CA 1
ATOM 5845 C C . VAL B 1 187 ? -9.086 85.75 48.625 1 81.19 187 VAL B C 1
ATOM 5847 O O . VAL B 1 187 ? -9.281 84.938 47.719 1 81.19 187 VAL B O 1
ATOM 5850 N N . LEU B 1 188 ? -8.125 85.625 49.469 1 83.06 188 LEU B N 1
ATOM 5851 C CA . LEU B 1 188 ? -7.164 84.562 49.375 1 83.06 188 LEU B CA 1
ATOM 5852 C C . LEU B 1 188 ? -7.844 83.188 49.625 1 83.06 188 LEU B C 1
ATOM 5854 O O . LEU B 1 188 ? -7.578 82.25 48.906 1 83.06 188 LEU B O 1
ATOM 5858 N N . ILE B 1 189 ? -8.734 83.188 50.625 1 86.38 189 ILE B N 1
ATOM 5859 C CA . ILE B 1 189 ? -9.414 81.938 50.969 1 86.38 189 ILE B CA 1
ATOM 5860 C C . ILE B 1 189 ? -10.375 81.562 49.812 1 86.38 189 ILE B C 1
ATOM 5862 O O . ILE B 1 189 ? -10.391 80.375 49.375 1 86.38 189 ILE B O 1
ATOM 5866 N N . LEU B 1 190 ? -11.094 82.562 49.219 1 85.19 190 LEU B N 1
ATOM 5867 C CA . LEU B 1 190 ? -12.039 82.312 48.156 1 85.19 190 LEU B CA 1
ATOM 5868 C C . LEU B 1 190 ? -11.312 81.812 46.875 1 85.19 190 LEU B C 1
ATOM 5870 O O . LEU B 1 190 ? -11.742 80.875 46.219 1 85.19 190 LEU B O 1
ATOM 5874 N N . SER B 1 191 ? -10.195 82.5 46.625 1 82.94 191 SER B N 1
ATOM 5875 C CA . SER B 1 191 ? -9.406 82.125 45.469 1 82.94 191 SER B CA 1
ATOM 5876 C C . SER B 1 191 ? -8.805 80.75 45.625 1 82.94 191 SER B C 1
ATOM 5878 O O . SER B 1 191 ? -8.75 79.938 44.656 1 82.94 191 SER B O 1
ATOM 5880 N N . GLY B 1 192 ? -8.406 80.438 46.812 1 83.5 192 GLY B N 1
ATOM 5881 C CA . GLY B 1 192 ? -7.863 79.125 47.094 1 83.5 192 GLY B CA 1
ATOM 5882 C C . GLY B 1 192 ? -8.867 78 46.906 1 83.5 192 GLY B C 1
ATOM 5883 O O . GLY B 1 192 ? -8.539 77 46.281 1 83.5 192 GLY B O 1
ATOM 5884 N N . ILE B 1 193 ? -10.07 78.188 47.312 1 87.44 193 ILE B N 1
ATOM 5885 C CA . ILE B 1 193 ? -11.125 77.188 47.156 1 87.44 193 ILE B CA 1
ATOM 5886 C C . ILE B 1 193 ? -11.445 77 45.656 1 87.44 193 ILE B C 1
ATOM 5888 O O . ILE B 1 193 ? -11.555 75.875 45.156 1 87.44 193 ILE B O 1
ATOM 5892 N N . LEU B 1 194 ? -11.406 78.125 44.875 1 84.81 194 LEU B N 1
ATOM 5893 C CA . LEU B 1 194 ? -11.742 78.062 43.469 1 84.81 194 LEU B CA 1
ATOM 5894 C C . LEU B 1 194 ? -10.664 77.312 42.656 1 84.81 194 LEU B C 1
ATOM 5896 O O . LEU B 1 194 ? -10.977 76.5 41.812 1 84.81 194 LEU B O 1
ATOM 5900 N N . VAL B 1 195 ? -9.406 77.562 43.031 1 83.44 195 VAL B N 1
ATOM 5901 C CA . VAL B 1 195 ? -8.289 76.938 42.344 1 83.44 195 VAL B CA 1
ATOM 5902 C C . VAL B 1 195 ? -8.32 75.438 42.625 1 83.44 195 VAL B C 1
ATOM 5904 O O . VAL B 1 195 ? -8.133 74.625 41.719 1 83.44 195 VAL B O 1
ATOM 5907 N N . TYR B 1 196 ? -8.617 75.125 43.812 1 85.5 196 TYR B N 1
ATOM 5908 C CA . TYR B 1 196 ? -8.656 73.75 44.219 1 85.5 196 TYR B CA 1
ATOM 5909 C C . TYR B 1 196 ? -9.742 73 43.469 1 85.5 196 TYR B C 1
ATOM 5911 O O . TYR B 1 196 ? -9.5 71.875 42.906 1 85.5 196 TYR B O 1
ATOM 5919 N N . VAL B 1 197 ? -10.898 73.562 43.312 1 86.44 197 VAL B N 1
ATOM 5920 C CA . VAL B 1 197 ? -12.023 72.875 42.656 1 86.44 197 VAL B CA 1
ATOM 5921 C C . VAL B 1 197 ? -11.75 72.75 41.156 1 86.44 197 VAL B C 1
ATOM 5923 O O . VAL B 1 197 ? -11.945 71.688 40.562 1 86.44 197 VAL B O 1
ATOM 5926 N N . ILE B 1 198 ? -11.18 73.75 40.531 1 81.75 198 ILE B N 1
ATOM 5927 C CA . ILE B 1 198 ? -10.961 73.75 39.062 1 81.75 198 ILE B CA 1
ATOM 5928 C C . ILE B 1 198 ? -9.859 72.75 38.719 1 81.75 198 ILE B C 1
ATOM 5930 O O . ILE B 1 198 ? -10.016 71.938 37.781 1 81.75 198 ILE B O 1
ATOM 5934 N N . MET B 1 199 ? -8.812 72.875 39.531 1 81.94 199 MET B N 1
ATOM 5935 C CA . MET B 1 199 ? -7.68 72 39.219 1 81.94 199 MET B CA 1
ATOM 5936 C C . MET B 1 199 ? -8.039 70.5 39.438 1 81.94 199 MET B C 1
ATOM 5938 O O . MET B 1 199 ? -7.676 69.688 38.625 1 81.94 199 MET B O 1
ATOM 5942 N N . THR B 1 200 ? -8.797 70.25 40.469 1 83.06 200 THR B N 1
ATOM 5943 C CA . THR B 1 200 ? -9.172 68.875 40.781 1 83.06 200 THR B CA 1
ATOM 5944 C C . THR B 1 200 ? -10.172 68.375 39.75 1 83.06 200 THR B C 1
ATOM 5946 O O . THR B 1 200 ? -10.102 67.188 39.344 1 83.06 200 THR B O 1
ATOM 5949 N N . GLN B 1 201 ? -11.055 69.188 39.281 1 82.56 201 GLN B N 1
ATOM 5950 C CA . GLN B 1 201 ? -12.055 68.75 38.312 1 82.56 201 GLN B CA 1
ATOM 5951 C C . GLN B 1 201 ? -11.422 68.5 36.938 1 82.56 201 GLN B C 1
ATOM 5953 O O . GLN B 1 201 ? -11.789 67.562 36.25 1 82.56 201 GLN B O 1
ATOM 5958 N N . GLN B 1 202 ? -10.43 69.188 36.594 1 78.38 202 GLN B N 1
ATOM 5959 C CA . GLN B 1 202 ? -9.828 69.125 35.281 1 78.38 202 GLN B CA 1
ATOM 5960 C C . GLN B 1 202 ? -8.875 67.938 35.188 1 78.38 202 GLN B C 1
ATOM 5962 O O . GLN B 1 202 ? -8.648 67.375 34.125 1 78.38 202 GLN B O 1
ATOM 5967 N N . MET B 1 203 ? -8.352 67.5 36.312 1 84 203 MET B N 1
ATOM 5968 C CA . MET B 1 203 ? -7.344 66.438 36.281 1 84 203 MET B CA 1
ATOM 5969 C C . MET B 1 203 ? -7.965 65.125 36.625 1 84 203 MET B C 1
ATOM 5971 O O . MET B 1 203 ? -7.312 64.062 36.5 1 84 203 MET B O 1
ATOM 5975 N N . LYS B 1 204 ? -9.258 65.062 36.938 1 86.12 204 LYS B N 1
ATOM 5976 C CA . LYS B 1 204 ? -9.961 63.844 37.312 1 86.12 204 LYS B CA 1
ATOM 5977 C C . LYS B 1 204 ? -9.891 62.812 36.188 1 86.12 204 LYS B C 1
ATOM 5979 O O . LYS B 1 204 ? -9.625 61.625 36.438 1 86.12 204 LYS B O 1
ATOM 5984 N N . PRO B 1 205 ? -10.062 63.25 34.938 1 85.12 205 PRO B N 1
ATOM 5985 C CA . PRO B 1 205 ? -9.984 62.281 33.844 1 85.12 205 PRO B CA 1
ATOM 5986 C C . PRO B 1 205 ? -8.617 61.625 33.719 1 85.12 205 PRO B C 1
ATOM 5988 O O . PRO B 1 205 ? -8.523 60.438 33.406 1 85.12 205 PRO B O 1
ATOM 5991 N N . ILE B 1 206 ? -7.609 62.312 33.969 1 83.88 206 ILE B N 1
ATOM 5992 C CA . ILE B 1 206 ? -6.254 61.781 33.906 1 83.88 206 ILE B CA 1
ATOM 5993 C C . ILE B 1 206 ? -6.078 60.719 35 1 83.88 206 ILE B C 1
ATOM 5995 O O . ILE B 1 206 ? -5.41 59.688 34.781 1 83.88 206 ILE B O 1
ATOM 5999 N N . GLU B 1 207 ? -6.668 60.969 36.125 1 84.75 207 GLU B N 1
ATOM 6000 C CA . GLU B 1 207 ? -6.641 60 37.219 1 84.75 207 GLU B CA 1
ATOM 6001 C C . GLU B 1 207 ? -7.375 58.719 36.812 1 84.75 207 GLU B C 1
ATOM 6003 O O . GLU B 1 207 ? -6.895 57.594 37.062 1 84.75 207 GLU B O 1
ATOM 6008 N N . PHE B 1 208 ? -8.484 58.875 36.156 1 86.25 208 PHE B N 1
ATOM 6009 C CA . PHE B 1 208 ? -9.266 57.75 35.688 1 86.25 208 PHE B CA 1
ATOM 6010 C C . PHE B 1 208 ? -8.5 56.938 34.625 1 86.25 208 PHE B C 1
ATOM 6012 O O . PHE B 1 208 ? -8.469 55.719 34.688 1 86.25 208 PHE B O 1
ATOM 6019 N N . LEU B 1 209 ? -7.922 57.562 33.688 1 86.88 209 LEU B N 1
ATOM 6020 C CA . LEU B 1 209 ? -7.129 56.938 32.656 1 86.88 209 LEU B CA 1
ATOM 6021 C C . LEU B 1 209 ? -5.949 56.156 33.25 1 86.88 209 LEU B C 1
ATOM 6023 O O . LEU B 1 209 ? -5.633 55.062 32.812 1 86.88 209 LEU B O 1
ATOM 6027 N N . SER B 1 210 ? -5.305 56.844 34.219 1 87 210 SER B N 1
ATOM 6028 C CA . SER B 1 210 ? -4.168 56.219 34.875 1 87 210 SER B CA 1
ATOM 6029 C C . SER B 1 210 ? -4.59 54.938 35.594 1 87 210 SER B C 1
ATOM 6031 O O . SER B 1 210 ? -3.889 53.906 35.5 1 87 210 SER B O 1
ATOM 6033 N N . LYS B 1 211 ? -5.77 54.906 36.281 1 85.38 211 LYS B N 1
ATOM 6034 C CA . LYS B 1 211 ? -6.285 53.688 36.938 1 85.38 211 LYS B CA 1
ATOM 6035 C C . LYS B 1 211 ? -6.625 52.594 35.938 1 85.38 211 LYS B C 1
ATOM 6037 O O . LYS B 1 211 ? -6.309 51.438 36.125 1 85.38 211 LYS B O 1
ATOM 6042 N N . ALA B 1 212 ? -7.227 53 34.812 1 87.12 212 ALA B N 1
ATOM 6043 C CA . ALA B 1 212 ? -7.574 52.031 33.75 1 87.12 212 ALA B CA 1
ATOM 6044 C C . ALA B 1 212 ? -6.324 51.438 33.156 1 87.12 212 ALA B C 1
ATOM 6046 O O . ALA B 1 212 ? -6.301 50.219 32.844 1 87.12 212 ALA B O 1
ATOM 6047 N N . MET B 1 213 ? -5.363 52.188 32.969 1 85.75 213 MET B N 1
ATOM 6048 C CA . MET B 1 213 ? -4.094 51.719 32.406 1 85.75 213 MET B CA 1
ATOM 6049 C C . MET B 1 213 ? -3.461 50.656 33.281 1 85.75 213 MET B C 1
ATOM 6051 O O . MET B 1 213 ? -2.906 49.688 32.812 1 85.75 213 MET B O 1
ATOM 6055 N N . LYS B 1 214 ? -3.547 50.844 34.594 1 85.31 214 LYS B N 1
ATOM 6056 C CA . LYS B 1 214 ? -3.008 49.875 35.562 1 85.31 214 LYS B CA 1
ATOM 6057 C C . LYS B 1 214 ? -3.738 48.531 35.438 1 85.31 214 LYS B C 1
ATOM 6059 O O . LYS B 1 214 ? -3.123 47.469 35.562 1 85.31 214 LYS B O 1
ATOM 6064 N N . GLU B 1 215 ? -4.969 48.625 35.25 1 87.19 215 GLU B N 1
ATOM 6065 C CA . GLU B 1 215 ? -5.754 47.406 35.094 1 87.19 215 GLU B CA 1
ATOM 6066 C C . GLU B 1 215 ? -5.367 46.656 33.812 1 87.19 215 GLU B C 1
ATOM 6068 O O . GLU B 1 215 ? -5.285 45.438 33.781 1 87.19 215 GLU B O 1
ATOM 6073 N N . VAL B 1 216 ? -5.195 47.406 32.781 1 85.25 216 VAL B N 1
ATOM 6074 C CA . VAL B 1 216 ? -4.789 46.812 31.516 1 85.25 216 VAL B CA 1
ATOM 6075 C C . VAL B 1 216 ? -3.41 46.156 31.656 1 85.25 216 VAL B C 1
ATOM 6077 O O . VAL B 1 216 ? -3.148 45.094 31.078 1 85.25 216 VAL B O 1
ATOM 6080 N N . GLU B 1 217 ? -2.512 46.844 32.344 1 82.19 217 GLU B N 1
ATOM 6081 C CA . GLU B 1 217 ? -1.185 46.281 32.625 1 82.19 217 GLU B CA 1
ATOM 6082 C C . GLU B 1 217 ? -1.275 44.906 33.281 1 82.19 217 GLU B C 1
ATOM 6084 O O . GLU B 1 217 ? -0.407 44.062 33.094 1 82.19 217 GLU B O 1
ATOM 6089 N N . LYS B 1 218 ? -2.34 44.75 34.156 1 82.5 218 LYS B N 1
ATOM 6090 C CA . LYS B 1 218 ? -2.547 43.469 34.844 1 82.5 218 LYS B CA 1
ATOM 6091 C C . LYS B 1 218 ? -3.232 42.469 33.906 1 82.5 218 LYS B C 1
ATOM 6093 O O . LYS B 1 218 ? -3.461 41.312 34.312 1 82.5 218 LYS B O 1
ATOM 6098 N N . GLY B 1 219 ? -3.625 42.906 32.75 1 85.56 219 GLY B N 1
ATOM 6099 C CA . GLY B 1 219 ? -4.156 41.969 31.75 1 85.56 219 GLY B CA 1
ATOM 6100 C C . GLY B 1 219 ? -5.648 42.125 31.531 1 85.56 219 GLY B C 1
ATOM 6101 O O . GLY B 1 219 ? -6.242 41.406 30.734 1 85.56 219 GLY B O 1
ATOM 6102 N N . ASP B 1 220 ? -6.332 43.062 32.188 1 89.19 220 ASP B N 1
ATOM 6103 C CA . ASP B 1 220 ? -7.77 43.25 32.031 1 89.19 220 ASP B CA 1
ATOM 6104 C C . ASP B 1 220 ? -8.062 44.156 30.828 1 89.19 220 ASP B C 1
ATOM 6106 O O . ASP B 1 220 ? -7.895 45.375 30.906 1 89.19 220 ASP B O 1
ATOM 6110 N N . LEU B 1 221 ? -8.539 43.562 29.766 1 87.81 221 LEU B N 1
ATOM 6111 C CA . LEU B 1 221 ? -8.836 44.312 28.562 1 87.81 221 LEU B CA 1
ATOM 6112 C C . LEU B 1 221 ? -10.32 44.656 28.469 1 87.81 221 LEU B C 1
ATOM 6114 O O . LEU B 1 221 ? -10.797 45.125 27.438 1 87.81 221 LEU B O 1
ATOM 6118 N N . SER B 1 222 ? -11.094 44.438 29.484 1 88.38 222 SER B N 1
ATOM 6119 C CA . SER B 1 222 ? -12.531 44.719 29.469 1 88.38 222 SER B CA 1
ATOM 6120 C C . SER B 1 222 ? -12.828 46.156 29.828 1 88.38 222 SER B C 1
ATOM 6122 O O . SER B 1 222 ? -13.961 46.625 29.688 1 88.38 222 SER B O 1
ATOM 6124 N N . VAL B 1 223 ? -11.82 46.844 30.25 1 84.5 223 VAL B N 1
ATOM 6125 C CA . VAL B 1 223 ? -11.984 48.219 30.719 1 84.5 223 VAL B CA 1
ATOM 6126 C C . VAL B 1 223 ? -12.32 49.125 29.547 1 84.5 223 VAL B C 1
ATOM 6128 O O . VAL B 1 223 ? -11.773 48.969 28.453 1 84.5 223 VAL B O 1
ATOM 6131 N N . LYS B 1 224 ? -13.375 49.969 29.547 1 83.81 224 LYS B N 1
ATOM 6132 C CA . LYS B 1 224 ? -13.742 51 28.562 1 83.81 224 LYS B CA 1
ATOM 6133 C C . LYS B 1 224 ? -14.062 52.312 29.25 1 83.81 224 LYS B C 1
ATOM 6135 O O . LYS B 1 224 ? -14.828 52.375 30.219 1 83.81 224 LYS B O 1
ATOM 6140 N N . ILE B 1 225 ? -13.328 53.25 28.828 1 80.56 225 ILE B N 1
ATOM 6141 C CA . ILE B 1 225 ? -13.586 54.562 29.375 1 80.56 225 ILE B CA 1
ATOM 6142 C C . ILE B 1 225 ? -14.539 55.344 28.469 1 80.56 225 ILE B C 1
ATOM 6144 O O . ILE B 1 225 ? -14.18 55.719 27.359 1 80.56 225 ILE B O 1
ATOM 6148 N N . THR B 1 226 ? -15.852 55.469 28.766 1 76.69 226 THR B N 1
ATOM 6149 C CA . THR B 1 226 ? -16.859 56.125 27.922 1 76.69 226 THR B CA 1
ATOM 6150 C C . THR B 1 226 ? -17.25 57.469 28.469 1 76.69 226 THR B C 1
ATOM 6152 O O . THR B 1 226 ? -17.766 58.312 27.734 1 76.69 226 THR B O 1
ATOM 6155 N N . ASN B 1 227 ? -16.875 57.844 29.609 1 73.06 227 ASN B N 1
ATOM 6156 C CA . ASN B 1 227 ? -17.484 58.969 30.281 1 73.06 227 ASN B CA 1
ATOM 6157 C C . ASN B 1 227 ? -16.641 60.25 30.125 1 73.06 227 ASN B C 1
ATOM 6159 O O . ASN B 1 227 ? -16.969 61.281 30.703 1 73.06 227 ASN B O 1
ATOM 6163 N N . ILE B 1 228 ? -15.57 60.188 29.422 1 75.75 228 ILE B N 1
ATOM 6164 C CA . ILE B 1 228 ? -14.719 61.375 29.312 1 75.75 228 ILE B CA 1
ATOM 6165 C C . ILE B 1 228 ? -14.906 62 27.938 1 75.75 228 ILE B C 1
ATOM 6167 O O . ILE B 1 228 ? -14.484 61.438 26.922 1 75.75 228 ILE B O 1
ATOM 6171 N N . LYS B 1 229 ? -15.797 63.125 27.781 1 78.62 229 LYS B N 1
ATOM 6172 C CA . LYS B 1 229 ? -16.031 63.875 26.547 1 78.62 229 LYS B CA 1
ATOM 6173 C C . LYS B 1 229 ? -15.281 65.188 26.547 1 78.62 229 LYS B C 1
ATOM 6175 O O . LYS B 1 229 ? -15.82 66.188 26.969 1 78.62 229 LYS B O 1
ATOM 6180 N N . SER B 1 230 ? -13.953 65.062 26.578 1 77.81 230 SER B N 1
ATOM 6181 C CA . SER B 1 230 ? -13.148 66.25 26.5 1 77.81 230 SER B CA 1
ATOM 6182 C C . SER B 1 230 ? -12.602 66.5 25.094 1 77.81 230 SER B C 1
ATOM 6184 O O . SER B 1 230 ? -12.305 65.5 24.375 1 77.81 230 SER B O 1
ATOM 6186 N N . LYS B 1 231 ? -12.641 67.625 24.562 1 83.62 231 LYS B N 1
ATOM 6187 C CA . LYS B 1 231 ? -12.156 67.875 23.219 1 83.62 231 LYS B CA 1
ATOM 6188 C C . LYS B 1 231 ? -10.695 68.375 23.25 1 83.62 231 LYS B C 1
ATOM 6190 O O . LYS B 1 231 ? -10.203 68.938 22.281 1 83.62 231 LYS B O 1
ATOM 6195 N N . ASP B 1 232 ? -10.008 68.062 24.344 1 82.12 232 ASP B N 1
ATOM 6196 C CA . ASP B 1 232 ? -8.602 68.5 24.469 1 82.12 232 ASP B CA 1
ATOM 6197 C C . ASP B 1 232 ? -7.695 67.25 24.469 1 82.12 232 ASP B C 1
ATOM 6199 O O . ASP B 1 232 ? -8.078 66.188 23.953 1 82.12 232 ASP B O 1
ATOM 6203 N N . GLU B 1 233 ? -6.375 67.375 24.984 1 85.5 233 GLU B N 1
ATOM 6204 C CA . GLU B 1 233 ? -5.391 66.25 25 1 85.5 233 GLU B CA 1
ATOM 6205 C C . GLU B 1 233 ? -5.895 65.062 25.812 1 85.5 233 GLU B C 1
ATOM 6207 O O . GLU B 1 233 ? -5.535 63.938 25.531 1 85.5 233 GLU B O 1
ATOM 6212 N N . ILE B 1 234 ? -6.758 65.375 26.766 1 83.12 234 ILE B N 1
ATOM 6213 C CA . ILE B 1 234 ? -7.312 64.25 27.578 1 83.12 234 ILE B CA 1
ATOM 6214 C C . ILE B 1 234 ? -8.258 63.438 26.734 1 83.12 234 ILE B C 1
ATOM 6216 O O . ILE B 1 234 ? -8.273 62.188 26.844 1 83.12 234 ILE B O 1
ATOM 6220 N N . GLY B 1 235 ? -9.062 64.062 25.922 1 86.12 235 GLY B N 1
ATOM 6221 C CA . GLY B 1 235 ? -9.93 63.344 25 1 86.12 235 GLY B CA 1
ATOM 6222 C C . GLY B 1 235 ? -9.164 62.469 24.031 1 86.12 235 GLY B C 1
ATOM 6223 O O . GLY B 1 235 ? -9.547 61.344 23.797 1 86.12 235 GLY B O 1
ATOM 6224 N N . ILE B 1 236 ? -8.062 63 23.484 1 84.5 236 ILE B N 1
ATOM 6225 C CA . ILE B 1 236 ? -7.223 62.25 22.562 1 84.5 236 ILE B CA 1
ATOM 6226 C C . ILE B 1 236 ? -6.625 61.031 23.266 1 84.5 236 ILE B C 1
ATOM 6228 O O . ILE B 1 236 ? -6.613 59.906 22.734 1 84.5 236 ILE B O 1
ATOM 6232 N N . LEU B 1 237 ? -6.168 61.219 24.422 1 85.69 237 LEU B N 1
ATOM 6233 C CA . LEU B 1 237 ? -5.594 60.125 25.219 1 85.69 237 LEU B CA 1
ATOM 6234 C C . LEU B 1 237 ? -6.637 59.062 25.5 1 85.69 237 LEU B C 1
ATOM 6236 O O . LEU B 1 237 ? -6.344 57.844 25.406 1 85.69 237 LEU B O 1
ATOM 6240 N N . THR B 1 238 ? -7.855 59.531 25.906 1 87.88 238 THR B N 1
ATOM 6241 C CA . THR B 1 238 ? -8.938 58.594 26.203 1 87.88 238 THR B CA 1
ATOM 6242 C C . THR B 1 238 ? -9.297 57.781 24.969 1 87.88 238 THR B C 1
ATOM 6244 O O . THR B 1 238 ? -9.398 56.562 25.031 1 87.88 238 THR B O 1
ATOM 6247 N N . ASN B 1 239 ? -9.461 58.438 23.797 1 87.25 239 ASN B N 1
ATOM 6248 C CA . ASN B 1 239 ? -9.789 57.75 22.562 1 87.25 239 ASN B CA 1
ATOM 6249 C C . ASN B 1 239 ? -8.656 56.812 22.125 1 87.25 239 ASN B C 1
ATOM 6251 O O . ASN B 1 239 ? -8.914 55.688 21.656 1 87.25 239 ASN B O 1
ATOM 6255 N N . GLY B 1 240 ? -7.453 57.344 22.234 1 84.19 240 GLY B N 1
ATOM 6256 C CA . GLY B 1 240 ? -6.309 56.5 21.922 1 84.19 240 GLY B CA 1
ATOM 6257 C C . GLY B 1 240 ? -6.203 55.281 22.812 1 84.19 240 GLY B C 1
ATOM 6258 O O . GLY B 1 240 ? -5.918 54.156 22.328 1 84.19 240 GLY B O 1
ATOM 6259 N N . PHE B 1 241 ? -6.418 55.438 24.125 1 87.88 241 PHE B N 1
ATOM 6260 C CA . PHE B 1 241 ? -6.438 54.344 25.078 1 87.88 241 PHE B CA 1
ATOM 6261 C C . PHE B 1 241 ? -7.504 53.312 24.688 1 87.88 241 PHE B C 1
ATOM 6263 O O . PHE B 1 241 ? -7.215 52.125 24.578 1 87.88 241 PHE B O 1
ATOM 6270 N N . ASN B 1 242 ? -8.688 53.75 24.422 1 87.56 242 ASN B N 1
ATOM 6271 C CA . ASN B 1 242 ? -9.773 52.875 24.016 1 87.56 242 ASN B CA 1
ATOM 6272 C C . ASN B 1 242 ? -9.453 52.156 22.719 1 87.56 242 ASN B C 1
ATOM 6274 O O . ASN B 1 242 ? -9.766 50.969 22.562 1 87.56 242 ASN B O 1
ATOM 6278 N N . GLY B 1 243 ? -8.914 52.844 21.781 1 86 243 GLY B N 1
ATOM 6279 C CA . GLY B 1 243 ? -8.5 52.25 20.516 1 86 243 GLY B CA 1
ATOM 6280 C C . GLY B 1 243 ? -7.469 51.156 20.703 1 86 243 GLY B C 1
ATOM 6281 O O . GLY B 1 243 ? -7.562 50.094 20.062 1 86 243 GLY B O 1
ATOM 6282 N N . MET B 1 244 ? -6.508 51.312 21.516 1 83.88 244 MET B N 1
ATOM 6283 C CA . MET B 1 244 ? -5.473 50.344 21.781 1 83.88 244 MET B CA 1
ATOM 6284 C C . MET B 1 244 ? -6.059 49.094 22.469 1 83.88 244 MET B C 1
ATOM 6286 O O . MET B 1 244 ? -5.699 47.969 22.141 1 83.88 244 MET B O 1
ATOM 6290 N N . ILE B 1 245 ? -6.891 49.375 23.453 1 87.12 245 ILE B N 1
ATOM 6291 C CA . ILE B 1 245 ? -7.543 48.25 24.141 1 87.12 245 ILE B CA 1
ATOM 6292 C C . ILE B 1 245 ? -8.352 47.438 23.125 1 87.12 245 ILE B C 1
ATOM 6294 O O . ILE B 1 245 ? -8.328 46.219 23.156 1 87.12 245 ILE B O 1
ATOM 6298 N N . HIS B 1 246 ? -9.07 48.156 22.25 1 88.19 246 HIS B N 1
ATOM 6299 C CA . HIS B 1 246 ? -9.852 47.469 21.219 1 88.19 246 HIS B CA 1
ATOM 6300 C C . HIS B 1 246 ? -8.961 46.625 20.328 1 88.19 246 HIS B C 1
ATOM 6302 O O . HIS B 1 246 ? -9.281 45.469 20.031 1 88.19 246 HIS B O 1
ATOM 6308 N N . THR B 1 247 ? -7.898 47.156 19.922 1 85.81 247 THR B N 1
ATOM 6309 C CA . THR B 1 247 ? -6.953 46.438 19.062 1 85.81 247 THR B CA 1
ATOM 6310 C C . THR B 1 247 ? -6.375 45.25 19.797 1 85.81 247 THR B C 1
ATOM 6312 O O . THR B 1 247 ? -6.273 44.156 19.234 1 85.81 247 THR B O 1
ATOM 6315 N N . LEU B 1 248 ? -5.969 45.375 21.062 1 85.81 248 LEU B N 1
ATOM 6316 C CA . LEU B 1 248 ? -5.449 44.281 21.875 1 85.81 248 LEU B CA 1
ATOM 6317 C C . LEU B 1 248 ? -6.496 43.188 22.031 1 85.81 248 LEU B C 1
ATOM 6319 O O . LEU B 1 248 ? -6.176 42 21.922 1 85.81 248 LEU B O 1
ATOM 6323 N N . ARG B 1 249 ? -7.754 43.625 22.266 1 90.12 249 ARG B N 1
ATOM 6324 C CA . ARG B 1 249 ? -8.844 42.656 22.375 1 90.12 249 ARG B CA 1
ATOM 6325 C C . ARG B 1 249 ? -9.039 41.875 21.062 1 90.12 249 ARG B C 1
ATOM 6327 O O . ARG B 1 249 ? -9.211 40.656 21.062 1 90.12 249 ARG B O 1
ATOM 6334 N N . GLU B 1 250 ? -9.016 42.594 20.016 1 87.69 250 GLU B N 1
ATOM 6335 C CA . GLU B 1 250 ? -9.188 42 18.688 1 87.69 250 GLU B CA 1
ATOM 6336 C C . GLU B 1 250 ? -8.062 41 18.391 1 87.69 250 GLU B C 1
ATOM 6338 O O . GLU B 1 250 ? -8.32 39.875 17.953 1 87.69 250 GLU B O 1
ATOM 6343 N N . LEU B 1 251 ? -6.852 41.375 18.594 1 85.31 251 LEU B N 1
ATOM 6344 C CA . LEU B 1 251 ? -5.707 40.5 18.375 1 85.31 251 LEU B CA 1
ATOM 6345 C C . LEU B 1 251 ? -5.785 39.281 19.25 1 85.31 251 LEU B C 1
ATOM 6347 O O . LEU B 1 251 ? -5.602 38.156 18.781 1 85.31 251 LEU B O 1
ATOM 6351 N N . THR B 1 252 ? -6.012 39.5 20.578 1 88.25 252 THR B N 1
ATOM 6352 C CA . THR B 1 252 ? -6.094 38.375 21.516 1 88.25 252 THR B CA 1
ATOM 6353 C C . THR B 1 252 ? -7.223 37.438 21.125 1 88.25 252 THR B C 1
ATOM 6355 O O . THR B 1 252 ? -7.043 36.219 21.125 1 88.25 252 THR B O 1
ATOM 6358 N N . SER B 1 253 ? -8.398 37.969 20.766 1 90.12 253 SER B N 1
ATOM 6359 C CA . SER B 1 253 ? -9.531 37.125 20.359 1 90.12 253 SER B CA 1
ATOM 6360 C C . SER B 1 253 ? -9.211 36.344 19.094 1 90.12 253 SER B C 1
ATOM 6362 O O . SER B 1 253 ? -9.516 35.156 19 1 90.12 253 SER B O 1
ATOM 6364 N N . ASN B 1 254 ? -8.609 36.969 18.141 1 87 254 ASN B N 1
ATOM 6365 C CA . ASN B 1 254 ? -8.242 36.312 16.891 1 87 254 ASN B CA 1
ATOM 6366 C C . ASN B 1 254 ? -7.219 35.219 17.141 1 87 254 ASN B C 1
ATOM 6368 O O . ASN B 1 254 ? -7.289 34.156 16.5 1 87 254 ASN B O 1
ATOM 6372 N N . ILE B 1 255 ? -6.273 35.469 17.984 1 87.38 255 ILE B N 1
ATOM 6373 C CA . ILE B 1 255 ? -5.297 34.438 18.328 1 87.38 255 ILE B CA 1
ATOM 6374 C C . ILE B 1 255 ? -6 33.25 19 1 87.38 255 ILE B C 1
ATOM 6376 O O . ILE B 1 255 ? -5.707 32.094 18.688 1 87.38 255 ILE B O 1
ATOM 6380 N N . LYS B 1 256 ? -6.887 33.625 19.922 1 89.19 256 LYS B N 1
ATOM 6381 C CA . LYS B 1 256 ? -7.637 32.531 20.562 1 89.19 256 LYS B CA 1
ATOM 6382 C C . LYS B 1 256 ? -8.414 31.719 19.547 1 89.19 256 LYS B C 1
ATOM 6384 O O . LYS B 1 256 ? -8.367 30.484 19.578 1 89.19 256 LYS B O 1
ATOM 6389 N N . ASP B 1 257 ? -9.117 32.312 18.609 1 89.12 257 ASP B N 1
ATOM 6390 C CA . ASP B 1 257 ? -9.859 31.641 17.547 1 89.12 257 ASP B CA 1
ATOM 6391 C C . ASP B 1 257 ? -8.922 30.797 16.672 1 89.12 257 ASP B C 1
ATOM 6393 O O . ASP B 1 257 ? -9.234 29.656 16.344 1 89.12 257 ASP B O 1
ATOM 6397 N N . SER B 1 258 ? -7.828 31.438 16.328 1 86.44 258 SER B N 1
ATOM 6398 C CA . SER B 1 258 ? -6.844 30.75 15.508 1 86.44 258 SER B CA 1
ATOM 6399 C C . SER B 1 258 ? -6.297 29.516 16.203 1 86.44 258 SER B C 1
ATOM 6401 O O . SER B 1 258 ? -6.098 28.469 15.586 1 86.44 258 SER B O 1
ATOM 6403 N N . THR B 1 259 ? -6.008 29.641 17.5 1 88.88 259 THR B N 1
ATOM 6404 C CA . THR B 1 259 ? -5.5 28.516 18.266 1 88.88 259 THR B CA 1
ATOM 6405 C C . THR B 1 259 ? -6.539 27.391 18.328 1 88.88 259 THR B C 1
ATOM 6407 O O . THR B 1 259 ? -6.188 26.203 18.297 1 88.88 259 THR B O 1
ATOM 6410 N N . ASP B 1 260 ? -7.816 27.703 18.406 1 89.69 260 ASP B N 1
ATOM 6411 C CA . ASP B 1 260 ? -8.875 26.703 18.391 1 89.69 260 ASP B CA 1
ATOM 6412 C C . ASP B 1 260 ? -8.914 25.969 17.062 1 89.69 260 ASP B C 1
ATOM 6414 O O . ASP B 1 260 ? -9.016 24.734 17.031 1 89.69 260 ASP B O 1
ATOM 6418 N N . ILE B 1 261 ? -8.844 26.688 16.016 1 87.31 261 ILE B N 1
ATOM 6419 C CA . ILE B 1 261 ? -8.828 26.094 14.695 1 87.31 261 ILE B CA 1
ATOM 6420 C C . ILE B 1 261 ? -7.594 25.219 14.539 1 87.31 261 ILE B C 1
ATOM 6422 O O . ILE B 1 261 ? -7.68 24.094 14.016 1 87.31 261 ILE B O 1
ATOM 6426 N N . LEU B 1 262 ? -6.465 25.719 15 1 86.75 262 LEU B N 1
ATOM 6427 C CA . LEU B 1 262 ? -5.215 24.969 14.93 1 86.75 262 LEU B CA 1
ATOM 6428 C C . LEU B 1 262 ? -5.316 23.688 15.742 1 86.75 262 LEU B C 1
ATOM 6430 O O . LEU B 1 262 ? -4.91 22.625 15.266 1 86.75 262 LEU B O 1
ATOM 6434 N N . HIS B 1 263 ? -5.887 23.781 16.906 1 89.44 263 HIS B N 1
ATOM 6435 C CA . HIS B 1 263 ? -6.051 22.594 17.75 1 89.44 263 HIS B CA 1
ATOM 6436 C C . HIS B 1 263 ? -6.906 21.547 17.047 1 89.44 263 HIS B C 1
ATOM 6438 O O . HIS B 1 263 ? -6.559 20.359 17.047 1 89.44 263 HIS B O 1
ATOM 6444 N N . THR B 1 264 ? -8 21.922 16.5 1 89.38 264 THR B N 1
ATOM 6445 C CA . THR B 1 264 ? -8.875 21 15.781 1 89.38 264 THR B CA 1
ATOM 6446 C C . THR B 1 264 ? -8.164 20.406 14.578 1 89.38 264 THR B C 1
ATOM 6448 O O . THR B 1 264 ? -8.258 19.188 14.336 1 89.38 264 THR B O 1
ATOM 6451 N N . ALA B 1 265 ? -7.473 21.266 13.828 1 86 265 ALA B N 1
ATOM 6452 C CA . ALA B 1 265 ? -6.719 20.797 12.672 1 86 265 ALA B CA 1
ATOM 6453 C C . ALA B 1 265 ? -5.672 19.766 13.078 1 86 265 ALA B C 1
ATOM 6455 O O . ALA B 1 265 ? -5.488 18.75 12.391 1 86 265 ALA B O 1
ATOM 6456 N N . ILE B 1 266 ? -4.977 20.031 14.156 1 88.88 266 ILE B N 1
ATOM 6457 C CA . ILE B 1 266 ? -3.955 19.125 14.672 1 88.88 266 ILE B CA 1
ATOM 6458 C C . ILE B 1 266 ? -4.59 17.781 15.039 1 88.88 266 ILE B C 1
ATOM 6460 O O . ILE B 1 266 ? -4.07 16.719 14.68 1 88.88 266 ILE B O 1
ATOM 6464 N N . GLN B 1 267 ? -5.727 17.828 15.719 1 90.12 267 GLN B N 1
ATOM 6465 C CA . GLN B 1 267 ? -6.406 16.594 16.125 1 90.12 267 GLN B CA 1
ATOM 6466 C C . GLN B 1 267 ? -6.863 15.797 14.898 1 90.12 267 GLN B C 1
ATOM 6468 O O . GLN B 1 267 ? -6.68 14.578 14.852 1 90.12 267 GLN B O 1
ATOM 6473 N N . ASP B 1 268 ? -7.418 16.469 13.938 1 88.19 268 ASP B N 1
ATOM 6474 C CA . ASP B 1 268 ? -7.867 15.812 12.711 1 88.19 268 ASP B CA 1
ATOM 6475 C C . ASP B 1 268 ? -6.695 15.188 11.961 1 88.19 268 ASP B C 1
ATOM 6477 O O . ASP B 1 268 ? -6.793 14.055 11.484 1 88.19 268 ASP B O 1
ATOM 6481 N N . THR B 1 269 ? -5.652 15.898 11.852 1 87.38 269 THR B N 1
ATOM 6482 C CA . THR B 1 269 ? -4.48 15.406 11.141 1 87.38 269 THR B CA 1
ATOM 6483 C C . THR B 1 269 ? -3.867 14.211 11.867 1 87.38 269 THR B C 1
ATOM 6485 O O . THR B 1 269 ? -3.465 13.234 11.234 1 87.38 269 THR B O 1
ATOM 6488 N N . LYS B 1 270 ? -3.828 14.336 13.203 1 89.25 270 LYS B N 1
ATOM 6489 C CA . LYS B 1 270 ? -3.295 13.219 13.992 1 89.25 270 LYS B CA 1
ATOM 6490 C C . LYS B 1 270 ? -4.102 11.945 13.758 1 89.25 270 LYS B C 1
ATOM 6492 O O . LYS B 1 270 ? -3.535 10.859 13.617 1 89.25 270 LYS B O 1
ATOM 6497 N N . GLN B 1 271 ? -5.406 12.055 13.789 1 89.31 271 GLN B N 1
ATOM 6498 C CA . GLN B 1 271 ? -6.27 10.914 13.516 1 89.31 271 GLN B CA 1
ATOM 6499 C C . GLN B 1 271 ? -5.996 10.328 12.133 1 89.31 271 GLN B C 1
ATOM 6501 O O . GLN B 1 271 ? -5.918 9.109 11.969 1 89.31 271 GLN B O 1
ATOM 6506 N N . SER B 1 272 ? -5.867 11.195 11.164 1 86.31 272 SER B N 1
ATOM 6507 C CA . SER B 1 272 ? -5.602 10.766 9.797 1 86.31 272 SER B CA 1
ATOM 6508 C C . SER B 1 272 ? -4.23 10.109 9.688 1 86.31 272 SER B C 1
ATOM 6510 O O . SER B 1 272 ? -4.059 9.141 8.938 1 86.31 272 SER B O 1
ATOM 6512 N N . ILE B 1 273 ? -3.252 10.594 10.391 1 87.56 273 ILE B N 1
ATOM 6513 C CA . ILE B 1 273 ? -1.912 10.016 10.438 1 87.56 273 ILE B CA 1
ATOM 6514 C C . ILE B 1 273 ? -1.978 8.602 11.008 1 87.56 273 ILE B C 1
ATOM 6516 O O . ILE B 1 273 ? -1.424 7.668 10.43 1 87.56 273 ILE B O 1
ATOM 6520 N N . ASP B 1 274 ? -2.695 8.461 12.086 1 89.44 274 ASP B N 1
ATOM 6521 C CA . ASP B 1 274 ? -2.838 7.152 12.711 1 89.44 274 ASP B CA 1
ATOM 6522 C C . ASP B 1 274 ? -3.477 6.152 11.75 1 89.44 274 ASP B C 1
ATOM 6524 O O . ASP B 1 274 ? -3.025 5.008 11.641 1 89.44 274 ASP B O 1
ATOM 6528 N N . GLN B 1 275 ? -4.461 6.605 11.109 1 87.25 275 GLN B N 1
ATOM 6529 C CA . GLN B 1 275 ? -5.137 5.746 10.148 1 87.25 275 GLN B CA 1
ATOM 6530 C C . GLN B 1 275 ? -4.207 5.367 9 1 87.25 275 GLN B C 1
ATOM 6532 O O . GLN B 1 275 ? -4.176 4.211 8.57 1 87.25 275 GLN B O 1
ATOM 6537 N N . THR B 1 276 ? -3.443 6.285 8.484 1 84.62 276 THR B N 1
ATOM 6538 C CA . THR B 1 276 ? -2.535 6.031 7.371 1 84.62 276 THR B CA 1
ATOM 6539 C C . THR B 1 276 ? -1.43 5.062 7.789 1 84.62 276 THR B C 1
ATOM 6541 O O . THR B 1 276 ? -1.063 4.168 7.027 1 84.62 276 THR B O 1
ATOM 6544 N N . VAL B 1 277 ? -0.895 5.305 9.008 1 87.88 277 VAL B N 1
ATOM 6545 C CA . VAL B 1 277 ? 0.136 4.414 9.531 1 87.88 277 VAL B CA 1
ATOM 6546 C C . VAL B 1 277 ? -0.417 2.994 9.641 1 87.88 277 VAL B C 1
ATOM 6548 O O . VAL B 1 277 ? 0.216 2.035 9.195 1 87.88 277 VAL B O 1
ATOM 6551 N N . ASN B 1 278 ? -1.594 2.842 10.18 1 90.44 278 ASN B N 1
ATOM 6552 C CA . ASN B 1 278 ? -2.215 1.529 10.32 1 90.44 278 ASN B CA 1
ATOM 6553 C C . ASN B 1 278 ? -2.473 0.88 8.961 1 90.44 278 ASN B C 1
ATOM 6555 O O . ASN B 1 278 ? -2.197 -0.306 8.773 1 90.44 278 ASN B O 1
ATOM 6559 N N . ASN B 1 279 ? -3.045 1.675 8.047 1 87.94 279 ASN B N 1
ATOM 6560 C CA . ASN B 1 279 ? -3.277 1.165 6.699 1 87.94 279 ASN B CA 1
ATOM 6561 C C . ASN B 1 279 ? -1.979 0.708 6.039 1 87.94 279 ASN B C 1
ATOM 6563 O O . ASN B 1 279 ? -1.942 -0.333 5.383 1 87.94 279 ASN B O 1
ATOM 6567 N N . SER B 1 280 ? -0.925 1.452 6.191 1 87 280 SER B N 1
ATOM 6568 C CA . SER B 1 280 ? 0.368 1.111 5.609 1 87 280 SER B CA 1
ATOM 6569 C C . SER B 1 280 ? 0.916 -0.184 6.195 1 87 280 SER B C 1
ATOM 6571 O O . SER B 1 280 ? 1.491 -1.004 5.477 1 87 280 SER B O 1
ATOM 6573 N N . LYS B 1 281 ? 0.737 -0.371 7.508 1 87.94 281 LYS B N 1
ATOM 6574 C CA . LYS B 1 281 ? 1.17 -1.609 8.148 1 87.94 281 LYS B CA 1
ATOM 6575 C C . LYS B 1 281 ? 0.403 -2.809 7.598 1 87.94 281 LYS B C 1
ATOM 6577 O O . LYS B 1 281 ? 0.988 -3.865 7.348 1 87.94 281 LYS B O 1
ATOM 6582 N N . GLU B 1 282 ? -0.863 -2.6 7.387 1 90.06 282 GLU B N 1
ATOM 6583 C CA . GLU B 1 282 ? -1.691 -3.67 6.84 1 90.06 282 GLU B CA 1
ATOM 6584 C C . GLU B 1 282 ? -1.306 -3.98 5.395 1 90.06 282 GLU B C 1
ATOM 6586 O O . GLU B 1 282 ? -1.299 -5.145 4.988 1 90.06 282 GLU B O 1
ATOM 6591 N N . VAL B 1 283 ? -1.04 -2.967 4.613 1 87.88 283 VAL B N 1
ATOM 6592 C CA . VAL B 1 283 ? -0.565 -3.162 3.246 1 87.88 283 VAL B CA 1
ATOM 6593 C C . VAL B 1 283 ? 0.743 -3.949 3.262 1 87.88 283 VAL B C 1
ATOM 6595 O O . VAL B 1 283 ? 0.905 -4.91 2.506 1 87.88 283 VAL B O 1
ATOM 6598 N N . ALA B 1 284 ? 1.665 -3.529 4.16 1 87.62 284 ALA B N 1
ATOM 6599 C CA . ALA B 1 284 ? 2.949 -4.215 4.277 1 87.62 284 ALA B CA 1
ATOM 6600 C C . ALA B 1 284 ? 2.754 -5.691 4.613 1 87.62 284 ALA B C 1
ATOM 6602 O O . ALA B 1 284 ? 3.416 -6.559 4.035 1 87.62 284 ALA B O 1
ATOM 6603 N N . LYS B 1 285 ? 1.864 -5.996 5.504 1 90.56 285 LYS B N 1
ATOM 6604 C CA . LYS B 1 285 ? 1.565 -7.375 5.883 1 90.56 285 LYS B CA 1
ATOM 6605 C C . LYS B 1 285 ? 1.009 -8.164 4.703 1 90.56 285 LYS B C 1
ATOM 6607 O O . LYS B 1 285 ? 1.452 -9.281 4.43 1 90.56 285 LYS B O 1
ATOM 6612 N N . ALA B 1 286 ? 0.013 -7.535 4.031 1 88.06 286 ALA B N 1
ATOM 6613 C CA . ALA B 1 286 ? -0.618 -8.188 2.887 1 88.06 286 ALA B CA 1
ATOM 6614 C C . ALA B 1 286 ? 0.398 -8.461 1.782 1 88.06 286 ALA B C 1
ATOM 6616 O O . ALA B 1 286 ? 0.391 -9.539 1.176 1 88.06 286 ALA B O 1
ATOM 6617 N N . ILE B 1 287 ? 1.267 -7.566 1.522 1 89.38 287 ILE B N 1
ATOM 6618 C CA . ILE B 1 287 ? 2.264 -7.711 0.468 1 89.38 287 ILE B CA 1
ATOM 6619 C C . ILE B 1 287 ? 3.281 -8.781 0.862 1 89.38 287 ILE B C 1
ATOM 6621 O O . ILE B 1 287 ? 3.781 -9.516 0.007 1 89.38 287 ILE B O 1
ATOM 6625 N N . ASN B 1 288 ? 3.654 -8.844 2.16 1 89.06 288 ASN B N 1
ATOM 6626 C CA . ASN B 1 288 ? 4.539 -9.898 2.637 1 89.06 288 ASN B CA 1
ATOM 6627 C C . ASN B 1 288 ? 3.922 -11.281 2.438 1 89.06 288 ASN B C 1
ATOM 6629 O O . ASN B 1 288 ? 4.625 -12.234 2.096 1 89.06 288 ASN B O 1
ATOM 6633 N N . GLU B 1 289 ? 2.674 -11.359 2.623 1 89.25 289 GLU B N 1
ATOM 6634 C CA . GLU B 1 289 ? 1.969 -12.617 2.389 1 89.25 289 GLU B CA 1
ATOM 6635 C C . GLU B 1 289 ? 1.98 -12.992 0.909 1 89.25 289 GLU B C 1
ATOM 6637 O O . GLU B 1 289 ? 2.16 -14.156 0.558 1 89.25 289 GLU B O 1
ATOM 6642 N N . ILE B 1 290 ? 1.787 -11.961 0.076 1 86.81 290 ILE B N 1
ATOM 6643 C CA . ILE B 1 290 ? 1.842 -12.188 -1.365 1 86.81 290 ILE B CA 1
ATOM 6644 C C . ILE B 1 290 ? 3.236 -12.664 -1.762 1 86.81 290 ILE B C 1
ATOM 6646 O O . ILE B 1 290 ? 3.377 -13.617 -2.533 1 86.81 290 ILE B O 1
ATOM 6650 N N . ALA B 1 291 ? 4.266 -12.008 -1.178 1 85.94 291 ALA B N 1
ATOM 6651 C CA . ALA B 1 291 ? 5.648 -12.391 -1.461 1 85.94 291 ALA B CA 1
ATOM 6652 C C . ALA B 1 291 ? 5.914 -13.828 -1.02 1 85.94 291 ALA B C 1
ATOM 6654 O O . ALA B 1 291 ? 6.539 -14.602 -1.75 1 85.94 291 ALA B O 1
ATOM 6655 N N . HIS B 1 292 ? 5.449 -14.266 0.144 1 87.94 292 HIS B N 1
ATOM 6656 C CA . HIS B 1 292 ? 5.602 -15.625 0.65 1 87.94 292 HIS B CA 1
ATOM 6657 C C . HIS B 1 292 ? 4.871 -16.625 -0.237 1 87.94 292 HIS B C 1
ATOM 6659 O O . HIS B 1 292 ? 5.414 -17.688 -0.563 1 87.94 292 HIS B O 1
ATOM 6665 N N . SER B 1 293 ? 3.615 -16.266 -0.58 1 84.44 293 SER B N 1
ATOM 6666 C CA . SER B 1 293 ? 2.832 -17.109 -1.482 1 84.44 293 SER B CA 1
ATOM 6667 C C . SER B 1 293 ? 3.561 -17.328 -2.805 1 84.44 293 SER B C 1
ATOM 6669 O O . SER B 1 293 ? 3.527 -18.422 -3.361 1 84.44 293 SER B O 1
ATOM 6671 N N . ASN B 1 294 ? 4.234 -16.344 -3.303 1 85.12 294 ASN B N 1
ATOM 6672 C CA . ASN B 1 294 ? 4.98 -16.422 -4.551 1 85.12 294 ASN B CA 1
ATOM 6673 C C . ASN B 1 294 ? 6.191 -17.344 -4.418 1 85.12 294 ASN B C 1
ATOM 6675 O O . ASN B 1 294 ? 6.574 -18.016 -5.375 1 85.12 294 ASN B O 1
ATOM 6679 N N . GLN B 1 295 ? 6.848 -17.328 -3.234 1 84.19 295 GLN B N 1
ATOM 6680 C CA . GLN B 1 295 ? 7.965 -18.25 -2.994 1 84.19 295 GLN B CA 1
ATOM 6681 C C . GLN B 1 295 ? 7.508 -19.703 -3.02 1 84.19 295 GLN B C 1
ATOM 6683 O O . GLN B 1 295 ? 8.164 -20.547 -3.613 1 84.19 295 GLN B O 1
ATOM 6688 N N . VAL B 1 296 ? 6.391 -19.953 -2.367 1 85.06 296 VAL B N 1
ATOM 6689 C CA . VAL B 1 296 ? 5.809 -21.281 -2.359 1 85.06 296 VAL B CA 1
ATOM 6690 C C . VAL B 1 296 ? 5.43 -21.703 -3.783 1 85.06 296 VAL B C 1
ATOM 6692 O O . VAL B 1 296 ? 5.676 -22.828 -4.195 1 85.06 296 VAL B O 1
ATOM 6695 N N . LEU B 1 297 ? 4.863 -20.719 -4.535 1 84.12 297 LEU B N 1
ATOM 6696 C CA . LEU B 1 297 ? 4.477 -20.953 -5.926 1 84.12 297 LEU B CA 1
ATOM 6697 C C . LEU B 1 297 ? 5.691 -21.328 -6.77 1 84.12 297 LEU B C 1
ATOM 6699 O O . LEU B 1 297 ? 5.625 -22.234 -7.602 1 84.12 297 LEU B O 1
ATOM 6703 N N . ALA B 1 298 ? 6.852 -20.625 -6.566 1 82.94 298 ALA B N 1
ATOM 6704 C CA . ALA B 1 298 ? 8.078 -20.906 -7.312 1 82.94 298 ALA B CA 1
ATOM 6705 C C . ALA B 1 298 ? 8.555 -22.328 -7.062 1 82.94 298 ALA B C 1
ATOM 6707 O O . ALA B 1 298 ? 8.977 -23.031 -7.992 1 82.94 298 ALA B O 1
ATOM 6708 N N . MET B 1 299 ? 8.461 -22.828 -5.84 1 86.5 299 MET B N 1
ATOM 6709 C CA . MET B 1 299 ? 8.859 -24.188 -5.484 1 86.5 299 MET B CA 1
ATOM 6710 C C . MET B 1 299 ? 7.941 -25.203 -6.141 1 86.5 299 MET B C 1
ATOM 6712 O O . MET B 1 299 ? 8.406 -26.234 -6.645 1 86.5 299 MET B O 1
ATOM 6716 N N . ASP B 1 300 ? 6.641 -24.875 -6.129 1 85.38 300 ASP B N 1
ATOM 6717 C CA . ASP B 1 300 ? 5.664 -25.766 -6.742 1 85.38 300 ASP B CA 1
ATOM 6718 C C . ASP B 1 300 ? 5.871 -25.844 -8.258 1 85.38 300 ASP B C 1
ATOM 6720 O O . ASP B 1 300 ? 5.762 -26.922 -8.844 1 85.38 300 ASP B O 1
ATOM 6724 N N . VAL B 1 301 ? 6.176 -24.781 -8.875 1 84.75 301 VAL B N 1
ATOM 6725 C CA . VAL B 1 301 ? 6.418 -24.719 -10.312 1 84.75 301 VAL B CA 1
ATOM 6726 C C . VAL B 1 301 ? 7.637 -25.578 -10.672 1 84.75 301 VAL B C 1
ATOM 6728 O O . VAL B 1 301 ? 7.637 -26.281 -11.68 1 84.75 301 VAL B O 1
ATOM 6731 N N . GLU B 1 302 ? 8.656 -25.5 -9.828 1 86.88 302 GLU B N 1
ATOM 6732 C CA . GLU B 1 302 ? 9.844 -26.312 -10.047 1 86.88 302 GLU B CA 1
ATOM 6733 C C . GLU B 1 302 ? 9.508 -27.797 -10 1 86.88 302 GLU B C 1
ATOM 6735 O O . GLU B 1 302 ? 9.961 -28.578 -10.852 1 86.88 302 GLU B O 1
ATOM 6740 N N . LYS B 1 303 ? 8.758 -28.172 -9.016 1 87.75 303 LYS B N 1
ATOM 6741 C CA . LYS B 1 303 ? 8.312 -29.562 -8.898 1 87.75 303 LYS B CA 1
ATOM 6742 C C . LYS B 1 303 ? 7.484 -29.984 -10.109 1 87.75 303 LYS B C 1
ATOM 6744 O O . LYS B 1 303 ? 7.645 -31.094 -10.625 1 87.75 303 LYS B O 1
ATOM 6749 N N . GLY B 1 304 ? 6.648 -29.078 -10.492 1 85.19 304 GLY B N 1
ATOM 6750 C CA . GLY B 1 304 ? 5.82 -29.344 -11.656 1 85.19 304 GLY B CA 1
ATOM 6751 C C . GLY B 1 304 ? 6.625 -29.5 -12.938 1 85.19 304 GLY B C 1
ATOM 6752 O O . GLY B 1 304 ? 6.371 -30.391 -13.734 1 85.19 304 GLY B O 1
ATOM 6753 N N . THR B 1 305 ? 7.574 -28.656 -13.117 1 87.44 305 THR B N 1
ATOM 6754 C CA . THR B 1 305 ? 8.445 -28.734 -14.289 1 87.44 305 THR B CA 1
ATOM 6755 C C . THR B 1 305 ? 9.156 -30.078 -14.344 1 87.44 305 THR B C 1
ATOM 6757 O O . THR B 1 305 ? 9.234 -30.703 -15.406 1 87.44 305 THR B O 1
ATOM 6760 N N . SER B 1 306 ? 9.633 -30.531 -13.203 1 92.19 306 SER B N 1
ATOM 6761 C CA . SER B 1 306 ? 10.32 -31.812 -13.125 1 92.19 306 SER B CA 1
ATOM 6762 C C . SER B 1 306 ? 9.383 -32.969 -13.469 1 92.19 306 SER B C 1
ATOM 6764 O O . SER B 1 306 ? 9.766 -33.906 -14.18 1 92.19 306 SER B O 1
ATOM 6766 N N . ALA B 1 307 ? 8.156 -32.875 -12.922 1 91.69 307 ALA B N 1
ATOM 6767 C CA . ALA B 1 307 ? 7.164 -33.875 -13.203 1 91.69 307 ALA B CA 1
ATOM 6768 C C . ALA B 1 307 ? 6.855 -33.938 -14.695 1 91.69 307 ALA B C 1
ATOM 6770 O O . ALA B 1 307 ? 6.746 -35.031 -15.273 1 91.69 307 ALA B O 1
ATOM 6771 N N . MET B 1 308 ? 6.773 -32.844 -15.359 1 90.62 308 MET B N 1
ATOM 6772 C CA . MET B 1 308 ? 6.465 -32.781 -16.781 1 90.62 308 MET B CA 1
ATOM 6773 C C . MET B 1 308 ? 7.613 -33.344 -17.609 1 90.62 308 MET B C 1
ATOM 6775 O O . MET B 1 308 ? 7.391 -33.938 -18.656 1 90.62 308 MET B O 1
ATOM 6779 N N . GLN B 1 309 ? 8.805 -33.125 -17.125 1 91.81 309 GLN B N 1
ATOM 6780 C CA . GLN B 1 309 ? 9.969 -33.688 -17.812 1 91.81 309 GLN B CA 1
ATOM 6781 C C . GLN B 1 309 ? 9.961 -35.219 -17.766 1 91.81 309 GLN B C 1
ATOM 6783 O O . GLN B 1 309 ? 10.281 -35.875 -18.75 1 91.81 309 GLN B O 1
ATOM 6788 N N . VAL B 1 310 ? 9.609 -35.719 -16.609 1 94.75 310 VAL B N 1
ATOM 6789 C CA . VAL B 1 310 ? 9.523 -37.156 -16.453 1 94.75 310 VAL B CA 1
ATOM 6790 C C . VAL B 1 310 ? 8.453 -37.719 -17.391 1 94.75 310 VAL B C 1
ATOM 6792 O O . VAL B 1 310 ? 8.672 -38.719 -18.078 1 94.75 310 VAL B O 1
ATOM 6795 N N . ILE B 1 311 ? 7.312 -37.062 -17.453 1 94.44 311 ILE B N 1
ATOM 6796 C CA . ILE B 1 311 ? 6.223 -37.5 -18.328 1 94.44 311 ILE B CA 1
ATOM 6797 C C . ILE B 1 311 ? 6.672 -37.438 -19.781 1 94.44 311 ILE B C 1
ATOM 6799 O O . ILE B 1 311 ? 6.445 -38.406 -20.531 1 94.44 311 ILE B O 1
ATOM 6803 N N . SER B 1 312 ? 7.289 -36.375 -20.188 1 94.12 312 SER B N 1
ATOM 6804 C CA . SER B 1 312 ? 7.766 -36.219 -21.547 1 94.12 312 SER B CA 1
ATOM 6805 C C . SER B 1 312 ? 8.742 -37.312 -21.938 1 94.12 312 SER B C 1
ATOM 6807 O O . SER B 1 312 ? 8.625 -37.906 -23 1 94.12 312 SER B O 1
ATOM 6809 N N . LYS B 1 313 ? 9.695 -37.594 -21.062 1 95.56 313 LYS B N 1
ATOM 6810 C CA . LYS B 1 313 ? 10.688 -38.656 -21.312 1 95.56 313 LYS B CA 1
ATOM 6811 C C . LYS B 1 313 ? 10.023 -40.031 -21.406 1 95.56 313 LYS B C 1
ATOM 6813 O O . LYS B 1 313 ? 10.359 -40.812 -22.281 1 95.56 313 LYS B O 1
ATOM 6818 N N . SER B 1 314 ? 9.102 -40.188 -20.469 1 96.06 314 SER B N 1
ATOM 6819 C CA . SER B 1 314 ? 8.391 -41.469 -20.469 1 96.06 314 SER B CA 1
ATOM 6820 C C . SER B 1 314 ? 7.547 -41.656 -21.719 1 96.06 314 SER B C 1
ATOM 6822 O O . SER B 1 314 ? 7.465 -42.75 -22.281 1 96.06 314 SER B O 1
ATOM 6824 N N . ALA B 1 315 ? 6.898 -40.594 -22.156 1 93.88 315 ALA B N 1
ATOM 6825 C CA . ALA B 1 315 ? 6.102 -40.625 -23.375 1 93.88 315 ALA B CA 1
ATOM 6826 C C . ALA B 1 315 ? 6.973 -40.938 -24.594 1 93.88 315 ALA B C 1
ATOM 6828 O O . ALA B 1 315 ? 6.598 -41.75 -25.453 1 93.88 315 ALA B O 1
ATOM 6829 N N . GLN B 1 316 ? 8.133 -40.344 -24.656 1 94.31 316 GLN B N 1
ATOM 6830 C CA . GLN B 1 316 ? 9.062 -40.594 -25.766 1 94.31 316 GLN B CA 1
ATOM 6831 C C . GLN B 1 316 ? 9.539 -42.031 -25.766 1 94.31 316 GLN B C 1
ATOM 6833 O O . GLN B 1 316 ? 9.594 -42.656 -26.812 1 94.31 316 GLN B O 1
ATOM 6838 N N . HIS B 1 317 ? 9.867 -42.5 -24.578 1 95.75 317 HIS B N 1
ATOM 6839 C CA . HIS B 1 317 ? 10.297 -43.906 -24.453 1 95.75 317 HIS B CA 1
ATOM 6840 C C . HIS B 1 317 ? 9.188 -44.844 -24.906 1 95.75 317 HIS B C 1
ATOM 6842 O O . HIS B 1 317 ? 9.453 -45.844 -25.594 1 95.75 317 HIS B O 1
ATOM 6848 N N . THR B 1 318 ? 8.023 -44.531 -24.5 1 96.12 318 THR B N 1
ATOM 6849 C CA . THR B 1 318 ? 6.895 -45.375 -24.891 1 96.12 318 THR B CA 1
ATOM 6850 C C . THR B 1 318 ? 6.684 -45.344 -26.391 1 96.12 318 THR B C 1
ATOM 6852 O O . THR B 1 318 ? 6.422 -46.375 -27.016 1 96.12 318 THR B O 1
ATOM 6855 N N . ARG B 1 319 ? 6.762 -44.188 -26.969 1 95.5 319 ARG B N 1
ATOM 6856 C CA . ARG B 1 319 ? 6.625 -44.062 -28.422 1 95.5 319 ARG B CA 1
ATOM 6857 C C . ARG B 1 319 ? 7.645 -44.938 -29.156 1 95.5 319 ARG B C 1
ATOM 6859 O O . ARG B 1 319 ? 7.297 -45.625 -30.094 1 95.5 319 ARG B O 1
ATOM 6866 N N . ASP B 1 320 ? 8.875 -44.906 -28.734 1 96.25 320 ASP B N 1
ATOM 6867 C CA . ASP B 1 320 ? 9.938 -45.719 -29.328 1 96.25 320 ASP B CA 1
ATOM 6868 C C . ASP B 1 320 ? 9.656 -47.219 -29.156 1 96.25 320 ASP B C 1
ATOM 6870 O O . ASP B 1 320 ? 9.805 -48 -30.109 1 96.25 320 ASP B O 1
ATOM 6874 N N . THR B 1 321 ? 9.242 -47.5 -27.953 1 97.38 321 THR B N 1
ATOM 6875 C CA . THR B 1 321 ? 8.969 -48.906 -27.641 1 97.38 321 THR B CA 1
ATOM 6876 C C . THR B 1 321 ? 7.832 -49.438 -28.5 1 97.38 321 THR B C 1
ATOM 6878 O O . THR B 1 321 ? 7.902 -50.562 -29 1 97.38 321 THR B O 1
ATOM 6881 N N . ILE B 1 322 ? 6.844 -48.594 -28.719 1 96.94 322 ILE B N 1
ATOM 6882 C CA . ILE B 1 322 ? 5.684 -49 -29.5 1 96.94 322 ILE B CA 1
ATOM 6883 C C . ILE B 1 322 ? 6.098 -49.219 -30.953 1 96.94 322 ILE B C 1
ATOM 6885 O O . ILE B 1 322 ? 5.574 -50.125 -31.625 1 96.94 322 ILE B O 1
ATOM 6889 N N . THR B 1 323 ? 6.98 -48.438 -31.484 1 96.19 323 THR B N 1
ATOM 6890 C CA . THR B 1 323 ? 7.488 -48.594 -32.844 1 96.19 323 THR B CA 1
ATOM 6891 C C . THR B 1 323 ? 8.172 -49.938 -33 1 96.19 323 THR B C 1
ATOM 6893 O O . THR B 1 323 ? 7.953 -50.656 -34 1 96.19 323 THR B O 1
ATOM 6896 N N . TYR B 1 324 ? 8.898 -50.344 -31.969 1 96.94 324 TYR B N 1
ATOM 6897 C CA . TYR B 1 324 ? 9.57 -51.625 -32 1 96.94 324 TYR B CA 1
ATOM 6898 C C . TYR B 1 324 ? 8.562 -52.75 -31.891 1 96.94 324 TYR B C 1
ATOM 6900 O O . TYR B 1 324 ? 8.703 -53.781 -32.562 1 96.94 324 TYR B O 1
ATOM 6908 N N . MET B 1 325 ? 7.57 -52.531 -31.062 1 97.81 325 MET B N 1
ATOM 6909 C CA . MET B 1 325 ? 6.535 -53.562 -30.906 1 97.81 325 MET B CA 1
ATOM 6910 C C . MET B 1 325 ? 5.785 -53.781 -32.219 1 97.81 325 MET B C 1
ATOM 6912 O O . MET B 1 325 ? 5.426 -54.906 -32.562 1 97.81 325 MET B O 1
ATOM 6916 N N . SER B 1 326 ? 5.543 -52.719 -32.938 1 97.69 326 SER B N 1
ATOM 6917 C CA . SER B 1 326 ? 4.898 -52.812 -34.25 1 97.69 326 SER B CA 1
ATOM 6918 C C . SER B 1 326 ? 5.73 -53.656 -35.219 1 97.69 326 SER B C 1
ATOM 6920 O O . SER B 1 326 ? 5.188 -54.5 -35.938 1 97.69 326 SER B O 1
ATOM 6922 N N . LYS B 1 327 ? 7.023 -53.469 -35.188 1 97.81 327 LYS B N 1
ATOM 6923 C CA . LYS B 1 327 ? 7.918 -54.25 -36.031 1 97.81 327 LYS B CA 1
ATOM 6924 C C . LYS B 1 327 ? 7.871 -55.75 -35.656 1 97.81 327 LYS B C 1
ATOM 6926 O O . LYS B 1 327 ? 7.848 -56.594 -36.531 1 97.81 327 LYS B O 1
ATOM 6931 N N . ILE B 1 328 ? 7.852 -55.969 -34.344 1 98 328 ILE B N 1
ATOM 6932 C CA . ILE B 1 328 ? 7.781 -57.344 -33.875 1 98 328 ILE B CA 1
ATOM 6933 C C . ILE B 1 328 ? 6.492 -58 -34.344 1 98 328 ILE B C 1
ATOM 6935 O O . ILE B 1 328 ? 6.504 -59.156 -34.812 1 98 328 ILE B O 1
ATOM 6939 N N . THR B 1 329 ? 5.414 -57.281 -34.281 1 98.06 329 THR B N 1
ATOM 6940 C CA . THR B 1 329 ? 4.129 -57.781 -34.719 1 98.06 329 THR B CA 1
ATOM 6941 C C . THR B 1 329 ? 4.188 -58.156 -36.188 1 98.06 329 THR B C 1
ATOM 6943 O O . THR B 1 329 ? 3.699 -59.219 -36.594 1 98.06 329 THR B O 1
ATOM 6946 N N . ASP B 1 330 ? 4.844 -57.344 -37.031 1 97.12 330 ASP B N 1
ATOM 6947 C CA . ASP B 1 330 ? 5.004 -57.625 -38.469 1 97.12 330 ASP B CA 1
ATOM 6948 C C . ASP B 1 330 ? 5.848 -58.906 -38.688 1 97.12 330 ASP B C 1
ATOM 6950 O O . ASP B 1 330 ? 5.52 -59.719 -39.531 1 97.12 330 ASP B O 1
ATOM 6954 N N . GLU B 1 331 ? 6.844 -59 -37.906 1 97.44 331 GLU B N 1
ATOM 6955 C CA . GLU B 1 331 ? 7.742 -60.156 -38.031 1 97.44 331 GLU B CA 1
ATOM 6956 C C . GLU B 1 331 ? 7.051 -61.438 -37.625 1 97.44 331 GLU B C 1
ATOM 6958 O O . GLU B 1 331 ? 7.242 -62.5 -38.25 1 97.44 331 GLU B O 1
ATOM 6963 N N . VAL B 1 332 ? 6.289 -61.344 -36.562 1 98.38 332 VAL B N 1
ATOM 6964 C CA . VAL B 1 332 ? 5.539 -62.5 -36.156 1 98.38 332 VAL B CA 1
ATOM 6965 C C . VAL B 1 332 ? 4.535 -62.906 -37.219 1 98.38 332 VAL B C 1
ATOM 6967 O O . VAL B 1 332 ? 4.387 -64.062 -37.531 1 98.38 332 VAL B O 1
ATOM 6970 N N . GLU B 1 333 ? 3.879 -61.906 -37.812 1 97.38 333 GLU B N 1
ATOM 6971 C CA . GLU B 1 333 ? 2.922 -62.188 -38.875 1 97.38 333 GLU B CA 1
ATOM 6972 C C . GLU B 1 333 ? 3.6 -62.875 -40.062 1 97.38 333 GLU B C 1
ATOM 6974 O O . GLU B 1 333 ? 3.035 -63.781 -40.688 1 97.38 333 GLU B O 1
ATOM 6979 N N . MET B 1 334 ? 4.789 -62.469 -40.375 1 97.19 334 MET B N 1
ATOM 6980 C CA . MET B 1 334 ? 5.543 -63.062 -41.469 1 97.19 334 MET B CA 1
ATOM 6981 C C . MET B 1 334 ? 5.891 -64.5 -41.125 1 97.19 334 MET B C 1
ATOM 6983 O O . MET B 1 334 ? 5.785 -65.375 -42 1 97.19 334 MET B O 1
ATOM 6987 N N . ALA B 1 335 ? 6.312 -64.688 -39.906 1 97.25 335 ALA B N 1
ATOM 6988 C CA . ALA B 1 335 ? 6.629 -66.062 -39.469 1 97.25 335 ALA B CA 1
ATOM 6989 C C . ALA B 1 335 ? 5.395 -66.938 -39.5 1 97.25 335 ALA B C 1
ATOM 6991 O O . ALA B 1 335 ? 5.48 -68.125 -39.906 1 97.25 335 ALA B O 1
ATOM 6992 N N . VAL B 1 336 ? 4.258 -66.438 -39.125 1 97.88 336 VAL B N 1
ATOM 6993 C CA . VAL B 1 336 ? 2.996 -67.125 -39.188 1 97.88 336 VAL B CA 1
ATOM 6994 C C . VAL B 1 336 ? 2.658 -67.5 -40.625 1 97.88 336 VAL B C 1
ATOM 6996 O O . VAL B 1 336 ? 2.242 -68.625 -40.906 1 97.88 336 VAL B O 1
ATOM 6999 N N . GLU B 1 337 ? 2.85 -66.625 -41.562 1 96.62 337 GLU B N 1
ATOM 7000 C CA . GLU B 1 337 ? 2.59 -66.875 -42.969 1 96.62 337 GLU B CA 1
ATOM 7001 C C . GLU B 1 337 ? 3.488 -68 -43.5 1 96.62 337 GLU B C 1
ATOM 7003 O O . GLU B 1 337 ? 3.023 -68.875 -44.219 1 96.62 337 GLU B O 1
ATOM 7008 N N . GLN B 1 338 ? 4.691 -67.938 -43.125 1 95.75 338 GLN B N 1
ATOM 7009 C CA . GLN B 1 338 ? 5.629 -69 -43.531 1 95.75 338 GLN B CA 1
ATOM 7010 C C . GLN B 1 338 ? 5.23 -70.312 -42.938 1 95.75 338 GLN B C 1
ATOM 7012 O O . GLN B 1 338 ? 5.262 -71.312 -43.625 1 95.75 338 GLN B O 1
ATOM 7017 N N . GLY B 1 339 ? 4.883 -70.188 -41.656 1 95.5 339 GLY B N 1
ATOM 7018 C CA . GLY B 1 339 ? 4.426 -71.438 -41.031 1 95.5 339 GLY B CA 1
ATOM 7019 C C . GLY B 1 339 ? 3.174 -72 -41.656 1 95.5 339 GLY B C 1
ATOM 7020 O O . GLY B 1 339 ? 3.076 -73.25 -41.875 1 95.5 339 GLY B O 1
ATOM 7021 N N . SER B 1 340 ? 2.275 -71.188 -42.031 1 95.88 340 SER B N 1
ATOM 7022 C CA . SER B 1 340 ? 1.026 -71.625 -42.656 1 95.88 340 SER B CA 1
ATOM 7023 C C . SER B 1 340 ? 1.275 -72.188 -44.031 1 95.88 340 SER B C 1
ATOM 7025 O O . SER B 1 340 ? 0.663 -73.25 -44.375 1 95.88 340 SER B O 1
ATOM 7027 N N . MET B 1 341 ? 2.166 -71.688 -44.781 1 96 341 MET B N 1
ATOM 7028 C CA . MET B 1 341 ? 2.527 -72.25 -46.094 1 96 341 MET B CA 1
ATOM 7029 C C . MET B 1 341 ? 3.168 -73.625 -45.938 1 96 341 MET B C 1
ATOM 7031 O O . MET B 1 341 ? 2.869 -74.5 -46.719 1 96 341 MET B O 1
ATOM 7035 N N . ALA B 1 342 ? 3.988 -73.625 -44.938 1 96.06 342 ALA B N 1
ATOM 7036 C CA . ALA B 1 342 ? 4.641 -74.938 -44.656 1 96.06 342 ALA B CA 1
ATOM 7037 C C . ALA B 1 342 ? 3.621 -76 -44.281 1 96.06 342 ALA B C 1
ATOM 7039 O O . ALA B 1 342 ? 3.701 -77.125 -44.75 1 96.06 342 ALA B O 1
ATOM 7040 N N . THR B 1 343 ? 2.682 -75.625 -43.531 1 95.88 343 THR B N 1
ATOM 7041 C CA . THR B 1 343 ? 1.669 -76.562 -43.094 1 95.88 343 THR B CA 1
ATOM 7042 C C . THR B 1 343 ? 0.773 -76.938 -44.25 1 95.88 343 THR B C 1
ATOM 7044 O O . THR B 1 343 ? 0.316 -78.125 -44.344 1 95.88 343 THR B O 1
ATOM 7047 N N . GLU B 1 344 ? 0.484 -76.062 -45.156 1 95.25 344 GLU B N 1
ATOM 7048 C CA . GLU B 1 344 ? -0.263 -76.375 -46.375 1 95.25 344 GLU B CA 1
ATOM 7049 C C . GLU B 1 344 ? 0.497 -77.438 -47.25 1 95.25 344 GLU B C 1
ATOM 7051 O O . GLU B 1 344 ? -0.091 -78.375 -47.75 1 95.25 344 GLU B O 1
ATOM 7056 N N . ASP B 1 345 ? 1.756 -77.188 -47.312 1 96.06 345 ASP B N 1
ATOM 7057 C CA . ASP B 1 345 ? 2.613 -78.125 -48.062 1 96.06 345 ASP B CA 1
ATOM 7058 C C . ASP B 1 345 ? 2.627 -79.5 -47.406 1 96.06 345 ASP B C 1
ATOM 7060 O O . ASP B 1 345 ? 2.551 -80.562 -48.094 1 96.06 345 ASP B O 1
ATOM 7064 N N . LEU B 1 346 ? 2.668 -79.438 -46.094 1 95.69 346 LEU B N 1
ATOM 7065 C CA . LEU B 1 346 ? 2.664 -80.688 -45.344 1 95.69 346 LEU B CA 1
ATOM 7066 C C . LEU B 1 346 ? 1.369 -81.5 -45.562 1 95.69 346 LEU B C 1
ATOM 7068 O O . LEU B 1 346 ? 1.391 -82.688 -45.75 1 95.69 346 LEU B O 1
ATOM 7072 N N . SER B 1 347 ? 0.286 -80.812 -45.562 1 95.38 347 SER B N 1
ATOM 7073 C CA . SER B 1 347 ? -1.008 -81.438 -45.812 1 95.38 347 SER B CA 1
ATOM 7074 C C . SER B 1 347 ? -1.063 -82 -47.219 1 95.38 347 SER B C 1
ATOM 7076 O O . SER B 1 347 ? -1.541 -83.125 -47.406 1 95.38 347 SER B O 1
ATOM 7078 N N . ALA B 1 348 ? -0.542 -81.375 -48.219 1 95.62 348 ALA B N 1
ATOM 7079 C CA . ALA B 1 348 ? -0.518 -81.875 -49.594 1 95.62 348 ALA B CA 1
ATOM 7080 C C . ALA B 1 348 ? 0.345 -83.125 -49.719 1 95.62 348 ALA B C 1
ATOM 7082 O O . ALA B 1 348 ? -0.045 -84.062 -50.375 1 95.62 348 ALA B O 1
ATOM 7083 N N . LYS B 1 349 ? 1.433 -83 -49.062 1 94.56 349 LYS B N 1
ATOM 7084 C CA . LYS B 1 349 ? 2.352 -84.188 -49.125 1 94.56 349 LYS B CA 1
ATOM 7085 C C . LYS B 1 349 ? 1.773 -85.375 -48.375 1 94.56 349 LYS B C 1
ATOM 7087 O O . LYS B 1 349 ? 1.965 -86.5 -48.812 1 94.56 349 LYS B O 1
ATOM 7092 N N . SER B 1 350 ? 1.112 -85.062 -47.281 1 94.31 350 SER B N 1
ATOM 7093 C CA . SER B 1 350 ? 0.435 -86.188 -46.562 1 94.31 350 SER B CA 1
ATOM 7094 C C . SER B 1 350 ? -0.609 -86.875 -47.438 1 94.31 350 SER B C 1
ATOM 7096 O O . SER B 1 350 ? -0.678 -88.062 -47.5 1 94.31 350 SER B O 1
ATOM 7098 N N . ASN B 1 351 ? -1.339 -86.062 -48.188 1 94.56 351 ASN B N 1
ATOM 7099 C CA . ASN B 1 351 ? -2.34 -86.625 -49.125 1 94.56 351 ASN B CA 1
ATOM 7100 C C . ASN B 1 351 ? -1.696 -87.438 -50.219 1 94.56 351 ASN B C 1
ATOM 7102 O O . ASN B 1 351 ? -2.211 -88.5 -50.594 1 94.56 351 ASN B O 1
ATOM 7106 N N . GLU B 1 352 ? -0.604 -86.938 -50.688 1 95.38 352 GLU B N 1
ATOM 7107 C CA . GLU B 1 352 ? 0.133 -87.688 -51.719 1 95.38 352 GLU B CA 1
ATOM 7108 C C . GLU B 1 352 ? 0.621 -89.062 -51.156 1 95.38 352 GLU B C 1
ATOM 7110 O O . GLU B 1 352 ? 0.539 -90.062 -51.875 1 95.38 352 GLU B O 1
ATOM 7115 N N . THR B 1 353 ? 1.06 -89 -49.969 1 95.12 353 THR B N 1
ATOM 7116 C CA . THR B 1 353 ? 1.565 -90.25 -49.344 1 95.12 353 THR B CA 1
ATOM 7117 C C . THR B 1 353 ? 0.433 -91.188 -49.094 1 95.12 353 THR B C 1
ATOM 7119 O O . THR B 1 353 ? 0.605 -92.438 -49.312 1 95.12 353 THR B O 1
ATOM 7122 N N . ILE B 1 354 ? -0.677 -90.688 -48.719 1 94.56 354 ILE B N 1
ATOM 7123 C CA . ILE B 1 354 ? -1.849 -91.562 -48.531 1 94.56 354 ILE B CA 1
ATOM 7124 C C . ILE B 1 354 ? -2.236 -92.188 -49.844 1 94.56 354 ILE B C 1
ATOM 7126 O O . ILE B 1 354 ? -2.504 -93.375 -49.906 1 94.56 354 ILE B O 1
ATOM 7130 N N . LYS B 1 355 ? -2.191 -91.5 -50.969 1 95 355 LYS B N 1
ATOM 7131 C CA . LYS B 1 355 ? -2.492 -92.062 -52.281 1 95 355 LYS B CA 1
ATOM 7132 C C . LYS B 1 355 ? -1.488 -93.125 -52.688 1 95 355 LYS B C 1
ATOM 7134 O O . LYS B 1 355 ? -1.861 -94.188 -53.25 1 95 355 LYS B O 1
ATOM 7139 N N . THR B 1 356 ? -0.315 -92.812 -52.281 1 94.56 356 THR B N 1
ATOM 7140 C CA . THR B 1 356 ? 0.737 -93.75 -52.531 1 94.56 356 THR B CA 1
ATOM 7141 C C . THR B 1 356 ? 0.469 -95.062 -51.812 1 94.56 356 THR B C 1
ATOM 7143 O O . THR B 1 356 ? 0.524 -96.125 -52.406 1 94.56 356 THR B O 1
ATOM 7146 N N . PHE B 1 357 ? 0.068 -95 -50.562 1 95.25 357 PHE B N 1
ATOM 7147 C CA . PHE B 1 357 ? -0.231 -96.188 -49.781 1 95.25 357 PHE B CA 1
ATOM 7148 C C . PHE B 1 357 ? -1.455 -96.875 -50.344 1 95.25 357 PHE B C 1
ATOM 7150 O O . PHE B 1 357 ? -1.501 -98.125 -50.344 1 95.25 357 PHE B O 1
ATOM 7157 N N . ASN B 1 358 ? -2.426 -96.188 -50.844 1 94.12 358 ASN B N 1
ATOM 7158 C CA . ASN B 1 358 ? -3.609 -96.812 -51.438 1 94.12 358 ASN B CA 1
ATOM 7159 C C . ASN B 1 358 ? -3.258 -97.625 -52.719 1 94.12 358 ASN B C 1
ATOM 7161 O O . ASN B 1 358 ? -3.721 -98.75 -52.906 1 94.12 358 ASN B O 1
ATOM 7165 N N . TRP B 1 359 ? -2.418 -97 -53.469 1 95 359 TRP B N 1
ATOM 7166 C CA . TRP B 1 359 ? -1.981 -97.688 -54.719 1 95 359 TRP B CA 1
ATOM 7167 C C . TRP B 1 359 ? -1.178 -98.938 -54.375 1 95 359 TRP B C 1
ATOM 7169 O O . TRP B 1 359 ? -1.394 -100 -55 1 95 359 TRP B O 1
ATOM 7179 N N . LEU B 1 360 ? -0.379 -98.688 -53.406 1 94.56 360 LEU B N 1
ATOM 7180 C CA . LEU B 1 360 ? 0.442 -99.812 -53 1 94.56 360 LEU B CA 1
ATOM 7181 C C . LEU B 1 360 ? -0.425 -101 -52.469 1 94.56 360 LEU B C 1
ATOM 7183 O O . LEU B 1 360 ? -0.164 -102.125 -52.781 1 94.56 360 LEU B O 1
ATOM 7187 N N . ASN B 1 361 ? -1.398 -100.625 -51.75 1 92.94 361 ASN B N 1
ATOM 7188 C CA . ASN B 1 361 ? -2.33 -101.625 -51.219 1 92.94 361 ASN B CA 1
ATOM 7189 C C . ASN B 1 361 ? -3.023 -102.438 -52.344 1 92.94 361 ASN B C 1
ATOM 7191 O O . ASN B 1 361 ? -3.201 -103.625 -52.25 1 92.94 361 ASN B O 1
ATOM 7195 N N . GLU B 1 362 ? -3.4 -101.812 -53.375 1 94.75 362 GLU B N 1
ATOM 7196 C CA . GLU B 1 362 ? -4.031 -102.438 -54.531 1 94.75 362 GLU B CA 1
ATOM 7197 C C . GLU B 1 362 ? -3.066 -103.375 -55.25 1 94.75 362 GLU B C 1
ATOM 7199 O O . GLU B 1 362 ? -3.447 -104.5 -55.656 1 94.75 362 GLU B O 1
ATOM 7204 N N . GLN B 1 363 ? -1.863 -102.875 -55.281 1 94.38 363 GLN B N 1
ATOM 7205 C CA . GLN B 1 363 ? -0.854 -103.688 -55.969 1 94.38 363 GLN B CA 1
ATOM 7206 C C . GLN B 1 363 ? -0.557 -104.938 -55.156 1 94.38 363 GLN B C 1
ATOM 7208 O O . GLN B 1 363 ? -0.372 -106 -55.719 1 94.38 363 GLN B O 1
ATOM 7213 N N . ILE B 1 364 ? -0.59 -104.75 -53.875 1 94.19 364 ILE B N 1
ATOM 7214 C CA . ILE B 1 364 ? -0.296 -105.875 -53 1 94.19 364 ILE B CA 1
ATOM 7215 C C . ILE B 1 364 ? -1.43 -106.938 -53.094 1 94.19 364 ILE B C 1
ATOM 7217 O O . ILE B 1 364 ? -1.189 -108.125 -53.031 1 94.19 364 ILE B O 1
ATOM 7221 N N . LYS B 1 365 ? -2.611 -106.562 -53.312 1 94.06 365 LYS B N 1
ATOM 7222 C CA . LYS B 1 365 ? -3.748 -107.5 -53.469 1 94.06 365 LYS B CA 1
ATOM 7223 C C . LYS B 1 365 ? -3.633 -108.25 -54.781 1 94.06 365 LYS B C 1
ATOM 7225 O O . LYS B 1 365 ? -3.918 -109.438 -54.812 1 94.06 365 LYS B O 1
ATOM 7230 N N . LEU B 1 366 ? -3.18 -107.625 -55.75 1 94.75 366 LEU B N 1
ATOM 7231 C CA . LEU B 1 366 ? -2.984 -108.312 -57.031 1 94.75 366 LEU B CA 1
ATOM 7232 C C . LEU B 1 366 ? -1.882 -109.375 -56.938 1 94.75 366 LEU B C 1
ATOM 7234 O O . LEU B 1 366 ? -2.002 -110.438 -57.5 1 94.75 366 LEU B O 1
ATOM 7238 N N . LEU B 1 367 ? -0.889 -108.875 -56.188 1 94.75 367 LEU B N 1
ATOM 7239 C CA . LEU B 1 367 ? 0.201 -109.812 -55.969 1 94.75 367 LEU B CA 1
ATOM 7240 C C . LEU B 1 367 ? -0.29 -111.062 -55.188 1 94.75 367 LEU B C 1
ATOM 7242 O O . LEU B 1 367 ? 0.12 -112.188 -55.5 1 94.75 367 LEU B O 1
ATOM 7246 N N . GLU B 1 368 ? -1.109 -110.875 -54.281 1 94 368 GLU B N 1
ATOM 7247 C CA . GLU B 1 368 ? -1.703 -111.938 -53.5 1 94 368 GLU B CA 1
ATOM 7248 C C . GLU B 1 368 ? -2.521 -112.875 -54.406 1 94 368 GLU B C 1
ATOM 7250 O O . GLU B 1 368 ? -2.391 -114.062 -54.312 1 94 368 GLU B O 1
ATOM 7255 N N . GLU B 1 369 ? -3.291 -112.312 -55.25 1 95.25 369 GLU B N 1
ATOM 7256 C CA . GLU B 1 369 ? -4.133 -113.125 -56.156 1 95.25 369 GLU B CA 1
ATOM 7257 C C . GLU B 1 369 ? -3.287 -113.938 -57.125 1 95.25 369 GLU B C 1
ATOM 7259 O O . GLU B 1 369 ? -3.564 -115.125 -57.312 1 95.25 369 GLU B O 1
ATOM 7264 N N . LYS B 1 370 ? -2.326 -113.25 -57.594 1 95.06 370 LYS B N 1
ATOM 7265 C CA . LYS B 1 370 ? -1.46 -114 -58.531 1 95.06 370 LYS B CA 1
ATOM 7266 C C . LYS B 1 370 ? -0.701 -115.125 -57.844 1 95.06 370 LYS B C 1
ATOM 7268 O O . LYS B 1 370 ? -0.482 -116.188 -58.406 1 95.06 370 LYS B O 1
ATOM 7273 N N . SER B 1 371 ? -0.33 -114.812 -56.594 1 95.19 371 SER B N 1
ATOM 7274 C CA . SER B 1 371 ? 0.379 -115.875 -55.844 1 95.19 371 SER B CA 1
ATOM 7275 C C . SER B 1 371 ? -0.519 -117.062 -55.562 1 95.19 371 SER B C 1
ATOM 7277 O O . SER B 1 371 ? -0.059 -118.188 -55.562 1 95.19 371 SER B O 1
ATOM 7279 N N . ILE B 1 372 ? -1.762 -116.812 -55.438 1 95.38 372 ILE B N 1
ATOM 7280 C CA . ILE B 1 372 ? -2.73 -117.875 -55.219 1 95.38 372 ILE B CA 1
ATOM 7281 C C . ILE B 1 372 ? -2.922 -118.688 -56.5 1 95.38 372 ILE B C 1
ATOM 7283 O O . ILE B 1 372 ? -3.012 -119.938 -56.469 1 95.38 372 ILE B O 1
ATOM 7287 N N . GLU B 1 373 ? -2.891 -118.062 -57.594 1 94.94 373 GLU B N 1
ATOM 7288 C CA . GLU B 1 373 ? -3.014 -118.688 -58.875 1 94.94 373 GLU B CA 1
ATOM 7289 C C . GLU B 1 373 ? -1.828 -119.625 -59.125 1 94.94 373 GLU B C 1
ATOM 7291 O O . GLU B 1 373 ? -2.002 -120.75 -59.594 1 94.94 373 GLU B O 1
ATOM 7296 N N . ILE B 1 374 ? -0.775 -119.125 -58.75 1 95.12 374 ILE B N 1
ATOM 7297 C CA . ILE B 1 374 ? 0.422 -119.938 -58.938 1 95.12 374 ILE B CA 1
ATOM 7298 C C . ILE B 1 374 ? 0.341 -121.188 -58.062 1 95.12 374 ILE B C 1
ATOM 7300 O O . ILE B 1 374 ? 0.666 -122.25 -58.5 1 95.12 374 ILE B O 1
ATOM 7304 N N . SER B 1 375 ? -0.047 -120.938 -56.844 1 94.38 375 SER B N 1
ATOM 7305 C CA . SER B 1 375 ? -0.208 -122.062 -55.906 1 94.38 375 SER B CA 1
ATOM 7306 C C . SER B 1 375 ? -1.188 -123.125 -56.469 1 94.38 375 SER B C 1
ATOM 7308 O O . SER B 1 375 ? -0.941 -124.312 -56.375 1 94.38 375 SER B O 1
ATOM 7310 N N . SER B 1 376 ? -2.215 -122.688 -57.094 1 95.31 376 SER B N 1
ATOM 7311 C CA . SER B 1 376 ? -3.227 -123.625 -57.656 1 95.31 376 SER B CA 1
ATOM 7312 C C . SER B 1 376 ? -2.676 -124.375 -58.844 1 95.31 376 SER B C 1
ATOM 7314 O O . SER B 1 376 ? -2.848 -125.625 -58.906 1 95.31 376 SER B O 1
ATOM 7316 N N . VAL B 1 377 ? -2.033 -123.688 -59.625 1 95.56 377 VAL B N 1
ATOM 7317 C CA . VAL B 1 377 ? -1.485 -124.312 -60.812 1 95.56 377 VAL B CA 1
ATOM 7318 C C . VAL B 1 377 ? -0.403 -125.312 -60.438 1 95.56 377 VAL B C 1
ATOM 7320 O O . VAL B 1 377 ? -0.294 -126.375 -61.031 1 95.56 377 VAL B O 1
ATOM 7323 N N . THR B 1 378 ? 0.341 -124.938 -59.406 1 94.56 378 THR B N 1
ATOM 7324 C CA . THR B 1 378 ? 1.384 -125.812 -58.906 1 94.56 378 THR B CA 1
ATOM 7325 C C . THR B 1 378 ? 0.773 -127.062 -58.312 1 94.56 378 THR B C 1
ATOM 7327 O O . THR B 1 378 ? 1.334 -128.125 -58.438 1 94.56 378 THR B O 1
ATOM 7330 N N . GLY B 1 379 ? -0.349 -127 -57.812 1 92.81 379 GLY B N 1
ATOM 7331 C CA . GLY B 1 379 ? -1.083 -128.125 -57.312 1 92.81 379 GLY B CA 1
ATOM 7332 C C . GLY B 1 379 ? -1.541 -129 -58.438 1 92.81 379 GLY B C 1
ATOM 7333 O O . GLY B 1 379 ? -1.432 -130.25 -58.312 1 92.81 379 GLY B O 1
ATOM 7334 N N . VAL B 1 380 ? -1.957 -128.5 -59.438 1 94.5 380 VAL B N 1
ATOM 7335 C CA . VAL B 1 380 ? -2.391 -129.25 -60.594 1 94.5 380 VAL B CA 1
ATOM 7336 C C . VAL B 1 380 ? -1.197 -130 -61.188 1 94.5 380 VAL B C 1
ATOM 7338 O O . VAL B 1 380 ? -1.29 -131.125 -61.531 1 94.5 380 VAL B O 1
ATOM 7341 N N . ILE B 1 381 ? -0.192 -129.25 -61.156 1 93.88 381 ILE B N 1
ATOM 7342 C CA . ILE B 1 381 ? 1.021 -129.875 -61.719 1 93.88 381 ILE B CA 1
ATOM 7343 C C . ILE B 1 381 ? 1.437 -131 -60.875 1 93.88 381 ILE B C 1
ATOM 7345 O O . ILE B 1 381 ? 1.765 -132.125 -61.406 1 93.88 381 ILE B O 1
ATOM 7349 N N . ARG B 1 382 ? 1.443 -131 -59.656 1 92.38 382 ARG B N 1
ATOM 7350 C CA . ARG B 1 382 ? 1.805 -132 -58.75 1 92.38 382 ARG B CA 1
ATOM 7351 C C . ARG B 1 382 ? 0.907 -133.25 -58.938 1 92.38 382 ARG B C 1
ATOM 7353 O O . ARG B 1 382 ? 1.386 -134.375 -58.969 1 92.38 382 ARG B O 1
ATOM 7360 N N . SER B 1 383 ? -0.31 -133 -59.219 1 93.88 383 SER B N 1
ATOM 7361 C CA . SER B 1 383 ? -1.258 -134 -59.438 1 93.88 383 SER B CA 1
ATOM 7362 C C . SER B 1 383 ? -0.965 -134.75 -60.75 1 93.88 383 SER B C 1
ATOM 7364 O O . SER B 1 383 ? -1.088 -136 -60.812 1 93.88 383 SER B O 1
ATOM 7366 N N . ILE B 1 384 ? -0.668 -134 -61.594 1 92.06 384 ILE B N 1
ATOM 7367 C CA . ILE B 1 384 ? -0.356 -134.625 -62.906 1 92.06 384 ILE B CA 1
ATOM 7368 C C . ILE B 1 384 ? 0.924 -135.375 -62.812 1 92.06 384 ILE B C 1
ATOM 7370 O O . ILE B 1 384 ? 1.022 -136.5 -63.406 1 92.06 384 ILE B O 1
ATOM 7374 N N . LEU B 1 385 ? 1.811 -134.875 -62.062 1 93.69 385 LEU B N 1
ATOM 7375 C CA . LEU B 1 385 ? 3.092 -135.625 -61.906 1 93.69 385 LEU B CA 1
ATOM 7376 C C . LEU B 1 385 ? 2.928 -136.875 -61.125 1 93.69 385 LEU B C 1
ATOM 7378 O O . LEU B 1 385 ? 3.598 -137.875 -61.406 1 93.69 385 LEU B O 1
ATOM 7382 N N . ASP B 1 386 ? 2.043 -137 -60.25 1 92.06 386 ASP B N 1
ATOM 7383 C CA . ASP B 1 386 ? 1.726 -138.125 -59.531 1 92.06 386 ASP B CA 1
ATOM 7384 C C . ASP B 1 386 ? 1.114 -139.25 -60.469 1 92.06 386 ASP B C 1
ATOM 7386 O O . ASP B 1 386 ? 1.439 -140.375 -60.375 1 92.06 386 ASP B O 1
ATOM 7390 N N . GLN B 1 387 ? 0.384 -138.75 -61.25 1 92.12 387 GLN B N 1
ATOM 7391 C CA . GLN B 1 387 ? -0.231 -139.625 -62.219 1 92.12 387 GLN B CA 1
ATOM 7392 C C . GLN B 1 387 ? 0.801 -140.125 -63.219 1 92.12 387 GLN B C 1
ATOM 7394 O O . GLN B 1 387 ? 0.779 -141.375 -63.594 1 92.12 387 GLN B O 1
ATOM 7399 N N . THR B 1 388 ? 1.593 -139.125 -63.531 1 90.5 388 THR B N 1
ATOM 7400 C CA . THR B 1 388 ? 2.648 -139.5 -64.5 1 90.5 388 THR B CA 1
ATOM 7401 C C . THR B 1 388 ? 3.596 -140.5 -63.844 1 90.5 388 THR B C 1
ATOM 7403 O O . THR B 1 388 ? 4.004 -141.5 -64.5 1 90.5 388 THR B O 1
ATOM 7406 N N . ASN B 1 389 ? 3.961 -140.375 -62.719 1 90.44 389 ASN B N 1
ATOM 7407 C CA . ASN B 1 389 ? 4.812 -141.375 -61.969 1 90.44 389 ASN B CA 1
ATOM 7408 C C . ASN B 1 389 ? 4.16 -142.625 -61.812 1 90.44 389 ASN B C 1
ATOM 7410 O O . ASN B 1 389 ? 4.816 -143.75 -62.031 1 90.44 389 ASN B O 1
ATOM 7414 N N . LEU B 1 390 ? 2.895 -142.75 -61.656 1 91.25 390 LEU B N 1
ATOM 7415 C CA . LEU B 1 390 ? 2.162 -144 -61.5 1 91.25 390 LEU B CA 1
ATOM 7416 C C . LEU B 1 390 ? 2.051 -144.75 -62.812 1 91.25 390 LEU B C 1
ATOM 7418 O O . LEU B 1 390 ? 2.215 -146 -62.875 1 91.25 390 LEU B O 1
ATOM 7422 N N . LEU B 1 391 ? 1.768 -144 -63.719 1 91.12 391 LEU B N 1
ATOM 7423 C CA . LEU B 1 391 ? 1.658 -144.5 -65.062 1 91.12 391 LEU B CA 1
ATOM 7424 C C . LEU B 1 391 ? 3.002 -145.125 -65.5 1 91.12 391 LEU B C 1
ATOM 7426 O O . LEU B 1 391 ? 3.062 -146.25 -66.125 1 91.12 391 LEU B O 1
ATOM 7430 N N . SER B 1 392 ? 4.051 -144.375 -65.188 1 88.94 392 SER B N 1
ATOM 7431 C CA . SER B 1 392 ? 5.395 -144.875 -65.562 1 88.94 392 SER B CA 1
ATOM 7432 C C . SER B 1 392 ? 5.844 -146 -64.75 1 88.94 392 SER B C 1
ATOM 7434 O O . SER B 1 392 ? 6.516 -147 -65.312 1 88.94 392 SER B O 1
ATOM 7436 N N . LEU B 1 393 ? 5.414 -146.25 -63.594 1 89.12 393 LEU B N 1
ATOM 7437 C CA . LEU B 1 393 ? 5.711 -147.375 -62.75 1 89.12 393 LEU B CA 1
ATOM 7438 C C . LEU B 1 393 ? 4.988 -148.625 -63.25 1 89.12 393 LEU B C 1
ATOM 7440 O O . LEU B 1 393 ? 5.586 -149.625 -63.375 1 89.12 393 LEU B O 1
ATOM 7444 N N . ASN B 1 394 ? 3.84 -148.5 -63.594 1 86.06 394 ASN B N 1
ATOM 7445 C CA . ASN B 1 394 ? 3.062 -149.625 -64.125 1 86.06 394 ASN B CA 1
ATOM 7446 C C . ASN B 1 394 ? 3.615 -150 -65.438 1 86.06 394 ASN B C 1
ATOM 7448 O O . ASN B 1 394 ? 3.648 -151.25 -65.75 1 86.06 394 ASN B O 1
ATOM 7452 N N . ALA B 1 395 ? 3.975 -149 -66.125 1 85.25 395 ALA B N 1
ATOM 7453 C CA . ALA B 1 395 ? 4.57 -149.375 -67.438 1 85.25 395 ALA B CA 1
ATOM 7454 C C . ALA B 1 395 ? 5.906 -150 -67.25 1 85.25 395 ALA B C 1
ATOM 7456 O O . ALA B 1 395 ? 6.227 -151 -68 1 85.25 395 ALA B O 1
ATOM 7457 N N . ALA B 1 396 ? 6.672 -149.75 -66.312 1 84.62 396 ALA B N 1
ATOM 7458 C CA . ALA B 1 396 ? 7.945 -150.375 -66 1 84.62 396 ALA B CA 1
ATOM 7459 C C . ALA B 1 396 ? 7.727 -151.75 -65.5 1 84.62 396 ALA B C 1
ATOM 7461 O O . ALA B 1 396 ? 8.453 -152.75 -65.875 1 84.62 396 ALA B O 1
ATOM 7462 N N . ILE B 1 397 ? 6.773 -152.125 -64.812 1 84.12 397 ILE B N 1
ATOM 7463 C CA . ILE B 1 397 ? 6.453 -153.375 -64.25 1 84.12 397 ILE B CA 1
ATOM 7464 C C . ILE B 1 397 ? 5.973 -154.25 -65.375 1 84.12 397 ILE B C 1
ATOM 7466 O O . ILE B 1 397 ? 6.422 -155.5 -65.5 1 84.12 397 ILE B O 1
ATOM 7470 N N . GLU B 1 398 ? 5.148 -153.875 -66.125 1 81.12 398 GLU B N 1
ATOM 7471 C CA . GLU B 1 398 ? 4.574 -154.625 -67.188 1 81.12 398 GLU B CA 1
ATOM 7472 C C . GLU B 1 398 ? 5.617 -155 -68.25 1 81.12 398 GLU B C 1
ATOM 7474 O O . GLU B 1 398 ? 5.629 -156.125 -68.812 1 81.12 398 GLU B O 1
ATOM 7479 N N . SER B 1 399 ? 6.457 -154 -68.5 1 84.06 399 SER B N 1
ATOM 7480 C CA . SER B 1 399 ? 7.531 -154.25 -69.438 1 84.06 399 SER B CA 1
ATOM 7481 C C . SER B 1 399 ? 8.508 -155.25 -68.938 1 84.06 399 SER B C 1
ATOM 7483 O O . SER B 1 399 ? 9.031 -156 -69.75 1 84.06 399 SER B O 1
ATOM 7485 N N . ALA B 1 400 ? 8.75 -155.375 -67.75 1 80.69 400 ALA B N 1
ATOM 7486 C CA . ALA B 1 400 ? 9.609 -156.375 -67.188 1 80.69 400 ALA B CA 1
ATOM 7487 C C . ALA B 1 400 ? 8.969 -157.75 -67.25 1 80.69 400 ALA B C 1
ATOM 7489 O O . ALA B 1 400 ? 9.656 -158.75 -67.438 1 80.69 400 ALA B O 1
ATOM 7490 N N . ARG B 1 401 ? 7.77 -157.875 -67.188 1 80.31 401 ARG B N 1
ATOM 7491 C CA . ARG B 1 401 ? 7.004 -159.125 -67.25 1 80.31 401 ARG B CA 1
ATOM 7492 C C . ARG B 1 401 ? 6.988 -159.75 -68.625 1 80.31 401 ARG B C 1
ATOM 7494 O O . ARG B 1 401 ? 6.859 -161 -68.812 1 80.31 401 ARG B O 1
ATOM 7501 N N . ALA B 1 402 ? 7.141 -158.875 -69.562 1 80.56 402 ALA B N 1
ATOM 7502 C CA . ALA B 1 402 ? 7.066 -159.25 -70.938 1 80.56 402 ALA B CA 1
ATOM 7503 C C . ALA B 1 402 ? 8.391 -159.875 -71.438 1 80.56 402 ALA B C 1
ATOM 7505 O O . ALA B 1 402 ? 8.531 -160.25 -72.562 1 80.56 402 ALA B O 1
ATOM 7506 N N . GLY B 1 403 ? 9.492 -160 -70.562 1 78.12 403 GLY B N 1
ATOM 7507 C CA . GLY B 1 403 ? 10.75 -160.75 -70.75 1 78.12 403 GLY B CA 1
ATOM 7508 C C . GLY B 1 403 ? 11.68 -160 -71.688 1 78.12 403 GLY B C 1
ATOM 7509 O O . GLY B 1 403 ? 11.945 -158.75 -71.562 1 78.12 403 GLY B O 1
ATOM 7510 N N . GLU B 1 404 ? 12.07 -160.625 -72.812 1 76.81 404 GLU B N 1
ATOM 7511 C CA . GLU B 1 404 ? 13.094 -160.25 -73.75 1 76.81 404 GLU B CA 1
ATOM 7512 C C . GLU B 1 404 ? 12.539 -159.125 -74.688 1 76.81 404 GLU B C 1
ATOM 7514 O O . GLU B 1 404 ? 13.266 -158.25 -75.125 1 76.81 404 GLU B O 1
ATOM 7519 N N . SER B 1 405 ? 11.289 -159.125 -74.938 1 76.06 405 SER B N 1
ATOM 7520 C CA . SER B 1 405 ? 10.633 -158.25 -75.875 1 76.06 405 SER B CA 1
ATOM 7521 C C . SER B 1 405 ? 10.32 -156.875 -75.25 1 76.06 405 SER B C 1
ATOM 7523 O O . SER B 1 405 ? 10.078 -155.875 -75.938 1 76.06 405 SER B O 1
ATOM 7525 N N . GLY B 1 406 ? 10.562 -156.875 -73.875 1 78.94 406 GLY B N 1
ATOM 7526 C CA . GLY B 1 406 ? 10.164 -155.625 -73.125 1 78.94 406 GLY B CA 1
ATOM 7527 C C . GLY B 1 406 ? 11.328 -154.875 -72.562 1 78.94 406 GLY B C 1
ATOM 7528 O O . GLY B 1 406 ? 11.141 -153.875 -71.875 1 78.94 406 GLY B O 1
ATOM 7529 N N . LYS B 1 407 ? 12.406 -155.375 -72.75 1 84.69 407 LYS B N 1
ATOM 7530 C CA . LYS B 1 407 ? 13.586 -154.75 -72.125 1 84.69 407 LYS B CA 1
ATOM 7531 C C . LYS B 1 407 ? 13.805 -153.375 -72.5 1 84.69 407 LYS B C 1
ATOM 7533 O O . LYS B 1 407 ? 14.102 -152.5 -71.688 1 84.69 407 LYS B O 1
ATOM 7538 N N . GLY B 1 408 ? 13.633 -153 -73.75 1 81.44 408 GLY B N 1
ATOM 7539 C CA . GLY B 1 408 ? 13.797 -151.625 -74.188 1 81.44 408 GLY B CA 1
ATOM 7540 C C . GLY B 1 408 ? 12.758 -150.625 -73.625 1 81.44 408 GLY B C 1
ATOM 7541 O O . GLY B 1 408 ? 13.086 -149.5 -73.25 1 81.44 408 GLY B O 1
ATOM 7542 N N . PHE B 1 409 ? 11.531 -151.125 -73.438 1 83.62 409 PHE B N 1
ATOM 7543 C CA . PHE B 1 409 ? 10.43 -150.375 -72.875 1 83.62 409 PHE B CA 1
ATOM 7544 C C . PHE B 1 409 ? 10.57 -150.125 -71.375 1 83.62 409 PHE B C 1
ATOM 7546 O O . PHE B 1 409 ? 10.195 -149.125 -70.875 1 83.62 409 PHE B O 1
ATOM 7553 N N . ALA B 1 410 ? 11.227 -151.125 -70.812 1 86.25 410 ALA B N 1
ATOM 7554 C CA . ALA B 1 410 ? 11.469 -151 -69.375 1 86.25 410 ALA B CA 1
ATOM 7555 C C . ALA B 1 410 ? 12.453 -149.875 -69.062 1 86.25 410 ALA B C 1
ATOM 7557 O O . 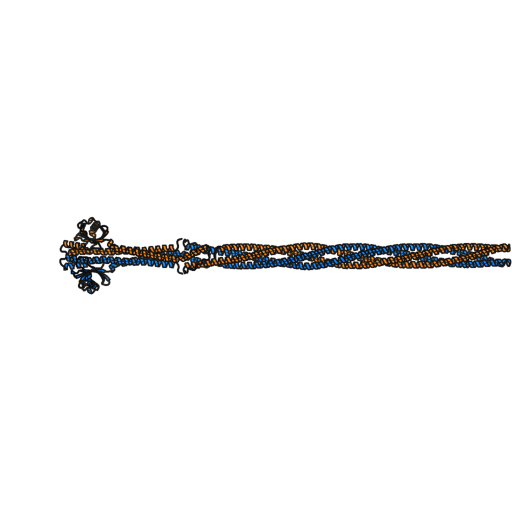ALA B 1 410 ? 12.273 -149.125 -68.062 1 86.25 410 ALA B O 1
ATOM 7558 N N . VAL B 1 411 ? 13.312 -149.625 -69.938 1 88.5 411 VAL B N 1
ATOM 7559 C CA . VAL B 1 411 ? 14.328 -148.5 -69.812 1 88.5 411 VAL B CA 1
ATOM 7560 C C . VAL B 1 411 ? 13.695 -147.125 -70 1 88.5 411 VAL B C 1
ATOM 7562 O O . VAL B 1 411 ? 13.945 -146.25 -69.25 1 88.5 411 VAL B O 1
ATOM 7565 N N . VAL B 1 412 ? 12.836 -147.125 -70.938 1 89 412 VAL B N 1
ATOM 7566 C CA . VAL B 1 412 ? 12.172 -145.875 -71.312 1 89 412 VAL B CA 1
ATOM 7567 C C . VAL B 1 412 ? 11.188 -145.5 -70.188 1 89 412 VAL B C 1
ATOM 7569 O O . VAL B 1 412 ? 11.125 -144.375 -69.75 1 89 412 VAL B O 1
ATOM 7572 N N . ALA B 1 413 ? 10.445 -146.5 -69.688 1 87.25 413 ALA B N 1
ATOM 7573 C CA . ALA B 1 413 ? 9.484 -146.25 -68.625 1 87.25 413 ALA B CA 1
ATOM 7574 C C . ALA B 1 413 ? 10.188 -145.75 -67.312 1 87.25 413 ALA B C 1
ATOM 7576 O O . ALA B 1 413 ? 9.695 -144.875 -66.625 1 87.25 413 ALA B O 1
ATOM 7577 N N . ASP B 1 414 ? 11.398 -146.375 -67.188 1 88.25 414 ASP B N 1
ATOM 7578 C CA . ASP B 1 414 ? 12.164 -146 -66 1 88.25 414 ASP B CA 1
ATOM 7579 C C . ASP B 1 414 ? 12.734 -144.625 -66.125 1 88.25 414 ASP B C 1
ATOM 7581 O O . ASP B 1 414 ? 12.82 -143.875 -65.125 1 88.25 414 ASP B O 1
ATOM 7585 N N . GLU B 1 415 ? 13.055 -144.25 -67.312 1 92.12 415 GLU B N 1
ATOM 7586 C CA . GLU B 1 415 ? 13.586 -142.875 -67.5 1 92.12 415 GLU B CA 1
ATOM 7587 C C . GLU B 1 415 ? 12.5 -141.875 -67.375 1 92.12 415 GLU B C 1
ATOM 7589 O O . GLU B 1 415 ? 12.734 -140.875 -66.75 1 92.12 415 GLU B O 1
ATOM 7594 N N . ILE B 1 416 ? 11.352 -142.125 -67.75 1 91.56 416 ILE B N 1
ATOM 7595 C CA . ILE B 1 416 ? 10.227 -141.25 -67.625 1 91.56 416 ILE B CA 1
ATOM 7596 C C . ILE B 1 416 ? 9.828 -141.125 -66.188 1 91.56 416 ILE B C 1
ATOM 7598 O O . ILE B 1 416 ? 9.484 -140 -65.688 1 91.56 416 ILE B O 1
ATOM 7602 N N . ARG B 1 417 ? 9.938 -142.25 -65.562 1 91.62 417 ARG B N 1
ATOM 7603 C CA . ARG B 1 417 ? 9.656 -142.25 -64.125 1 91.62 417 ARG B CA 1
ATOM 7604 C C . ARG B 1 417 ? 10.641 -141.25 -63.375 1 91.62 417 ARG B C 1
ATOM 7606 O O . ARG B 1 417 ? 10.242 -140.5 -62.531 1 91.62 417 ARG B O 1
ATOM 7613 N N . LYS B 1 418 ? 11.867 -141.375 -63.781 1 92.44 418 LYS B N 1
ATOM 7614 C CA . LYS B 1 418 ? 12.906 -140.5 -63.156 1 92.44 418 LYS B CA 1
ATOM 7615 C C . LYS B 1 418 ? 12.688 -139 -63.438 1 92.44 418 LYS B C 1
ATOM 7617 O O . LYS B 1 418 ? 12.891 -138.25 -62.562 1 92.44 418 LYS B O 1
ATOM 7622 N N . LEU B 1 419 ? 12.203 -138.75 -64.562 1 91.31 419 LEU B N 1
ATOM 7623 C CA . LEU B 1 419 ? 11.93 -137.375 -64.938 1 91.31 419 LEU B CA 1
ATOM 7624 C C . LEU B 1 419 ? 10.703 -136.875 -64.188 1 91.31 419 LEU B C 1
ATOM 7626 O O . LEU B 1 419 ? 10.672 -135.625 -63.812 1 91.31 419 LEU B O 1
ATOM 7630 N N . ALA B 1 420 ? 9.758 -137.625 -64 1 91.44 420 ALA B N 1
ATOM 7631 C CA . ALA B 1 420 ? 8.57 -137.25 -63.25 1 91.44 420 ALA B CA 1
ATOM 7632 C C . ALA B 1 420 ? 8.914 -137 -61.781 1 91.44 420 ALA B C 1
ATOM 7634 O O . ALA B 1 420 ? 8.406 -136 -61.219 1 91.44 420 ALA B O 1
ATOM 7635 N N . ILE B 1 421 ? 9.828 -137.75 -61.312 1 92.25 421 ILE B N 1
ATOM 7636 C CA . ILE B 1 421 ? 10.258 -137.625 -59.938 1 92.25 421 ILE B CA 1
ATOM 7637 C C . ILE B 1 421 ? 11.055 -136.25 -59.812 1 92.25 421 ILE B C 1
ATOM 7639 O O . ILE B 1 421 ? 10.859 -135.5 -58.875 1 92.25 421 ILE B O 1
ATOM 7643 N N . LYS B 1 422 ? 11.82 -136 -60.781 1 92.88 422 LYS B N 1
ATOM 7644 C CA . LYS B 1 422 ? 12.609 -134.875 -60.781 1 92.88 422 LYS B CA 1
ATOM 7645 C C . LYS B 1 422 ? 11.727 -133.625 -60.938 1 92.88 422 LYS B C 1
ATOM 7647 O O . LYS B 1 422 ? 11.953 -132.625 -60.281 1 92.88 422 LYS B O 1
ATOM 7652 N N . THR B 1 423 ? 10.75 -133.625 -61.688 1 92.94 423 THR B N 1
ATOM 7653 C CA . THR B 1 423 ? 9.812 -132.5 -61.875 1 92.94 423 THR B CA 1
ATOM 7654 C C . THR B 1 423 ? 8.992 -132.25 -60.594 1 92.94 423 THR B C 1
ATOM 7656 O O . THR B 1 423 ? 8.711 -131.125 -60.25 1 92.94 423 THR B O 1
ATOM 7659 N N . ALA B 1 424 ? 8.641 -133.375 -60.062 1 92.31 424 ALA B N 1
ATOM 7660 C CA . ALA B 1 424 ? 7.895 -133.25 -58.812 1 92.31 424 ALA B CA 1
ATOM 7661 C C . ALA B 1 424 ? 8.711 -132.625 -57.719 1 92.31 424 ALA B C 1
ATOM 7663 O O . ALA B 1 424 ? 8.18 -131.75 -56.969 1 92.31 424 ALA B O 1
ATOM 7664 N N . GLU B 1 425 ? 9.984 -132.875 -57.75 1 93.62 425 GLU B N 1
ATOM 7665 C CA . GLU B 1 425 ? 10.875 -132.25 -56.812 1 93.62 425 GLU B CA 1
ATOM 7666 C C . GLU B 1 425 ? 10.969 -130.75 -57.062 1 93.62 425 GLU B C 1
ATOM 7668 O O . GLU B 1 425 ? 10.961 -129.875 -56.125 1 93.62 425 GLU B O 1
ATOM 7673 N N . GLN B 1 426 ? 10.992 -130.375 -58.281 1 93.19 426 GLN B N 1
ATOM 7674 C CA . GLN B 1 426 ? 11.008 -129 -58.656 1 93.19 426 GLN B CA 1
ATOM 7675 C C . GLN B 1 426 ? 9.688 -128.375 -58.281 1 93.19 426 GLN B C 1
ATOM 7677 O O . GLN B 1 426 ? 9.672 -127.188 -57.875 1 93.19 426 GLN B O 1
ATOM 7682 N N . THR B 1 427 ? 8.617 -129 -58.438 1 93.75 427 THR B N 1
ATOM 7683 C CA . THR B 1 427 ? 7.301 -128.5 -58.094 1 93.75 427 THR B CA 1
ATOM 7684 C C . THR B 1 427 ? 7.164 -128.25 -56.625 1 93.75 427 THR B C 1
ATOM 7686 O O . THR B 1 427 ? 6.516 -127.25 -56.188 1 93.75 427 THR B O 1
ATOM 7689 N N . VAL B 1 428 ? 7.844 -129.125 -55.906 1 94.31 428 VAL B N 1
ATOM 7690 C CA . VAL B 1 428 ? 7.859 -128.875 -54.469 1 94.31 428 VAL B CA 1
ATOM 7691 C C . VAL B 1 428 ? 8.633 -127.625 -54.125 1 94.31 428 VAL B C 1
ATOM 7693 O O . VAL B 1 428 ? 8.234 -126.875 -53.219 1 94.31 428 VAL B O 1
ATOM 7696 N N . SER B 1 429 ? 9.617 -127.375 -54.875 1 94.25 429 SER B N 1
ATOM 7697 C CA . SER B 1 429 ? 10.398 -126.188 -54.688 1 94.25 429 SER B CA 1
ATOM 7698 C C . SER B 1 429 ? 9.578 -124.938 -55.031 1 94.25 429 SER B C 1
ATOM 7700 O O . SER B 1 429 ? 9.609 -123.938 -54.281 1 94.25 429 SER B O 1
ATOM 7702 N N . ILE B 1 430 ? 8.836 -124.938 -55.969 1 93.94 430 ILE B N 1
ATOM 7703 C CA . ILE B 1 430 ? 7.992 -123.812 -56.375 1 93.94 430 ILE B CA 1
ATOM 7704 C C . ILE B 1 430 ? 6.953 -123.562 -55.281 1 93.94 430 ILE B C 1
ATOM 7706 O O . ILE B 1 430 ? 6.707 -122.375 -54.906 1 93.94 430 ILE B O 1
ATOM 7710 N N . ASN B 1 431 ? 6.41 -124.688 -54.875 1 93.94 431 ASN B N 1
ATOM 7711 C CA . ASN B 1 431 ? 5.41 -124.562 -53.844 1 93.94 431 ASN B CA 1
ATOM 7712 C C . ASN B 1 431 ? 5.984 -123.938 -52.594 1 93.94 431 ASN B C 1
ATOM 7714 O O . ASN B 1 431 ? 5.309 -123.125 -51.938 1 93.94 431 ASN B O 1
ATOM 7718 N N . HIS B 1 432 ? 7.234 -124.188 -52.281 1 95.06 432 HIS B N 1
ATOM 7719 C CA . HIS B 1 432 ? 7.902 -123.625 -51.156 1 95.06 432 HIS B CA 1
ATOM 7720 C C . HIS B 1 432 ? 8.117 -122.125 -51.375 1 95.06 432 HIS B C 1
ATOM 7722 O O . HIS B 1 432 ? 7.797 -121.312 -50.5 1 95.06 432 HIS B O 1
ATOM 7728 N N . PHE B 1 433 ? 8.531 -121.688 -52.469 1 93.62 433 PHE B N 1
ATOM 7729 C CA . PHE B 1 433 ? 8.805 -120.312 -52.781 1 93.62 433 PHE B CA 1
ATOM 7730 C C . PHE B 1 433 ? 7.508 -119.5 -52.812 1 93.62 433 PHE B C 1
ATOM 7732 O O . PHE B 1 433 ? 7.461 -118.375 -52.312 1 93.62 433 PHE B O 1
ATOM 7739 N N . ILE B 1 434 ? 6.473 -120.125 -53.312 1 95.12 434 ILE B N 1
ATOM 7740 C CA . ILE B 1 434 ? 5.215 -119.375 -53.438 1 95.12 434 ILE B CA 1
ATOM 7741 C C . ILE B 1 434 ? 4.605 -119.188 -52.062 1 95.12 434 ILE B C 1
ATOM 7743 O O . ILE B 1 434 ? 3.986 -118.125 -51.781 1 95.12 434 ILE B O 1
ATOM 7747 N N . LYS B 1 435 ? 4.809 -120.188 -51.219 1 94.69 435 LYS B N 1
ATOM 7748 C CA . LYS B 1 435 ? 4.332 -120.062 -49.875 1 94.69 435 LYS B CA 1
ATOM 7749 C C . LYS B 1 435 ? 5.082 -118.938 -49.156 1 94.69 435 LYS B C 1
ATOM 7751 O O . LYS B 1 435 ? 4.484 -118.188 -48.406 1 94.69 435 LYS B O 1
ATOM 7756 N N . GLU B 1 436 ? 6.316 -118.75 -49.438 1 93.81 436 GLU B N 1
ATOM 7757 C CA . GLU B 1 436 ? 7.113 -117.688 -48.875 1 93.81 436 GLU B CA 1
ATOM 7758 C C . GLU B 1 436 ? 6.672 -116.312 -49.406 1 93.81 436 GLU B C 1
ATOM 7760 O O . GLU B 1 436 ? 6.578 -115.375 -48.656 1 93.81 436 GLU B O 1
ATOM 7765 N N . ILE B 1 437 ? 6.383 -116.312 -50.625 1 94.44 437 ILE B N 1
ATOM 7766 C CA . ILE B 1 437 ? 5.918 -115.062 -51.25 1 94.44 437 ILE B CA 1
ATOM 7767 C C . ILE B 1 437 ? 4.586 -114.688 -50.625 1 94.44 437 ILE B C 1
ATOM 7769 O O . ILE B 1 437 ? 4.391 -113.5 -50.312 1 94.44 437 ILE B O 1
ATOM 7773 N N . GLN B 1 438 ? 3.717 -115.688 -50.5 1 94.69 438 GLN B N 1
ATOM 7774 C CA . GLN B 1 438 ? 2.406 -115.375 -49.938 1 94.69 438 GLN B CA 1
ATOM 7775 C C . GLN B 1 438 ? 2.531 -114.812 -48.5 1 94.69 438 GLN B C 1
ATOM 7777 O O . GLN B 1 438 ? 1.822 -113.875 -48.125 1 94.69 438 GLN B O 1
ATOM 7782 N N . GLN B 1 439 ? 3.52 -115.375 -47.75 1 94.38 439 GLN B N 1
ATOM 7783 C CA . GLN B 1 439 ? 3.748 -114.938 -46.375 1 94.38 439 GLN B CA 1
ATOM 7784 C C . GLN B 1 439 ? 4.316 -113.5 -46.375 1 94.38 439 GLN B C 1
ATOM 7786 O O . GLN B 1 439 ? 3.908 -112.688 -45.562 1 94.38 439 GLN B O 1
ATOM 7791 N N . GLN B 1 440 ? 5.148 -113.25 -47.25 1 92.88 440 GLN B N 1
ATOM 7792 C CA . GLN B 1 440 ? 5.754 -111.938 -47.344 1 92.88 440 GLN B CA 1
ATOM 7793 C C . GLN B 1 440 ? 4.734 -110.875 -47.812 1 92.88 440 GLN B C 1
ATOM 7795 O O . GLN B 1 440 ? 4.73 -109.75 -47.312 1 92.88 440 GLN B O 1
ATOM 7800 N N . ILE B 1 441 ? 3.883 -111.25 -48.719 1 95 441 ILE B N 1
ATOM 7801 C CA . ILE B 1 441 ? 2.84 -110.375 -49.188 1 95 441 ILE B CA 1
ATOM 7802 C C . ILE B 1 441 ? 1.909 -110 -48.031 1 95 441 ILE B C 1
ATOM 7804 O O . ILE B 1 441 ? 1.519 -108.812 -47.906 1 95 441 ILE B O 1
ATOM 7808 N N . GLN B 1 442 ? 1.649 -111 -47.25 1 93.88 442 GLN B N 1
ATOM 7809 C CA . GLN B 1 442 ? 0.787 -110.75 -46.125 1 93.88 442 GLN B CA 1
ATOM 7810 C C . GLN B 1 442 ? 1.441 -109.812 -45.156 1 93.88 442 GLN B C 1
ATOM 7812 O O . GLN B 1 442 ? 0.778 -108.875 -44.625 1 93.88 442 GLN B O 1
ATOM 7817 N N . GLY B 1 443 ? 2.74 -109.938 -44.938 1 91.69 443 GLY B N 1
ATOM 7818 C CA . GLY B 1 443 ? 3.477 -109 -44.094 1 91.69 443 GLY B CA 1
ATOM 7819 C C . GLY B 1 443 ? 3.523 -107.625 -44.656 1 91.69 443 GLY B C 1
ATOM 7820 O O . GLY B 1 443 ? 3.314 -106.625 -43.906 1 91.69 443 GLY B O 1
ATOM 7821 N N . VAL B 1 444 ? 3.713 -107.438 -45.875 1 94.75 444 VAL B N 1
ATOM 7822 C CA . VAL B 1 444 ? 3.766 -106.188 -46.531 1 94.75 444 VAL B CA 1
ATOM 7823 C C . VAL B 1 444 ? 2.408 -105.5 -46.438 1 94.75 444 VAL B C 1
ATOM 7825 O O . VAL B 1 444 ? 2.332 -104.25 -46.156 1 94.75 444 VAL B O 1
ATOM 7828 N N . ALA B 1 445 ? 1.308 -106.25 -46.719 1 93.38 445 ALA B N 1
ATOM 7829 C CA . ALA B 1 445 ? -0.042 -105.688 -46.625 1 93.38 445 ALA B CA 1
ATOM 7830 C C . ALA B 1 445 ? -0.321 -105.125 -45.25 1 93.38 445 ALA B C 1
ATOM 7832 O O . ALA B 1 445 ? -0.892 -104.062 -45.125 1 93.38 445 ALA B O 1
ATOM 7833 N N . GLU B 1 446 ? 0.179 -105.812 -44.156 1 93 446 GLU B N 1
ATOM 7834 C CA . GLU B 1 446 ? -0.041 -105.375 -42.812 1 93 446 GLU B CA 1
ATOM 7835 C C . GLU B 1 446 ? 0.733 -104.062 -42.5 1 93 446 GLU B C 1
ATOM 7837 O O . GLU B 1 446 ? 0.203 -103.125 -41.875 1 93 446 GLU B O 1
ATOM 7842 N N . TYR B 1 447 ? 1.883 -104 -43.031 1 91.69 447 TYR B N 1
ATOM 7843 C CA . TYR B 1 447 ? 2.715 -102.812 -42.781 1 91.69 447 TYR B CA 1
ATOM 7844 C C . TYR B 1 447 ? 2.217 -101.625 -43.562 1 91.69 447 TYR B C 1
ATOM 7846 O O . TYR B 1 447 ? 2.328 -100.438 -43.125 1 91.69 447 TYR B O 1
ATOM 7854 N N . MET B 1 448 ? 1.628 -101.875 -44.656 1 92.88 448 MET B N 1
ATOM 7855 C CA . MET B 1 448 ? 1.065 -100.75 -45.469 1 92.88 448 MET B CA 1
ATOM 7856 C C . MET B 1 448 ? -0.139 -100.125 -44.781 1 92.88 448 MET B C 1
ATOM 7858 O O . MET B 1 448 ? -0.303 -98.938 -44.812 1 92.88 448 MET B O 1
ATOM 7862 N N . ILE B 1 449 ? -0.895 -101.062 -44.156 1 93.31 449 ILE B N 1
ATOM 7863 C CA . ILE B 1 449 ? -2.057 -100.562 -43.438 1 93.31 449 ILE B CA 1
ATOM 7864 C C . ILE B 1 449 ? -1.599 -99.688 -42.25 1 93.31 449 ILE B C 1
ATOM 7866 O O . ILE B 1 449 ? -2.119 -98.625 -42.062 1 93.31 449 ILE B O 1
ATOM 7870 N N . LYS B 1 450 ? -0.559 -100.125 -41.625 1 93.56 450 LYS B N 1
ATOM 7871 C CA . LYS B 1 450 ? -0.024 -99.375 -40.5 1 93.56 450 LYS B CA 1
ATOM 7872 C C . LYS B 1 450 ? 0.611 -98.062 -40.969 1 93.56 450 LYS B C 1
ATOM 7874 O O . LYS B 1 450 ? 0.445 -97 -40.312 1 93.56 450 LYS B O 1
ATOM 7879 N N . GLY B 1 451 ? 1.341 -98.125 -42 1 93.25 451 GLY B N 1
ATOM 7880 C CA . GLY B 1 451 ? 1.94 -96.938 -42.562 1 93.25 451 GLY B CA 1
ATOM 7881 C C . GLY B 1 451 ? 0.917 -95.875 -42.969 1 93.25 451 GLY B C 1
ATOM 7882 O O . GLY B 1 451 ? 1.08 -94.688 -42.688 1 93.25 451 GLY B O 1
ATOM 7883 N N . ARG B 1 452 ? -0.141 -96.312 -43.625 1 93.88 452 ARG B N 1
ATOM 7884 C CA . ARG B 1 452 ? -1.211 -95.438 -44.031 1 93.88 452 ARG B CA 1
ATOM 7885 C C . ARG B 1 452 ? -1.855 -94.75 -42.844 1 93.88 452 ARG B C 1
ATOM 7887 O O . ARG B 1 452 ? -2.135 -93.562 -42.875 1 93.88 452 ARG B O 1
ATOM 7894 N N . GLU B 1 453 ? -2.025 -95.5 -41.719 1 95.5 453 GLU B N 1
ATOM 7895 C CA . GLU B 1 453 ? -2.609 -95 -40.5 1 95.5 453 GLU B CA 1
ATOM 7896 C C . GLU B 1 453 ? -1.711 -93.938 -39.875 1 95.5 453 GLU B C 1
ATOM 7898 O O . GLU B 1 453 ? -2.197 -92.875 -39.406 1 95.5 453 GLU B O 1
ATOM 7903 N N . THR B 1 454 ? -0.438 -94.125 -40 1 95.19 454 THR B N 1
ATOM 7904 C CA . THR B 1 454 ? 0.52 -93.188 -39.438 1 95.19 454 THR B CA 1
ATOM 7905 C C . THR B 1 454 ? 0.466 -91.875 -40.219 1 95.19 454 THR B C 1
ATOM 7907 O O . THR B 1 454 ? 0.494 -90.812 -39.625 1 95.19 454 THR B O 1
ATOM 7910 N N . VAL B 1 455 ? 0.329 -91.938 -41.5 1 95.62 455 VAL B N 1
ATOM 7911 C CA . VAL B 1 455 ? 0.274 -90.688 -42.344 1 95.62 455 VAL B CA 1
ATOM 7912 C C . VAL B 1 455 ? -1.049 -90 -42.094 1 95.62 455 VAL B C 1
ATOM 7914 O O . VAL B 1 455 ? -1.101 -88.75 -42.125 1 95.62 455 VAL B O 1
ATOM 7917 N N . GLU B 1 456 ? -2.119 -90.812 -41.875 1 94.94 456 GLU B N 1
ATOM 7918 C CA . GLU B 1 456 ? -3.406 -90.188 -41.531 1 94.94 456 GLU B CA 1
ATOM 7919 C C . GLU B 1 456 ? -3.342 -89.438 -40.219 1 94.94 456 GLU B C 1
ATOM 7921 O O . GLU B 1 456 ? -3.887 -88.312 -40.125 1 94.94 456 GLU B O 1
ATOM 7926 N N . GLU B 1 457 ? -2.607 -90 -39.281 1 95.12 457 GLU B N 1
ATOM 7927 C CA . GLU B 1 457 ? -2.398 -89.312 -38 1 95.12 457 GLU B CA 1
ATOM 7928 C C . GLU B 1 457 ? -1.537 -88.062 -38.188 1 95.12 457 GLU B C 1
ATOM 7930 O O . GLU B 1 457 ? -1.763 -87.062 -37.531 1 95.12 457 GLU B O 1
ATOM 7935 N N . GLN B 1 458 ? -0.599 -88.188 -39.094 1 94.56 458 GLN B N 1
ATOM 7936 C CA . GLN B 1 458 ? 0.246 -87.062 -39.406 1 94.56 458 GLN B CA 1
ATOM 7937 C C . GLN B 1 458 ? -0.576 -85.875 -40 1 94.56 458 GLN B C 1
ATOM 7939 O O . GLN B 1 458 ? -0.373 -84.75 -39.625 1 94.56 458 GLN B O 1
ATOM 7944 N N . ASP B 1 459 ? -1.458 -86.25 -40.844 1 93.88 459 ASP B N 1
ATOM 7945 C CA . ASP B 1 459 ? -2.305 -85.25 -41.438 1 93.88 459 ASP B CA 1
ATOM 7946 C C . ASP B 1 459 ? -3.162 -84.5 -40.406 1 93.88 459 ASP B C 1
ATOM 7948 O O . ASP B 1 459 ? -3.369 -83.312 -40.469 1 93.88 459 ASP B O 1
ATOM 7952 N N . GLN B 1 460 ? -3.645 -85.25 -39.375 1 95 460 GLN B N 1
ATOM 7953 C CA . GLN B 1 460 ? -4.426 -84.688 -38.281 1 95 460 GLN B CA 1
ATOM 7954 C C . GLN B 1 460 ? -3.566 -83.688 -37.469 1 95 460 GLN B C 1
ATOM 7956 O O . GLN B 1 460 ? -4.035 -82.688 -37.031 1 95 460 GLN B O 1
ATOM 7961 N N . THR B 1 461 ? -2.35 -84.062 -37.281 1 95.31 461 THR B N 1
ATOM 7962 C CA . THR B 1 461 ? -1.437 -83.25 -36.5 1 95.31 461 THR B CA 1
ATOM 7963 C C . THR B 1 461 ? -1.071 -82 -37.281 1 95.31 461 THR B C 1
ATOM 7965 O O . THR B 1 461 ? -0.891 -80.938 -36.688 1 95.31 461 THR B O 1
ATOM 7968 N N . VAL B 1 462 ? -0.969 -82 -38.594 1 96.19 462 VAL B N 1
ATOM 7969 C CA . VAL B 1 462 ? -0.737 -80.875 -39.406 1 96.19 462 VAL B CA 1
ATOM 7970 C C . VAL B 1 462 ? -1.89 -79.875 -39.25 1 96.19 462 VAL B C 1
ATOM 7972 O O . VAL B 1 462 ? -1.669 -78.688 -39.125 1 96.19 462 VAL B O 1
ATOM 7975 N N . LYS B 1 463 ? -3.107 -80.438 -39.156 1 94.56 463 LYS B N 1
ATOM 7976 C CA . LYS B 1 463 ? -4.281 -79.562 -38.969 1 94.56 463 LYS B CA 1
ATOM 7977 C C . LYS B 1 463 ? -4.242 -78.875 -37.625 1 94.56 463 LYS B C 1
ATOM 7979 O O . LYS B 1 463 ? -4.605 -77.688 -37.531 1 94.56 463 LYS B O 1
ATOM 7984 N N . LYS B 1 464 ? -3.715 -79.5 -36.625 1 94.19 464 LYS B N 1
ATOM 7985 C CA . LYS B 1 464 ? -3.564 -78.938 -35.312 1 94.19 464 LYS B CA 1
ATOM 7986 C C . LYS B 1 464 ? -2.533 -77.812 -35.344 1 94.19 464 LYS B C 1
ATOM 7988 O O . LYS B 1 464 ? -2.725 -76.75 -34.719 1 94.19 464 LYS B O 1
ATOM 7993 N N . THR B 1 465 ? -1.504 -78 -36.062 1 95.56 465 THR B N 1
ATOM 7994 C CA . THR B 1 465 ? -0.473 -77 -36.188 1 95.56 465 THR B CA 1
ATOM 7995 C C . THR B 1 465 ? -1.022 -75.75 -36.906 1 95.56 465 THR B C 1
ATOM 7997 O O . THR B 1 465 ? -0.741 -74.625 -36.531 1 95.56 465 THR B O 1
ATOM 8000 N N . ASN B 1 466 ? -1.78 -76.062 -37.906 1 95.19 466 ASN B N 1
ATOM 8001 C CA . ASN B 1 466 ? -2.395 -75 -38.625 1 95.19 466 ASN B CA 1
ATOM 8002 C C . ASN B 1 466 ? -3.342 -74.188 -37.75 1 95.19 466 ASN B C 1
ATOM 8004 O O . ASN B 1 466 ? -3.406 -72.938 -37.875 1 95.19 466 ASN B O 1
ATOM 8008 N N . ILE B 1 467 ? -4.043 -74.812 -36.875 1 95.06 467 ILE B N 1
ATOM 8009 C CA . ILE B 1 467 ? -4.957 -74.125 -35.969 1 95.06 467 ILE B CA 1
ATOM 8010 C C . ILE B 1 467 ? -4.168 -73.25 -35 1 95.06 467 ILE B C 1
ATOM 8012 O O . ILE B 1 467 ? -4.559 -72.125 -34.719 1 95.06 467 ILE B O 1
ATOM 8016 N N . ALA B 1 468 ? -3.066 -73.75 -34.562 1 96.12 468 ALA B N 1
ATOM 8017 C CA . ALA B 1 468 ? -2.215 -73 -33.656 1 96.12 468 ALA B CA 1
ATOM 8018 C C . ALA B 1 468 ? -1.69 -71.75 -34.344 1 96.12 468 ALA B C 1
ATOM 8020 O O . ALA B 1 468 ? -1.714 -70.688 -33.781 1 96.12 468 ALA B O 1
ATOM 8021 N N . LEU B 1 469 ? -1.279 -71.875 -35.594 1 97 469 LEU B N 1
ATOM 8022 C CA . LEU B 1 469 ? -0.764 -70.75 -36.344 1 97 469 LEU B CA 1
ATOM 8023 C C . LEU B 1 469 ? -1.868 -69.75 -36.625 1 97 469 LEU B C 1
ATOM 8025 O O . LEU B 1 469 ? -1.635 -68.5 -36.594 1 97 469 LEU B O 1
ATOM 8029 N N . PHE B 1 470 ? -3.037 -70.25 -36.844 1 95.38 470 PHE B N 1
ATOM 8030 C CA . PHE B 1 470 ? -4.18 -69.375 -37.094 1 95.38 470 PHE B CA 1
ATOM 8031 C C . PHE B 1 470 ? -4.535 -68.625 -35.812 1 95.38 470 PHE B C 1
ATOM 8033 O O . PHE B 1 470 ? -4.863 -67.438 -35.906 1 95.38 470 PHE B O 1
ATOM 8040 N N . GLU B 1 471 ? -4.441 -69.25 -34.75 1 96.81 471 GLU B N 1
ATOM 8041 C CA . GLU B 1 471 ? -4.684 -68.562 -33.469 1 96.81 471 GLU B CA 1
ATOM 8042 C C . GLU B 1 471 ? -3.654 -67.5 -33.219 1 96.81 471 GLU B C 1
ATOM 8044 O O . GLU B 1 471 ? -4.004 -66.375 -32.781 1 96.81 471 GLU B O 1
ATOM 8049 N N . ILE B 1 472 ? -2.451 -67.75 -33.562 1 97.69 472 ILE B N 1
ATOM 8050 C CA . ILE B 1 472 ? -1.395 -66.75 -33.406 1 97.69 472 ILE B CA 1
ATOM 8051 C C . ILE B 1 472 ? -1.672 -65.562 -34.312 1 97.69 472 ILE B C 1
ATOM 8053 O O . ILE B 1 472 ? -1.539 -64.375 -33.906 1 97.69 472 ILE B O 1
ATOM 8057 N N . HIS B 1 473 ? -2.053 -65.875 -35.531 1 97.56 473 HIS B N 1
ATOM 8058 C CA . HIS B 1 473 ? -2.391 -64.812 -36.469 1 97.56 473 HIS B CA 1
ATOM 8059 C C . HIS B 1 473 ? -3.473 -63.875 -35.938 1 97.56 473 HIS B C 1
ATOM 8061 O O . HIS B 1 473 ? -3.326 -62.656 -35.969 1 97.56 473 HIS B O 1
ATOM 8067 N N . ASN B 1 474 ? -4.535 -64.438 -35.312 1 97.44 474 ASN B N 1
ATOM 8068 C CA . ASN B 1 474 ? -5.648 -63.656 -34.781 1 97.44 474 ASN B CA 1
ATOM 8069 C C . ASN B 1 474 ? -5.223 -62.812 -33.562 1 97.44 474 ASN B C 1
ATOM 8071 O O . ASN B 1 474 ? -5.605 -61.656 -33.438 1 97.44 474 ASN B O 1
ATOM 8075 N N . LYS B 1 475 ? -4.449 -63.406 -32.781 1 97.62 475 LYS B N 1
ATOM 8076 C CA . LYS B 1 475 ? -3.969 -62.688 -31.594 1 97.62 475 LYS B CA 1
ATOM 8077 C C . LYS B 1 475 ? -3.041 -61.531 -31.969 1 97.62 475 LYS B C 1
ATOM 8079 O O . LYS B 1 475 ? -3.051 -60.5 -31.344 1 97.62 475 LYS B O 1
ATOM 8084 N N . MET B 1 476 ? -2.266 -61.781 -33.031 1 97.5 476 MET B N 1
ATOM 8085 C CA . MET B 1 476 ? -1.352 -60.719 -33.469 1 97.5 476 MET B CA 1
ATOM 8086 C C . MET B 1 476 ? -2.117 -59.594 -34.125 1 97.5 476 MET B C 1
ATOM 8088 O O . MET B 1 476 ? -1.716 -58.438 -34 1 97.5 476 MET B O 1
ATOM 8092 N N . LYS B 1 477 ? -3.252 -59.875 -34.719 1 97.06 477 LYS B N 1
ATOM 8093 C CA . LYS B 1 477 ? -4.133 -58.812 -35.188 1 97.06 477 LYS B CA 1
ATOM 8094 C C . LYS B 1 477 ? -4.668 -57.969 -34.062 1 97.06 477 LYS B C 1
ATOM 8096 O O . LYS B 1 477 ? -4.703 -56.719 -34.156 1 97.06 477 LYS B O 1
ATOM 8101 N N . ASP B 1 478 ? -5.004 -58.625 -33.031 1 97.06 478 ASP B N 1
ATOM 8102 C CA . ASP B 1 478 ? -5.438 -57.906 -31.812 1 97.06 478 ASP B CA 1
ATOM 8103 C C . ASP B 1 478 ? -4.305 -57.062 -31.25 1 97.06 478 ASP B C 1
ATOM 8105 O O . ASP B 1 478 ? -4.52 -55.906 -30.859 1 97.06 478 ASP B O 1
ATOM 8109 N N . MET B 1 479 ? -3.154 -57.656 -31.219 1 97.56 479 MET B N 1
ATOM 8110 C CA . MET B 1 479 ? -1.984 -56.938 -30.719 1 97.56 479 MET B CA 1
ATOM 8111 C C . MET B 1 479 ? -1.755 -55.656 -31.516 1 97.56 479 MET B C 1
ATOM 8113 O O . MET B 1 479 ? -1.51 -54.594 -30.938 1 97.56 479 MET B O 1
ATOM 8117 N N . SER B 1 480 ? -1.854 -55.781 -32.812 1 97.69 480 SER B N 1
ATOM 8118 C CA . SER B 1 480 ? -1.674 -54.625 -33.688 1 97.69 480 SER B CA 1
ATOM 8119 C C . SER B 1 480 ? -2.684 -53.531 -33.344 1 97.69 480 SER B C 1
ATOM 8121 O O . SER B 1 480 ? -2.348 -52.344 -33.375 1 97.69 480 SER B O 1
ATOM 8123 N N . LYS B 1 481 ? -3.924 -53.875 -33.031 1 97.38 481 LYS B N 1
ATOM 8124 C CA . LYS B 1 481 ? -4.957 -52.938 -32.656 1 97.38 481 LYS B CA 1
ATOM 8125 C C . LYS B 1 481 ? -4.582 -52.188 -31.359 1 97.38 481 LYS B C 1
ATOM 8127 O O . LYS B 1 481 ? -4.758 -50.969 -31.266 1 97.38 481 LYS B O 1
ATOM 8132 N N . TYR B 1 482 ? -4.074 -52.906 -30.453 1 96.5 482 TYR B N 1
ATOM 8133 C CA . TYR B 1 482 ? -3.715 -52.312 -29.172 1 96.5 482 TYR B CA 1
ATOM 8134 C C . TYR B 1 482 ? -2.486 -51.406 -29.312 1 96.5 482 TYR B C 1
ATOM 8136 O O . TYR B 1 482 ? -2.396 -50.375 -28.672 1 96.5 482 TYR B O 1
ATOM 8144 N N . ILE B 1 483 ? -1.543 -51.812 -30.141 1 97.44 483 ILE B N 1
ATOM 8145 C CA . ILE B 1 483 ? -0.38 -51 -30.438 1 97.44 483 ILE B CA 1
ATOM 8146 C C . ILE B 1 483 ? -0.832 -49.656 -31.031 1 97.44 483 ILE B C 1
ATOM 8148 O O . ILE B 1 483 ? -0.367 -48.594 -30.609 1 97.44 483 ILE B O 1
ATOM 8152 N N . ASN B 1 484 ? -1.789 -49.75 -31.906 1 96.88 484 ASN B N 1
ATOM 8153 C CA . ASN B 1 484 ? -2.332 -48.531 -32.5 1 96.88 484 ASN B CA 1
ATOM 8154 C C . ASN B 1 484 ? -3.053 -47.688 -31.484 1 96.88 484 ASN B C 1
ATOM 8156 O O . ASN B 1 484 ? -2.969 -46.438 -31.531 1 96.88 484 ASN B O 1
ATOM 8160 N N . SER B 1 485 ? -3.721 -48.312 -30.625 1 96.62 485 SER B N 1
ATOM 8161 C CA . SER B 1 485 ? -4.422 -47.594 -29.562 1 96.62 485 SER B CA 1
ATOM 8162 C C . SER B 1 485 ? -3.445 -46.844 -28.656 1 96.62 485 SER B C 1
ATOM 8164 O O . SER B 1 485 ? -3.654 -45.688 -28.344 1 96.62 485 SER B O 1
ATOM 8166 N N . ILE B 1 486 ? -2.369 -47.438 -28.266 1 96.06 486 ILE B N 1
ATOM 8167 C CA . ILE B 1 486 ? -1.376 -46.812 -27.406 1 96.06 486 ILE B CA 1
ATOM 8168 C C . ILE B 1 486 ? -0.685 -45.688 -28.156 1 96.06 486 ILE B C 1
ATOM 8170 O O . ILE B 1 486 ? -0.364 -44.656 -27.578 1 96.06 486 ILE B O 1
ATOM 8174 N N . THR B 1 487 ? -0.454 -45.969 -29.438 1 96.56 487 THR B N 1
ATOM 8175 C CA . THR B 1 487 ? 0.15 -44.906 -30.266 1 96.56 487 THR B CA 1
ATOM 8176 C C . THR B 1 487 ? -0.683 -43.656 -30.219 1 96.56 487 THR B C 1
ATOM 8178 O O . THR B 1 487 ? -0.144 -42.562 -30.031 1 96.56 487 THR B O 1
ATOM 8181 N N . LYS B 1 488 ? -2.008 -43.75 -30.312 1 96.44 488 LYS B N 1
ATOM 8182 C CA . LYS B 1 488 ? -2.912 -42.594 -30.266 1 96.44 488 LYS B CA 1
ATOM 8183 C C . LYS B 1 488 ? -2.879 -41.938 -28.891 1 96.44 488 LYS B C 1
ATOM 8185 O O . LYS B 1 488 ? -2.855 -40.688 -28.797 1 96.44 488 LYS B O 1
ATOM 8190 N N . GLN B 1 489 ? -2.848 -42.75 -27.875 1 95.69 489 GLN B N 1
ATOM 8191 C CA . GLN B 1 489 ? -2.822 -42.219 -26.516 1 95.69 489 GLN B CA 1
ATOM 8192 C C . GLN B 1 489 ? -1.529 -41.438 -26.25 1 95.69 489 GLN B C 1
ATOM 8194 O O . GLN B 1 489 ? -1.548 -40.375 -25.625 1 95.69 489 GLN B O 1
ATOM 8199 N N . ILE B 1 490 ? -0.432 -41.906 -26.734 1 95.31 490 ILE B N 1
ATOM 8200 C CA . ILE B 1 490 ? 0.865 -41.312 -26.469 1 95.31 490 ILE B CA 1
ATOM 8201 C C . ILE B 1 490 ? 0.982 -39.969 -27.203 1 95.31 490 ILE B C 1
ATOM 8203 O O . ILE B 1 490 ? 1.612 -39.031 -26.719 1 95.31 490 ILE B O 1
ATOM 8207 N N . ILE B 1 491 ? 0.368 -39.875 -28.359 1 94.44 491 ILE B N 1
ATOM 8208 C CA . ILE B 1 491 ? 0.324 -38.594 -29.094 1 94.44 491 ILE B CA 1
ATOM 8209 C C . ILE B 1 491 ? -0.426 -37.562 -28.266 1 94.44 491 ILE B C 1
ATOM 8211 O O . ILE B 1 491 ? 0.036 -36.438 -28.109 1 94.44 491 ILE B O 1
ATOM 8215 N N . GLU B 1 492 ? -1.51 -38 -27.625 1 93.69 492 GLU B N 1
ATOM 8216 C CA . GLU B 1 492 ? -2.289 -37.094 -26.766 1 93.69 492 GLU B CA 1
ATOM 8217 C C . GLU B 1 492 ? -1.495 -36.688 -25.531 1 93.69 492 GLU B C 1
ATOM 8219 O O . GLU B 1 492 ? -1.521 -35.531 -25.125 1 93.69 492 GLU B O 1
ATOM 8224 N N . VAL B 1 493 ? -0.803 -37.594 -24.969 1 94.5 493 VAL B N 1
ATOM 8225 C CA . VAL B 1 493 ? 0.02 -37.344 -23.797 1 94.5 493 VAL B CA 1
ATOM 8226 C C . VAL B 1 493 ? 1.117 -36.344 -24.141 1 94.5 493 VAL B C 1
ATOM 8228 O O . VAL B 1 493 ? 1.367 -35.375 -23.406 1 94.5 493 VAL B O 1
ATOM 8231 N N . THR B 1 494 ? 1.752 -36.562 -25.281 1 94.25 494 THR B N 1
ATOM 8232 C CA . THR B 1 494 ? 2.828 -35.688 -25.719 1 94.25 494 THR B CA 1
ATOM 8233 C C . THR B 1 494 ? 2.311 -34.281 -25.938 1 94.25 494 THR B C 1
ATOM 8235 O O . THR B 1 494 ? 2.908 -33.312 -25.453 1 94.25 494 THR B O 1
ATOM 8238 N N . LYS B 1 495 ? 1.156 -34.094 -26.578 1 94.31 495 LYS B N 1
ATOM 8239 C CA . LYS B 1 495 ? 0.55 -32.781 -26.828 1 94.31 495 LYS B CA 1
ATOM 8240 C C . LYS B 1 495 ? 0.157 -32.125 -25.516 1 94.31 495 LYS B C 1
ATOM 8242 O O . LYS B 1 495 ? 0.429 -30.938 -25.312 1 94.31 495 LYS B O 1
ATOM 8247 N N . SER B 1 496 ? -0.459 -32.875 -24.672 1 93.94 496 SER B N 1
ATOM 8248 C CA . SER B 1 496 ? -0.913 -32.344 -23.391 1 93.94 496 SER B CA 1
ATOM 8249 C C . SER B 1 496 ? 0.266 -31.969 -22.5 1 93.94 496 SER B C 1
ATOM 8251 O O . SER B 1 496 ? 0.197 -30.984 -21.766 1 93.94 496 SER B O 1
ATOM 8253 N N . THR B 1 497 ? 1.332 -32.688 -22.562 1 92.69 497 THR B N 1
ATOM 8254 C CA . THR B 1 497 ? 2.533 -32.375 -21.781 1 92.69 497 THR B CA 1
ATOM 8255 C C . THR B 1 497 ? 3.168 -31.094 -22.281 1 92.69 497 THR B C 1
ATOM 8257 O O . THR B 1 497 ? 3.604 -30.266 -21.469 1 92.69 497 THR B O 1
ATOM 8260 N N . GLU B 1 498 ? 3.195 -30.906 -23.578 1 91.12 498 GLU B N 1
ATOM 8261 C CA . GLU B 1 498 ? 3.719 -29.672 -24.141 1 91.12 498 GLU B CA 1
ATOM 8262 C C . GLU B 1 498 ? 2.906 -28.469 -23.672 1 91.12 498 GLU B C 1
ATOM 8264 O O . GLU B 1 498 ? 3.471 -27.438 -23.297 1 91.12 498 GLU B O 1
ATOM 8269 N N . SER B 1 499 ? 1.649 -28.656 -23.688 1 90.31 499 SER B N 1
ATOM 8270 C CA . SER B 1 499 ? 0.763 -27.594 -23.219 1 90.31 499 SER B CA 1
ATOM 8271 C C . SER B 1 499 ? 0.996 -27.312 -21.734 1 90.31 499 SER B C 1
ATOM 8273 O O . SER B 1 499 ? 0.993 -26.156 -21.312 1 90.31 499 SER B O 1
ATOM 8275 N N . SER B 1 500 ? 1.207 -28.312 -20.969 1 89.81 500 SER B N 1
ATOM 8276 C CA . SER B 1 500 ? 1.441 -28.172 -19.531 1 89.81 500 SER B CA 1
ATOM 8277 C C . SER B 1 500 ? 2.779 -27.484 -19.25 1 89.81 500 SER B C 1
ATOM 8279 O O . SER B 1 500 ? 2.891 -26.672 -18.344 1 89.81 500 SER B O 1
ATOM 8281 N N . VAL B 1 501 ? 3.785 -27.875 -20.062 1 88.81 501 VAL B N 1
ATOM 8282 C CA . VAL B 1 501 ? 5.094 -27.25 -19.922 1 88.81 501 VAL B CA 1
ATOM 8283 C C . VAL B 1 501 ? 4.977 -25.75 -20.219 1 88.81 501 VAL B C 1
ATOM 8285 O O . VAL B 1 501 ? 5.523 -24.922 -19.469 1 88.81 501 VAL B O 1
ATOM 8288 N N . ALA B 1 502 ? 4.238 -25.422 -21.234 1 87.81 502 ALA B N 1
ATOM 8289 C CA . ALA B 1 502 ? 4.008 -24.016 -21.578 1 87.81 502 ALA B CA 1
ATOM 8290 C C . ALA B 1 502 ? 3.285 -23.297 -20.438 1 87.81 502 ALA B C 1
ATOM 8292 O O . ALA B 1 502 ? 3.621 -22.156 -20.109 1 87.81 502 ALA B O 1
ATOM 8293 N N . MET B 1 503 ? 2.359 -23.922 -19.812 1 86.69 503 MET B N 1
ATOM 8294 C CA . MET B 1 503 ? 1.611 -23.359 -18.688 1 86.69 503 MET B CA 1
ATOM 8295 C C . MET B 1 503 ? 2.535 -23.078 -17.516 1 86.69 503 MET B C 1
ATOM 8297 O O . MET B 1 503 ? 2.48 -22 -16.922 1 86.69 503 MET B O 1
ATOM 8301 N N . VAL B 1 504 ? 3.365 -24 -17.234 1 87.19 504 VAL B N 1
ATOM 8302 C CA . VAL B 1 504 ? 4.277 -23.875 -16.094 1 87.19 504 VAL B CA 1
ATOM 8303 C C . VAL B 1 504 ? 5.258 -22.734 -16.344 1 87.19 504 VAL B C 1
ATOM 8305 O O . VAL B 1 504 ? 5.57 -21.953 -15.438 1 87.19 504 VAL B O 1
ATOM 8308 N N . GLU B 1 505 ? 5.668 -22.609 -17.562 1 87.62 505 GLU B N 1
ATOM 8309 C CA . GLU B 1 505 ? 6.562 -21.516 -17.922 1 87.62 505 GLU B CA 1
ATOM 8310 C C . GLU B 1 505 ? 5.875 -20.172 -17.766 1 87.62 505 GLU B C 1
ATOM 8312 O O . GLU B 1 505 ? 6.473 -19.219 -17.25 1 87.62 505 GLU B O 1
ATOM 8317 N N . ASN B 1 506 ? 4.664 -20.125 -18.141 1 88.25 506 ASN B N 1
ATOM 8318 C CA . ASN B 1 506 ? 3.898 -18.891 -18 1 88.25 506 ASN B CA 1
ATOM 8319 C C . ASN B 1 506 ? 3.666 -18.547 -16.531 1 88.25 506 ASN B C 1
ATOM 8321 O O . ASN B 1 506 ? 3.719 -17.375 -16.141 1 88.25 506 ASN B O 1
ATOM 8325 N N . ILE B 1 507 ? 3.395 -19.531 -15.758 1 86 507 ILE B N 1
ATOM 8326 C CA . ILE B 1 507 ? 3.184 -19.328 -14.328 1 86 507 ILE B CA 1
ATOM 8327 C C . ILE B 1 507 ? 4.457 -18.781 -13.695 1 86 507 ILE B C 1
ATOM 8329 O O . ILE B 1 507 ? 4.398 -17.891 -12.844 1 86 507 ILE B O 1
ATOM 8333 N N . LEU B 1 508 ? 5.602 -19.312 -14.125 1 85.69 508 LEU B N 1
ATOM 8334 C CA . LEU B 1 508 ? 6.879 -18.828 -13.617 1 85.69 508 LEU B CA 1
ATOM 8335 C C . LEU B 1 508 ? 7.07 -17.344 -13.945 1 85.69 508 LEU B C 1
ATOM 8337 O O . LEU B 1 508 ? 7.492 -16.562 -13.086 1 85.69 508 LEU B O 1
ATOM 8341 N N . ILE B 1 509 ? 6.77 -16.922 -15.156 1 87.44 509 ILE B N 1
ATOM 8342 C CA . ILE B 1 509 ? 6.891 -15.539 -15.594 1 87.44 509 ILE B CA 1
ATOM 8343 C C . ILE B 1 509 ? 5.961 -14.656 -14.766 1 87.44 509 ILE B C 1
ATOM 8345 O O . ILE B 1 509 ? 6.375 -13.609 -14.258 1 87.44 509 ILE B O 1
ATOM 8349 N N . THR B 1 510 ? 4.723 -15.109 -14.586 1 83.25 510 THR B N 1
ATOM 8350 C CA . THR B 1 510 ? 3.734 -14.367 -13.82 1 83.25 510 THR B CA 1
ATOM 8351 C C . THR B 1 510 ? 4.16 -14.258 -12.352 1 83.25 510 THR B C 1
ATOM 8353 O O . THR B 1 510 ? 3.992 -13.203 -11.734 1 83.25 510 THR B O 1
ATOM 8356 N N . SER B 1 511 ? 4.664 -15.312 -11.75 1 84.81 511 SER B N 1
ATOM 8357 C CA . SER B 1 511 ? 5.164 -15.32 -10.383 1 84.81 511 SER B CA 1
ATOM 8358 C C . SER B 1 511 ? 6.301 -14.32 -10.195 1 84.81 511 SER B C 1
ATOM 8360 O O . SER B 1 511 ? 6.336 -13.586 -9.203 1 84.81 511 SER B O 1
ATOM 8362 N N . GLN B 1 512 ? 7.227 -14.281 -11.195 1 85.88 512 GLN B N 1
ATOM 8363 C CA . GLN B 1 512 ? 8.336 -13.336 -11.133 1 85.88 512 GLN B CA 1
ATOM 8364 C C . GLN B 1 512 ? 7.836 -11.891 -11.188 1 85.88 512 GLN B C 1
ATOM 8366 O O . GLN B 1 512 ? 8.336 -11.031 -10.461 1 85.88 512 GLN B O 1
ATOM 8371 N N . GLN B 1 513 ? 6.879 -11.672 -12 1 86.31 513 GLN B N 1
ATOM 8372 C CA . GLN B 1 513 ? 6.281 -10.344 -12.102 1 86.31 513 GLN B CA 1
ATOM 8373 C C . GLN B 1 513 ? 5.59 -9.953 -10.797 1 86.31 513 GLN B C 1
ATOM 8375 O O . GLN B 1 513 ? 5.727 -8.82 -10.336 1 86.31 513 GLN B O 1
ATOM 8380 N N . THR B 1 514 ? 4.852 -10.852 -10.203 1 85.56 514 THR B N 1
ATOM 8381 C CA . THR B 1 514 ? 4.18 -10.609 -8.93 1 85.56 514 THR B CA 1
ATOM 8382 C C . THR B 1 514 ? 5.195 -10.312 -7.828 1 85.56 514 THR B C 1
ATOM 8384 O O . THR B 1 514 ? 4.98 -9.422 -7.004 1 85.56 514 THR B O 1
ATOM 8387 N N . CYS B 1 515 ? 6.309 -11.055 -7.84 1 86.19 515 CYS B N 1
ATOM 8388 C CA . CYS B 1 515 ? 7.379 -10.812 -6.879 1 86.19 515 CYS B CA 1
ATOM 8389 C C . CYS B 1 515 ? 7.949 -9.406 -7.039 1 86.19 515 CYS B C 1
ATOM 8391 O O . CYS B 1 515 ? 8.109 -8.68 -6.059 1 86.19 515 CYS B O 1
ATOM 8393 N N . ALA B 1 516 ? 8.234 -9 -8.281 1 89 516 ALA B N 1
ATOM 8394 C CA . ALA B 1 516 ? 8.773 -7.668 -8.562 1 89 516 ALA B CA 1
ATOM 8395 C C . ALA B 1 516 ? 7.801 -6.578 -8.117 1 89 516 ALA B C 1
ATOM 8397 O O . ALA B 1 516 ? 8.203 -5.613 -7.465 1 89 516 ALA B O 1
ATOM 8398 N N . ASN B 1 517 ? 6.523 -6.801 -8.438 1 89.44 517 ASN B N 1
ATOM 8399 C CA . ASN B 1 517 ? 5.5 -5.836 -8.055 1 89.44 517 ASN B CA 1
ATOM 8400 C C . ASN B 1 517 ? 5.328 -5.773 -6.539 1 89.44 517 ASN B C 1
ATOM 8402 O O . ASN B 1 517 ? 5.105 -4.699 -5.977 1 89.44 517 ASN B O 1
ATOM 8406 N N . SER B 1 518 ? 5.387 -6.898 -5.84 1 88.5 518 SER B N 1
ATOM 8407 C CA . SER B 1 518 ? 5.293 -6.938 -4.387 1 88.5 518 SER B CA 1
ATOM 8408 C C . SER B 1 518 ? 6.445 -6.188 -3.734 1 88.5 518 SER B C 1
ATOM 8410 O O . SER B 1 518 ? 6.25 -5.469 -2.75 1 88.5 518 SER B O 1
ATOM 8412 N N . GLN B 1 519 ? 7.676 -6.312 -4.312 1 89.12 519 GLN B N 1
ATOM 8413 C CA . GLN B 1 519 ? 8.836 -5.582 -3.809 1 89.12 519 GLN B CA 1
ATOM 8414 C C . GLN B 1 519 ? 8.656 -4.078 -3.992 1 89.12 519 GLN B C 1
ATOM 8416 O O . GLN B 1 519 ? 9 -3.295 -3.104 1 89.12 519 GLN B O 1
ATOM 8421 N N . GLU B 1 520 ? 8.117 -3.768 -5.145 1 90.5 520 GLU B N 1
ATOM 8422 C CA . GLU B 1 520 ? 7.848 -2.357 -5.414 1 90.5 520 GLU B CA 1
ATOM 8423 C C . GLU B 1 520 ? 6.84 -1.788 -4.418 1 90.5 520 GLU B C 1
ATOM 8425 O O . GLU B 1 520 ? 7.043 -0.698 -3.879 1 90.5 520 GLU B O 1
ATOM 8430 N N . VAL B 1 521 ? 5.758 -2.525 -4.121 1 89.56 521 VAL B N 1
ATOM 8431 C CA . VAL B 1 521 ? 4.738 -2.086 -3.176 1 89.56 521 VAL B CA 1
ATOM 8432 C C . VAL B 1 521 ? 5.348 -1.957 -1.782 1 89.56 521 VAL B C 1
ATOM 8434 O O . VAL B 1 521 ? 5.043 -1.012 -1.05 1 89.56 521 VAL B O 1
ATOM 8437 N N . THR B 1 522 ? 6.215 -2.898 -1.41 1 90.12 522 THR B N 1
ATOM 8438 C CA . THR B 1 522 ? 6.902 -2.83 -0.125 1 90.12 522 THR B CA 1
ATOM 8439 C C . THR B 1 522 ? 7.719 -1.547 -0.015 1 90.12 522 THR B C 1
ATOM 8441 O O . THR B 1 522 ? 7.625 -0.829 0.983 1 90.12 522 THR B O 1
ATOM 8444 N N . ALA B 1 523 ? 8.516 -1.223 -1.062 1 90.62 523 ALA B N 1
ATOM 8445 C CA . ALA B 1 523 ? 9.336 -0.015 -1.083 1 90.62 523 ALA B CA 1
ATOM 8446 C C . ALA B 1 523 ? 8.469 1.238 -0.992 1 90.62 523 ALA B C 1
ATOM 8448 O O . ALA B 1 523 ? 8.789 2.166 -0.244 1 90.62 523 ALA B O 1
ATOM 8449 N N . LEU B 1 524 ? 7.359 1.215 -1.754 1 88.81 524 LEU B N 1
ATOM 8450 C CA . LEU B 1 524 ? 6.445 2.352 -1.771 1 88.81 524 LEU B CA 1
ATOM 8451 C C . LEU B 1 524 ? 5.781 2.537 -0.409 1 88.81 524 LEU B C 1
ATOM 8453 O O . LEU B 1 524 ? 5.598 3.668 0.047 1 88.81 524 LEU B O 1
ATOM 8457 N N . THR B 1 525 ? 5.43 1.478 0.251 1 88.69 525 THR B N 1
ATOM 8458 C CA . THR B 1 525 ? 4.812 1.522 1.573 1 88.69 525 THR B CA 1
ATOM 8459 C C . THR B 1 525 ? 5.797 2.068 2.607 1 88.69 525 THR B C 1
ATOM 8461 O O . THR B 1 525 ? 5.414 2.852 3.479 1 88.69 525 THR B O 1
ATOM 8464 N N . GLU B 1 526 ? 7.094 1.729 2.504 1 89.69 526 GLU B N 1
ATOM 8465 C CA . GLU B 1 526 ? 8.125 2.27 3.389 1 89.69 526 GLU B CA 1
ATOM 8466 C C . GLU B 1 526 ? 8.281 3.775 3.197 1 89.69 526 GLU B C 1
ATOM 8468 O O . GLU B 1 526 ? 8.406 4.52 4.172 1 89.69 526 GLU B O 1
ATOM 8473 N N . GLN B 1 527 ? 8.289 4.184 1.947 1 89.06 527 GLN B N 1
ATOM 8474 C CA . GLN B 1 527 ? 8.367 5.609 1.645 1 89.06 527 GLN B CA 1
ATOM 8475 C C . GLN B 1 527 ? 7.16 6.355 2.205 1 89.06 527 GLN B C 1
ATOM 8477 O O . GLN B 1 527 ? 7.293 7.473 2.709 1 89.06 527 GLN B O 1
ATOM 8482 N N . GLN B 1 528 ? 5.988 5.699 2.104 1 85.44 528 GLN B N 1
ATOM 8483 C CA . GLN B 1 528 ? 4.766 6.285 2.641 1 85.44 528 GLN B CA 1
ATOM 8484 C C . GLN B 1 528 ? 4.852 6.449 4.156 1 85.44 528 GLN B C 1
ATOM 8486 O O . GLN B 1 528 ? 4.465 7.488 4.695 1 85.44 528 GLN B O 1
ATOM 8491 N N . LEU B 1 529 ? 5.387 5.465 4.832 1 87.25 529 LEU B N 1
ATOM 8492 C CA . LEU B 1 529 ? 5.555 5.535 6.281 1 87.25 529 LEU B CA 1
ATOM 8493 C C . LEU B 1 529 ? 6.52 6.648 6.664 1 87.25 529 LEU B C 1
ATOM 8495 O O . LEU B 1 529 ? 6.293 7.363 7.641 1 87.25 529 LEU B O 1
ATOM 8499 N N . ALA B 1 530 ? 7.586 6.82 5.832 1 88.31 530 ALA B N 1
ATOM 8500 C CA . ALA B 1 530 ? 8.531 7.906 6.062 1 88.31 530 ALA B CA 1
ATOM 8501 C C . ALA B 1 530 ? 7.863 9.266 5.879 1 88.31 530 ALA B C 1
ATOM 8503 O O . ALA B 1 530 ? 8.094 10.188 6.664 1 88.31 530 ALA B O 1
ATOM 8504 N N . SER B 1 531 ? 7.027 9.352 4.832 1 85.69 531 SER B N 1
ATOM 8505 C CA . SER B 1 531 ? 6.309 10.586 4.566 1 85.69 531 SER B CA 1
ATOM 8506 C C . SER B 1 531 ? 5.34 10.922 5.695 1 85.69 531 SER B C 1
ATOM 8508 O O . SER B 1 531 ? 5.238 12.078 6.113 1 85.69 531 SER B O 1
ATOM 8510 N N . VAL B 1 532 ? 4.664 9.969 6.301 1 85.19 532 VAL B N 1
ATOM 8511 C CA . VAL B 1 532 ? 3.701 10.156 7.383 1 85.19 532 VAL B CA 1
ATOM 8512 C C . VAL B 1 532 ? 4.43 10.562 8.664 1 85.19 532 VAL B C 1
ATOM 8514 O O . VAL B 1 532 ? 3.918 11.359 9.453 1 85.19 532 VAL B O 1
ATOM 8517 N N . GLN B 1 533 ? 5.641 10.055 8.859 1 87.56 533 GLN B N 1
ATOM 8518 C CA . GLN B 1 533 ? 6.449 10.453 10.008 1 87.56 533 GLN B CA 1
ATOM 8519 C C . GLN B 1 533 ? 6.805 11.938 9.938 1 87.56 533 GLN B C 1
ATOM 8521 O O . GLN B 1 533 ? 6.801 12.633 10.953 1 87.56 533 GLN B O 1
ATOM 8526 N N . THR B 1 534 ? 7.148 12.375 8.688 1 88.19 534 THR B N 1
ATOM 8527 C CA . THR B 1 534 ? 7.438 13.789 8.492 1 88.19 534 THR B CA 1
ATOM 8528 C C . THR B 1 534 ? 6.219 14.641 8.828 1 88.19 534 THR B C 1
ATOM 8530 O O . THR B 1 534 ? 6.34 15.688 9.469 1 88.19 534 THR B O 1
ATOM 8533 N N . ILE B 1 535 ? 5.016 14.203 8.461 1 86.81 535 ILE B N 1
ATOM 8534 C CA . ILE B 1 535 ? 3.781 14.906 8.781 1 86.81 535 ILE B CA 1
ATOM 8535 C C . ILE B 1 535 ? 3.572 14.93 10.289 1 86.81 535 ILE B C 1
ATOM 8537 O O . ILE B 1 535 ? 3.172 15.945 10.859 1 86.81 535 ILE B O 1
ATOM 8541 N N . GLU B 1 536 ? 3.861 13.805 10.953 1 89.06 536 GLU B N 1
ATOM 8542 C CA . GLU B 1 536 ? 3.729 13.711 12.398 1 89.06 536 GLU B CA 1
ATOM 8543 C C . GLU B 1 536 ? 4.637 14.711 13.109 1 89.06 536 GLU B C 1
ATOM 8545 O O . GLU B 1 536 ? 4.219 15.367 14.062 1 89.06 536 GLU B O 1
ATOM 8550 N N . ILE B 1 537 ? 5.867 14.883 12.625 1 89.75 537 ILE B N 1
ATOM 8551 C CA . ILE B 1 537 ? 6.816 15.836 13.188 1 89.75 537 ILE B CA 1
ATOM 8552 C C . ILE B 1 537 ? 6.277 17.25 13.023 1 89.75 537 ILE B C 1
ATOM 8554 O O . ILE B 1 537 ? 6.328 18.062 13.961 1 89.75 537 ILE B O 1
ATOM 8558 N N . THR B 1 538 ? 5.727 17.469 11.805 1 88.25 538 THR B N 1
ATOM 8559 C CA . THR B 1 538 ? 5.164 18.781 11.523 1 88.25 538 THR B CA 1
ATOM 8560 C C . THR B 1 538 ? 3.967 19.062 12.43 1 88.25 538 THR B C 1
ATOM 8562 O O . THR B 1 538 ? 3.826 20.172 12.961 1 88.25 538 THR B O 1
ATOM 8565 N N . VAL B 1 539 ? 3.09 18.094 12.703 1 88.94 539 VAL B N 1
ATOM 8566 C CA . VAL B 1 539 ? 1.909 18.219 13.555 1 88.94 539 VAL B CA 1
ATOM 8567 C C . VAL B 1 539 ? 2.334 18.5 14.992 1 88.94 539 VAL B C 1
ATOM 8569 O O . VAL B 1 539 ? 1.711 19.297 15.688 1 88.94 539 VAL B O 1
ATOM 8572 N N . ASN B 1 540 ? 3.393 17.906 15.453 1 89.69 540 ASN B N 1
ATOM 8573 C CA . ASN B 1 540 ? 3.908 18.172 16.797 1 89.69 540 ASN B CA 1
ATOM 8574 C C . ASN B 1 540 ? 4.41 19.594 16.938 1 89.69 540 ASN B C 1
ATOM 8576 O O . ASN B 1 540 ? 4.184 20.234 17.969 1 89.69 540 ASN B O 1
ATOM 8580 N N . LYS B 1 541 ? 5.109 20.094 15.898 1 87.62 541 LYS B N 1
ATOM 8581 C CA . LYS B 1 541 ? 5.539 21.484 15.891 1 87.62 541 LYS B CA 1
ATOM 8582 C C . LYS B 1 541 ? 4.344 22.422 15.969 1 87.62 541 LYS B C 1
ATOM 8584 O O . LYS B 1 541 ? 4.379 23.422 16.688 1 87.62 541 LYS B O 1
ATOM 8589 N N . LEU B 1 542 ? 3.299 22.031 15.219 1 88.25 542 LEU B N 1
ATOM 8590 C CA . LEU B 1 542 ? 2.078 22.828 15.227 1 88.25 542 LEU B CA 1
ATOM 8591 C C . LEU B 1 542 ? 1.402 22.797 16.594 1 88.25 542 LEU B C 1
ATOM 8593 O O . LEU B 1 542 ? 0.846 23.797 17.047 1 88.25 542 LEU B O 1
ATOM 8597 N N . ASN B 1 543 ? 1.435 21.672 17.234 1 90.5 543 ASN B N 1
ATOM 8598 C CA . ASN B 1 543 ? 0.896 21.547 18.594 1 90.5 543 ASN B CA 1
ATOM 8599 C C . ASN B 1 543 ? 1.638 22.438 19.578 1 90.5 543 ASN B C 1
ATOM 8601 O O . ASN B 1 543 ? 1.016 23.094 20.422 1 90.5 543 ASN B O 1
ATOM 8605 N N . GLU B 1 544 ? 2.949 22.5 19.484 1 89.94 544 GLU B N 1
ATOM 8606 C CA . GLU B 1 544 ? 3.756 23.391 20.312 1 89.94 544 GLU B CA 1
ATOM 8607 C C . GLU B 1 544 ? 3.408 24.859 20.062 1 89.94 544 GLU B C 1
ATOM 8609 O O . GLU B 1 544 ? 3.285 25.641 21 1 89.94 544 GLU B O 1
ATOM 8614 N N . LEU B 1 545 ? 3.287 25.094 18.781 1 86.25 545 LEU B N 1
ATOM 8615 C CA . LEU B 1 545 ? 2.898 26.453 18.406 1 86.25 545 LEU B CA 1
ATOM 8616 C C . LEU B 1 545 ? 1.545 26.812 19 1 86.25 545 LEU B C 1
ATOM 8618 O O . LEU B 1 545 ? 1.372 27.922 19.531 1 86.25 545 LEU B O 1
ATOM 8622 N N . SER B 1 546 ? 0.579 25.953 18.875 1 89.31 546 SER B N 1
ATOM 8623 C CA . SER B 1 546 ? -0.758 26.141 19.438 1 89.31 546 SER B CA 1
ATOM 8624 C C . SER B 1 546 ? -0.703 26.391 20.938 1 89.31 546 SER B C 1
ATOM 8626 O O . SER B 1 546 ? -1.349 27.312 21.453 1 89.31 546 SER B O 1
ATOM 8628 N N . ASN B 1 547 ? 0.066 25.672 21.688 1 89.25 547 ASN B N 1
ATOM 8629 C CA . ASN B 1 547 ? 0.222 25.828 23.141 1 89.25 547 ASN B CA 1
ATOM 8630 C C . ASN B 1 547 ? 0.848 27.172 23.5 1 89.25 547 ASN B C 1
ATOM 8632 O O . ASN B 1 547 ? 0.393 27.844 24.422 1 89.25 547 ASN B O 1
ATOM 8636 N N . ASN B 1 548 ? 1.865 27.531 22.703 1 87.12 548 ASN B N 1
ATOM 8637 C CA . ASN B 1 548 ? 2.533 28.797 22.938 1 87.12 548 ASN B CA 1
ATOM 8638 C C . ASN B 1 548 ? 1.585 29.984 22.734 1 87.12 548 ASN B C 1
ATOM 8640 O O . ASN B 1 548 ? 1.558 30.906 23.547 1 87.12 548 ASN B O 1
ATOM 8644 N N . LEU B 1 549 ? 0.818 29.906 21.672 1 86.81 549 LEU B N 1
ATOM 8645 C CA . LEU B 1 549 ? -0.15 30.969 21.391 1 86.81 549 LEU B CA 1
ATOM 8646 C C . LEU B 1 549 ? -1.229 31.016 22.469 1 86.81 549 LEU B C 1
ATOM 8648 O O . LEU B 1 549 ? -1.631 32.094 22.906 1 86.81 549 LEU B O 1
ATOM 8652 N N . THR B 1 550 ? -1.668 29.844 22.938 1 88.19 550 THR B N 1
ATOM 8653 C CA . THR B 1 550 ? -2.676 29.75 24 1 88.19 550 THR B CA 1
ATOM 8654 C C . THR B 1 550 ? -2.164 30.375 25.297 1 88.19 550 THR B C 1
ATOM 8656 O O . THR B 1 550 ? -2.877 31.141 25.938 1 88.19 550 THR B O 1
ATOM 8659 N N . LEU B 1 551 ? -0.94 30.141 25.656 1 86.31 551 LEU B N 1
ATOM 8660 C CA . LEU B 1 551 ? -0.333 30.688 26.859 1 86.31 551 LEU B CA 1
ATOM 8661 C C . LEU B 1 551 ? -0.247 32.219 26.781 1 86.31 551 LEU B C 1
ATOM 8663 O O . LEU B 1 551 ? -0.464 32.906 27.781 1 86.31 551 LEU B O 1
ATOM 8667 N N . MET B 1 552 ? 0.005 32.688 25.578 1 82.75 552 MET B N 1
ATOM 8668 C CA . MET B 1 552 ? 0.157 34.125 25.375 1 82.75 552 MET B CA 1
ATOM 8669 C C . MET B 1 552 ? -1.176 34.844 25.547 1 82.75 552 MET B C 1
ATOM 8671 O O . MET B 1 552 ? -1.227 35.938 26.125 1 82.75 552 MET B O 1
ATOM 8675 N N . VAL B 1 553 ? -2.244 34.219 25.078 1 86.81 553 VAL B N 1
ATOM 8676 C CA . VAL B 1 553 ? -3.537 34.906 25.094 1 86.81 553 VAL B CA 1
ATOM 8677 C C . VAL B 1 553 ? -4.234 34.688 26.422 1 86.81 553 VAL B C 1
ATOM 8679 O O . VAL B 1 553 ? -5.059 35.5 26.844 1 86.81 553 VAL B O 1
ATOM 8682 N N . ASN B 1 554 ? -3.971 33.656 27.172 1 87.75 554 ASN B N 1
ATOM 8683 C CA . ASN B 1 554 ? -4.609 33.344 28.453 1 87.75 554 ASN B CA 1
ATOM 8684 C C . ASN B 1 554 ? -4.23 34.344 29.516 1 87.75 554 ASN B C 1
ATOM 8686 O O . ASN B 1 554 ? -4.91 34.469 30.547 1 87.75 554 ASN B O 1
ATOM 8690 N N . LYS B 1 555 ? -3.184 35.188 29.312 1 83.75 555 LYS B N 1
ATOM 8691 C CA . LYS B 1 555 ? -2.773 36.219 30.25 1 83.75 555 LYS B CA 1
ATOM 8692 C C . LYS B 1 555 ? -3.744 37.406 30.25 1 83.75 555 LYS B C 1
ATOM 8694 O O . LYS B 1 555 ? -3.736 38.25 31.156 1 83.75 555 LYS B O 1
ATOM 8699 N N . PHE B 1 556 ? -4.574 37.406 29.203 1 85.56 556 PHE B N 1
ATOM 8700 C CA . PHE B 1 556 ? -5.457 38.562 29.031 1 85.56 556 PHE B CA 1
ATOM 8701 C C . PHE B 1 556 ? -6.91 38.156 29.281 1 85.56 556 PHE B C 1
ATOM 8703 O O . PHE B 1 556 ? -7.34 37.062 28.891 1 85.56 556 PHE B O 1
ATOM 8710 N N . ALA B 1 557 ? -7.633 38.938 30.125 1 85.44 557 ALA B N 1
ATOM 8711 C CA . ALA B 1 557 ? -9.078 38.812 30.297 1 85.44 557 ALA B CA 1
ATOM 8712 C C . ALA B 1 557 ? -9.828 39.75 29.344 1 85.44 557 ALA B C 1
ATOM 8714 O O . ALA B 1 557 ? -9.57 40.938 29.328 1 85.44 557 ALA B O 1
ATOM 8715 N N . LEU B 1 558 ? -10.797 39.188 28.547 1 77.38 558 LEU B N 1
ATOM 8716 C CA . LEU B 1 558 ? -11.5 39.969 27.547 1 77.38 558 LEU B CA 1
ATOM 8717 C C . LEU B 1 558 ? -12.812 40.531 28.094 1 77.38 558 LEU B C 1
ATOM 8719 O O . LEU B 1 558 ? -13.422 39.906 28.969 1 77.38 558 LEU B O 1
#

Solvent-accessible surface area (backbone atoms only — not comparable to full-atom values): 54821 Å² total; per-residue (Å²): 116,64,49,60,34,55,54,50,33,53,54,50,46,52,44,44,50,52,39,50,50,50,38,48,52,59,44,49,53,43,42,49,53,42,49,51,49,53,50,48,56,52,45,44,49,56,35,24,48,49,53,53,48,50,53,46,35,56,71,40,23,90,41,70,68,54,20,50,55,44,50,50,54,49,40,69,71,40,66,36,86,92,80,13,38,36,35,28,33,32,71,86,34,29,22,70,37,44,87,54,66,87,45,40,73,36,67,37,55,83,37,69,64,45,45,52,52,60,76,40,43,80,74,18,53,36,91,76,89,76,84,44,38,56,47,78,46,76,43,72,58,96,88,36,56,26,36,30,28,28,27,30,42,57,93,78,35,32,34,45,29,45,27,32,50,47,64,76,68,41,51,55,51,56,52,39,51,50,50,42,52,52,40,38,53,51,36,51,53,54,44,45,54,50,42,45,52,52,35,45,62,68,41,45,62,51,50,52,51,26,54,51,34,53,41,38,74,72,22,41,48,64,74,74,85,80,84,72,90,45,79,30,49,66,22,47,37,48,52,35,50,46,49,49,41,50,50,51,44,51,51,42,50,50,49,52,52,48,33,52,52,48,50,51,38,43,52,53,38,50,54,31,44,52,49,41,52,52,39,40,53,49,36,48,52,39,36,50,49,40,43,50,44,39,53,55,43,53,54,37,44,52,54,32,53,52,25,46,49,51,34,52,51,34,40,51,51,38,53,54,47,49,55,50,47,52,51,42,47,53,52,37,49,50,29,36,51,52,25,49,52,31,37,52,50,40,43,52,43,34,52,51,42,44,52,45,39,53,51,47,51,54,51,48,51,51,45,48,52,43,42,51,50,40,53,51,48,49,48,51,40,48,54,50,34,52,48,45,32,49,52,21,48,51,44,26,53,53,18,56,73,56,46,86,86,14,53,70,50,25,52,51,22,47,50,48,26,52,49,28,52,52,41,43,52,45,48,51,50,41,52,52,44,43,51,50,44,49,53,48,48,52,51,49,53,54,49,44,55,51,39,40,50,47,43,55,53,39,40,54,36,40,52,51,28,43,50,24,42,49,50,34,50,54,45,45,54,51,45,52,52,49,51,52,50,43,52,56,35,42,54,51,34,50,53,27,43,51,53,34,52,52,33,47,52,49,44,51,54,44,40,52,51,40,44,54,36,32,52,50,39,48,54,38,40,52,52,38,51,53,34,48,50,53,40,50,54,39,43,52,52,49,50,53,48,33,51,54,52,48,59,64,40,67,57,46,47,111,115,64,51,60,34,56,55,50,31,53,54,52,46,52,44,45,50,52,40,50,48,50,38,49,52,57,45,51,52,43,40,48,53,42,48,49,50,53,50,49,54,52,47,44,50,55,35,22,48,49,53,53,48,51,54,45,33,56,72,40,23,90,42,70,68,54,19,51,53,48,50,51,54,48,39,68,70,41,64,34,85,92,79,13,38,36,38,29,33,33,72,87,37,29,20,69,39,43,87,54,67,85,44,41,71,35,66,37,55,81,37,68,64,45,44,51,52,58,73,39,43,80,75,16,54,34,88,82,80,77,82,43,38,54,47,74,46,75,43,76,56,96,86,37,56,26,36,31,28,28,27,31,42,60,92,77,36,30,31,46,29,45,28,32,51,47,65,76,67,42,49,55,51,56,51,38,52,51,50,41,52,52,41,38,52,52,36,51,53,54,44,46,54,52,42,44,52,52,36,46,62,69,42,44,60,51,50,51,52,26,54,52,34,53,42,39,73,72,20,41,47,64,75,74,84,81,85,72,90,44,78,29,49,65,24,47,37,48,52,34,51,47,51,49,40,49,50,52,46,50,51,40,50,50,49,52,53,50,34,50,52,47,49,51,38,44,52,53,39,50,53,32,46,52,50,40,53,51,38,40,51,51,38,47,51,38,36,50,49,42,44,51,42,37,53,55,42,53,54,38,44,51,53,32,51,53,27,45,48,53,33,51,54,33,40,51,51,41,53,52,46,49,54,52,46,51,51,42,48,52,50,38,51,51,28,37,52,52,25,48,52,31,36,54,51,41,44,53,45,34,52,52,43,46,52,45,41,52,50,45,51,55,51,48,51,50,45,49,52,45,43,50,51,40,52,52,46,49,49,52,40,48,51,49,31,51,49,45,32,50,54,21,49,54,43,25,54,52,18,56,72,55,49,84,84,13,50,71,51,24,52,52,22,47,50,49,26,51,50,28,50,52,41,43,52,45,47,51,49,42,51,53,44,42,51,50,43,48,53,48,48,53,52,48,52,54,49,44,55,51,40,40,50,45,42,54,52,38,39,54,38,40,52,51,29,44,50,24,42,50,51,36,51,55,45,46,52,51,44,52,51,48,51,51,49,41,53,56,34,41,54,52,34,49,54,28,44,52,52,34,51,52,34,47,52,50,46,51,54,44,41,51,50,40,44,54,35,33,51,49,39,47,53,38,41,53,51,39,51,53,35,50,50,53,40,51,54,39,43,51,53,50,50,52,49,34,52,53,53,47,59,62,40,67,59,46,46,113

pLDDT: mean 87.94, std 6.94, range [51.19, 98.38]

Organism: NCBI:txid1450156

Radius of gyration: 104.71 Å; Cα contacts (8 Å, |Δi|>4): 1509; chains: 2; bounding box: 48×310×173 Å